Protein AF-A0A8X6XX13-F1 (afdb_monomer_lite)

Organism: NCBI:txid2747483

Foldseek 3Di:
DQWDFKDKDQQVVQPPDDDDDDPLDDRIWIWAFDDQVVQLLVQLLLLQQLVCLLVVVVVVNVVLLCLQQDDPVLNVVLCVVPVADADSVVVSVLSNVDQQLQFRPSCPDRNNVSSSSSNVVVLVVQLPDDDPDDSSLSSQQSSCVSSVAKEWEWEAEPVRDTHIAIPPHPDDPDDDDRPRYWYKYWYFDDPDPDRSRITMITTDHPVSLLVSLLLNLLVLLQVDPVSPVCVVVLSVQCPPWLASLQSLLVDPNVVCQLVCLLFPQSVVSNVSSSRNPQQLDAIPVRAGSCLSCLLDLDCPNVVSNVLCQLAVVVPDPAGLLRHDVVSLVSLVSVLVRLVVSCVVCVNCVVSDPSSNLSNLLVNLLSVLSSQLSVLNVVCVVVVDLCSLVSNLVSLLVSVAPDPDPPDVVRRLVSCLSSVVSNLSSLQVNLLNCLSRPDPLCLLLLLLSVLLNLLCVLLPQDRDDFPVPDPDGDPSSVSCVLSVLSSVVSSVSSVVSSVPVVDDDDDPDDAPLVSSVVSCVPPLLVLLLVLVLLVLLVLLLVQDQFDADSVRHTDLDTPLLSLLSNLLSLLSVLLLQPFLCLLHQLNLLLVLQDDPVVNVLSVLSNVPLLFDDLLQLVLVVVVSSVSPLSVLVSVLSVVVSVLCVVSNVLSSLVNSVVSLVVSCVVPVVSVVVVLVSLVVLVVVCVVVVVSLLVSLCSLLVSLVVLVPDDQDQCVPVVSNVSSLSSNLSSLVNNLSSQCSDPDVLNVQLVVLSVVLNVQSVCCNVPVDDDPCNVVSVVSNVVSSCVSSVPPPPPPDDPPSDSVSSVVSSCSSNQPDPDDLVLLVLVLVQVQVVCVQQLVLLVVLLVCLVVVHDDPCLVVSLVSHLADPVLSVVLVVCSNPPSVVSNVSSLVQGHNHSCSQQNPSSSNRVSLLVLLVRLSSVVVLLPDDRPDPVSNLSSLCSNLVLLVLLLVLLVVLCCLQAVVRSVLVVLVVPPDDPSSVVVSLSSSLSCLLSPVSSVSSLVSSLSSNCSSLVDPVCVVVVCLVVCCSHYDDQLSVQSSSRSSSPSSNCSSPVPNSSSVSSVVSVLSNVCSVLSVVLSVCCSVVVAAAPVSSVVVCVPDPVNVVNVVNVCSSSSNVSHSHDYPDD

pLDDT: mean 77.98, std 13.43, range [29.66, 94.69]

Sequence (1124 aa):
MPLKPPVFQDLFPWRTREPPNDPAFSNSIWEIYTPEKNSLYWSIVLSYLIPVVHARNFEEFERRLRNLIGDKKESGKIMQSASLRLDKNLVKERLLRLNPFKKIHTFTDDNLVNLFRIFKKRLNRNTKDRSSGSVENLKLEATSKMLNCFIRVYKIDPSGNKEFNLYPRGSTTSSGNDSNTITIFYHTDSKLKNREKDTFGFGISVEIANILREKALTFILKKDKFLKLDSHSIKQVVGSDRNLPISLLSSDIKHVIPRIYKSPYILGKLINAGYIMNPVALGRDGFSAFYYCIGLSDSQFFNVLYSYAANNFQRSEESCRKPSEEILQSLKHLMNTIGDDYRKSQEFVSLGNIALRRYSEMLRFNKYQVNVVKILKESQQSGTNDVALAIFKEYSAFYFWNNLPNDESIQFNDYLDFSDYYENLDSFTCIVFFDNPSIEFKTLVEPFLLTLLSNKYFPKKDHIHISNSSSPCKPCSSRIIPFKHRMNLHQVLQNLLNNVRNVSATNIGTSADIIRNSIQELPKDEFLIEKLKIYLEHAVNAQLEHFDEDGRPLKKENKKEVLTIFRTLQVFGEVLQTSLLNFNSGFLLKAHLPSDLKKTFTEIRNRLSHYFAKCTQGRLNLENKVDELKGIQEELKSIYEFLEPVFVSQQFRMKEFLIRSQMERFPNLIEELKRITIERRNWYESHLHGYKLFANNVTSFFKKEWQLPIPDKNDNAKFKDKMNLFKAGIQSINSVFSFNNISLPQHLIATSQKLIDCITILESTGQSIVDMNNIFLEYEEVLKQICNYEDIVSSQPELKFPNLKHFEIAMREHNIFSNSENLKIRNNISQLLIPSFEATKKIEEAVTNKQSLPDLDQILNQTLLSAAKRKQIKKEFSSNPPNCLNLLKKFSYSTIEQALGLENATTVSLLDMFTRDGYKMFLLNTSFQEKPIQTKMLKLMNQKVEFLIDRIKQIKNILIDEDEETRGLTEYGRSEEVKKHIKFLMCQRYVMEMDVRISLDQLLFDCLNILNRKDLDDVYRKTSNMFAGVNLRDILSHGNIVIETIGSLLDPDDLPSELIFKMLELIKDENTIKRLAELWMKKKPQTKKDLYDIIDQDSNLSFIKGCSRWESYAIILPIIDRNI

Secondary structure (DSSP, 8-state):
-PPPPPEEEE-GGG-TTS-S--TT--SEEEEEE--STTHHHHHHHHHHHHHHHHTT-HHHHHHHHHHHH--HHHHHHHHHTTT----HHHHHHHHHH--TTT-TT-TT-HHHHHHHHHHHHHHHHHT----SS-HHHHHHHHHHHHHT-EEEEEEE-TT--EEEEEESTT----SS--TTEEEEEEE---SSSS-TT-EEEEEE-HHHHHHHHHHHHHHHHTTSHHHHHTHHHHHHHHTT-SBHHHHHHTSTTGGGHHHHHH-HHHHHHHHHTT-B--TTS--TTS--HHHHHHTSS-THHHHHHHHHHHTTTTT-S--SSS--HHHHHHHHHHHHHHHHHHHHTTTTGGG-HHHHHHHHHHHHHHHHHHHHHHHHHHHHHH--TTHHHHHHHHHHHHSSSS---S-HHHHHHHHHHTHHHHHHHHHHHHHHHHHS--GGGGGGHHHHHHHHHHHHHSPPP-----TT-SS--HHHHTTHHHHHHHHHHHHHHHHHHHHTTS--------HHHHHHHHTTTS-THHHHHHHHHHHHHHHHH---EEE-TTSPEEEEE-HHHHHHHHHHHHHHHHHHHSSGGGSHHHHHHHHHS-HHHHHHHHHHHHHHSS--HHHHHHHHHHTT-HHHHHHHHHHHHHHHHHHHHHHHHHHHHHHHHHHHHHHTT-GGGHHHHHHHHHHHHHHHHHTHHHHHHHHHHHHHHHHHHHTSPPPPTTSHHHHHHHHHHHHHHHHHHHHHHTT--SHHHHHHHHHHHHHHHHHHHHHHH----HHHHHHHHHHHHHHHHHHTGGGSTT-------HHHHHHHHHHHS---S-HHHHHHHHHHHHHHHHHHHHHHHHHHHHHHTT---TTHHHHHHHS---HHHHHHHHHHHHH-HHHHHHHHHHH--SSHHHHH-SGGGHHHHHHHHTTSHHHHHHHHHPPPS-HHHHHHHHHHHTHHHHHHHHHHHHHHIIIIITSHHHHHHHHH--SHHHHHHHHHHHHHHHHH-HHHHHHHHHHHHHHHHHH--GGGHHHHHHHHTTTSS--HHHHT-SS-HHHHHHHHHSSSS-HHHHHHHHHHHHHHHHHHHHHHHHHHHHH---BHHHHHHHHHH-GGGHHHHTSTTHHHHHTTSS-B----

Structure (mmCIF, N/CA/C/O backbone):
data_AF-A0A8X6XX13-F1
#
_entry.id   AF-A0A8X6XX13-F1
#
loop_
_atom_site.group_PDB
_atom_site.id
_atom_site.type_symbol
_atom_site.label_atom_id
_atom_site.label_alt_id
_atom_site.label_comp_id
_atom_site.label_asym_id
_atom_site.label_entity_id
_atom_site.label_seq_id
_atom_site.pdbx_PDB_ins_code
_atom_site.Cartn_x
_atom_site.Cartn_y
_atom_site.Cartn_z
_atom_site.occupancy
_atom_site.B_iso_or_equiv
_atom_site.auth_seq_id
_atom_site.auth_comp_id
_atom_site.auth_asym_id
_atom_site.auth_atom_id
_atom_site.pdbx_PDB_model_num
ATOM 1 N N . MET A 1 1 ? -9.856 -23.372 -16.108 1.00 41.09 1 MET A N 1
ATOM 2 C CA . MET A 1 1 ? -8.626 -22.560 -16.173 1.00 41.09 1 MET A CA 1
ATOM 3 C C . MET A 1 1 ? -8.999 -21.121 -16.511 1.00 41.09 1 MET A C 1
ATOM 5 O O . MET A 1 1 ? -10.050 -20.942 -17.128 1.00 41.09 1 MET A O 1
ATOM 9 N N . PRO A 1 2 ? -8.218 -20.112 -16.081 1.00 51.25 2 PRO A N 1
ATOM 10 C CA . PRO A 1 2 ? -8.400 -18.735 -16.540 1.00 51.25 2 PRO A CA 1
ATOM 11 C C . PRO A 1 2 ? -8.221 -18.663 -18.064 1.00 51.25 2 PRO A C 1
ATOM 13 O O . PRO A 1 2 ? -7.427 -19.409 -18.636 1.00 51.25 2 PRO A O 1
ATOM 16 N N . LEU A 1 3 ? -9.008 -17.815 -18.730 1.00 62.88 3 LEU A N 1
ATOM 17 C CA . LEU A 1 3 ? -8.893 -17.617 -20.174 1.00 62.88 3 LEU A CA 1
ATOM 18 C C . LEU A 1 3 ? -7.656 -16.773 -20.475 1.00 62.88 3 LEU A C 1
ATOM 20 O O . LEU A 1 3 ? -7.371 -15.820 -19.753 1.00 62.88 3 LEU A O 1
ATOM 24 N N . LYS A 1 4 ? -6.931 -17.124 -21.539 1.00 72.44 4 LYS A N 1
ATOM 25 C CA . LYS A 1 4 ? -5.786 -16.337 -22.006 1.00 72.44 4 LYS A CA 1
ATOM 26 C C . LYS A 1 4 ? -6.261 -14.963 -22.512 1.00 72.44 4 LYS A C 1
ATOM 28 O O . LYS A 1 4 ? -7.372 -14.880 -23.049 1.00 72.44 4 LYS A O 1
ATOM 33 N N . PRO A 1 5 ? -5.444 -13.903 -22.364 1.00 75.81 5 PRO A N 1
ATOM 34 C CA . PRO A 1 5 ? -5.769 -12.589 -22.908 1.00 75.81 5 PRO A CA 1
ATOM 35 C C . PRO A 1 5 ? -5.922 -12.649 -24.441 1.00 75.81 5 PRO A C 1
ATOM 37 O O . PRO A 1 5 ? -5.383 -13.563 -25.073 1.00 75.81 5 PRO A O 1
ATOM 40 N N . PRO A 1 6 ? -6.653 -11.698 -25.054 1.00 85.56 6 PRO A N 1
ATOM 41 C CA . PRO A 1 6 ? -6.740 -11.572 -26.507 1.00 85.56 6 PRO A CA 1
ATOM 42 C C . PRO A 1 6 ? -5.356 -11.530 -27.167 1.00 85.56 6 PRO A C 1
ATOM 44 O O . PRO A 1 6 ? -4.473 -10.809 -26.704 1.00 85.56 6 PRO A O 1
ATOM 47 N N . VAL A 1 7 ? -5.173 -12.264 -28.267 1.00 86.06 7 VAL A N 1
ATOM 48 C CA . VAL A 1 7 ? -3.891 -12.340 -28.987 1.00 86.06 7 VAL A CA 1
ATOM 49 C C . VAL A 1 7 ? -4.050 -11.790 -30.393 1.00 86.06 7 VAL A C 1
ATOM 51 O O . VAL A 1 7 ? -4.976 -12.146 -31.114 1.00 86.06 7 VAL A O 1
ATOM 54 N N . PHE A 1 8 ? -3.131 -10.925 -30.804 1.00 86.44 8 PHE A N 1
ATOM 55 C CA . PHE A 1 8 ? -3.083 -10.468 -32.184 1.00 86.44 8 PHE A CA 1
ATOM 56 C C . PHE A 1 8 ? -2.417 -11.525 -33.067 1.00 86.44 8 PHE A C 1
ATOM 58 O O . PHE A 1 8 ? -1.268 -11.886 -32.823 1.00 86.44 8 PHE A O 1
ATOM 65 N N . GLN A 1 9 ? -3.106 -11.973 -34.113 1.00 86.38 9 GLN A N 1
ATOM 66 C CA . GLN A 1 9 ? -2.604 -12.954 -35.070 1.00 86.38 9 GLN A CA 1
ATOM 67 C C . GLN A 1 9 ? -2.369 -12.288 -36.431 1.00 86.38 9 GLN A C 1
ATOM 69 O O . GLN A 1 9 ? -3.284 -11.713 -37.025 1.00 86.38 9 GLN A O 1
ATOM 74 N N . ASP A 1 10 ? -1.137 -12.377 -36.928 1.00 83.56 10 ASP A N 1
ATOM 75 C CA . ASP A 1 10 ? -0.834 -12.176 -38.348 1.00 83.56 10 ASP A CA 1
ATOM 76 C C . ASP A 1 10 ? -1.233 -13.450 -39.089 1.00 83.56 10 ASP A C 1
ATOM 78 O O . ASP A 1 10 ? -0.818 -14.518 -38.680 1.00 83.56 10 ASP A O 1
ATOM 82 N N . LEU A 1 11 ? -2.046 -13.380 -40.136 1.00 83.50 11 LEU A N 1
ATOM 83 C CA . LEU A 1 11 ? -2.522 -14.567 -40.851 1.00 83.50 11 LEU A CA 1
ATOM 84 C C . LEU A 1 11 ? -1.603 -14.964 -42.017 1.00 83.50 11 LEU A C 1
ATOM 86 O O . LEU A 1 11 ? -1.802 -16.025 -42.612 1.00 83.50 11 LEU A O 1
ATOM 90 N N . PHE A 1 12 ? -0.585 -14.158 -42.338 1.00 78.56 12 PHE A N 1
ATOM 91 C CA . PHE A 1 12 ? 0.317 -14.401 -43.465 1.00 78.56 12 PHE A CA 1
ATOM 92 C C . PHE A 1 12 ? 1.071 -15.747 -43.386 1.00 78.56 12 PHE A C 1
ATOM 94 O O . PHE A 1 12 ? 1.057 -16.481 -44.377 1.00 78.56 12 PHE A O 1
ATOM 101 N N . PRO A 1 13 ? 1.631 -16.173 -42.232 1.00 74.69 13 PRO A N 1
ATOM 102 C CA . PRO A 1 13 ? 2.337 -17.458 -42.121 1.00 74.69 13 PRO A CA 1
ATOM 103 C C . PRO A 1 13 ? 1.491 -18.718 -42.387 1.00 74.69 13 PRO A C 1
ATOM 105 O O . PRO A 1 13 ? 2.046 -19.805 -42.505 1.00 74.69 13 PRO A O 1
ATOM 108 N N . TRP A 1 14 ? 0.161 -18.605 -42.460 1.00 76.19 14 TRP A N 1
ATOM 109 C CA . TRP A 1 14 ? -0.755 -19.728 -42.692 1.00 76.19 14 TRP A CA 1
ATOM 110 C C . TRP A 1 14 ? -1.073 -19.934 -44.189 1.00 76.19 14 TRP A C 1
ATOM 112 O O . TRP A 1 14 ? -1.812 -20.853 -44.536 1.00 76.19 14 TRP A O 1
ATOM 122 N N . ARG A 1 15 ? -0.523 -19.095 -45.083 1.00 65.38 15 ARG A N 1
ATOM 123 C CA . ARG A 1 15 ? -0.884 -18.992 -46.513 1.00 65.38 15 ARG A CA 1
ATOM 124 C C . ARG A 1 15 ? -0.107 -19.899 -47.470 1.00 65.38 15 ARG A C 1
ATOM 126 O O . ARG A 1 15 ? 0.008 -19.585 -48.649 1.00 65.38 15 ARG A O 1
ATOM 133 N N . THR A 1 16 ? 0.406 -21.044 -47.033 1.00 55.22 16 THR A N 1
ATOM 134 C CA . THR A 1 16 ? 1.273 -21.890 -47.881 1.00 55.22 16 THR A CA 1
ATOM 135 C C . THR A 1 16 ? 0.606 -22.456 -49.154 1.00 55.22 16 THR A C 1
ATOM 137 O O . THR A 1 16 ? 1.289 -23.138 -49.915 1.00 55.22 16 THR A O 1
ATOM 140 N N . ARG A 1 17 ? -0.692 -22.200 -49.424 1.00 52.03 17 ARG A N 1
ATOM 141 C CA . ARG A 1 17 ? -1.442 -22.759 -50.572 1.00 52.03 17 ARG A CA 1
ATOM 142 C C . ARG A 1 17 ? -2.509 -21.852 -51.238 1.00 52.03 17 ARG A C 1
ATOM 144 O O . ARG A 1 17 ? -3.369 -22.391 -51.926 1.00 52.03 17 ARG A O 1
ATOM 151 N N . GLU A 1 18 ? -2.482 -20.522 -51.093 1.00 49.66 18 GLU A N 1
ATOM 152 C CA . GLU A 1 18 ? -3.425 -19.616 -51.805 1.00 49.66 18 GLU A CA 1
ATOM 153 C C . GLU A 1 18 ? -2.704 -18.586 -52.704 1.00 49.66 18 GLU A C 1
ATOM 155 O O . GLU A 1 18 ? -1.596 -18.162 -52.366 1.00 49.66 18 GLU A O 1
ATOM 160 N N . PRO A 1 19 ? -3.289 -18.177 -53.854 1.00 44.59 19 PRO A N 1
ATOM 161 C CA . PRO A 1 19 ? -2.669 -17.208 -54.758 1.00 44.59 19 PRO A CA 1
ATOM 162 C C . PRO A 1 19 ? -2.625 -15.785 -54.155 1.00 44.59 19 PRO A C 1
ATOM 164 O O . PRO A 1 19 ? -3.518 -15.411 -53.396 1.00 44.59 19 PRO A O 1
ATOM 167 N N . PRO A 1 20 ? -1.621 -14.949 -54.495 1.00 43.34 20 PRO A N 1
ATOM 168 C CA . PRO A 1 20 ? -1.169 -13.859 -53.617 1.00 43.34 20 PRO A CA 1
ATOM 169 C C . PRO A 1 20 ? -1.998 -12.560 -53.611 1.00 43.34 20 PRO A C 1
ATOM 171 O O . PRO A 1 20 ? -1.609 -11.625 -52.919 1.00 43.34 20 PRO A O 1
ATOM 174 N N . ASN A 1 21 ? -3.107 -12.451 -54.352 1.00 44.22 21 ASN A N 1
ATOM 175 C CA . ASN A 1 21 ? -3.646 -11.142 -54.765 1.00 44.22 21 ASN A CA 1
ATOM 176 C C . ASN A 1 21 ? -5.154 -10.921 -54.508 1.00 44.22 21 ASN A C 1
ATOM 178 O O . ASN A 1 21 ? -5.825 -10.358 -55.370 1.00 44.22 21 ASN A O 1
ATOM 182 N N . ASP A 1 22 ? -5.708 -11.308 -53.351 1.00 47.03 22 ASP A N 1
ATOM 183 C CA . ASP A 1 22 ? -7.056 -10.843 -52.958 1.00 47.03 22 ASP A CA 1
ATOM 184 C C . ASP A 1 22 ? -6.982 -9.627 -51.999 1.00 47.03 22 ASP A C 1
ATOM 186 O O . ASP A 1 22 ? -6.688 -9.795 -50.810 1.00 47.03 22 ASP A O 1
ATOM 190 N N . PRO A 1 23 ? -7.232 -8.389 -52.478 1.00 40.56 23 PRO A N 1
ATOM 191 C CA . PRO A 1 23 ? -7.179 -7.168 -51.669 1.00 40.56 23 PRO A CA 1
ATOM 192 C C . PRO A 1 23 ? -8.308 -7.052 -50.628 1.00 40.56 23 PRO A C 1
ATOM 194 O O . PRO A 1 23 ? -8.246 -6.170 -49.773 1.00 40.56 23 PRO A O 1
ATOM 197 N N . ALA A 1 24 ? -9.320 -7.930 -50.648 1.00 44.41 24 ALA A N 1
ATOM 198 C CA . ALA A 1 24 ? -10.404 -7.939 -49.658 1.00 44.41 24 ALA A CA 1
ATOM 199 C C . ALA A 1 24 ? -10.052 -8.697 -48.359 1.00 44.41 24 ALA A C 1
ATOM 201 O O . ALA A 1 24 ? -10.862 -8.775 -47.429 1.00 44.41 24 ALA A O 1
ATOM 202 N N . PHE A 1 25 ? -8.853 -9.279 -48.268 1.00 54.88 25 PHE A N 1
ATOM 203 C CA . PHE A 1 25 ? -8.445 -10.103 -47.137 1.00 54.88 25 PHE A CA 1
ATOM 204 C C . PHE A 1 25 ? -7.686 -9.283 -46.085 1.00 54.88 25 PHE A C 1
ATOM 206 O O . PHE A 1 25 ? -6.541 -8.885 -46.294 1.00 54.88 25 PHE A O 1
ATOM 213 N N . SER A 1 26 ? -8.277 -9.084 -44.902 1.00 57.78 26 SER A N 1
ATOM 214 C CA . SER A 1 26 ? -7.521 -8.538 -43.769 1.00 57.78 26 SER A CA 1
ATOM 215 C C . SER A 1 26 ? -6.427 -9.527 -43.362 1.00 57.78 26 SER A C 1
ATOM 217 O O . SER A 1 26 ? -6.709 -10.648 -42.934 1.00 57.78 26 SER A O 1
ATOM 219 N N . ASN A 1 27 ? -5.164 -9.117 -43.502 1.00 70.81 27 ASN A N 1
ATOM 220 C CA . ASN A 1 27 ? -3.988 -9.941 -43.199 1.00 70.81 27 ASN A CA 1
ATOM 221 C C . ASN A 1 27 ? -3.826 -10.225 -41.698 1.00 70.81 27 ASN A C 1
ATOM 223 O O . ASN A 1 27 ? -2.883 -10.898 -41.296 1.00 70.81 27 ASN A O 1
ATOM 227 N N . SER A 1 28 ? -4.719 -9.711 -40.853 1.00 82.75 28 SER A N 1
ATOM 228 C CA . SER A 1 28 ? -4.557 -9.798 -39.414 1.00 82.75 28 SER A CA 1
ATOM 229 C C . SER A 1 28 ? -5.869 -9.751 -38.650 1.00 82.75 28 SER A C 1
ATOM 231 O O . SER A 1 28 ? -6.823 -9.095 -39.064 1.00 82.75 28 SER A O 1
ATOM 233 N N . ILE A 1 29 ? -5.916 -10.441 -37.516 1.00 88.12 29 ILE A N 1
ATOM 234 C CA . ILE A 1 29 ? -7.133 -10.584 -36.722 1.00 88.12 29 ILE A CA 1
ATOM 235 C C . ILE A 1 29 ? -6.793 -10.732 -35.239 1.00 88.12 29 ILE A C 1
ATOM 237 O O . ILE A 1 29 ? -5.713 -11.197 -34.881 1.00 88.12 29 ILE A O 1
ATOM 241 N N . TRP A 1 30 ? -7.718 -10.355 -34.361 1.00 89.12 30 TRP A N 1
ATOM 242 C CA . TRP A 1 30 ? -7.596 -10.642 -32.935 1.00 89.12 30 TRP A CA 1
ATOM 243 C C . TRP A 1 30 ? -8.244 -11.979 -32.608 1.00 89.12 30 TRP A C 1
ATOM 245 O O . TRP A 1 30 ? -9.437 -12.164 -32.831 1.00 89.12 30 TRP A O 1
ATOM 255 N N . GLU A 1 31 ? -7.466 -12.893 -32.051 1.00 90.69 31 GLU A N 1
ATOM 256 C CA . GLU A 1 31 ? -7.945 -14.139 -31.478 1.00 90.69 31 GLU A CA 1
ATOM 257 C C . GLU A 1 31 ? -8.448 -13.914 -30.048 1.00 90.69 31 GLU A C 1
ATOM 259 O O . GLU A 1 31 ? -7.726 -13.419 -29.179 1.00 90.69 31 GLU A O 1
ATOM 264 N N . ILE A 1 32 ? -9.688 -14.333 -29.799 1.00 88.94 32 ILE A N 1
ATOM 265 C CA . ILE A 1 32 ? -10.320 -14.354 -28.484 1.00 88.94 32 ILE A CA 1
ATOM 266 C C . ILE A 1 32 ? -10.499 -15.805 -28.041 1.00 88.94 32 ILE A C 1
ATOM 268 O O . ILE A 1 32 ? -11.169 -16.599 -28.710 1.00 88.94 32 ILE A O 1
ATOM 272 N N . TYR A 1 33 ? -9.935 -16.141 -26.884 1.00 85.56 33 TYR A N 1
ATOM 273 C CA . TYR A 1 33 ? -10.076 -17.463 -26.282 1.00 85.56 33 TYR A CA 1
ATOM 274 C C . TYR A 1 33 ? -11.470 -17.654 -25.678 1.00 85.56 33 TYR A C 1
ATOM 276 O O . TYR A 1 33 ? -12.045 -16.740 -25.084 1.00 85.56 33 TYR A O 1
ATOM 284 N N . THR A 1 34 ? -12.005 -18.870 -25.798 1.00 83.38 34 THR A N 1
ATOM 285 C CA . THR A 1 34 ? -13.302 -19.250 -25.220 1.00 83.38 34 THR A CA 1
ATOM 286 C C . THR A 1 34 ? -13.135 -20.329 -24.146 1.00 83.38 34 THR A C 1
ATOM 288 O O . THR A 1 34 ? -12.092 -20.986 -24.099 1.00 83.38 34 THR A O 1
ATOM 291 N N . PRO A 1 35 ? -14.125 -20.526 -23.248 1.00 77.81 35 PRO A N 1
ATOM 292 C CA . PRO A 1 35 ? -14.052 -21.564 -22.221 1.00 77.81 35 PRO A CA 1
ATOM 293 C C . PRO A 1 35 ? -13.765 -22.944 -22.821 1.00 77.81 35 PRO A C 1
ATOM 295 O O . PRO A 1 35 ? -14.478 -23.367 -23.728 1.00 77.81 35 PRO A O 1
ATOM 298 N N . GLU A 1 36 ? -12.779 -23.668 -22.272 1.00 75.62 36 GLU A N 1
ATOM 299 C CA . GLU A 1 36 ? -12.348 -24.996 -22.757 1.00 75.62 36 GLU A CA 1
ATOM 300 C C . GLU A 1 36 ? -13.542 -25.924 -23.017 1.00 75.62 36 GLU A C 1
ATOM 302 O O . GLU A 1 36 ? -13.689 -26.525 -24.085 1.00 75.62 36 GLU A O 1
ATOM 307 N N . LYS A 1 37 ? -14.472 -25.975 -22.056 1.00 76.44 37 LYS A N 1
ATOM 308 C CA . LYS A 1 37 ? -15.692 -26.767 -22.170 1.00 76.44 37 LYS A CA 1
ATOM 309 C C . LYS A 1 37 ? -16.626 -26.170 -23.223 1.00 76.44 37 LYS A C 1
ATOM 311 O O . LYS A 1 37 ? -17.288 -25.160 -22.991 1.00 76.44 37 LYS A O 1
ATOM 316 N N . ASN A 1 38 ? -16.805 -26.913 -24.315 1.00 81.56 38 ASN A N 1
ATOM 317 C CA . ASN A 1 38 ? -17.620 -26.533 -25.474 1.00 81.56 38 ASN A CA 1
ATOM 318 C C . ASN A 1 38 ? -17.097 -25.319 -26.260 1.00 81.56 38 ASN A C 1
ATOM 320 O O . ASN A 1 38 ? -17.893 -24.643 -26.920 1.00 81.56 38 ASN A O 1
ATOM 324 N N . SER A 1 39 ? -15.791 -25.075 -26.205 1.00 85.25 39 SER A N 1
ATOM 325 C CA . SER A 1 39 ? -15.112 -23.969 -26.885 1.00 85.25 39 SER A CA 1
ATOM 326 C C . SER A 1 39 ? -15.541 -23.794 -28.350 1.00 85.25 39 SER A C 1
ATOM 328 O O . SER A 1 39 ? -15.909 -22.694 -28.743 1.00 85.25 39 SER A O 1
ATOM 330 N N . LEU A 1 40 ? -15.653 -24.878 -29.134 1.00 88.56 40 LEU A N 1
ATOM 331 C CA . LEU A 1 40 ? -16.092 -24.823 -30.542 1.00 88.56 40 LEU A CA 1
ATOM 332 C C . LEU A 1 40 ? -17.414 -24.062 -30.750 1.00 88.56 40 LEU A C 1
ATOM 334 O O . LEU A 1 40 ? -17.512 -23.194 -31.616 1.00 88.56 40 LEU A O 1
ATOM 338 N N . TYR A 1 41 ? -18.451 -24.375 -29.969 1.00 89.44 41 TYR A N 1
ATOM 339 C CA . TYR A 1 41 ? -19.759 -23.743 -30.167 1.00 89.44 41 TYR A CA 1
ATOM 340 C C . TYR A 1 41 ? -19.761 -22.297 -29.664 1.00 89.44 41 TYR A C 1
ATOM 342 O O . TYR A 1 41 ? -20.447 -21.464 -30.251 1.00 89.44 41 TYR A O 1
ATOM 350 N N . TRP A 1 42 ? -19.002 -21.995 -28.602 1.00 88.38 42 TRP A N 1
ATOM 351 C CA . TRP A 1 42 ? -18.794 -20.615 -28.164 1.00 88.38 42 TRP A CA 1
ATOM 352 C C . TRP A 1 42 ? -18.134 -19.796 -29.268 1.00 88.38 42 TRP A C 1
ATOM 354 O O . TRP A 1 42 ? -18.664 -18.748 -29.630 1.00 88.38 42 TRP A O 1
ATOM 364 N N . SER A 1 43 ? -17.051 -20.308 -29.856 1.00 90.75 43 SER A N 1
ATOM 365 C CA . SER A 1 43 ? -16.349 -19.655 -30.960 1.00 90.75 43 SER A CA 1
ATOM 366 C C . SER A 1 43 ? -17.273 -19.377 -32.143 1.00 90.75 43 SER A C 1
ATOM 368 O O . SER A 1 43 ? -17.283 -18.261 -32.653 1.00 90.75 43 SER A O 1
ATOM 370 N N . ILE A 1 44 ? -18.110 -20.343 -32.538 1.00 91.69 44 ILE A N 1
ATOM 371 C CA . ILE A 1 44 ? -19.068 -20.166 -33.641 1.00 91.69 44 ILE A CA 1
ATOM 372 C C . ILE A 1 44 ? -20.107 -19.087 -33.313 1.00 91.69 44 ILE A C 1
ATOM 374 O O . ILE A 1 44 ? -20.272 -18.139 -34.078 1.00 91.69 44 ILE A O 1
ATOM 378 N N . VAL A 1 45 ? -20.820 -19.224 -32.188 1.00 91.25 45 VAL A N 1
ATOM 379 C CA . VAL A 1 45 ? -21.927 -18.321 -31.821 1.00 91.25 45 VAL A CA 1
ATOM 380 C C . VAL A 1 45 ? -21.431 -16.882 -31.704 1.00 91.25 45 VAL A C 1
ATOM 382 O O . VAL A 1 45 ? -22.065 -15.960 -32.219 1.00 91.25 45 VAL A O 1
ATOM 385 N N . LEU A 1 46 ? -20.288 -16.690 -31.045 1.00 90.44 46 LEU A N 1
ATOM 386 C CA . LEU A 1 46 ? -19.725 -15.369 -30.799 1.00 90.44 46 LEU A CA 1
ATOM 387 C C . LEU A 1 46 ? -19.153 -14.754 -32.078 1.00 90.44 46 LEU A C 1
ATOM 389 O O . LEU A 1 46 ? -19.491 -13.612 -32.379 1.00 90.44 46 LEU A O 1
ATOM 393 N N . SER A 1 47 ? -18.383 -15.508 -32.873 1.00 90.56 47 SER A N 1
ATOM 394 C CA . SER A 1 47 ? -17.859 -15.018 -34.158 1.00 90.56 47 SER A CA 1
ATOM 395 C C . SER A 1 47 ? -18.979 -14.635 -35.129 1.00 90.56 47 SER A C 1
ATOM 397 O O . SER A 1 47 ? -18.851 -13.671 -35.877 1.00 90.56 47 SER A O 1
ATOM 399 N N . TYR A 1 48 ? -20.110 -15.345 -35.087 1.00 91.19 48 TYR A N 1
ATOM 400 C CA . TYR A 1 48 ? -21.236 -15.084 -35.980 1.00 91.19 48 TYR A CA 1
ATOM 401 C C . TYR A 1 48 ? -22.054 -13.842 -35.590 1.00 91.19 48 TYR A C 1
ATOM 403 O O . TYR A 1 48 ? -22.544 -13.140 -36.478 1.00 91.19 48 TYR A O 1
ATOM 411 N N . LEU A 1 49 ? -22.201 -13.549 -34.290 1.00 89.88 49 LEU A N 1
ATOM 412 C CA . LEU A 1 49 ? -23.057 -12.457 -33.800 1.00 89.88 49 LEU A CA 1
ATOM 413 C C . LEU A 1 49 ? -22.313 -11.155 -33.475 1.00 89.88 49 LEU A C 1
ATOM 415 O O . LEU A 1 49 ? -22.833 -10.082 -33.780 1.00 89.88 49 LEU A O 1
ATOM 419 N N . ILE A 1 50 ? -21.125 -11.222 -32.860 1.00 87.81 50 ILE A N 1
ATOM 420 C CA . ILE A 1 50 ? -20.382 -10.038 -32.382 1.00 87.81 50 ILE A CA 1
ATOM 421 C C . ILE A 1 50 ? -20.161 -9.004 -33.496 1.00 87.81 50 ILE A C 1
ATOM 423 O O . ILE A 1 50 ? -20.481 -7.834 -33.258 1.00 87.81 50 ILE A O 1
ATOM 427 N N . PRO A 1 51 ? -19.692 -9.377 -34.709 1.00 84.31 51 PRO A N 1
ATOM 428 C CA . PRO A 1 51 ? -19.406 -8.392 -35.747 1.00 84.31 51 PRO A CA 1
ATOM 429 C C . PRO A 1 51 ? -20.613 -7.519 -36.102 1.00 84.31 51 PRO A C 1
ATOM 431 O O . PRO A 1 51 ? -20.509 -6.302 -36.217 1.00 84.31 51 PRO A O 1
ATOM 434 N N . VAL A 1 52 ? -21.787 -8.140 -36.186 1.00 86.75 52 VAL A N 1
ATOM 435 C CA . VAL A 1 52 ? -23.033 -7.490 -36.600 1.00 86.75 52 VAL A CA 1
ATOM 436 C C . VAL A 1 52 ? -23.610 -6.601 -35.499 1.00 86.75 52 VAL A C 1
ATOM 438 O O . VAL A 1 52 ? -24.087 -5.497 -35.768 1.00 86.75 52 VAL A O 1
ATOM 441 N N . VAL A 1 53 ? -23.532 -7.058 -34.245 1.00 86.00 53 VAL A N 1
ATOM 442 C CA . VAL A 1 53 ? -24.001 -6.293 -33.083 1.00 86.00 53 VAL A CA 1
ATOM 443 C C . VAL A 1 53 ? -23.186 -5.013 -32.908 1.00 86.00 53 VAL A C 1
ATOM 445 O O . VAL A 1 53 ? -23.762 -3.943 -32.706 1.00 86.00 53 VAL A O 1
ATOM 448 N N . HIS A 1 54 ? -21.858 -5.092 -33.024 1.00 82.81 54 HIS A N 1
ATOM 449 C CA . HIS A 1 54 ? -20.993 -3.919 -32.877 1.00 82.81 54 HIS A CA 1
ATOM 450 C C . HIS A 1 54 ? -21.028 -2.982 -34.088 1.00 82.81 54 HIS A C 1
ATOM 452 O O . HIS A 1 54 ? -20.892 -1.774 -33.898 1.00 82.81 54 HIS A O 1
ATOM 458 N N . ALA A 1 55 ? -21.317 -3.499 -35.287 1.00 82.00 55 ALA A N 1
ATOM 459 C CA . ALA A 1 55 ? -21.620 -2.691 -36.471 1.00 82.00 55 ALA A CA 1
ATOM 460 C C . ALA A 1 55 ? -22.996 -1.993 -36.409 1.00 82.00 55 ALA A C 1
ATOM 462 O O . ALA A 1 55 ? -23.341 -1.239 -37.313 1.00 82.00 55 ALA A O 1
ATOM 463 N N . ARG A 1 56 ? -23.794 -2.230 -35.352 1.00 84.19 56 ARG A N 1
ATOM 464 C CA . ARG A 1 56 ? -25.161 -1.704 -35.167 1.00 84.19 56 ARG A CA 1
ATOM 465 C C . ARG A 1 56 ? -26.147 -2.092 -36.281 1.00 84.19 56 ARG A C 1
ATOM 467 O O . ARG A 1 56 ? -27.171 -1.434 -36.450 1.00 84.19 56 ARG A O 1
ATOM 474 N N . ASN A 1 57 ? -25.896 -3.193 -36.991 1.00 86.75 57 ASN A N 1
ATOM 475 C CA . ASN A 1 57 ? -26.816 -3.719 -37.999 1.00 86.75 57 ASN A CA 1
ATOM 476 C C . ASN A 1 57 ? -27.831 -4.677 -37.345 1.00 86.75 57 ASN A C 1
ATOM 478 O O . ASN A 1 57 ? -27.672 -5.897 -37.339 1.00 86.75 57 ASN A O 1
ATOM 482 N N . PHE A 1 58 ? -28.866 -4.114 -36.717 1.00 86.62 58 PHE A N 1
ATOM 483 C CA . PHE A 1 58 ? -29.804 -4.897 -35.901 1.00 86.62 58 PHE A CA 1
ATOM 484 C C . PHE A 1 58 ? -30.727 -5.819 -36.707 1.00 86.62 58 PHE A C 1
ATOM 486 O O . PHE A 1 58 ? -31.165 -6.843 -36.183 1.00 86.62 58 PHE A O 1
ATOM 493 N N . GLU A 1 59 ? -30.994 -5.495 -37.971 1.00 86.94 59 GLU A N 1
ATOM 494 C CA . GLU A 1 59 ? -31.774 -6.354 -38.864 1.00 86.94 59 GLU A CA 1
ATOM 495 C C . GLU A 1 59 ? -31.020 -7.654 -39.168 1.00 86.94 59 GLU A C 1
ATOM 497 O O . GLU A 1 59 ? -31.541 -8.760 -38.982 1.00 86.94 59 GLU A O 1
ATOM 502 N N . GLU A 1 60 ? -29.747 -7.518 -39.535 1.00 87.38 60 GLU A N 1
ATOM 503 C CA . GLU A 1 60 ? -28.848 -8.640 -39.772 1.00 87.38 60 GLU A CA 1
ATOM 504 C C . GLU A 1 60 ? -28.603 -9.441 -38.485 1.00 87.38 60 GLU A C 1
ATOM 506 O O . GLU A 1 60 ? -28.550 -10.672 -38.516 1.00 87.38 60 GLU A O 1
ATOM 511 N N . PHE A 1 61 ? -28.539 -8.777 -37.324 1.00 89.38 61 PHE A N 1
ATOM 512 C CA . PHE A 1 61 ? -28.421 -9.459 -36.034 1.00 89.38 61 PHE A CA 1
ATOM 513 C C . PHE A 1 61 ? -29.624 -10.366 -35.773 1.00 89.38 61 PHE A C 1
ATOM 515 O O . PHE A 1 61 ? -29.453 -11.535 -35.428 1.00 89.38 61 PHE A O 1
ATOM 522 N N . GLU A 1 62 ? -30.843 -9.861 -35.971 1.00 87.88 62 GLU A N 1
ATOM 523 C CA . GLU A 1 62 ? -32.060 -10.652 -35.801 1.00 87.88 62 GLU A CA 1
ATOM 524 C C . GLU A 1 62 ? -32.120 -11.824 -36.788 1.00 87.88 62 GLU A C 1
ATOM 526 O O . GLU A 1 62 ? -32.552 -12.922 -36.421 1.00 87.88 62 GLU A O 1
ATOM 531 N N . ARG A 1 63 ? -31.650 -11.631 -38.028 1.00 88.62 63 ARG A N 1
ATOM 532 C CA . ARG A 1 63 ? -31.522 -12.710 -39.018 1.00 88.62 63 ARG A CA 1
ATOM 533 C C . ARG A 1 63 ? -30.546 -13.789 -38.547 1.00 88.62 63 ARG A C 1
ATOM 535 O O . ARG A 1 63 ? -30.912 -14.964 -38.500 1.00 88.62 63 ARG A O 1
ATOM 542 N N . ARG A 1 64 ? -29.335 -13.409 -38.136 1.00 90.06 64 ARG A N 1
ATOM 543 C CA . ARG A 1 64 ? -28.307 -14.341 -37.647 1.00 90.06 64 ARG A CA 1
ATOM 544 C C . ARG A 1 64 ? -28.719 -15.051 -36.361 1.00 90.06 64 ARG A C 1
ATOM 546 O O . ARG A 1 64 ? -28.499 -16.253 -36.219 1.00 90.06 64 ARG A O 1
ATOM 553 N N . LEU A 1 65 ? -29.384 -14.348 -35.446 1.00 89.56 65 LEU A N 1
ATOM 554 C CA . LEU A 1 65 ? -29.918 -14.941 -34.225 1.00 89.56 65 LEU A CA 1
ATOM 555 C C . LEU A 1 65 ? -30.985 -15.996 -34.543 1.00 89.56 65 LEU A C 1
ATOM 557 O O . LEU A 1 65 ? -30.948 -17.080 -33.960 1.00 89.56 65 LEU A O 1
ATOM 561 N N . ARG A 1 66 ? -31.886 -15.727 -35.505 1.00 87.50 66 ARG A N 1
ATOM 562 C CA . ARG A 1 66 ? -32.843 -16.725 -36.023 1.00 87.50 66 ARG A CA 1
ATOM 563 C C . ARG A 1 66 ? -32.131 -17.945 -36.611 1.00 87.50 66 ARG A C 1
ATOM 565 O O . ARG A 1 66 ? -32.522 -19.067 -36.299 1.00 87.50 66 ARG A O 1
ATOM 572 N N . ASN A 1 67 ? -31.060 -17.748 -37.379 1.00 88.50 67 ASN A N 1
ATOM 573 C CA . ASN A 1 67 ? -30.282 -18.854 -37.949 1.00 88.50 67 ASN A CA 1
ATOM 574 C C . ASN A 1 67 ? -29.630 -19.738 -36.879 1.00 88.50 67 ASN A C 1
ATOM 576 O O . ASN A 1 67 ? -29.495 -20.936 -37.102 1.00 88.50 67 ASN A O 1
ATOM 580 N N . LEU A 1 68 ? -29.261 -19.195 -35.714 1.00 88.69 68 LEU A N 1
ATOM 581 C CA . LEU A 1 68 ? -28.716 -19.986 -34.604 1.00 88.69 68 LEU A CA 1
ATOM 582 C C . LEU A 1 68 ? -29.798 -20.790 -33.865 1.00 88.69 68 LEU A C 1
ATOM 584 O O . LEU A 1 68 ? -29.576 -21.961 -33.548 1.00 88.69 68 LEU A O 1
ATOM 588 N N . ILE A 1 69 ? -30.965 -20.190 -33.602 1.00 87.25 69 ILE A N 1
ATOM 589 C CA . ILE A 1 69 ? -32.036 -20.811 -32.794 1.00 87.25 69 ILE A CA 1
ATOM 590 C C . ILE A 1 69 ? -32.986 -21.718 -33.591 1.00 87.25 69 ILE A C 1
ATOM 592 O O . ILE A 1 69 ? -33.587 -22.615 -33.002 1.00 87.25 69 ILE A O 1
ATOM 596 N N . GLY A 1 70 ? -33.101 -21.513 -34.906 1.00 82.12 70 GLY A N 1
ATOM 597 C CA . GLY A 1 70 ? -34.039 -22.220 -35.782 1.00 82.12 70 GLY A CA 1
ATOM 598 C C . GLY A 1 70 ? -35.405 -21.543 -35.893 1.00 82.12 70 GLY A C 1
ATOM 599 O O . GLY A 1 70 ? -35.656 -20.485 -35.310 1.00 82.12 70 GLY A O 1
ATOM 600 N N . ASP A 1 71 ? -36.303 -22.144 -36.674 1.00 77.56 71 ASP A N 1
ATOM 601 C CA . ASP A 1 71 ? -37.657 -21.613 -36.847 1.00 77.56 71 ASP A CA 1
ATOM 602 C C . ASP A 1 71 ? -38.484 -21.693 -35.541 1.00 77.56 71 ASP A C 1
ATOM 604 O O . ASP A 1 71 ? -38.083 -22.314 -34.550 1.00 77.56 71 ASP A O 1
ATOM 608 N N . LYS A 1 72 ? -39.656 -21.042 -35.498 1.00 72.06 72 LYS A N 1
ATOM 609 C CA . LYS A 1 72 ? -40.494 -20.983 -34.280 1.00 72.06 72 LYS A CA 1
ATOM 610 C C . LYS A 1 72 ? -40.943 -22.369 -33.783 1.00 72.06 72 LYS A C 1
ATOM 612 O O . LYS A 1 72 ? -41.124 -22.543 -32.579 1.00 72.06 72 LYS A O 1
ATOM 617 N N . LYS A 1 73 ? -41.123 -23.350 -34.677 1.00 72.50 73 LYS A N 1
ATOM 618 C CA . LYS A 1 73 ? -41.563 -24.708 -34.315 1.00 72.50 73 LYS A CA 1
ATOM 619 C C . LYS A 1 73 ? -40.403 -25.528 -33.746 1.00 72.50 73 LYS A C 1
ATOM 621 O O . LYS A 1 73 ? -40.580 -26.239 -32.757 1.00 72.50 73 LYS A O 1
ATOM 626 N N . GLU A 1 74 ? -39.222 -25.427 -34.343 1.00 68.56 74 GLU A N 1
ATOM 627 C CA . GLU A 1 74 ? -38.010 -26.136 -33.939 1.00 68.56 74 GLU A CA 1
ATOM 628 C C . GLU A 1 74 ? -37.456 -25.589 -32.615 1.00 68.56 74 GLU A C 1
ATOM 630 O O . GLU A 1 74 ? -37.229 -26.353 -31.669 1.00 68.56 74 GLU A O 1
ATOM 635 N N . SER A 1 75 ? -37.319 -24.263 -32.517 1.00 71.00 75 SER A N 1
ATOM 636 C CA . SER A 1 75 ? -36.858 -23.576 -31.304 1.00 71.00 75 SER A CA 1
ATOM 637 C C . SER A 1 75 ? -37.804 -23.812 -30.124 1.00 71.00 75 SER A C 1
ATOM 639 O O . SER A 1 75 ? -37.338 -24.175 -29.043 1.00 71.00 75 SER A O 1
ATOM 641 N N . GLY A 1 76 ? -39.125 -23.733 -30.333 1.00 72.38 76 GLY A N 1
ATOM 642 C CA . GLY A 1 76 ? -40.133 -24.022 -29.307 1.00 72.38 76 GLY A CA 1
ATOM 643 C C . GLY A 1 76 ? -40.011 -25.435 -28.725 1.00 72.38 76 GLY A C 1
ATOM 644 O O . GLY A 1 76 ? -39.994 -25.600 -27.504 1.00 72.38 76 GLY A O 1
ATOM 645 N N . LYS A 1 77 ? -39.814 -26.453 -29.578 1.00 73.06 77 LYS A N 1
ATOM 646 C CA . LYS A 1 77 ? -39.584 -27.845 -29.142 1.00 73.06 77 LYS A CA 1
ATOM 647 C C . LYS A 1 77 ? -38.284 -28.002 -28.345 1.00 73.06 77 LYS A C 1
ATOM 649 O O . LYS A 1 77 ? -38.250 -28.737 -27.356 1.00 73.06 77 LYS A O 1
ATOM 654 N N . ILE A 1 78 ? -37.197 -27.341 -28.754 1.00 74.44 78 ILE A N 1
ATOM 655 C CA . ILE A 1 78 ? -35.911 -27.390 -28.033 1.00 74.44 78 ILE A CA 1
ATOM 656 C C . ILE A 1 78 ? -36.015 -26.679 -26.679 1.00 74.44 78 ILE A C 1
ATOM 658 O O . ILE A 1 78 ? -35.504 -27.198 -25.691 1.00 74.44 78 ILE A O 1
ATOM 662 N N . MET A 1 79 ? -36.685 -25.527 -26.620 1.00 74.94 79 MET A N 1
ATOM 663 C CA . MET A 1 79 ? -36.822 -24.728 -25.400 1.00 74.94 79 MET A CA 1
ATOM 664 C C . MET A 1 79 ? -37.730 -25.407 -24.368 1.00 74.94 79 MET A C 1
ATOM 666 O O . MET A 1 79 ? -37.349 -25.479 -23.202 1.00 74.94 79 MET A O 1
ATOM 670 N N . GLN A 1 80 ? -38.860 -25.989 -24.792 1.00 72.31 80 GLN A N 1
ATOM 671 C CA . GLN A 1 80 ? -39.760 -26.747 -23.909 1.00 72.31 80 GLN A CA 1
ATOM 672 C C . GLN A 1 80 ? -39.117 -28.036 -23.382 1.00 72.31 80 GLN A C 1
ATOM 674 O O . GLN A 1 80 ? -39.135 -28.277 -22.181 1.00 72.31 80 GLN A O 1
ATOM 679 N N . SER A 1 81 ? -38.470 -28.832 -24.244 1.00 71.69 81 SER A N 1
ATOM 680 C CA . SER A 1 81 ? -37.806 -30.086 -23.827 1.00 71.69 81 SER A CA 1
ATOM 681 C C . SER A 1 81 ? -36.570 -29.886 -22.939 1.00 71.69 81 SER A C 1
ATOM 683 O O . SER A 1 81 ? -36.001 -30.852 -22.435 1.00 71.69 81 SER A O 1
ATOM 685 N N . ALA A 1 82 ? -36.103 -28.648 -22.785 1.00 64.88 82 ALA A N 1
ATOM 686 C CA . ALA A 1 82 ? -34.886 -28.306 -22.059 1.00 64.88 82 ALA A CA 1
ATOM 687 C C . ALA A 1 82 ? -35.114 -27.322 -20.903 1.00 64.88 82 ALA A C 1
ATOM 689 O O . ALA A 1 82 ? -34.137 -26.938 -20.263 1.00 64.88 82 ALA A O 1
ATOM 690 N N . SER A 1 83 ? -36.358 -26.880 -20.686 1.00 73.19 83 SER A N 1
ATOM 691 C CA . SER A 1 83 ? -36.717 -25.813 -19.743 1.00 73.19 83 SER A CA 1
ATOM 692 C C . SER A 1 83 ? -35.879 -24.533 -19.913 1.00 73.19 83 SER A C 1
ATOM 694 O O . SER A 1 83 ? -35.495 -23.896 -18.935 1.00 73.19 83 SER A O 1
ATOM 696 N N . LEU A 1 84 ? -35.564 -24.152 -21.158 1.00 74.88 84 LEU A N 1
ATOM 697 C CA . LEU A 1 84 ? -34.736 -22.976 -21.463 1.00 74.88 84 LEU A CA 1
ATOM 698 C C . LEU A 1 84 ? -35.609 -21.752 -21.759 1.00 74.88 84 LEU A C 1
ATOM 700 O O . LEU A 1 84 ? -36.574 -21.839 -22.516 1.00 74.88 84 LEU A O 1
ATOM 704 N N . ARG A 1 85 ? -35.221 -20.589 -21.223 1.00 74.56 85 ARG A N 1
ATOM 705 C CA . ARG A 1 85 ? -35.788 -19.276 -21.574 1.00 74.56 85 ARG A CA 1
ATOM 706 C C . ARG A 1 85 ? -34.725 -18.433 -22.272 1.00 74.56 85 ARG A C 1
ATOM 708 O O . ARG A 1 85 ? -33.568 -18.445 -21.856 1.00 74.56 85 ARG A O 1
ATOM 715 N N . LEU A 1 86 ? -35.114 -17.733 -23.334 1.00 80.44 86 LEU A N 1
ATOM 716 C CA . LEU A 1 86 ? -34.224 -16.866 -24.099 1.00 80.44 86 LEU A CA 1
ATOM 717 C C . LEU A 1 86 ? -34.943 -15.561 -24.425 1.00 80.44 86 LEU A C 1
ATOM 719 O O . LEU A 1 86 ? -35.963 -15.578 -25.111 1.00 80.44 86 LEU A O 1
ATOM 723 N N . ASP A 1 87 ? -34.382 -14.448 -23.971 1.00 83.06 87 ASP A N 1
ATOM 724 C CA . ASP A 1 87 ? -34.813 -13.110 -24.359 1.00 83.06 87 ASP A CA 1
ATOM 725 C C . ASP A 1 87 ? -33.817 -12.523 -25.368 1.00 83.06 87 ASP A C 1
ATOM 727 O O . ASP A 1 87 ? -32.642 -12.303 -25.067 1.00 83.06 87 ASP A O 1
ATOM 731 N N . LYS A 1 88 ? -34.296 -12.270 -26.589 1.00 84.00 88 LYS A N 1
ATOM 732 C CA . LYS A 1 88 ? -33.474 -11.760 -27.693 1.00 84.00 88 LYS A CA 1
ATOM 733 C C . LYS A 1 88 ? -32.928 -10.356 -27.432 1.00 84.00 88 LYS A C 1
ATOM 735 O O . LYS A 1 88 ? -31.790 -10.073 -27.806 1.00 84.00 88 LYS A O 1
ATOM 740 N N . ASN A 1 89 ? -33.707 -9.493 -26.777 1.00 82.75 89 ASN A N 1
ATOM 741 C CA . ASN A 1 89 ? -33.276 -8.135 -26.457 1.00 82.75 89 ASN A CA 1
ATOM 742 C C . ASN A 1 89 ? -32.169 -8.166 -25.406 1.00 82.75 89 ASN A C 1
ATOM 744 O O . ASN A 1 89 ? -31.163 -7.477 -25.570 1.00 82.75 89 ASN A O 1
ATOM 748 N N . LEU A 1 90 ? -32.296 -9.036 -24.398 1.00 83.75 90 LEU A N 1
ATOM 749 C CA . LEU A 1 90 ? -31.226 -9.243 -23.425 1.00 83.75 90 LEU A CA 1
ATOM 750 C C . LEU A 1 90 ? -29.969 -9.817 -24.087 1.00 83.75 90 LEU A C 1
ATOM 752 O O . LEU A 1 90 ? -28.884 -9.313 -23.822 1.00 83.75 90 LEU A O 1
ATOM 756 N N . VAL A 1 91 ? -30.074 -10.790 -25.003 1.00 84.56 91 VAL A N 1
ATOM 757 C CA . VAL A 1 91 ? -28.904 -11.279 -25.769 1.00 84.56 91 VAL A CA 1
ATOM 758 C C . VAL A 1 91 ? -28.208 -10.131 -26.506 1.00 84.56 91 VAL A C 1
ATOM 760 O O . VAL A 1 91 ? -26.987 -10.003 -26.419 1.00 84.56 91 VAL A O 1
ATOM 763 N N . LYS A 1 92 ? -28.970 -9.272 -27.194 1.00 86.38 92 LYS A N 1
ATOM 764 C CA . LYS A 1 92 ? -28.440 -8.103 -27.912 1.00 86.38 92 LYS A CA 1
ATOM 765 C C . LYS A 1 92 ? -27.714 -7.137 -26.976 1.00 86.38 92 LYS A C 1
ATOM 767 O O . LYS A 1 92 ? -26.571 -6.771 -27.239 1.00 86.38 92 LYS A O 1
ATOM 772 N N . GLU A 1 93 ? -28.354 -6.736 -25.878 1.00 82.19 93 GLU A N 1
ATOM 773 C CA . GLU A 1 93 ? -27.755 -5.835 -24.887 1.00 82.19 93 GLU A CA 1
ATOM 774 C C . GLU A 1 93 ? -26.495 -6.430 -24.255 1.00 82.19 93 GLU A C 1
ATOM 776 O O . GLU A 1 93 ? -25.508 -5.721 -24.042 1.00 82.19 93 GLU A O 1
ATOM 781 N N . ARG A 1 94 ? -26.501 -7.738 -23.975 1.00 83.06 94 ARG A N 1
ATOM 782 C CA . ARG A 1 94 ? -25.344 -8.444 -23.421 1.00 83.06 94 ARG A CA 1
ATOM 783 C C . ARG A 1 94 ? -24.187 -8.499 -24.404 1.00 83.06 94 ARG A C 1
ATOM 785 O O . ARG A 1 94 ? -23.068 -8.223 -23.989 1.00 83.06 94 ARG A O 1
ATOM 792 N N . LEU A 1 95 ? -24.442 -8.780 -25.682 1.00 85.06 95 LEU A N 1
ATOM 793 C CA . LEU A 1 95 ? -23.409 -8.753 -26.720 1.00 85.06 95 LEU A CA 1
ATOM 794 C C . LEU A 1 95 ? -22.854 -7.339 -26.938 1.00 85.06 95 LEU A C 1
ATOM 796 O O . LEU A 1 95 ? -21.646 -7.194 -27.040 1.00 85.06 95 LEU A O 1
ATOM 800 N N . LEU A 1 96 ? -23.684 -6.289 -26.899 1.00 82.81 96 LEU A N 1
ATOM 801 C CA . LEU A 1 96 ? -23.208 -4.895 -26.979 1.00 82.81 96 LEU A CA 1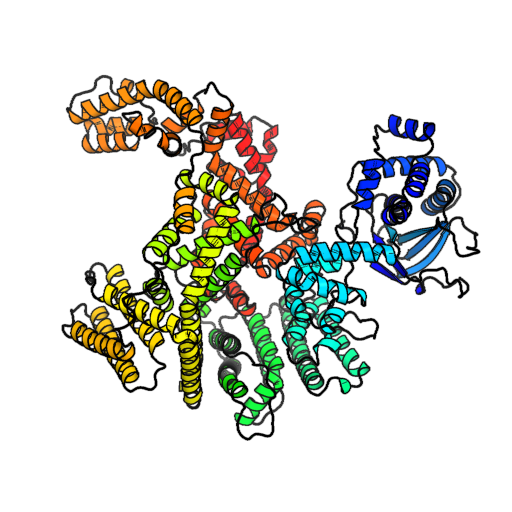
ATOM 802 C C . LEU A 1 96 ? -22.275 -4.510 -25.821 1.00 82.81 96 LEU A C 1
ATOM 804 O O . LEU A 1 96 ? -21.366 -3.697 -26.000 1.00 82.81 96 LEU A O 1
ATOM 808 N N . ARG A 1 97 ? -22.519 -5.069 -24.631 1.00 79.62 97 ARG A N 1
ATOM 809 C CA . ARG A 1 97 ? -21.698 -4.860 -23.427 1.00 79.62 97 ARG A CA 1
ATOM 810 C C . ARG A 1 97 ? -20.525 -5.837 -23.325 1.00 79.62 97 ARG A C 1
ATOM 812 O O . ARG A 1 97 ? -19.666 -5.648 -22.462 1.00 79.62 97 ARG A O 1
ATOM 819 N N . LEU A 1 98 ? -20.483 -6.870 -24.168 1.00 83.19 98 LEU A N 1
ATOM 820 C CA . LEU A 1 98 ? -19.396 -7.836 -24.197 1.00 83.19 98 LEU A CA 1
ATOM 821 C C . LEU A 1 98 ? -18.152 -7.145 -24.757 1.00 83.19 98 LEU A C 1
ATOM 823 O O . LEU A 1 98 ? -18.121 -6.702 -25.900 1.00 83.19 98 LEU A O 1
ATOM 827 N N . ASN A 1 99 ? -17.115 -7.047 -23.934 1.00 84.19 99 ASN A N 1
ATOM 828 C CA . ASN A 1 99 ? -15.828 -6.522 -24.355 1.00 84.19 99 ASN A CA 1
ATOM 829 C C . ASN A 1 99 ? -14.724 -7.464 -23.848 1.00 84.19 99 ASN A C 1
ATOM 831 O O . ASN A 1 99 ? -14.377 -7.395 -22.662 1.00 84.19 99 ASN A O 1
ATOM 835 N N . PRO A 1 100 ? -14.174 -8.331 -24.720 1.00 80.75 100 PRO A N 1
ATOM 836 C CA . PRO A 1 100 ? -13.167 -9.311 -24.328 1.00 80.75 100 PRO A CA 1
ATOM 837 C C . PRO A 1 100 ? -11.836 -8.666 -23.914 1.00 80.75 100 PRO A C 1
ATOM 839 O O . PRO A 1 100 ? -11.084 -9.279 -23.169 1.00 80.75 100 PRO A O 1
ATOM 842 N N . PHE A 1 101 ? -11.578 -7.417 -24.317 1.00 82.69 101 PHE A N 1
ATOM 843 C CA . PHE A 1 101 ? -10.408 -6.632 -23.901 1.00 82.69 101 PHE A CA 1
ATOM 844 C C . PHE A 1 101 ? -10.608 -5.939 -22.543 1.00 82.69 101 PHE A C 1
ATOM 846 O O . PHE A 1 101 ? -9.660 -5.448 -21.946 1.00 82.69 101 PHE A O 1
ATOM 853 N N . LYS A 1 102 ? -11.846 -5.863 -22.037 1.00 77.00 102 LYS A N 1
ATOM 854 C CA . LYS A 1 102 ? -12.153 -5.252 -20.732 1.00 77.00 102 LYS A CA 1
ATOM 855 C C . LYS A 1 102 ? -12.288 -6.291 -19.621 1.00 77.00 102 LYS A C 1
ATOM 857 O O . LYS A 1 102 ? -11.900 -6.006 -18.494 1.00 77.00 102 LYS A O 1
ATOM 862 N N . LYS A 1 103 ? -12.891 -7.453 -19.914 1.00 68.88 103 LYS A N 1
ATOM 863 C CA . LYS A 1 103 ? -13.201 -8.502 -18.927 1.00 68.88 103 LYS A CA 1
ATOM 864 C C . LYS A 1 103 ? -13.026 -9.905 -19.508 1.00 68.88 103 LYS A C 1
ATOM 866 O O . LYS A 1 103 ? -13.840 -10.343 -20.322 1.00 68.88 103 LYS A O 1
ATOM 871 N N . ILE A 1 104 ? -12.050 -10.641 -18.981 1.00 59.91 104 ILE A N 1
ATOM 872 C CA . ILE A 1 104 ? -11.688 -11.998 -19.423 1.00 59.91 104 ILE A CA 1
ATOM 873 C C . ILE A 1 104 ? -12.798 -13.038 -19.128 1.00 59.91 104 ILE A C 1
ATOM 875 O O . ILE A 1 104 ? -12.938 -14.015 -19.857 1.00 59.91 104 ILE A O 1
ATOM 879 N N . HIS A 1 105 ? -13.654 -12.824 -18.116 1.00 57.59 105 HIS A N 1
ATOM 880 C CA . HIS A 1 105 ? -14.604 -13.836 -17.603 1.00 57.59 105 HIS A CA 1
ATOM 881 C C . HIS A 1 105 ? -16.097 -13.581 -17.910 1.00 57.59 105 HIS A C 1
ATOM 883 O O . HIS A 1 105 ? -16.966 -13.914 -17.109 1.00 57.59 105 HIS A O 1
ATOM 889 N N . THR A 1 106 ? -16.444 -12.987 -19.053 1.00 57.94 106 THR A N 1
ATOM 890 C CA . THR A 1 106 ? -17.825 -12.516 -19.322 1.00 57.94 106 THR A CA 1
ATOM 891 C C . THR A 1 106 ? -18.801 -13.543 -19.919 1.00 57.94 106 THR A C 1
ATOM 893 O O . THR A 1 106 ? -19.966 -13.217 -20.140 1.00 57.94 106 THR A O 1
ATOM 896 N N . PHE A 1 107 ? -18.391 -14.797 -20.134 1.00 62.97 107 PHE A N 1
ATOM 897 C CA . PHE A 1 107 ? -19.206 -15.817 -20.825 1.00 62.97 107 PHE A CA 1
ATOM 898 C C . PHE A 1 107 ? -20.254 -16.539 -19.948 1.00 62.97 107 PHE A C 1
ATOM 900 O O . PHE A 1 107 ? -20.741 -17.604 -20.322 1.00 62.97 107 PHE A O 1
ATOM 907 N N . THR A 1 108 ? -20.599 -15.997 -18.777 1.00 60.84 108 THR A N 1
ATOM 908 C CA . THR A 1 108 ? -21.433 -16.667 -17.758 1.00 60.84 108 THR A CA 1
ATOM 909 C C . THR A 1 108 ? -22.896 -16.206 -17.707 1.00 60.84 108 THR A C 1
ATOM 911 O O . THR A 1 108 ? -23.635 -16.664 -16.842 1.00 60.84 108 THR A O 1
ATOM 914 N N . ASP A 1 109 ? -23.350 -15.338 -18.619 1.00 75.00 109 ASP A N 1
ATOM 915 C CA . ASP A 1 109 ? -24.743 -14.859 -18.640 1.00 75.00 109 ASP A CA 1
ATOM 916 C C . ASP A 1 109 ? -25.740 -15.952 -19.067 1.00 75.00 109 ASP A C 1
ATOM 918 O O . ASP A 1 109 ? -25.566 -16.601 -20.102 1.00 75.00 109 ASP A O 1
ATOM 922 N N . ASP A 1 110 ? -26.826 -16.109 -18.304 1.00 78.12 110 ASP A N 1
ATOM 923 C CA . ASP A 1 110 ? -27.832 -17.155 -18.517 1.00 78.12 110 ASP A CA 1
ATOM 924 C C . ASP A 1 110 ? -28.471 -17.123 -19.914 1.00 78.12 110 ASP A C 1
ATOM 926 O O . ASP A 1 110 ? -28.731 -18.183 -20.487 1.00 78.12 110 ASP A O 1
ATOM 930 N N . ASN A 1 111 ? -28.697 -15.945 -20.513 1.00 82.44 111 ASN A N 1
ATOM 931 C CA . ASN A 1 111 ? -29.276 -15.859 -21.858 1.00 82.44 111 ASN A CA 1
ATOM 932 C C . ASN A 1 111 ? -28.269 -16.291 -22.927 1.00 82.44 111 ASN A C 1
ATOM 934 O O . ASN A 1 111 ? -28.633 -17.036 -23.839 1.00 82.44 111 ASN A O 1
ATOM 938 N N . LEU A 1 112 ? -27.001 -15.885 -22.807 1.00 82.56 112 LEU A N 1
ATOM 939 C CA . LEU A 1 112 ? -25.944 -16.339 -23.718 1.00 82.56 112 LEU A CA 1
ATOM 940 C C . LEU A 1 112 ? -25.703 -17.848 -23.589 1.00 82.56 112 LEU A C 1
ATOM 942 O O . LEU A 1 112 ? -25.594 -18.547 -24.597 1.00 82.56 112 LEU A O 1
ATOM 946 N N . VAL A 1 113 ? -25.705 -18.371 -22.361 1.00 84.12 113 VAL A N 1
ATOM 947 C CA . VAL A 1 113 ? -25.597 -19.809 -22.090 1.00 84.12 113 VAL A CA 1
ATOM 948 C C . VAL A 1 113 ? -26.795 -20.567 -22.673 1.00 84.12 113 VAL A C 1
ATOM 950 O O . VAL A 1 113 ? -26.623 -21.637 -23.263 1.00 84.12 113 VAL A O 1
ATOM 953 N N . ASN A 1 114 ? -28.012 -20.031 -22.558 1.00 85.25 114 ASN A N 1
ATOM 954 C CA . ASN A 1 114 ? -29.208 -20.659 -23.119 1.00 85.25 114 ASN A CA 1
ATOM 955 C C . ASN A 1 114 ? -29.207 -20.632 -24.653 1.00 85.25 114 ASN A C 1
ATOM 957 O O . ASN A 1 114 ? -29.507 -21.662 -25.260 1.00 85.25 114 ASN A O 1
ATOM 961 N N . LEU A 1 115 ? -28.791 -19.526 -25.283 1.00 87.06 115 LEU A N 1
ATOM 962 C CA . LEU A 1 115 ? -28.586 -19.441 -26.734 1.00 87.06 115 LEU A CA 1
ATOM 963 C C . LEU A 1 115 ? -27.605 -20.516 -27.211 1.00 87.06 115 LEU A C 1
ATOM 965 O O . LEU A 1 115 ? -27.907 -21.292 -28.119 1.00 87.06 115 LEU A O 1
ATOM 969 N N . PHE A 1 116 ? -26.455 -20.602 -26.546 1.00 87.19 116 PHE A N 1
ATOM 970 C CA . PHE A 1 116 ? -25.443 -21.617 -26.804 1.00 87.19 116 PHE A CA 1
ATOM 971 C C . PHE A 1 116 ? -26.019 -23.041 -26.673 1.00 87.19 116 PHE A C 1
ATOM 973 O O . PHE A 1 116 ? -25.777 -23.892 -27.532 1.00 87.19 116 PHE A O 1
ATOM 980 N N . ARG A 1 117 ? -26.814 -23.325 -25.628 1.00 86.38 117 ARG A N 1
ATOM 981 C CA . ARG A 1 117 ? -27.415 -24.654 -25.400 1.00 86.38 117 ARG A CA 1
ATOM 982 C C . ARG A 1 117 ? -28.399 -25.023 -26.509 1.00 86.38 117 ARG A C 1
ATOM 984 O O . ARG A 1 117 ? -28.413 -26.182 -26.930 1.00 86.38 117 ARG A O 1
ATOM 991 N N . ILE A 1 118 ? -29.194 -24.059 -26.977 1.00 87.25 118 ILE A N 1
ATOM 992 C CA . ILE A 1 118 ? -30.127 -24.236 -28.097 1.00 87.25 118 ILE A CA 1
ATOM 993 C C . ILE A 1 118 ? -29.343 -24.567 -29.370 1.00 87.25 118 ILE A C 1
ATOM 995 O O . ILE A 1 118 ? -29.587 -25.613 -29.976 1.00 87.25 118 ILE A O 1
ATOM 999 N N . PHE A 1 119 ? -28.345 -23.747 -29.713 1.00 90.06 119 PHE A N 1
ATOM 1000 C CA . PHE A 1 119 ? -27.495 -23.958 -30.886 1.00 90.06 119 PHE A CA 1
ATOM 1001 C C . PHE A 1 119 ? -26.787 -25.320 -30.846 1.00 90.06 119 PHE A C 1
ATOM 1003 O O . PHE A 1 119 ? -26.860 -26.088 -31.803 1.00 90.06 119 PHE A O 1
ATOM 1010 N N . LYS A 1 120 ? -26.182 -25.683 -29.708 1.00 89.00 120 LYS A N 1
ATOM 1011 C CA . LYS A 1 120 ? -25.517 -26.980 -29.514 1.00 89.00 120 LYS A CA 1
ATOM 1012 C C . LYS A 1 120 ? -26.465 -28.157 -29.747 1.00 89.00 120 LYS A C 1
ATOM 1014 O O . LYS A 1 120 ? -26.095 -29.116 -30.422 1.00 89.00 120 LYS A O 1
ATOM 1019 N N . LYS A 1 121 ? -27.680 -28.114 -29.184 1.00 85.88 121 LYS A N 1
ATOM 1020 C CA . LYS A 1 121 ? -28.681 -29.180 -29.376 1.00 85.88 121 LYS A CA 1
ATOM 1021 C C . LYS A 1 121 ? -29.097 -29.302 -30.839 1.00 85.88 121 LYS A C 1
ATOM 1023 O O . LYS A 1 121 ? -29.273 -30.422 -31.312 1.00 85.88 121 LYS A O 1
ATOM 1028 N N . ARG A 1 122 ? -29.237 -28.176 -31.537 1.00 86.94 122 ARG A N 1
ATOM 1029 C CA . ARG A 1 122 ? -29.603 -28.137 -32.953 1.00 86.94 122 ARG A CA 1
ATOM 1030 C C . ARG A 1 122 ? -28.492 -28.681 -33.848 1.00 86.94 122 ARG A C 1
ATOM 1032 O O . ARG A 1 122 ? -28.735 -29.613 -34.606 1.00 86.94 122 ARG A O 1
ATOM 1039 N N . LEU A 1 123 ? -27.259 -28.206 -33.670 1.00 87.06 123 LEU A N 1
ATOM 1040 C CA . LEU A 1 123 ? -26.106 -28.693 -34.427 1.00 87.06 123 LEU A CA 1
ATOM 1041 C C . LEU A 1 123 ? -25.915 -30.206 -34.245 1.00 87.06 123 LEU A C 1
ATOM 1043 O O . LEU A 1 123 ? -25.795 -30.929 -35.225 1.00 87.06 123 LEU A O 1
ATOM 1047 N N . ASN A 1 124 ? -26.002 -30.705 -33.007 1.00 83.50 124 ASN A N 1
ATOM 1048 C CA . ASN A 1 124 ? -25.867 -32.138 -32.725 1.00 83.50 124 ASN A CA 1
ATOM 1049 C C . ASN A 1 124 ? -26.972 -33.009 -33.350 1.00 83.50 124 ASN A C 1
ATOM 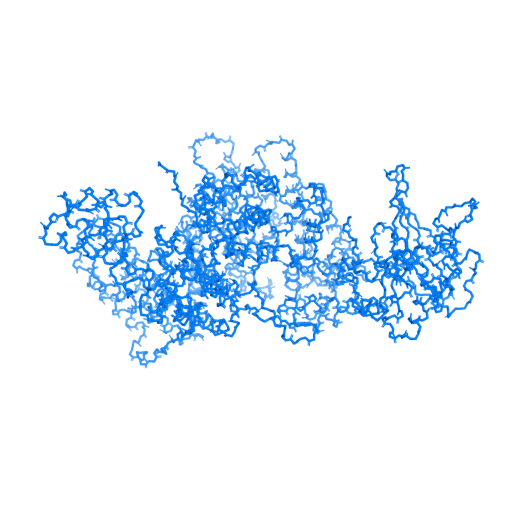1051 O O . ASN A 1 124 ? -26.764 -34.207 -33.529 1.00 83.50 124 ASN A O 1
ATOM 1055 N N . ARG A 1 125 ? -28.158 -32.455 -33.649 1.00 80.62 125 ARG A N 1
ATOM 1056 C CA . ARG A 1 125 ? -29.206 -33.175 -34.396 1.00 80.62 125 ARG A CA 1
ATOM 1057 C C . ARG A 1 125 ? -28.855 -33.284 -35.880 1.00 80.62 125 ARG A C 1
ATOM 1059 O O . ARG A 1 125 ? -29.120 -34.329 -36.462 1.00 80.62 125 ARG A O 1
ATOM 1066 N N . ASN A 1 126 ? -28.219 -32.253 -36.435 1.00 75.56 126 ASN A N 1
ATOM 1067 C CA . ASN A 1 126 ? -27.839 -32.165 -37.847 1.00 75.56 126 ASN A CA 1
ATOM 1068 C C . ASN A 1 126 ? -26.532 -32.906 -38.186 1.00 75.56 126 ASN A C 1
ATOM 1070 O O . ASN A 1 126 ? -26.229 -33.090 -39.356 1.00 75.56 126 ASN A O 1
ATOM 1074 N N . THR A 1 127 ? -25.767 -33.358 -37.188 1.00 75.12 127 THR A N 1
ATOM 1075 C CA . THR A 1 127 ? -24.507 -34.107 -37.372 1.00 75.12 127 THR A CA 1
ATOM 1076 C C . THR A 1 127 ? -24.645 -35.616 -37.119 1.00 75.12 127 THR A C 1
ATOM 1078 O O . THR A 1 127 ? -23.654 -36.270 -36.807 1.00 75.12 127 THR A O 1
ATOM 1081 N N . LYS A 1 128 ? -25.862 -36.180 -37.152 1.00 60.88 128 LYS A N 1
ATOM 1082 C CA . LYS A 1 128 ? -26.131 -37.585 -36.772 1.00 60.88 128 LYS A CA 1
ATOM 1083 C C . LYS A 1 128 ? -25.682 -38.651 -37.790 1.00 60.88 128 LYS A C 1
ATOM 1085 O O . LYS A 1 128 ? -25.791 -39.832 -37.461 1.00 60.88 128 LYS A O 1
ATOM 1090 N N . ASP A 1 129 ? -25.136 -38.275 -38.947 1.00 51.91 129 ASP A N 1
ATOM 1091 C CA . ASP A 1 129 ? -24.602 -39.235 -39.921 1.00 51.91 129 ASP A CA 1
ATOM 1092 C C . ASP A 1 129 ? -23.171 -39.675 -39.585 1.00 51.91 129 ASP A C 1
ATOM 1094 O O . ASP A 1 129 ? -22.232 -38.880 -39.507 1.00 51.91 129 ASP A O 1
ATOM 1098 N N . ARG A 1 130 ? -23.013 -40.987 -39.374 1.00 48.62 130 ARG A N 1
ATOM 1099 C CA . ARG A 1 130 ? -21.737 -41.663 -39.111 1.00 48.62 130 ARG A CA 1
ATOM 1100 C C . ARG A 1 130 ? -20.953 -41.844 -40.416 1.00 48.62 130 ARG A C 1
ATOM 1102 O O . ARG A 1 130 ? -20.905 -42.943 -40.954 1.00 48.62 130 ARG A O 1
ATOM 1109 N N . SER A 1 131 ? -20.316 -40.789 -40.914 1.00 48.09 131 SER A N 1
ATOM 1110 C CA . SER A 1 131 ? -19.263 -40.910 -41.935 1.00 48.09 131 SER A CA 1
ATOM 1111 C C . SER A 1 131 ? -17.872 -40.816 -41.300 1.00 48.09 131 SER A C 1
ATOM 1113 O O . SER A 1 131 ? -17.667 -40.053 -40.355 1.00 48.09 131 SER A O 1
ATOM 1115 N N . SER A 1 132 ? -16.909 -41.576 -41.824 1.00 45.34 132 SER A N 1
ATOM 1116 C CA . SER A 1 132 ? -15.508 -41.614 -41.386 1.00 45.34 132 SER A CA 1
ATOM 1117 C C . SER A 1 132 ? -14.816 -40.248 -41.538 1.00 45.34 132 SER A C 1
ATOM 1119 O O . SER A 1 132 ? -14.390 -39.872 -42.628 1.00 45.34 132 SER A O 1
ATOM 1121 N N . GLY A 1 133 ? -14.697 -39.502 -40.438 1.00 53.34 133 GLY A N 1
ATOM 1122 C CA . GLY A 1 133 ? -14.007 -38.212 -40.340 1.00 53.34 133 GLY A CA 1
ATOM 1123 C C . GLY A 1 133 ? -13.934 -37.734 -38.883 1.00 53.34 133 GLY A C 1
ATOM 1124 O O . GLY A 1 133 ? -14.608 -38.295 -38.019 1.00 53.34 133 GLY A O 1
ATOM 1125 N N . SER A 1 134 ? -13.114 -36.720 -38.572 1.00 65.12 134 SER A N 1
ATOM 1126 C CA . SER A 1 134 ? -13.094 -36.166 -37.205 1.00 65.12 134 SER A CA 1
ATOM 1127 C C . SER A 1 134 ? -14.425 -35.470 -36.879 1.00 65.12 134 SER A C 1
ATOM 1129 O O . SER A 1 134 ? -15.006 -34.783 -37.726 1.00 65.12 134 SER A O 1
ATOM 1131 N N . VAL A 1 135 ? -14.918 -35.654 -35.651 1.00 74.19 135 VAL A N 1
ATOM 1132 C CA . VAL A 1 135 ? -16.234 -35.169 -35.190 1.00 74.19 135 VAL A CA 1
ATOM 1133 C C . VAL A 1 135 ? -16.345 -33.641 -35.300 1.00 74.19 135 VAL A C 1
ATOM 1135 O O . VAL A 1 135 ? -17.426 -33.102 -35.540 1.00 74.19 135 VAL A O 1
ATOM 1138 N N . GLU A 1 136 ? -15.229 -32.932 -35.152 1.00 79.38 136 GLU A N 1
ATOM 1139 C CA . GLU A 1 136 ? -15.107 -31.478 -35.265 1.00 79.38 136 GLU A CA 1
ATOM 1140 C C . GLU A 1 136 ? -15.339 -31.010 -36.705 1.00 79.38 136 GLU A C 1
ATOM 1142 O O . GLU A 1 136 ? -16.099 -30.070 -36.929 1.00 79.38 136 GLU A O 1
ATOM 1147 N N . ASN A 1 137 ? -14.752 -31.700 -37.687 1.00 81.62 137 ASN A N 1
ATOM 1148 C CA . ASN A 1 137 ? -14.877 -31.341 -39.100 1.00 81.62 137 ASN A CA 1
ATOM 1149 C C . ASN A 1 137 ? -16.319 -31.514 -39.594 1.00 81.62 137 ASN A C 1
ATOM 1151 O O . ASN A 1 137 ? -16.832 -30.648 -40.299 1.00 81.62 137 ASN A O 1
ATOM 1155 N N . LEU A 1 138 ? -17.006 -32.580 -39.162 1.00 82.56 138 LEU A N 1
ATOM 1156 C CA . LEU A 1 138 ? -18.430 -32.787 -39.458 1.00 82.56 138 LEU A CA 1
ATOM 1157 C C . LEU A 1 138 ? -19.306 -31.679 -38.858 1.00 82.56 138 LEU A C 1
ATOM 1159 O O . LEU A 1 138 ? -20.236 -31.197 -39.503 1.00 82.56 138 LEU A O 1
ATOM 1163 N N . LYS A 1 139 ? -18.995 -31.237 -37.634 1.00 87.25 139 LYS A N 1
ATOM 1164 C CA . LYS A 1 139 ? -19.697 -30.122 -36.982 1.00 87.25 139 LYS A CA 1
ATOM 1165 C C . LYS A 1 139 ? -19.465 -28.795 -37.693 1.00 87.25 139 LYS A C 1
ATOM 1167 O O . LYS A 1 139 ? -20.410 -28.021 -37.811 1.00 87.25 139 LYS A O 1
ATOM 1172 N N . LEU A 1 140 ? -18.249 -28.519 -38.154 1.00 89.44 140 LEU A N 1
ATOM 1173 C CA . LEU A 1 140 ? -17.921 -27.300 -38.897 1.00 89.44 140 LEU A CA 1
ATOM 1174 C C . LEU A 1 140 ? -18.619 -27.271 -40.264 1.00 89.44 140 LEU A C 1
ATOM 1176 O O . LEU A 1 140 ? -19.248 -26.272 -40.601 1.00 89.44 140 LEU A O 1
ATOM 1180 N N . GLU A 1 141 ? -18.620 -28.392 -40.987 1.00 87.94 141 GLU A N 1
ATOM 1181 C CA . GLU A 1 141 ? -19.335 -28.553 -42.260 1.00 87.94 141 GLU A CA 1
ATOM 1182 C C . GLU A 1 141 ? -20.853 -28.357 -42.088 1.00 87.94 141 GLU A C 1
ATOM 1184 O O . GLU A 1 141 ? -21.484 -27.580 -42.807 1.00 87.94 141 GLU A O 1
ATOM 1189 N N . ALA A 1 142 ? -21.447 -29.003 -41.078 1.00 86.56 142 ALA A N 1
ATOM 1190 C CA . ALA A 1 142 ? -22.863 -28.836 -40.758 1.00 86.56 142 ALA A CA 1
ATOM 1191 C C . ALA A 1 142 ? -23.190 -27.405 -40.306 1.00 86.56 142 ALA A C 1
ATOM 1193 O O . ALA A 1 142 ? -24.250 -26.881 -40.641 1.00 86.56 142 ALA A O 1
ATOM 1194 N N . THR A 1 143 ? -22.283 -26.755 -39.572 1.00 90.38 143 THR A N 1
ATOM 1195 C CA . THR A 1 143 ? -22.444 -25.361 -39.135 1.00 90.38 143 THR A CA 1
ATOM 1196 C C . THR A 1 143 ? -22.447 -24.411 -40.323 1.00 90.38 143 THR A C 1
ATOM 1198 O O . THR A 1 143 ? -23.346 -23.580 -40.413 1.00 90.38 143 THR A O 1
ATOM 1201 N N . SER A 1 144 ? -21.480 -24.547 -41.233 1.00 88.94 144 SER A N 1
ATOM 1202 C CA . SER A 1 144 ? -21.367 -23.712 -42.431 1.00 88.94 144 SER A CA 1
ATOM 1203 C C . SER A 1 144 ? -22.656 -23.753 -43.259 1.00 88.94 144 SER A C 1
ATOM 1205 O O . SER A 1 144 ? -23.227 -22.707 -43.575 1.00 88.94 144 SER A O 1
ATOM 1207 N N . LYS A 1 145 ? -23.199 -24.958 -43.485 1.00 86.69 145 LYS A N 1
ATOM 1208 C CA . LYS A 1 145 ? -24.484 -25.157 -44.175 1.00 86.69 145 LYS A CA 1
ATOM 1209 C C . LYS A 1 145 ? -25.664 -24.587 -43.387 1.00 86.69 145 LYS A C 1
ATOM 1211 O O . LYS A 1 145 ? -26.499 -23.886 -43.947 1.00 86.69 145 LYS A O 1
ATOM 1216 N N . MET A 1 146 ? -25.735 -24.856 -42.081 1.00 87.12 146 MET A N 1
ATOM 1217 C CA . MET A 1 146 ? -26.858 -24.439 -41.232 1.00 87.12 146 MET A CA 1
ATOM 1218 C C . MET A 1 146 ? -26.943 -22.918 -41.053 1.00 87.12 146 MET A C 1
ATOM 1220 O O . MET A 1 146 ? -28.041 -22.374 -40.940 1.00 87.12 146 MET A O 1
ATOM 1224 N N . LEU A 1 147 ? -25.800 -22.234 -40.990 1.00 88.06 147 LEU A N 1
ATOM 1225 C CA . LEU A 1 147 ? -25.720 -20.785 -40.794 1.00 88.06 147 LEU A CA 1
ATOM 1226 C C . LEU A 1 147 ? -25.570 -20.005 -42.105 1.00 88.06 147 LEU A C 1
ATOM 1228 O O . LEU A 1 147 ? -25.571 -18.771 -42.067 1.00 88.06 147 LEU A O 1
ATOM 1232 N N . ASN A 1 148 ? -25.473 -20.711 -43.237 1.00 86.38 148 ASN A N 1
ATOM 1233 C CA . ASN A 1 148 ? -25.182 -20.156 -44.555 1.00 86.38 148 ASN A CA 1
ATOM 1234 C C . ASN A 1 148 ? -23.969 -19.207 -44.506 1.00 86.38 148 ASN A C 1
ATOM 1236 O O . ASN A 1 148 ? -24.080 -18.011 -44.794 1.00 86.38 148 ASN A O 1
ATOM 1240 N N . CYS A 1 149 ? -22.844 -19.727 -44.007 1.00 87.56 149 CYS A N 1
ATOM 1241 C CA . CYS A 1 149 ? -21.619 -18.965 -43.775 1.00 87.56 149 CYS A CA 1
ATOM 1242 C C . CYS A 1 149 ? -20.362 -19.766 -44.131 1.00 87.56 149 CYS A C 1
ATOM 1244 O O . CYS A 1 149 ? -20.345 -20.994 -44.019 1.00 87.56 149 CYS A O 1
ATOM 1246 N N . PHE A 1 150 ? -19.289 -19.069 -44.501 1.00 87.44 150 PHE A N 1
ATOM 1247 C CA . PHE A 1 150 ? -17.961 -19.667 -44.628 1.00 87.44 150 PHE A CA 1
ATOM 1248 C C . PHE A 1 150 ? -17.262 -19.679 -43.271 1.00 87.44 150 PHE A C 1
ATOM 1250 O O . PHE A 1 150 ? -17.316 -18.695 -42.528 1.00 87.44 150 PHE A O 1
ATOM 1257 N N . ILE A 1 151 ? -16.580 -20.777 -42.943 1.00 89.31 151 ILE A N 1
ATOM 1258 C CA . ILE A 1 151 ? -15.801 -20.883 -41.704 1.00 89.31 151 ILE A CA 1
ATOM 1259 C C . ILE A 1 151 ? -14.332 -21.091 -42.047 1.00 89.31 151 ILE A C 1
ATOM 1261 O O . ILE A 1 151 ? -13.943 -22.142 -42.557 1.00 89.31 151 ILE A O 1
ATOM 1265 N N . ARG A 1 152 ? -13.516 -20.091 -41.719 1.00 89.25 152 ARG A N 1
ATOM 1266 C CA . ARG A 1 152 ? -12.055 -20.144 -41.798 1.00 89.25 152 ARG A CA 1
ATOM 1267 C C . ARG A 1 152 ? -11.509 -20.699 -40.491 1.00 89.25 152 ARG A C 1
ATOM 1269 O O . ARG A 1 152 ? -11.750 -20.116 -39.435 1.00 89.25 152 ARG A O 1
ATOM 1276 N N . VAL A 1 153 ? -10.793 -21.816 -40.550 1.00 89.88 153 VAL A N 1
ATOM 1277 C CA . VAL A 1 153 ? -10.228 -22.489 -39.376 1.00 89.88 153 VAL A CA 1
ATOM 1278 C C . VAL A 1 153 ? -8.710 -22.491 -39.465 1.00 89.88 153 VAL A C 1
ATOM 1280 O O . VAL A 1 153 ? -8.130 -23.177 -40.307 1.00 89.88 153 VAL A O 1
ATOM 1283 N N . TYR A 1 154 ? -8.080 -21.746 -38.563 1.00 89.56 154 TYR A N 1
ATOM 1284 C CA . TYR A 1 154 ? -6.633 -21.707 -38.381 1.00 89.56 154 TYR A CA 1
ATOM 1285 C C . TYR A 1 154 ? -6.256 -22.670 -37.264 1.00 89.56 154 TYR A C 1
ATOM 1287 O O . TYR A 1 154 ? -6.587 -22.446 -36.100 1.00 89.56 154 TYR A O 1
ATOM 1295 N N . LYS A 1 155 ? -5.598 -23.766 -37.620 1.00 88.38 155 LYS A N 1
ATOM 1296 C CA . LYS A 1 155 ? -5.212 -24.814 -36.683 1.00 88.38 155 LYS A CA 1
ATOM 1297 C C . LYS A 1 155 ? -3.735 -24.682 -36.318 1.00 88.38 155 LYS A C 1
ATOM 1299 O O . LYS A 1 155 ? -2.903 -24.430 -37.189 1.00 88.38 155 LYS A O 1
ATOM 1304 N N . ILE A 1 156 ? -3.437 -24.828 -35.031 1.00 85.62 156 ILE A N 1
ATOM 1305 C CA . ILE A 1 156 ? -2.090 -24.797 -34.463 1.00 85.62 156 ILE A CA 1
ATOM 1306 C C . ILE A 1 156 ? -1.883 -26.098 -33.692 1.00 85.62 156 ILE A C 1
ATOM 1308 O O . ILE A 1 156 ? -2.665 -26.433 -32.795 1.00 85.62 156 ILE A O 1
ATOM 1312 N N . ASP A 1 157 ? -0.855 -26.849 -34.075 1.00 81.00 157 ASP A N 1
ATOM 1313 C CA . ASP A 1 157 ? -0.495 -28.085 -33.392 1.00 81.00 157 ASP A CA 1
ATOM 1314 C C . ASP A 1 157 ? 0.442 -27.842 -32.184 1.00 81.00 157 ASP A C 1
ATOM 1316 O O . ASP A 1 157 ? 0.959 -26.734 -32.010 1.00 81.00 157 ASP A O 1
ATOM 1320 N N . PRO A 1 158 ? 0.682 -28.848 -31.320 1.00 75.56 158 PRO A N 1
ATOM 1321 C CA . PRO A 1 158 ? 1.552 -28.704 -30.150 1.00 75.56 158 PRO A CA 1
ATOM 1322 C C . PRO A 1 158 ? 3.014 -28.403 -30.501 1.00 75.56 158 PRO A C 1
ATOM 1324 O O . PRO A 1 158 ? 3.755 -27.905 -29.657 1.00 75.56 158 PRO A O 1
ATOM 1327 N N . SER A 1 159 ? 3.432 -28.732 -31.725 1.00 75.50 159 SER A N 1
ATOM 1328 C CA . SER A 1 159 ? 4.758 -28.444 -32.273 1.00 75.50 159 SER A CA 1
ATOM 1329 C C . SER A 1 159 ? 4.839 -27.039 -32.885 1.00 75.50 159 SER A C 1
ATOM 1331 O O . SER A 1 159 ? 5.913 -26.624 -33.310 1.00 75.50 159 SER A O 1
ATOM 1333 N N . GLY A 1 160 ? 3.729 -26.293 -32.905 1.00 76.75 160 GLY A N 1
ATOM 1334 C CA . GLY A 1 160 ? 3.630 -24.957 -33.479 1.00 76.75 160 GLY A CA 1
ATOM 1335 C C . GLY A 1 160 ? 3.379 -24.937 -34.988 1.00 76.75 160 GLY A C 1
ATOM 1336 O O . GLY A 1 160 ? 3.403 -23.854 -35.579 1.00 76.75 160 GLY A O 1
ATOM 1337 N N . ASN A 1 161 ? 3.119 -26.086 -35.623 1.00 81.06 161 ASN A N 1
ATOM 1338 C CA . ASN A 1 161 ? 2.784 -26.136 -37.042 1.00 81.06 161 ASN A CA 1
ATOM 1339 C C . ASN A 1 161 ? 1.409 -25.517 -37.281 1.00 81.06 161 ASN A C 1
ATOM 1341 O O . ASN A 1 161 ? 0.455 -25.720 -36.525 1.00 81.06 161 ASN A O 1
ATOM 1345 N N . LYS A 1 162 ? 1.327 -24.753 -38.366 1.00 85.12 162 LYS A N 1
ATOM 1346 C CA . LYS A 1 162 ? 0.182 -23.926 -38.729 1.00 85.12 162 LYS A CA 1
ATOM 1347 C C . LYS A 1 162 ? -0.517 -24.526 -39.944 1.00 85.12 162 LYS A C 1
ATOM 1349 O O . LYS A 1 162 ? 0.094 -24.684 -40.996 1.00 85.12 162 LYS A O 1
ATOM 1354 N N . GLU A 1 163 ? -1.802 -24.830 -39.804 1.00 84.31 163 GLU A N 1
ATOM 1355 C CA . GLU A 1 163 ? -2.659 -25.365 -40.867 1.00 84.31 163 GLU A CA 1
ATOM 1356 C C . GLU A 1 163 ? -3.867 -24.446 -41.090 1.00 84.31 163 GLU A C 1
ATOM 1358 O O . GLU A 1 163 ? -4.403 -23.857 -40.150 1.00 84.31 163 GLU A O 1
ATOM 1363 N N . PHE A 1 164 ? -4.335 -24.351 -42.333 1.00 85.69 164 PHE A N 1
ATOM 1364 C CA . PHE A 1 164 ? -5.535 -23.601 -42.699 1.00 85.69 164 PHE A CA 1
ATOM 1365 C C . PHE A 1 164 ? -6.563 -24.525 -43.352 1.00 85.69 164 PHE A C 1
ATOM 1367 O O . PHE A 1 164 ? -6.223 -25.336 -44.211 1.00 85.69 164 PHE A O 1
ATOM 1374 N N . ASN A 1 165 ? -7.824 -24.398 -42.942 1.00 86.31 165 ASN A N 1
ATOM 1375 C CA . ASN A 1 165 ? -8.952 -25.114 -43.527 1.00 86.31 165 ASN A CA 1
ATOM 1376 C C . ASN A 1 165 ? -10.132 -24.160 -43.750 1.00 86.31 165 ASN A C 1
ATOM 1378 O O . ASN A 1 165 ? -10.426 -23.324 -42.894 1.00 86.31 165 ASN A O 1
ATOM 1382 N N . LEU A 1 166 ? -10.854 -24.345 -44.856 1.00 85.62 166 LEU A N 1
ATOM 1383 C CA . LEU A 1 166 ? -12.081 -23.617 -45.178 1.00 85.62 166 LEU A CA 1
ATOM 1384 C C . LEU A 1 166 ? -13.271 -24.586 -45.226 1.00 85.62 166 LEU A C 1
ATOM 1386 O O . LEU A 1 166 ? -13.157 -25.680 -45.783 1.00 85.62 166 LEU A O 1
ATOM 1390 N N . TYR A 1 167 ? -14.395 -24.179 -44.633 1.00 86.50 167 TYR A N 1
ATOM 1391 C CA . TYR A 1 167 ? -15.665 -24.908 -44.671 1.00 86.50 167 TYR A CA 1
ATOM 1392 C C . TYR A 1 167 ? -16.749 -24.063 -45.369 1.00 86.50 167 TYR A C 1
ATOM 1394 O O . TYR A 1 167 ? -16.870 -22.880 -45.025 1.00 86.50 167 TYR A O 1
ATOM 1402 N N . PRO A 1 168 ? -17.526 -24.644 -46.310 1.00 80.94 168 PRO A N 1
ATOM 1403 C CA . PRO A 1 168 ? -17.534 -26.064 -46.681 1.00 80.94 168 PRO A CA 1
ATOM 1404 C C . PRO A 1 168 ? -16.277 -26.467 -47.473 1.00 80.94 168 PRO A C 1
ATOM 1406 O O . PRO A 1 168 ? -15.657 -25.645 -48.142 1.00 80.94 168 PRO A O 1
ATOM 1409 N N . ARG A 1 169 ? -15.840 -27.725 -47.365 1.00 72.44 169 ARG A N 1
ATOM 1410 C CA . ARG A 1 169 ? -14.585 -28.153 -48.016 1.00 72.44 169 ARG A CA 1
ATOM 1411 C C . ARG A 1 169 ? -14.689 -28.104 -49.544 1.00 72.44 169 ARG A C 1
ATOM 1413 O O . ARG A 1 169 ? -15.651 -28.605 -50.114 1.00 72.44 169 ARG A O 1
ATOM 1420 N N . GLY A 1 170 ? -13.656 -27.572 -50.202 1.00 64.50 170 GLY A N 1
ATOM 1421 C CA . GLY A 1 170 ? -13.561 -27.512 -51.668 1.00 64.50 170 GLY A CA 1
ATOM 1422 C C . GLY A 1 170 ? -14.157 -26.255 -52.311 1.00 64.50 170 GLY A C 1
ATOM 1423 O O . GLY A 1 170 ? -14.078 -26.116 -53.527 1.00 64.50 170 GLY A O 1
ATOM 1424 N N . SER A 1 171 ? -14.714 -25.322 -51.531 1.00 63.47 171 SER A N 1
ATOM 1425 C CA . SER A 1 171 ? -15.104 -24.002 -52.038 1.00 63.47 171 SER A CA 1
ATOM 1426 C C . SER A 1 171 ? -13.884 -23.092 -52.213 1.00 63.47 171 SER A C 1
ATOM 1428 O O . SER A 1 171 ? -13.087 -22.960 -51.287 1.00 63.47 171 SER A O 1
ATOM 1430 N N . THR A 1 172 ? -13.761 -22.419 -53.356 1.00 58.91 172 THR A N 1
ATOM 1431 C CA . THR A 1 172 ? -12.842 -21.286 -53.551 1.00 58.91 172 THR A CA 1
ATOM 1432 C C . THR A 1 172 ? -13.585 -19.985 -53.263 1.00 58.91 172 THR A C 1
ATOM 1434 O O . THR A 1 172 ? -14.670 -19.784 -53.808 1.00 58.91 172 THR A O 1
ATOM 1437 N N . THR A 1 173 ? -13.028 -19.090 -52.441 1.00 54.44 173 THR A N 1
ATOM 1438 C CA . THR A 1 173 ? -13.590 -17.745 -52.232 1.00 54.44 173 THR A CA 1
ATOM 1439 C C . THR A 1 173 ? -13.376 -16.904 -53.489 1.00 54.44 173 THR A C 1
ATOM 1441 O O . THR A 1 173 ? -12.379 -16.202 -53.621 1.00 54.44 173 THR A O 1
ATOM 1444 N N . SER A 1 174 ? -14.277 -17.012 -54.462 1.00 44.53 174 SER A N 1
ATOM 1445 C CA . SER A 1 174 ? -14.304 -16.119 -55.616 1.00 44.53 174 SER A CA 1
ATOM 1446 C C . SER A 1 174 ? -15.082 -14.854 -55.250 1.00 44.53 174 SER A C 1
ATOM 1448 O O . SER A 1 174 ? -16.297 -14.909 -55.079 1.00 44.53 174 SER A O 1
ATOM 1450 N N . SER A 1 175 ? -14.377 -13.721 -55.199 1.00 41.06 175 SER A N 1
ATOM 1451 C CA . SER A 1 175 ? -14.868 -12.340 -55.040 1.00 41.06 175 SER A CA 1
ATOM 1452 C C . SER A 1 175 ? -15.243 -11.871 -53.619 1.00 41.06 175 SER A C 1
ATOM 1454 O O . SER A 1 175 ? -16.333 -12.103 -53.114 1.00 41.06 175 SER A O 1
ATOM 1456 N N . GLY A 1 176 ? -14.323 -11.133 -52.991 1.00 43.97 176 GLY A N 1
ATOM 1457 C CA . GLY A 1 176 ? -14.483 -9.752 -52.501 1.00 43.97 176 GLY A CA 1
ATOM 1458 C C . GLY A 1 176 ? -15.600 -9.316 -51.536 1.00 43.97 176 GLY A C 1
ATOM 1459 O O . GLY A 1 176 ? -15.443 -8.250 -50.956 1.00 43.97 176 GLY A O 1
ATOM 1460 N N . ASN A 1 177 ? -16.706 -10.043 -51.337 1.00 43.09 177 ASN A N 1
ATOM 1461 C CA . ASN A 1 177 ? -17.870 -9.521 -50.596 1.00 43.09 177 ASN A CA 1
ATOM 1462 C C . ASN A 1 177 ? -18.689 -10.576 -49.819 1.00 43.09 177 ASN A C 1
ATOM 1464 O O . ASN A 1 177 ? -19.891 -10.404 -49.596 1.00 43.09 177 ASN A O 1
ATOM 1468 N N . ASP A 1 178 ? -18.059 -11.647 -49.328 1.00 52.59 178 ASP A N 1
ATOM 1469 C CA . ASP A 1 178 ? -18.744 -12.626 -48.471 1.00 52.59 178 ASP A CA 1
ATOM 1470 C C . ASP A 1 178 ? -18.953 -12.097 -47.041 1.00 52.59 178 ASP A C 1
ATOM 1472 O O . ASP A 1 178 ? -18.239 -12.434 -46.091 1.00 52.59 178 ASP A O 1
ATOM 1476 N N . SER A 1 179 ? -20.005 -11.290 -46.877 1.00 54.75 179 SER A N 1
ATOM 1477 C CA . SER A 1 179 ? -20.498 -10.720 -45.608 1.00 54.75 179 SER A CA 1
ATOM 1478 C C . SER A 1 179 ? -20.777 -11.749 -44.493 1.00 54.75 179 SER A C 1
ATOM 1480 O O . SER A 1 179 ? -20.937 -11.374 -43.329 1.00 54.75 179 SER A O 1
ATOM 1482 N N . ASN A 1 180 ? -20.791 -13.051 -44.805 1.00 72.62 180 ASN A N 1
ATOM 1483 C CA . ASN A 1 180 ? -21.050 -14.154 -43.876 1.00 72.62 180 ASN A CA 1
ATOM 1484 C C . ASN A 1 180 ? -19.832 -15.081 -43.708 1.00 72.62 180 ASN A C 1
ATOM 1486 O O . ASN A 1 180 ? -19.973 -16.297 -43.786 1.00 72.62 180 ASN A O 1
ATOM 1490 N N . THR A 1 181 ? -18.640 -14.538 -43.458 1.00 85.12 181 THR A N 1
ATOM 1491 C CA . THR A 1 181 ? -17.462 -15.345 -43.081 1.00 85.12 181 THR A CA 1
ATOM 1492 C C . THR A 1 181 ? -17.184 -15.242 -41.581 1.00 85.12 181 THR A C 1
ATOM 1494 O O . THR A 1 181 ? -17.211 -14.146 -41.023 1.00 85.12 181 THR A O 1
ATOM 1497 N N . ILE A 1 182 ? -16.899 -16.369 -40.921 1.00 89.50 182 ILE A N 1
ATOM 1498 C CA . ILE A 1 182 ? -16.428 -16.418 -39.528 1.00 89.50 182 ILE A CA 1
ATOM 1499 C C . ILE A 1 182 ? -15.030 -17.033 -39.439 1.00 89.50 182 ILE A C 1
ATOM 1501 O O . ILE A 1 182 ? -14.675 -17.914 -40.223 1.00 89.50 182 ILE A O 1
ATOM 1505 N N . THR A 1 183 ? -14.254 -16.591 -38.450 1.00 90.06 183 THR A N 1
ATOM 1506 C CA . THR A 1 183 ? -12.881 -17.059 -38.222 1.00 90.06 183 THR A CA 1
ATOM 1507 C C . THR A 1 183 ? -12.783 -17.780 -36.887 1.00 90.06 183 THR A C 1
ATOM 1509 O O . THR A 1 183 ? -13.177 -17.245 -35.850 1.00 90.06 183 THR A O 1
ATOM 1512 N N . ILE A 1 184 ? -12.219 -18.983 -36.910 1.00 92.94 184 ILE A N 1
ATOM 1513 C CA . ILE A 1 184 ? -12.027 -19.853 -35.753 1.00 92.94 184 ILE A CA 1
ATOM 1514 C C . ILE A 1 184 ? -10.554 -20.243 -35.663 1.00 92.94 184 ILE A C 1
ATOM 1516 O O . ILE A 1 184 ? -9.922 -20.575 -36.665 1.00 92.94 184 ILE A O 1
ATOM 1520 N N . PHE A 1 185 ? -10.027 -20.240 -34.445 1.00 91.31 185 PHE A N 1
ATOM 1521 C CA . PHE A 1 185 ? -8.709 -20.777 -34.128 1.00 91.31 185 PHE A CA 1
ATOM 1522 C C . PHE A 1 185 ? -8.871 -22.114 -33.417 1.00 91.31 185 PHE A C 1
ATOM 1524 O O . PHE A 1 185 ? -9.761 -22.252 -32.578 1.00 91.31 185 PHE A O 1
ATOM 1531 N N . TYR A 1 186 ? -8.045 -23.096 -33.759 1.00 90.94 186 TYR A N 1
ATOM 1532 C CA . TYR A 1 186 ? -8.103 -24.445 -33.206 1.00 90.94 186 TYR A CA 1
ATOM 1533 C C . TYR A 1 186 ? -6.723 -24.869 -32.701 1.00 90.94 186 TYR A C 1
ATOM 1535 O O . TYR A 1 186 ? -5.801 -25.054 -33.490 1.00 90.94 186 TYR A O 1
ATOM 1543 N N . HIS A 1 187 ? -6.595 -25.049 -31.389 1.00 87.19 187 HIS A N 1
ATOM 1544 C CA . HIS A 1 187 ? -5.372 -25.517 -30.740 1.00 87.19 187 HIS A CA 1
ATOM 1545 C C . HIS A 1 187 ? -5.546 -26.966 -30.292 1.00 87.19 187 HIS A C 1
ATOM 1547 O O . HIS A 1 187 ? -6.428 -27.265 -29.480 1.00 87.19 187 HIS A O 1
ATOM 1553 N N . THR A 1 188 ? -4.699 -27.856 -30.809 1.00 78.38 188 THR A N 1
ATOM 1554 C CA . THR A 1 188 ? -4.651 -29.268 -30.389 1.00 78.38 188 THR A CA 1
ATOM 1555 C C . THR A 1 188 ? -3.628 -29.469 -29.271 1.00 78.38 188 THR A C 1
ATOM 1557 O O . THR A 1 188 ? -2.566 -28.853 -29.322 1.00 78.38 188 THR A O 1
ATOM 1560 N N . ASP A 1 189 ? -3.904 -30.341 -28.297 1.00 66.50 189 ASP A N 1
ATOM 1561 C CA . ASP A 1 189 ? -2.992 -30.653 -27.176 1.00 66.50 189 ASP A CA 1
ATOM 1562 C C . ASP A 1 189 ? -2.491 -32.115 -27.254 1.00 66.50 189 ASP A C 1
ATOM 1564 O O . ASP A 1 189 ? -3.292 -33.043 -27.377 1.00 66.50 189 ASP A O 1
ATOM 1568 N N . SER A 1 190 ? -1.169 -32.344 -27.199 1.00 46.88 190 SER A N 1
ATOM 1569 C CA . SER A 1 190 ? -0.548 -33.683 -27.301 1.00 46.88 190 SER A CA 1
ATOM 1570 C C . SER A 1 190 ? -0.356 -34.402 -25.967 1.00 46.88 190 SER A C 1
ATOM 1572 O O . SER A 1 190 ? -0.010 -35.585 -25.968 1.00 46.88 190 SER A O 1
ATOM 1574 N N . LYS A 1 191 ? -0.532 -33.737 -24.817 1.00 45.44 191 LYS A N 1
ATOM 1575 C CA . LYS A 1 191 ? -0.028 -34.278 -23.539 1.00 45.44 191 LYS A CA 1
ATOM 1576 C C . LYS A 1 191 ? -0.914 -35.327 -22.855 1.00 45.44 191 LYS A C 1
ATOM 1578 O O . LYS A 1 191 ? -0.499 -35.878 -21.838 1.00 45.44 191 LYS A O 1
ATOM 1583 N N . LEU A 1 192 ? -2.100 -35.661 -23.373 1.00 43.72 192 LEU A N 1
ATOM 1584 C CA . LEU A 1 192 ? -2.998 -36.647 -22.750 1.00 43.72 192 LEU A CA 1
ATOM 1585 C C . LEU A 1 192 ? -3.667 -37.546 -23.801 1.00 43.72 192 LEU A C 1
ATOM 1587 O O . LEU A 1 192 ? -4.228 -37.066 -24.779 1.00 43.72 192 LEU A O 1
ATOM 1591 N N . LYS A 1 193 ? -3.654 -38.869 -23.571 1.00 37.22 193 LYS A N 1
ATOM 1592 C CA . LYS A 1 193 ? -4.188 -39.909 -24.483 1.00 37.22 193 LYS A CA 1
ATOM 1593 C C . LYS A 1 193 ? -5.692 -39.784 -24.811 1.00 37.22 193 LYS A C 1
ATOM 1595 O O . LYS A 1 193 ? -6.156 -40.448 -25.732 1.00 37.22 193 LYS A O 1
ATOM 1600 N N . ASN A 1 194 ? -6.430 -38.908 -24.125 1.00 41.44 194 ASN A N 1
ATOM 1601 C CA . ASN A 1 194 ? -7.824 -38.580 -24.423 1.00 41.44 194 ASN A CA 1
ATOM 1602 C C . ASN A 1 194 ? -7.892 -37.169 -25.033 1.00 41.44 194 ASN A C 1
ATOM 1604 O O . ASN A 1 194 ? -7.625 -36.194 -24.335 1.00 41.44 194 ASN A O 1
ATOM 1608 N N . ARG A 1 195 ? -8.292 -37.052 -26.310 1.00 49.59 195 ARG A N 1
ATOM 1609 C CA . ARG A 1 195 ? -8.461 -35.800 -27.095 1.00 49.59 195 ARG A CA 1
ATOM 1610 C C . ARG A 1 195 ? -9.543 -34.829 -26.557 1.00 49.59 195 ARG A C 1
ATOM 1612 O O . ARG A 1 195 ? -10.107 -34.037 -27.299 1.00 49.59 195 ARG A O 1
ATOM 1619 N N . GLU A 1 196 ? -9.881 -34.883 -25.270 1.00 44.06 196 GLU A N 1
ATOM 1620 C CA . GLU A 1 196 ? -10.967 -34.107 -24.646 1.00 44.06 196 GLU A CA 1
ATOM 1621 C C . GLU A 1 196 ? -10.595 -32.649 -24.298 1.00 44.06 196 GLU A C 1
ATOM 1623 O O . GLU A 1 196 ? -11.425 -31.933 -23.736 1.00 44.06 196 GLU A O 1
ATOM 1628 N N . LYS A 1 197 ? -9.379 -32.184 -24.626 1.00 57.25 197 LYS A N 1
ATOM 1629 C CA . LYS A 1 197 ? -8.887 -30.828 -24.298 1.00 57.25 197 LYS A CA 1
ATOM 1630 C C . LYS A 1 197 ? -8.510 -29.956 -25.500 1.00 57.25 197 LYS A C 1
ATOM 1632 O O . LYS A 1 197 ? -7.860 -28.931 -25.329 1.00 57.25 197 LYS A O 1
ATOM 1637 N N . ASP A 1 198 ? -8.950 -30.317 -26.696 1.00 73.62 198 ASP A N 1
ATOM 1638 C CA . ASP A 1 198 ? -8.881 -29.429 -27.855 1.00 73.62 198 ASP A CA 1
ATOM 1639 C C . ASP A 1 198 ? -9.608 -28.102 -27.565 1.00 73.62 198 ASP A C 1
ATOM 1641 O O . ASP A 1 198 ? -10.763 -28.091 -27.119 1.00 73.62 198 ASP A O 1
ATOM 1645 N N . THR A 1 199 ? -8.935 -26.969 -27.790 1.00 84.06 199 THR A N 1
ATOM 1646 C CA . THR A 1 199 ? -9.491 -25.641 -27.484 1.00 84.06 199 THR A CA 1
ATOM 1647 C C . THR A 1 199 ? -9.698 -24.818 -28.743 1.00 84.06 199 THR A C 1
ATOM 1649 O O . THR A 1 199 ? -8.870 -24.803 -29.652 1.00 84.06 199 THR A O 1
ATOM 1652 N N . PHE A 1 200 ? -10.832 -24.121 -28.792 1.00 89.25 200 PHE A N 1
ATOM 1653 C CA . PHE A 1 200 ? -11.187 -23.240 -29.894 1.00 89.25 200 PHE A CA 1
ATOM 1654 C C . PHE A 1 200 ? -11.250 -21.780 -29.432 1.00 89.25 200 PHE A C 1
ATOM 1656 O O . PHE A 1 200 ? -11.814 -21.461 -28.382 1.00 89.25 200 PHE A O 1
ATOM 1663 N N . GLY A 1 201 ? -10.709 -20.886 -30.251 1.00 90.25 201 GLY A N 1
ATOM 1664 C CA . GLY A 1 201 ? -10.866 -19.435 -30.159 1.00 90.25 201 GLY A CA 1
ATOM 1665 C C . GLY A 1 201 ? -11.660 -18.901 -31.348 1.00 90.25 201 GLY A C 1
ATOM 1666 O O . GLY A 1 201 ? -11.970 -19.649 -32.280 1.00 90.25 201 GLY A O 1
ATOM 1667 N N . PHE A 1 202 ? -12.011 -17.619 -31.332 1.00 91.75 202 PHE A N 1
ATOM 1668 C CA . PHE A 1 202 ? -12.625 -16.957 -32.483 1.00 91.75 202 PHE A CA 1
ATOM 1669 C C . PHE A 1 202 ? -11.935 -15.646 -32.834 1.00 91.75 202 PHE A C 1
ATOM 1671 O O . PHE A 1 202 ? -11.344 -14.993 -31.980 1.00 91.75 202 PHE A O 1
ATOM 1678 N N . GLY A 1 203 ? -12.026 -15.270 -34.105 1.00 90.19 203 GLY A N 1
ATOM 1679 C CA . GLY A 1 203 ? -11.464 -14.035 -34.627 1.00 90.19 203 GLY A CA 1
ATOM 1680 C C . GLY A 1 203 ? -12.420 -12.843 -34.529 1.00 90.19 203 GLY A C 1
ATOM 1681 O O . GLY A 1 203 ? -13.603 -12.970 -34.853 1.00 90.19 203 GLY A O 1
ATOM 1682 N N . ILE A 1 204 ? -11.891 -11.680 -34.147 1.00 88.31 204 ILE A N 1
ATOM 1683 C CA . ILE A 1 204 ? -12.522 -10.357 -34.269 1.00 88.31 204 ILE A CA 1
ATOM 1684 C C . ILE A 1 204 ? -11.657 -9.482 -35.183 1.00 88.31 204 ILE A C 1
ATOM 1686 O O . ILE A 1 204 ? -10.435 -9.438 -35.021 1.00 88.31 204 ILE A O 1
ATOM 1690 N N . SER A 1 205 ? -12.285 -8.774 -36.127 1.00 86.31 205 SER A N 1
ATOM 1691 C CA . SER A 1 205 ? -11.577 -7.873 -37.044 1.00 86.31 205 SER A CA 1
ATOM 1692 C C . SER A 1 205 ? -10.856 -6.745 -36.300 1.00 86.31 205 SER A C 1
ATOM 1694 O O . SER A 1 205 ? -11.230 -6.367 -35.185 1.00 86.31 205 SER A O 1
ATOM 1696 N N . VAL A 1 206 ? -9.810 -6.193 -36.916 1.00 85.62 206 VAL A N 1
ATOM 1697 C CA . VAL A 1 206 ? -8.990 -5.140 -36.301 1.00 85.62 206 VAL A CA 1
ATOM 1698 C C . VAL A 1 206 ? -9.816 -3.886 -36.005 1.00 85.62 206 VAL A C 1
ATOM 1700 O O . VAL A 1 206 ? -9.636 -3.287 -34.948 1.00 85.62 206 VAL A O 1
ATOM 1703 N N . GLU A 1 207 ? -10.769 -3.527 -36.869 1.00 84.25 207 GLU A N 1
ATOM 1704 C CA . GLU A 1 207 ? -11.622 -2.344 -36.698 1.00 84.25 207 GLU A CA 1
ATOM 1705 C C . GLU A 1 207 ? -12.488 -2.463 -35.437 1.00 84.25 207 GLU A C 1
ATOM 1707 O O . GLU A 1 207 ? -12.499 -1.571 -34.587 1.00 84.25 207 GLU A O 1
ATOM 1712 N N . ILE A 1 208 ? -13.170 -3.602 -35.271 1.00 84.69 208 ILE A N 1
ATOM 1713 C CA . ILE A 1 208 ? -14.024 -3.856 -34.103 1.00 84.69 208 ILE A CA 1
ATOM 1714 C C . ILE A 1 208 ? -13.171 -3.982 -32.841 1.00 84.69 208 ILE A C 1
ATOM 1716 O O . ILE A 1 208 ? -13.516 -3.424 -31.797 1.00 84.69 208 ILE A O 1
ATOM 1720 N N . ALA A 1 209 ? -12.043 -4.689 -32.929 1.00 86.50 209 ALA A N 1
ATOM 1721 C CA . ALA A 1 209 ? -11.126 -4.843 -31.812 1.00 86.50 209 ALA A CA 1
ATOM 1722 C C . ALA A 1 209 ? -10.582 -3.493 -31.332 1.00 86.50 209 ALA A C 1
ATOM 1724 O O . ALA A 1 209 ? -10.554 -3.268 -30.128 1.00 86.50 209 ALA A O 1
ATOM 1725 N N . ASN A 1 210 ? -10.226 -2.569 -32.227 1.00 84.44 210 ASN A N 1
ATOM 1726 C CA . ASN A 1 210 ? -9.740 -1.241 -31.847 1.00 84.44 210 ASN A CA 1
ATOM 1727 C C . ASN A 1 210 ? -10.792 -0.440 -31.068 1.00 84.44 210 ASN A C 1
ATOM 1729 O O . ASN A 1 210 ? -10.467 0.100 -30.014 1.00 84.44 210 ASN A O 1
ATOM 1733 N N . ILE A 1 211 ? -12.060 -0.457 -31.496 1.00 83.56 211 ILE A N 1
ATOM 1734 C CA . ILE A 1 211 ? -13.164 0.185 -30.758 1.00 83.56 211 ILE A CA 1
ATOM 1735 C C . ILE A 1 211 ? -13.297 -0.409 -29.346 1.00 83.56 211 ILE A C 1
ATOM 1737 O O . ILE A 1 211 ? -13.502 0.304 -28.361 1.00 83.56 211 ILE A O 1
ATOM 1741 N N . LEU A 1 212 ? -13.206 -1.735 -29.225 1.00 85.19 212 LEU A N 1
ATOM 1742 C CA . LEU A 1 212 ? -13.325 -2.424 -27.940 1.00 85.19 212 LEU A CA 1
ATOM 1743 C C . LEU A 1 212 ? -12.100 -2.190 -27.042 1.00 85.19 212 LEU A C 1
ATOM 1745 O O . LEU A 1 212 ? -12.267 -1.971 -25.840 1.00 85.19 212 LEU A O 1
ATOM 1749 N N . ARG A 1 213 ? -10.895 -2.163 -27.615 1.00 86.38 213 ARG A N 1
ATOM 1750 C CA . ARG A 1 213 ? -9.641 -1.839 -26.924 1.00 86.38 213 ARG A CA 1
ATOM 1751 C C . ARG A 1 213 ? -9.635 -0.405 -26.421 1.00 86.38 213 ARG A C 1
ATOM 1753 O O . ARG A 1 213 ? -9.339 -0.193 -25.255 1.00 86.38 213 ARG A O 1
ATOM 1760 N N . GLU A 1 214 ? -10.065 0.564 -27.224 1.00 82.62 214 GLU A N 1
ATOM 1761 C CA . GLU A 1 214 ? -10.167 1.963 -26.797 1.00 82.62 214 GLU A CA 1
ATOM 1762 C C . GLU A 1 214 ? -11.161 2.133 -25.634 1.00 82.62 214 GLU A C 1
ATOM 1764 O O . GLU A 1 214 ? -10.890 2.839 -24.656 1.00 82.62 214 GLU A O 1
ATOM 1769 N N . LYS A 1 215 ? -12.297 1.423 -25.674 1.00 82.69 215 LYS A N 1
ATOM 1770 C CA . LYS A 1 215 ? -13.243 1.371 -24.546 1.00 82.69 215 LYS A CA 1
ATOM 1771 C C . LYS A 1 215 ? -12.628 0.731 -23.300 1.00 82.69 215 LYS A C 1
ATOM 1773 O O . LYS A 1 215 ? -12.879 1.206 -22.192 1.00 82.69 215 LYS A O 1
ATOM 1778 N N . ALA A 1 216 ? -11.845 -0.336 -23.462 1.00 84.56 216 ALA A N 1
ATOM 1779 C CA . ALA A 1 216 ? -11.140 -0.986 -22.360 1.00 84.56 216 ALA A CA 1
ATOM 1780 C C . ALA A 1 216 ? -10.074 -0.056 -21.762 1.00 84.56 216 ALA A C 1
ATOM 1782 O O . ALA A 1 216 ? -10.072 0.160 -20.555 1.00 84.56 216 ALA A O 1
ATOM 1783 N N . LEU A 1 217 ? -9.257 0.586 -22.596 1.00 84.56 217 LEU A N 1
ATOM 1784 C CA . LEU A 1 217 ? -8.273 1.580 -22.183 1.00 84.56 217 LEU A CA 1
ATOM 1785 C C . LEU A 1 217 ? -8.927 2.741 -21.437 1.00 84.56 217 LEU A C 1
ATOM 1787 O O . LEU A 1 217 ? -8.494 3.088 -20.348 1.00 84.56 217 LEU A O 1
ATOM 1791 N N . THR A 1 218 ? -10.018 3.299 -21.967 1.00 81.25 218 THR A N 1
ATOM 1792 C CA . THR A 1 218 ? -10.774 4.365 -21.290 1.00 81.25 218 THR A CA 1
ATOM 1793 C C . THR A 1 218 ? -11.208 3.938 -19.892 1.00 81.25 218 THR A C 1
ATOM 1795 O O . THR A 1 218 ? -11.118 4.716 -18.946 1.00 81.25 218 THR A O 1
ATOM 1798 N N . PHE A 1 219 ? -11.670 2.697 -19.750 1.00 78.50 219 PHE A N 1
ATOM 1799 C CA . PHE A 1 219 ? -12.052 2.145 -18.458 1.00 78.50 219 PHE A CA 1
ATOM 1800 C C . PHE A 1 219 ? -10.853 1.983 -17.511 1.00 78.50 219 PHE A C 1
ATOM 1802 O O . PHE A 1 219 ? -10.989 2.266 -16.325 1.00 78.50 219 PHE A O 1
ATOM 1809 N N . ILE A 1 220 ? -9.692 1.565 -18.021 1.00 79.19 220 ILE A N 1
ATOM 1810 C CA . ILE A 1 220 ? -8.461 1.400 -17.235 1.00 79.19 220 ILE A CA 1
ATOM 1811 C C . ILE A 1 220 ? -7.935 2.757 -16.761 1.00 79.19 220 ILE A C 1
ATOM 1813 O O . ILE A 1 220 ? -7.727 2.940 -15.567 1.00 79.19 220 ILE A O 1
ATOM 1817 N N . LEU A 1 221 ? -7.796 3.731 -17.665 1.00 78.00 221 LEU A N 1
ATOM 1818 C CA . LEU A 1 221 ? -7.273 5.066 -17.351 1.00 78.00 221 LEU A CA 1
ATOM 1819 C C . LEU A 1 221 ? -8.164 5.827 -16.363 1.00 78.00 221 LEU A C 1
ATOM 1821 O O . LEU A 1 221 ? -7.670 6.615 -15.569 1.00 78.00 221 LEU A O 1
ATOM 1825 N N . LYS A 1 222 ? -9.478 5.570 -16.367 1.00 70.00 222 LYS A N 1
ATOM 1826 C CA . LYS A 1 222 ? -10.414 6.156 -15.395 1.00 70.00 222 LYS A CA 1
ATOM 1827 C C . LYS A 1 222 ? -10.208 5.663 -13.960 1.00 70.00 222 LYS A C 1
ATOM 1829 O O . LYS A 1 222 ? -10.728 6.308 -13.053 1.00 70.00 222 LYS A O 1
ATOM 1834 N N . LYS A 1 223 ? -9.510 4.541 -13.750 1.00 66.44 223 LYS A N 1
ATOM 1835 C CA . LYS A 1 223 ? -9.254 3.997 -12.409 1.00 66.44 223 LYS A CA 1
ATOM 1836 C C . LYS A 1 223 ? -8.098 4.682 -11.673 1.00 66.44 223 LYS A C 1
ATOM 1838 O O . LYS A 1 223 ? -7.981 4.468 -10.475 1.00 66.44 223 LYS A O 1
ATOM 1843 N N . ASP A 1 224 ? -7.300 5.508 -12.351 1.00 65.94 224 ASP A N 1
ATOM 1844 C CA . ASP A 1 224 ? -6.213 6.285 -11.747 1.00 65.94 224 ASP A CA 1
ATOM 1845 C C . ASP A 1 224 ? -6.414 7.790 -12.013 1.00 65.94 224 ASP A C 1
ATOM 1847 O O . ASP A 1 224 ? -6.636 8.207 -13.152 1.00 65.94 224 ASP A O 1
ATOM 1851 N N . LYS A 1 225 ? -6.355 8.623 -10.961 1.00 58.12 225 LYS A N 1
ATOM 1852 C CA . LYS A 1 225 ? -6.588 10.083 -11.035 1.00 58.12 225 LYS A CA 1
ATOM 1853 C C . LYS A 1 225 ? -5.690 10.764 -12.053 1.00 58.12 225 LYS A C 1
ATOM 1855 O O . LYS A 1 225 ? -6.139 11.635 -12.794 1.00 58.12 225 LYS A O 1
ATOM 1860 N N . PHE A 1 226 ? -4.419 10.401 -12.041 1.00 59.16 226 PHE A N 1
ATOM 1861 C CA . PHE A 1 226 ? -3.414 11.090 -12.813 1.00 59.16 226 PHE A CA 1
ATOM 1862 C C . PHE A 1 226 ? -3.434 10.622 -14.265 1.00 59.16 226 PHE A C 1
ATOM 1864 O O . PHE A 1 226 ? -3.395 11.448 -15.168 1.00 59.16 226 PHE A O 1
ATOM 1871 N N . LEU A 1 227 ? -3.631 9.324 -14.502 1.00 69.19 227 LEU A N 1
ATOM 1872 C CA . LEU A 1 227 ? -3.862 8.808 -15.851 1.00 69.19 227 LEU A CA 1
ATOM 1873 C C . LEU A 1 227 ? -5.181 9.316 -16.454 1.00 69.19 227 LEU A C 1
ATOM 1875 O O . LEU A 1 227 ? -5.285 9.440 -17.674 1.00 69.19 227 LEU A O 1
ATOM 1879 N N . LYS A 1 228 ? -6.186 9.648 -15.629 1.00 70.12 228 LYS A N 1
ATOM 1880 C CA . LYS A 1 228 ? -7.429 10.291 -16.086 1.00 70.12 228 LYS A CA 1
ATOM 1881 C C . LYS A 1 228 ? -7.169 11.686 -16.660 1.00 70.12 228 LYS A C 1
ATOM 1883 O O . LYS A 1 228 ? -7.763 12.007 -17.692 1.00 70.12 228 LYS A O 1
ATOM 1888 N N . LEU A 1 229 ? -6.302 12.485 -16.028 1.00 71.94 229 LEU A N 1
ATOM 1889 C CA . LEU A 1 229 ? -5.924 13.819 -16.522 1.00 71.94 229 LEU A CA 1
ATOM 1890 C C . LEU A 1 229 ? -5.266 13.724 -17.904 1.00 71.94 229 LEU A C 1
ATOM 1892 O O . LEU A 1 229 ? -5.643 14.456 -18.813 1.00 71.94 229 LEU A O 1
ATOM 1896 N N . ASP A 1 230 ? -4.394 12.734 -18.088 1.00 79.19 230 ASP A N 1
ATOM 1897 C CA . ASP A 1 230 ? -3.689 12.491 -19.350 1.00 79.19 230 ASP A CA 1
ATOM 1898 C C . ASP A 1 230 ? -4.485 11.613 -20.337 1.00 79.19 230 ASP A C 1
ATOM 1900 O O . ASP A 1 230 ? -3.985 11.235 -21.396 1.00 79.19 230 ASP A O 1
ATOM 1904 N N . SER A 1 231 ? -5.740 11.260 -20.026 1.00 79.19 231 SER A N 1
ATOM 1905 C CA . SER A 1 231 ? -6.454 10.191 -20.740 1.00 79.19 231 SER A CA 1
ATOM 1906 C C . SER A 1 231 ? -6.721 10.486 -22.212 1.00 79.19 231 SER A C 1
ATOM 1908 O O . SER A 1 231 ? -6.735 9.560 -23.024 1.00 79.19 231 SER A O 1
ATOM 1910 N N . HIS A 1 232 ? -6.936 11.751 -22.573 1.00 80.69 232 HIS A N 1
ATOM 1911 C CA . HIS A 1 232 ? -7.110 12.143 -23.968 1.00 80.69 232 HIS A CA 1
ATOM 1912 C C . HIS A 1 232 ? -5.801 11.975 -24.744 1.00 80.69 232 HIS A C 1
ATOM 1914 O O . HIS A 1 232 ? -5.782 11.299 -25.772 1.00 80.69 232 HIS A O 1
ATOM 1920 N N . SER A 1 233 ? -4.705 12.497 -24.196 1.00 81.25 233 SER A N 1
ATOM 1921 C CA . SER A 1 233 ? -3.365 12.399 -24.773 1.00 81.25 233 SER A CA 1
ATOM 1922 C C . SER A 1 233 ? -2.908 10.944 -24.897 1.00 81.25 233 SER A C 1
ATOM 1924 O O . SER A 1 233 ? -2.421 10.541 -25.949 1.00 81.25 233 SER A O 1
ATOM 1926 N N . ILE A 1 234 ? -3.151 10.109 -23.877 1.00 82.75 234 ILE A N 1
ATOM 1927 C CA . ILE A 1 234 ? -2.820 8.677 -23.922 1.00 82.75 234 ILE A CA 1
ATOM 1928 C C . ILE A 1 234 ? -3.550 8.002 -25.085 1.00 82.75 234 ILE A C 1
ATOM 1930 O O . ILE A 1 234 ? -2.923 7.292 -25.864 1.00 82.75 234 ILE A O 1
ATOM 1934 N N . LYS A 1 235 ? -4.855 8.244 -25.260 1.00 81.56 235 LYS A N 1
ATOM 1935 C CA . LYS A 1 235 ? -5.621 7.636 -26.363 1.00 81.56 235 LYS A CA 1
ATOM 1936 C C . LYS A 1 235 ? -5.109 8.041 -27.741 1.00 81.56 235 LYS A C 1
ATOM 1938 O O . LYS A 1 235 ? -5.072 7.189 -28.625 1.00 81.56 235 LYS A O 1
ATOM 1943 N N . GLN A 1 236 ? -4.714 9.302 -27.917 1.00 79.44 236 GLN A N 1
ATOM 1944 C CA . GLN A 1 236 ? -4.133 9.771 -29.177 1.00 79.44 236 GLN A CA 1
ATOM 1945 C C . GLN A 1 236 ? -2.833 9.021 -29.499 1.00 79.44 236 GLN A C 1
ATOM 1947 O O . GLN A 1 236 ? -2.642 8.567 -30.624 1.00 79.44 236 GLN A O 1
ATOM 1952 N N . VAL A 1 237 ? -1.984 8.819 -28.489 1.00 77.94 237 VAL A N 1
ATOM 1953 C CA . VAL A 1 237 ? -0.691 8.133 -28.614 1.00 77.94 237 VAL A CA 1
ATOM 1954 C C . VAL A 1 237 ? -0.849 6.628 -28.859 1.00 77.94 237 VAL A C 1
ATOM 1956 O O . VAL A 1 237 ? -0.111 6.038 -29.641 1.00 77.94 237 VAL A O 1
ATOM 1959 N N . VAL A 1 238 ? -1.848 5.994 -28.242 1.00 72.31 238 VAL A N 1
ATOM 1960 C CA . VAL A 1 238 ? -2.108 4.548 -28.362 1.00 72.31 238 VAL A CA 1
ATOM 1961 C C . VAL A 1 238 ? -2.581 4.130 -29.765 1.00 72.31 238 VAL A C 1
ATOM 1963 O O . VAL A 1 238 ? -2.493 2.955 -30.127 1.00 72.31 238 VAL A O 1
ATOM 1966 N N . GLY A 1 239 ? -3.100 5.060 -30.571 1.00 59.91 239 GLY A N 1
ATOM 1967 C CA . GLY A 1 239 ? -3.679 4.755 -31.884 1.00 59.91 239 GLY A CA 1
ATOM 1968 C C . GLY A 1 239 ? -2.693 4.190 -32.920 1.00 59.91 239 GLY A C 1
ATOM 1969 O O . GLY A 1 239 ? -3.136 3.583 -33.896 1.00 59.91 239 GLY A O 1
ATOM 1970 N N . SER A 1 240 ? -1.378 4.358 -32.725 1.00 53.47 240 SER A N 1
ATOM 1971 C CA . SER A 1 240 ? -0.353 4.114 -33.751 1.00 53.47 240 SER A CA 1
ATOM 1972 C C . SER A 1 240 ? 0.469 2.826 -33.573 1.00 53.47 240 SER A C 1
ATOM 1974 O O . SER A 1 240 ? 0.790 2.194 -34.584 1.00 53.47 240 SER A O 1
ATOM 1976 N N . ASP A 1 241 ? 0.753 2.364 -32.347 1.00 55.69 241 ASP A N 1
ATOM 1977 C CA . ASP A 1 241 ? 1.587 1.173 -32.097 1.00 55.69 241 ASP A CA 1
ATOM 1978 C C . ASP A 1 241 ? 0.955 0.155 -31.125 1.00 55.69 241 ASP A C 1
ATOM 1980 O O . ASP A 1 241 ? 0.089 0.470 -30.310 1.00 55.69 241 ASP A O 1
ATOM 1984 N N . ARG A 1 242 ? 1.353 -1.121 -31.229 1.00 64.38 242 ARG A N 1
ATOM 1985 C CA . ARG A 1 242 ? 0.885 -2.182 -30.311 1.00 64.38 242 ARG A CA 1
ATOM 1986 C C . ARG A 1 242 ? 1.677 -2.212 -29.008 1.00 64.38 242 ARG A C 1
ATOM 1988 O O . ARG A 1 242 ? 1.144 -2.688 -28.002 1.00 64.38 242 ARG A O 1
ATOM 1995 N N . ASN A 1 243 ? 2.917 -1.724 -29.040 1.00 83.94 243 ASN A N 1
ATOM 1996 C CA . ASN A 1 243 ? 3.777 -1.567 -27.876 1.00 83.94 243 ASN A CA 1
ATOM 1997 C C . ASN A 1 243 ? 3.528 -0.200 -27.233 1.00 83.94 243 ASN A C 1
ATOM 1999 O O . ASN A 1 243 ? 4.035 0.823 -27.682 1.00 83.94 243 ASN A O 1
ATOM 2003 N N . LEU A 1 244 ? 2.700 -0.202 -26.187 1.00 87.12 244 LEU A N 1
ATOM 2004 C CA . LEU A 1 244 ? 2.264 1.018 -25.516 1.00 87.12 244 LEU A CA 1
ATOM 2005 C C . LEU A 1 244 ? 3.434 1.798 -24.876 1.00 87.12 244 LEU A C 1
ATOM 2007 O O . LEU A 1 244 ? 3.469 3.016 -25.036 1.00 87.12 244 LEU A O 1
ATOM 2011 N N . PRO A 1 245 ? 4.407 1.154 -24.202 1.00 90.12 245 PRO A N 1
ATOM 2012 C CA . PRO A 1 245 ? 5.627 1.818 -23.742 1.00 90.12 245 PRO A CA 1
ATOM 2013 C C . PRO A 1 245 ? 6.366 2.583 -24.839 1.00 90.12 245 PRO A C 1
ATOM 2015 O O . PRO A 1 245 ? 6.737 3.730 -24.609 1.00 90.12 245 PRO A O 1
ATOM 2018 N N . ILE A 1 246 ? 6.534 1.985 -26.025 1.00 90.19 246 ILE A N 1
ATOM 2019 C CA . ILE A 1 246 ? 7.174 2.651 -27.170 1.00 90.19 246 ILE A CA 1
ATOM 2020 C C . ILE A 1 246 ? 6.377 3.895 -27.565 1.00 90.19 246 ILE A C 1
ATOM 2022 O O . ILE A 1 246 ? 6.935 4.989 -27.581 1.00 90.19 246 ILE A O 1
ATOM 2026 N N . SER A 1 247 ? 5.062 3.764 -27.776 1.00 88.25 247 SER A N 1
ATOM 2027 C CA . SER A 1 247 ? 4.218 4.909 -28.140 1.00 88.25 247 SER A CA 1
ATOM 2028 C C . SER A 1 247 ? 4.309 6.043 -27.117 1.00 88.25 247 SER A C 1
ATOM 2030 O O . SER A 1 247 ? 4.435 7.206 -27.492 1.00 88.25 247 SER A O 1
ATOM 2032 N N . LEU A 1 248 ? 4.272 5.711 -25.822 1.00 89.88 248 LEU A N 1
ATOM 2033 C CA . LEU A 1 248 ? 4.364 6.694 -24.745 1.00 89.88 248 LEU A CA 1
ATOM 2034 C C . LEU A 1 248 ? 5.728 7.393 -24.721 1.00 89.88 248 LEU A C 1
ATOM 2036 O O . LEU A 1 248 ? 5.766 8.612 -24.566 1.00 89.88 248 LEU A O 1
ATOM 2040 N N . LEU A 1 249 ? 6.830 6.659 -24.904 1.00 89.88 249 LEU A N 1
ATOM 2041 C CA . LEU A 1 249 ? 8.182 7.228 -24.950 1.00 89.88 249 LEU A CA 1
ATOM 2042 C C . LEU A 1 249 ? 8.383 8.164 -26.144 1.00 89.88 249 LEU A C 1
ATOM 2044 O O . LEU A 1 249 ? 9.070 9.177 -26.012 1.00 89.88 249 LEU A O 1
ATOM 2048 N N . SER A 1 250 ? 7.748 7.861 -27.275 1.00 85.94 250 SER A N 1
ATOM 2049 C CA . SER A 1 250 ? 7.750 8.702 -28.476 1.00 85.94 250 SER A CA 1
ATOM 2050 C C . SER A 1 250 ? 6.810 9.914 -28.391 1.00 85.94 250 SER A C 1
ATOM 2052 O O . SER A 1 250 ? 6.633 10.610 -29.387 1.00 85.94 250 SER A O 1
ATOM 2054 N N . SER A 1 251 ? 6.192 10.173 -27.234 1.00 86.56 251 SER A N 1
ATOM 2055 C CA . SER A 1 251 ? 5.207 11.243 -27.043 1.00 86.56 251 SER A CA 1
ATOM 2056 C C . SER A 1 251 ? 5.579 12.210 -25.914 1.00 86.56 251 SER A C 1
ATOM 2058 O O . SER A 1 251 ? 6.452 11.935 -25.083 1.00 86.56 251 SER A O 1
ATOM 2060 N N . ASP A 1 252 ? 4.856 13.328 -25.832 1.00 84.56 252 ASP A N 1
ATOM 2061 C CA . ASP A 1 252 ? 5.040 14.337 -24.781 1.00 84.56 252 ASP A CA 1
ATOM 2062 C C . ASP A 1 252 ? 4.538 13.888 -23.399 1.00 84.56 252 ASP A C 1
ATOM 2064 O O . ASP A 1 252 ? 4.847 14.515 -22.391 1.00 84.56 252 ASP A O 1
ATOM 2068 N N . ILE A 1 253 ? 3.807 12.771 -23.323 1.00 85.88 253 ILE A N 1
ATOM 2069 C CA . ILE A 1 253 ? 3.190 12.266 -22.086 1.00 85.88 253 ILE A CA 1
ATOM 2070 C C . ILE A 1 253 ? 3.944 11.093 -21.447 1.00 85.88 253 ILE A C 1
ATOM 2072 O O . ILE A 1 253 ? 3.384 10.333 -20.658 1.00 85.88 253 ILE A O 1
ATOM 2076 N N . LYS A 1 254 ? 5.229 10.916 -21.764 1.00 88.19 254 LYS A N 1
ATOM 2077 C CA . LYS A 1 254 ? 6.078 9.847 -21.202 1.00 88.19 254 LYS A CA 1
ATOM 2078 C C . LYS A 1 254 ? 6.123 9.804 -19.666 1.00 88.19 254 LYS A C 1
ATOM 2080 O O . LYS A 1 254 ? 6.363 8.736 -19.105 1.00 88.19 254 LYS A O 1
ATOM 2085 N N . HIS A 1 255 ? 5.802 10.902 -18.969 1.00 85.12 255 HIS A N 1
ATOM 2086 C CA . HIS A 1 255 ? 5.710 10.971 -17.498 1.00 85.12 255 HIS A CA 1
ATOM 2087 C C . HIS A 1 255 ? 4.692 9.996 -16.883 1.00 85.12 255 HIS A C 1
ATOM 2089 O O . HIS A 1 255 ? 4.739 9.737 -15.679 1.00 85.12 255 HIS A O 1
ATOM 2095 N N . VAL A 1 256 ? 3.784 9.419 -17.678 1.00 86.56 256 VAL A N 1
ATOM 2096 C CA . VAL A 1 256 ? 2.829 8.400 -17.208 1.00 86.56 256 VAL A CA 1
ATOM 2097 C C . VAL A 1 256 ? 3.455 7.009 -17.041 1.00 86.56 256 VAL A C 1
ATOM 2099 O O . VAL A 1 256 ? 2.919 6.190 -16.293 1.00 86.56 256 VAL A O 1
ATOM 2102 N N . ILE A 1 257 ? 4.596 6.730 -17.688 1.00 88.31 257 ILE A N 1
ATOM 2103 C CA . ILE A 1 257 ? 5.238 5.403 -17.692 1.00 88.31 257 ILE A CA 1
ATOM 2104 C C . ILE A 1 257 ? 5.578 4.926 -16.272 1.00 88.31 257 ILE A C 1
ATOM 2106 O O . ILE A 1 257 ? 5.152 3.822 -15.919 1.00 88.31 257 ILE A O 1
ATOM 2110 N N . PRO A 1 258 ? 6.252 5.721 -15.410 1.00 83.12 258 PRO A N 1
ATOM 2111 C CA . PRO A 1 258 ? 6.538 5.290 -14.046 1.00 83.12 258 PRO A CA 1
ATOM 2112 C C . PRO A 1 258 ? 5.285 4.910 -13.255 1.00 83.12 258 PRO A C 1
ATOM 2114 O O . PRO A 1 258 ? 5.341 3.985 -12.455 1.00 83.12 258 PRO A O 1
ATOM 2117 N N . ARG A 1 259 ? 4.146 5.575 -13.486 1.00 78.88 259 ARG A N 1
ATOM 2118 C CA . ARG A 1 259 ? 2.883 5.266 -12.793 1.00 78.88 259 ARG A CA 1
ATOM 2119 C C . ARG A 1 259 ? 2.303 3.929 -13.239 1.00 78.88 259 ARG A C 1
ATOM 2121 O O . ARG A 1 259 ? 1.908 3.126 -12.402 1.00 78.88 259 ARG A O 1
ATOM 2128 N N . ILE A 1 260 ? 2.307 3.672 -14.548 1.00 84.00 260 ILE A N 1
ATOM 2129 C CA . ILE A 1 260 ? 1.807 2.415 -15.117 1.00 84.00 260 ILE A CA 1
ATOM 2130 C C . ILE A 1 260 ? 2.617 1.223 -14.594 1.00 84.00 260 ILE A C 1
ATOM 2132 O O . ILE A 1 260 ? 2.036 0.231 -14.170 1.00 84.00 260 ILE A O 1
ATOM 2136 N N . TYR A 1 261 ? 3.947 1.325 -14.588 1.00 81.06 261 TYR A N 1
ATOM 2137 C CA . TYR A 1 261 ? 4.824 0.224 -14.174 1.00 81.06 261 TYR A CA 1
ATOM 2138 C C . TYR A 1 261 ? 4.957 0.062 -12.656 1.00 81.06 261 TYR A C 1
ATOM 2140 O O . TYR A 1 261 ? 5.342 -1.013 -12.203 1.00 81.06 261 TYR A O 1
ATOM 2148 N N . LYS A 1 262 ? 4.612 1.089 -11.868 1.00 71.75 262 LYS A N 1
ATOM 2149 C CA . LYS A 1 262 ? 4.509 0.987 -10.405 1.00 71.75 262 LYS A CA 1
ATOM 2150 C C . LYS A 1 262 ? 3.187 0.380 -9.925 1.00 71.75 262 LYS A C 1
ATOM 2152 O O . LYS A 1 262 ? 3.117 -0.000 -8.766 1.00 71.75 262 LYS A O 1
ATOM 2157 N N . SER A 1 263 ? 2.162 0.253 -10.777 1.00 74.12 263 SER A N 1
ATOM 2158 C CA . SER A 1 263 ? 0.907 -0.434 -10.431 1.00 74.12 263 SER A CA 1
ATOM 2159 C C . SER A 1 263 ? 0.788 -1.771 -11.174 1.00 74.12 263 SER A C 1
ATOM 2161 O O . SER A 1 263 ? 0.432 -1.788 -12.359 1.00 74.12 263 SER A O 1
ATOM 2163 N N . PRO A 1 264 ? 1.015 -2.909 -10.487 1.00 73.31 264 PRO A N 1
ATOM 2164 C CA . PRO A 1 264 ? 0.781 -4.235 -11.055 1.00 73.31 264 PRO A CA 1
ATOM 2165 C C . PRO A 1 264 ? -0.647 -4.394 -11.594 1.00 73.31 264 PRO A C 1
ATOM 2167 O O . PRO A 1 264 ? -0.838 -4.970 -12.666 1.00 73.31 264 PRO A O 1
ATOM 2170 N N . TYR A 1 265 ? -1.643 -3.814 -10.910 1.00 75.12 265 TYR A N 1
ATOM 2171 C CA . TYR A 1 265 ? -3.038 -3.837 -11.345 1.00 75.12 265 TYR A CA 1
ATOM 2172 C C . TYR A 1 265 ? -3.245 -3.141 -12.702 1.00 75.12 265 TYR A C 1
ATOM 2174 O O . TYR A 1 265 ? -3.838 -3.723 -13.616 1.00 75.12 265 TYR A O 1
ATOM 2182 N N . ILE A 1 266 ? -2.764 -1.900 -12.868 1.00 78.38 266 ILE A N 1
ATOM 2183 C CA . ILE A 1 266 ? -2.919 -1.153 -14.130 1.00 78.38 266 ILE A CA 1
ATOM 2184 C C . ILE A 1 266 ? -2.196 -1.884 -15.261 1.00 78.38 266 ILE A C 1
ATOM 2186 O O . ILE A 1 266 ? -2.758 -2.066 -16.344 1.00 78.38 266 ILE A O 1
ATOM 2190 N N . LEU A 1 267 ? -0.976 -2.346 -14.995 1.00 80.44 267 LEU A N 1
ATOM 2191 C CA . LEU A 1 267 ? -0.150 -3.058 -15.957 1.00 80.44 267 LEU A CA 1
ATOM 2192 C C . LEU A 1 267 ? -0.811 -4.359 -16.436 1.00 80.44 267 LEU A C 1
ATOM 2194 O O . LEU A 1 267 ? -0.947 -4.569 -17.643 1.00 80.44 267 LEU A O 1
ATOM 2198 N N . GLY A 1 268 ? -1.306 -5.181 -15.505 1.00 77.75 268 GLY A N 1
ATOM 2199 C CA . GLY A 1 268 ? -2.056 -6.402 -15.806 1.00 77.75 268 GLY A CA 1
ATOM 2200 C C . GLY A 1 268 ? -3.323 -6.116 -16.613 1.00 77.75 268 GLY A C 1
ATOM 2201 O O . GLY A 1 268 ? -3.613 -6.795 -17.601 1.00 77.75 268 GLY A O 1
ATOM 2202 N N . LYS A 1 269 ? -4.060 -5.048 -16.284 1.00 78.75 269 LYS A N 1
ATOM 2203 C CA . LYS A 1 269 ? -5.246 -4.646 -17.055 1.00 78.75 269 LYS A CA 1
ATOM 2204 C C . LYS A 1 269 ? -4.919 -4.194 -18.475 1.00 78.75 269 LYS A C 1
ATOM 2206 O O . LYS A 1 269 ? -5.679 -4.526 -19.383 1.00 78.75 269 LYS A O 1
ATOM 2211 N N . LEU A 1 270 ? -3.815 -3.482 -18.690 1.00 84.12 270 LEU A N 1
ATOM 2212 C CA . LEU A 1 270 ? -3.376 -3.087 -20.032 1.00 84.12 270 LEU A CA 1
ATOM 2213 C C . LEU A 1 270 ? -2.982 -4.310 -20.873 1.00 84.12 270 LEU A C 1
ATOM 2215 O O . LEU A 1 270 ? -3.406 -4.415 -22.025 1.00 84.12 270 LEU A O 1
ATOM 2219 N N . ILE A 1 271 ? -2.268 -5.275 -20.288 1.00 82.62 271 ILE A N 1
ATOM 2220 C CA . ILE A 1 271 ? -1.932 -6.548 -20.951 1.00 82.62 271 ILE A CA 1
ATOM 2221 C C . ILE A 1 271 ? -3.206 -7.308 -21.335 1.00 82.62 271 ILE A C 1
ATOM 2223 O O . ILE A 1 271 ? -3.367 -7.727 -22.480 1.00 82.62 271 ILE A O 1
ATOM 2227 N N . ASN A 1 272 ? -4.158 -7.409 -20.407 1.00 78.44 272 ASN A N 1
ATOM 2228 C CA . ASN A 1 272 ? -5.452 -8.054 -20.635 1.00 78.44 272 ASN A CA 1
ATOM 2229 C C . ASN A 1 272 ? -6.307 -7.329 -21.691 1.00 78.44 272 ASN A C 1
ATOM 2231 O O . ASN A 1 272 ? -7.112 -7.960 -22.377 1.00 78.44 272 ASN A O 1
ATOM 2235 N N . ALA A 1 273 ? -6.090 -6.026 -21.880 1.00 82.12 273 ALA A N 1
ATOM 2236 C CA . ALA A 1 273 ? -6.668 -5.237 -22.966 1.00 82.12 273 ALA A CA 1
ATOM 2237 C C . ALA A 1 273 ? -5.910 -5.361 -24.303 1.00 82.12 273 ALA A C 1
ATOM 2239 O O . ALA A 1 273 ? -6.230 -4.662 -25.270 1.00 82.12 273 ALA A O 1
ATOM 2240 N N . GLY A 1 274 ? -4.934 -6.267 -24.394 1.00 81.56 274 GLY A N 1
ATOM 2241 C CA . GLY A 1 274 ? -4.164 -6.528 -25.606 1.00 81.56 274 GLY A CA 1
ATOM 2242 C C . GLY A 1 274 ? -3.113 -5.455 -25.901 1.00 81.56 274 GLY A C 1
ATOM 2243 O O . GLY A 1 274 ? -2.763 -5.251 -27.062 1.00 81.56 274 GLY A O 1
ATOM 2244 N N . TYR A 1 275 ? -2.641 -4.710 -24.899 1.00 85.88 275 TYR A N 1
ATOM 2245 C CA . TYR A 1 275 ? -1.473 -3.840 -25.051 1.00 85.88 275 TYR A CA 1
ATOM 2246 C C . TYR A 1 275 ? -0.196 -4.616 -24.744 1.00 85.88 275 TYR A C 1
ATOM 2248 O O . TYR A 1 275 ? -0.109 -5.326 -23.742 1.00 85.88 275 TYR A O 1
ATOM 2256 N N . ILE A 1 276 ? 0.812 -4.478 -25.604 1.00 86.94 276 ILE A N 1
ATOM 2257 C CA . ILE A 1 276 ? 2.132 -5.040 -25.330 1.00 86.94 276 ILE A CA 1
ATOM 2258 C C . ILE A 1 276 ? 2.804 -4.112 -24.318 1.00 86.94 276 ILE A C 1
ATOM 2260 O O . ILE A 1 276 ? 3.090 -2.962 -24.636 1.00 86.94 276 ILE A O 1
ATOM 2264 N N . MET A 1 277 ? 3.019 -4.622 -23.103 1.00 87.50 277 MET A N 1
ATOM 2265 C CA . MET A 1 277 ? 3.662 -3.904 -21.992 1.00 87.50 277 MET A CA 1
ATOM 2266 C C . MET A 1 277 ? 5.057 -4.446 -21.657 1.00 87.50 277 MET A C 1
ATOM 2268 O O . MET A 1 277 ? 5.693 -3.991 -20.710 1.00 87.50 277 MET A O 1
ATOM 2272 N N . ASN A 1 278 ? 5.541 -5.451 -22.386 1.00 88.19 278 ASN A N 1
ATOM 2273 C CA . ASN A 1 278 ? 6.904 -5.929 -22.203 1.00 88.19 278 ASN A CA 1
ATOM 2274 C C . ASN A 1 278 ? 7.867 -4.947 -22.899 1.00 88.19 278 ASN A C 1
ATOM 2276 O O . ASN A 1 278 ? 7.805 -4.853 -24.126 1.00 88.19 278 ASN A O 1
ATOM 2280 N N . PRO A 1 279 ? 8.755 -4.241 -22.173 1.00 90.00 279 PRO A N 1
ATOM 2281 C CA . PRO A 1 279 ? 9.675 -3.278 -22.782 1.00 90.00 279 PRO A CA 1
ATOM 2282 C C . PRO A 1 279 ? 10.686 -3.928 -23.736 1.00 90.00 279 PRO A C 1
ATOM 2284 O O . PRO A 1 279 ? 11.218 -3.251 -24.609 1.00 90.00 279 PRO A O 1
ATOM 2287 N N . VAL A 1 280 ? 10.913 -5.239 -23.605 1.00 90.69 280 VAL A N 1
ATOM 2288 C CA . VAL A 1 280 ? 11.795 -6.029 -24.476 1.00 90.69 280 VAL A CA 1
ATOM 2289 C C . VAL A 1 280 ? 11.141 -6.331 -25.833 1.00 90.69 280 VAL A C 1
ATOM 2291 O O . VAL A 1 280 ? 11.823 -6.651 -26.803 1.00 90.69 280 VAL A O 1
ATOM 2294 N N . ALA A 1 281 ? 9.812 -6.236 -25.934 1.00 88.88 281 ALA A N 1
ATOM 2295 C CA . ALA A 1 281 ? 9.119 -6.488 -27.190 1.00 88.88 281 ALA A CA 1
ATOM 2296 C C . ALA A 1 281 ? 9.447 -5.401 -28.225 1.00 88.88 281 ALA A C 1
ATOM 2298 O O . ALA A 1 281 ? 9.444 -4.211 -27.913 1.00 88.88 281 ALA A O 1
ATOM 2299 N N . LEU A 1 282 ? 9.684 -5.814 -29.469 1.00 88.25 282 LEU A N 1
ATOM 2300 C CA . LEU A 1 282 ? 10.026 -4.896 -30.553 1.00 88.25 282 LEU A CA 1
ATOM 2301 C C . LEU A 1 282 ? 8.786 -4.152 -31.073 1.00 88.25 282 LEU A C 1
ATOM 2303 O O . LEU A 1 282 ? 7.699 -4.732 -31.178 1.00 88.25 282 LEU A O 1
ATOM 2307 N N . GLY A 1 283 ? 8.964 -2.874 -31.398 1.00 83.62 283 GLY A N 1
ATOM 2308 C CA . GLY A 1 283 ? 8.020 -2.052 -32.147 1.00 83.62 283 GLY A CA 1
ATOM 2309 C C . GLY A 1 283 ? 8.022 -2.381 -33.642 1.00 83.62 283 GLY A C 1
ATOM 2310 O O . GLY A 1 283 ? 8.694 -3.309 -34.104 1.00 83.62 283 GLY A O 1
ATOM 2311 N N . ARG A 1 284 ? 7.254 -1.617 -34.426 1.00 79.56 284 ARG A N 1
ATOM 2312 C CA . ARG A 1 284 ? 7.153 -1.819 -35.889 1.00 79.56 284 ARG A CA 1
ATOM 2313 C C . ARG A 1 284 ? 8.453 -1.544 -36.637 1.00 79.56 284 ARG A C 1
ATOM 2315 O O . ARG A 1 284 ? 8.696 -2.139 -37.680 1.00 79.56 284 ARG A O 1
ATOM 2322 N N . ASP A 1 285 ? 9.253 -0.637 -36.109 1.00 83.12 285 ASP A N 1
ATOM 2323 C CA . ASP A 1 285 ? 10.573 -0.265 -36.607 1.00 83.12 285 ASP A CA 1
ATOM 2324 C C . ASP A 1 285 ? 11.673 -1.258 -36.194 1.00 83.12 285 ASP A C 1
ATOM 2326 O O . ASP A 1 285 ? 12.822 -1.124 -36.608 1.00 83.12 285 ASP A O 1
ATOM 2330 N N . GLY A 1 286 ? 11.324 -2.284 -35.410 1.00 86.88 286 GLY A N 1
ATOM 2331 C CA . GLY A 1 286 ? 12.241 -3.333 -34.987 1.00 86.88 286 GLY A CA 1
ATOM 2332 C C . GLY A 1 286 ? 13.108 -2.975 -33.780 1.00 86.88 286 GLY A C 1
ATOM 2333 O O . GLY A 1 286 ? 14.031 -3.748 -33.497 1.00 86.88 286 GLY A O 1
ATOM 2334 N N . PHE A 1 287 ? 12.808 -1.874 -33.080 1.00 91.38 287 PHE A N 1
ATOM 2335 C CA . PHE A 1 287 ? 13.484 -1.435 -31.855 1.00 91.38 287 PHE A CA 1
ATOM 2336 C C . PHE A 1 287 ? 12.651 -1.723 -30.601 1.00 91.38 287 PHE A C 1
ATOM 2338 O O . PHE A 1 287 ? 11.420 -1.742 -30.651 1.00 91.38 287 PHE A O 1
ATOM 2345 N N . SER A 1 288 ? 13.306 -1.975 -29.466 1.00 93.44 288 SER A N 1
ATOM 2346 C CA . SER A 1 288 ? 12.618 -2.159 -28.179 1.00 93.44 288 SER A CA 1
ATOM 2347 C C . SER A 1 288 ? 12.308 -0.821 -27.491 1.00 93.44 288 SER A C 1
ATOM 2349 O O . SER A 1 288 ? 12.767 0.235 -27.923 1.00 93.44 288 SER A O 1
ATOM 2351 N N . ALA A 1 289 ? 11.574 -0.837 -26.371 1.00 92.44 289 ALA A N 1
ATOM 2352 C CA . ALA A 1 289 ? 11.337 0.380 -25.584 1.00 92.44 289 ALA A CA 1
ATOM 2353 C C . ALA A 1 289 ? 12.643 1.000 -25.047 1.00 92.44 289 ALA A C 1
ATOM 2355 O O . ALA A 1 289 ? 12.703 2.211 -24.831 1.00 92.44 289 ALA A O 1
ATOM 2356 N N . PHE A 1 290 ? 13.700 0.196 -24.878 1.00 93.25 290 PHE A N 1
ATOM 2357 C CA . PHE A 1 290 ? 14.989 0.684 -24.398 1.00 93.25 290 PHE A CA 1
ATOM 2358 C C . PHE A 1 290 ? 15.654 1.636 -25.390 1.00 93.25 290 PHE A C 1
ATOM 2360 O O . PHE A 1 290 ? 16.165 2.663 -24.955 1.00 93.25 290 PHE A O 1
ATOM 2367 N N . TYR A 1 291 ? 15.567 1.378 -26.699 1.00 92.69 291 TYR A N 1
ATOM 2368 C CA . TYR A 1 291 ? 16.041 2.306 -27.734 1.00 92.69 291 TYR A CA 1
ATOM 2369 C C . TYR A 1 291 ? 15.467 3.722 -27.561 1.00 92.69 291 TYR A C 1
ATOM 2371 O O . TYR A 1 291 ? 16.187 4.713 -27.652 1.00 92.69 291 TYR A O 1
ATOM 2379 N N . TYR A 1 292 ? 14.178 3.826 -27.240 1.00 90.56 292 TYR A N 1
ATOM 2380 C CA . TYR A 1 292 ? 13.492 5.112 -27.135 1.00 90.56 292 TYR A CA 1
ATOM 2381 C C . TYR A 1 292 ? 13.775 5.864 -25.834 1.00 90.56 292 TYR A C 1
ATOM 2383 O O . TYR A 1 292 ? 13.710 7.093 -25.817 1.00 90.56 292 TYR A O 1
ATOM 2391 N N . CYS A 1 293 ? 14.087 5.165 -24.738 1.00 90.94 293 CYS A N 1
ATOM 2392 C CA . CYS A 1 293 ? 14.404 5.821 -23.470 1.00 90.94 293 CYS A CA 1
ATOM 2393 C C . CYS A 1 293 ? 15.907 6.004 -23.222 1.00 90.94 293 CYS A C 1
ATOM 2395 O O . CYS A 1 293 ? 16.281 6.842 -22.403 1.00 90.94 293 CYS A O 1
ATOM 2397 N N . ILE A 1 294 ? 16.786 5.265 -23.911 1.00 89.25 294 ILE A N 1
ATOM 2398 C CA . ILE A 1 294 ? 18.230 5.285 -23.629 1.00 89.25 294 ILE A CA 1
ATOM 2399 C C . ILE A 1 294 ? 18.890 6.629 -23.951 1.00 89.25 294 ILE A C 1
ATOM 2401 O O . ILE A 1 294 ? 19.848 6.992 -23.277 1.00 89.25 294 ILE A O 1
ATOM 2405 N N . GLY A 1 295 ? 18.348 7.397 -24.901 1.00 85.56 295 GLY A N 1
ATOM 2406 C CA . GLY A 1 295 ? 18.813 8.749 -25.235 1.00 85.56 295 GLY A CA 1
ATOM 2407 C C . GLY A 1 295 ? 18.170 9.882 -24.423 1.00 85.56 295 GLY A C 1
ATOM 2408 O O . GLY A 1 295 ? 18.559 11.034 -24.587 1.00 85.56 295 GLY A O 1
ATOM 2409 N N . LEU A 1 296 ? 17.190 9.598 -23.554 1.00 86.25 296 LEU A N 1
ATOM 2410 C CA . LEU A 1 296 ? 16.504 10.641 -22.777 1.00 86.25 296 LEU A CA 1
ATOM 2411 C C . LEU A 1 296 ? 17.411 11.217 -21.682 1.00 86.25 296 LEU A C 1
ATOM 2413 O O . LEU A 1 296 ? 18.248 10.507 -21.130 1.00 86.25 296 LEU A O 1
ATOM 2417 N N . SER A 1 297 ? 17.234 12.488 -21.320 1.00 77.88 297 SER A N 1
ATOM 2418 C CA . SER A 1 297 ? 17.984 13.091 -20.208 1.00 77.88 297 SER A CA 1
ATOM 2419 C C . SER A 1 297 ? 17.691 12.384 -18.881 1.00 77.88 297 SER A C 1
ATOM 2421 O O . SER A 1 297 ? 18.618 11.993 -18.177 1.00 77.88 297 SER A O 1
ATOM 2423 N N . ASP A 1 298 ? 16.412 12.133 -18.608 1.00 77.88 298 ASP A N 1
ATOM 2424 C CA . ASP A 1 298 ? 15.930 11.467 -17.400 1.00 77.88 298 ASP A CA 1
ATOM 2425 C C . ASP A 1 298 ? 16.104 9.937 -17.491 1.00 77.88 298 ASP A C 1
ATOM 2427 O O . ASP A 1 298 ? 15.494 9.263 -18.331 1.00 77.88 298 ASP A O 1
ATOM 2431 N N . SER A 1 299 ? 16.947 9.378 -16.616 1.00 79.69 299 SER A N 1
ATOM 2432 C CA . SER A 1 299 ? 17.223 7.939 -16.531 1.00 79.69 299 SER A CA 1
ATOM 2433 C C . SER A 1 299 ? 16.115 7.146 -15.830 1.00 79.69 299 SER A C 1
ATOM 2435 O O . SER A 1 299 ? 16.083 5.916 -15.938 1.00 79.69 299 SER A O 1
ATOM 2437 N N . GLN A 1 300 ? 15.158 7.808 -15.169 1.00 81.50 300 GLN A N 1
ATOM 2438 C CA . GLN A 1 300 ? 14.077 7.151 -14.437 1.00 81.50 300 GLN A CA 1
ATOM 2439 C C . GLN A 1 300 ? 13.227 6.253 -15.345 1.00 81.50 300 GLN A C 1
ATOM 2441 O O . GLN A 1 300 ? 12.855 5.149 -14.939 1.00 81.50 300 GLN A O 1
ATOM 2446 N N . PHE A 1 301 ? 12.944 6.682 -16.579 1.00 86.75 301 PHE A N 1
ATOM 2447 C CA . PHE A 1 301 ? 12.188 5.875 -17.544 1.00 86.75 301 PHE A CA 1
ATOM 2448 C C . PHE A 1 301 ? 12.898 4.558 -17.848 1.00 86.75 301 PHE A C 1
ATOM 2450 O O . PHE A 1 301 ? 12.289 3.490 -17.781 1.00 86.75 301 PHE A O 1
ATOM 2457 N N . PHE A 1 302 ? 14.199 4.637 -18.121 1.00 87.88 302 PHE A N 1
ATOM 2458 C CA . PHE A 1 302 ? 15.027 3.474 -18.397 1.00 87.88 302 PHE A CA 1
ATOM 2459 C C . PHE A 1 302 ? 15.073 2.532 -17.185 1.00 87.88 302 PHE A C 1
ATOM 2461 O O . PHE A 1 302 ? 14.803 1.341 -17.325 1.00 87.88 302 PHE A O 1
ATOM 2468 N N . ASN A 1 303 ? 15.321 3.067 -15.985 1.00 83.31 303 ASN A N 1
ATOM 2469 C CA . ASN A 1 303 ? 15.435 2.282 -14.753 1.00 83.31 303 ASN A CA 1
ATOM 2470 C C . ASN A 1 303 ? 14.135 1.536 -14.402 1.00 83.31 303 ASN A C 1
ATOM 2472 O O . ASN A 1 303 ? 14.175 0.366 -14.015 1.00 83.31 303 ASN A O 1
ATOM 2476 N N . VAL A 1 304 ? 12.973 2.179 -14.571 1.00 82.62 304 VAL A N 1
ATOM 2477 C CA . VAL A 1 304 ? 11.665 1.548 -14.320 1.00 82.62 304 VAL A CA 1
ATOM 2478 C C . VAL A 1 304 ? 11.417 0.384 -15.284 1.00 82.62 304 VAL A C 1
ATOM 2480 O O . VAL A 1 304 ? 11.040 -0.705 -14.846 1.00 82.62 304 VAL A O 1
ATOM 2483 N N . LEU A 1 305 ? 11.657 0.587 -16.584 1.00 88.19 305 LEU A N 1
ATOM 2484 C CA . LEU A 1 305 ? 11.471 -0.457 -17.597 1.00 88.19 305 LEU A CA 1
ATOM 2485 C C . LEU A 1 305 ? 12.485 -1.598 -17.433 1.00 88.19 305 LEU A C 1
ATOM 2487 O O . LEU A 1 305 ? 12.129 -2.768 -17.583 1.00 88.19 305 LEU A O 1
ATOM 2491 N N . TYR A 1 306 ? 13.729 -1.269 -17.075 1.00 87.25 306 TYR A N 1
ATOM 2492 C CA . TYR A 1 306 ? 14.779 -2.247 -16.811 1.00 87.25 306 TYR A CA 1
ATOM 2493 C C . TYR A 1 306 ? 14.418 -3.136 -15.621 1.00 87.25 306 TYR A C 1
ATOM 2495 O O . TYR A 1 306 ? 14.413 -4.361 -15.743 1.00 87.25 306 TYR A O 1
ATOM 2503 N N . SER A 1 307 ? 14.060 -2.525 -14.486 1.00 80.69 307 SER A N 1
ATOM 2504 C CA . SER A 1 307 ? 13.666 -3.246 -13.270 1.00 80.69 307 SER A CA 1
ATOM 2505 C C . SER A 1 307 ? 12.502 -4.198 -13.539 1.00 80.69 307 SER A C 1
ATOM 2507 O O . SER A 1 307 ? 12.502 -5.339 -13.066 1.00 80.69 307 SER A O 1
ATOM 2509 N N . TYR A 1 308 ? 11.546 -3.761 -14.365 1.00 82.56 308 TYR A N 1
ATOM 2510 C CA . TYR A 1 308 ? 10.432 -4.595 -14.780 1.00 82.56 308 TYR A CA 1
ATOM 2511 C C . TYR A 1 308 ? 10.866 -5.838 -15.569 1.00 82.56 308 TYR A C 1
ATOM 2513 O O . TYR A 1 308 ? 10.462 -6.955 -15.243 1.00 82.56 308 TYR A O 1
ATOM 2521 N N . ALA A 1 309 ? 11.697 -5.646 -16.596 1.00 85.88 309 ALA A N 1
ATOM 2522 C CA . ALA A 1 309 ? 12.177 -6.730 -17.448 1.00 85.88 309 ALA A CA 1
ATOM 2523 C C . ALA A 1 309 ? 13.093 -7.711 -16.699 1.00 85.88 309 ALA A C 1
ATOM 2525 O O . ALA A 1 309 ? 13.017 -8.917 -16.924 1.00 85.88 309 ALA A O 1
ATOM 2526 N N . ALA A 1 310 ? 13.930 -7.201 -15.793 1.00 82.00 310 ALA A N 1
ATOM 2527 C CA . ALA A 1 310 ? 14.893 -7.993 -15.034 1.00 82.00 310 ALA A CA 1
ATOM 2528 C C . ALA A 1 310 ? 14.229 -8.988 -14.065 1.00 82.00 310 ALA A C 1
ATOM 2530 O O . ALA A 1 310 ? 14.743 -10.086 -13.872 1.00 82.00 310 ALA A O 1
ATOM 2531 N N . ASN A 1 311 ? 13.083 -8.627 -13.476 1.00 71.06 311 ASN A N 1
ATOM 2532 C CA . ASN A 1 311 ? 12.425 -9.423 -12.432 1.00 71.06 311 ASN A CA 1
ATOM 2533 C C . ASN A 1 311 ? 11.241 -10.273 -12.927 1.00 71.06 311 ASN A C 1
ATOM 2535 O O . ASN A 1 311 ? 10.577 -10.892 -12.108 1.00 71.06 311 ASN A O 1
ATOM 2539 N N . ASN A 1 312 ? 10.949 -10.302 -14.236 1.00 65.69 312 ASN A N 1
ATOM 2540 C CA . ASN A 1 312 ? 9.886 -11.124 -14.841 1.00 65.69 312 ASN A CA 1
ATOM 2541 C C . ASN A 1 312 ? 8.533 -11.080 -14.083 1.00 65.69 312 ASN A C 1
ATOM 2543 O O . ASN A 1 312 ? 7.838 -12.092 -13.961 1.00 65.69 312 ASN A O 1
ATOM 2547 N N . PHE A 1 313 ? 8.139 -9.893 -13.597 1.00 58.06 313 PHE A N 1
ATOM 2548 C CA . PHE A 1 313 ? 7.012 -9.695 -12.667 1.00 58.06 313 PHE A CA 1
ATOM 2549 C C . PHE A 1 313 ? 5.662 -10.276 -13.130 1.00 58.06 313 PHE A C 1
ATOM 2551 O O . PHE A 1 313 ? 4.756 -10.434 -12.320 1.00 58.06 313 PHE A O 1
ATOM 2558 N N . GLN A 1 314 ? 5.505 -10.586 -14.421 1.00 54.12 314 GLN A N 1
ATOM 2559 C CA . GLN A 1 314 ? 4.281 -11.164 -14.982 1.00 54.12 314 GLN A CA 1
ATOM 2560 C C . GLN A 1 314 ? 4.101 -12.664 -14.697 1.00 54.12 314 GLN A C 1
ATOM 2562 O O . GLN A 1 314 ? 2.999 -13.166 -14.897 1.00 54.12 314 GLN A O 1
ATOM 2567 N N . ARG A 1 315 ? 5.163 -13.411 -14.350 1.00 51.34 315 ARG A N 1
ATOM 2568 C CA . ARG A 1 315 ? 5.155 -14.884 -14.487 1.00 51.34 315 ARG A CA 1
ATOM 2569 C C . ARG A 1 315 ? 5.375 -15.674 -13.202 1.00 51.34 315 ARG A C 1
ATOM 2571 O O . ARG A 1 315 ? 4.835 -16.775 -13.105 1.00 51.34 315 ARG A O 1
ATOM 2578 N N . SER A 1 316 ? 6.139 -15.167 -12.236 1.00 58.06 316 SER A N 1
ATOM 2579 C CA . SER A 1 316 ? 6.497 -15.950 -11.046 1.00 58.06 316 SER A CA 1
ATOM 2580 C C . SER A 1 316 ? 6.843 -15.080 -9.834 1.00 58.06 316 SER A C 1
ATOM 2582 O O . SER A 1 316 ? 7.003 -13.868 -9.942 1.00 58.06 316 SER A O 1
ATOM 2584 N N . GLU A 1 317 ? 6.950 -15.728 -8.667 1.00 59.72 317 GLU A N 1
ATOM 2585 C CA . GLU A 1 317 ? 7.507 -15.136 -7.435 1.00 59.72 317 GLU A CA 1
ATOM 2586 C C . GLU A 1 317 ? 9.032 -14.937 -7.508 1.00 59.72 317 GLU A C 1
ATOM 2588 O O . GLU A 1 317 ? 9.658 -14.434 -6.573 1.00 59.72 317 GLU A O 1
ATOM 2593 N N . GLU A 1 318 ? 9.647 -15.415 -8.587 1.00 70.75 318 GLU A N 1
ATOM 2594 C CA . GLU A 1 318 ? 11.086 -15.410 -8.777 1.00 70.75 318 GLU A CA 1
ATOM 2595 C C . GLU A 1 318 ? 11.527 -14.007 -9.179 1.00 70.75 318 GLU A C 1
ATOM 2597 O O . GLU A 1 318 ? 10.822 -13.267 -9.858 1.00 70.75 318 GLU A O 1
ATOM 2602 N N . SER A 1 319 ? 12.708 -13.616 -8.728 1.00 73.69 319 SER A N 1
ATOM 2603 C CA . SER A 1 319 ? 13.253 -12.284 -8.979 1.00 73.69 319 SER A CA 1
ATOM 2604 C C . SER A 1 319 ? 14.769 -12.331 -8.907 1.00 73.69 319 SER A C 1
ATOM 2606 O O . SER A 1 319 ? 15.349 -13.357 -8.548 1.00 73.69 319 SER A O 1
ATOM 2608 N N . CYS A 1 320 ? 15.439 -11.208 -9.158 1.00 72.69 320 CYS A N 1
ATOM 2609 C CA . CYS A 1 320 ? 16.883 -11.124 -8.934 1.00 72.69 320 CYS A CA 1
ATOM 2610 C C . CYS A 1 320 ? 17.288 -11.379 -7.464 1.00 72.69 320 CYS A C 1
ATOM 2612 O O . CYS A 1 320 ? 18.454 -11.658 -7.207 1.00 72.69 320 CYS A O 1
ATOM 2614 N N . ARG A 1 321 ? 16.342 -11.303 -6.514 1.00 72.50 321 ARG A N 1
ATOM 2615 C CA . ARG A 1 321 ? 16.548 -11.560 -5.076 1.00 72.50 321 ARG A CA 1
ATOM 2616 C C . ARG A 1 321 ? 16.337 -13.031 -4.698 1.00 72.50 321 ARG A C 1
ATOM 2618 O O . ARG A 1 321 ? 16.998 -13.544 -3.803 1.00 72.50 321 ARG A O 1
ATOM 2625 N N . LYS A 1 322 ? 15.445 -13.727 -5.413 1.00 74.19 322 LYS A N 1
ATOM 2626 C CA . LYS A 1 322 ? 15.172 -15.169 -5.276 1.00 74.19 322 LYS A CA 1
ATOM 2627 C C . LYS A 1 322 ? 15.232 -15.822 -6.661 1.00 74.19 322 LYS A C 1
ATOM 2629 O O . LYS A 1 322 ? 14.191 -16.013 -7.295 1.00 74.19 322 LYS A O 1
ATOM 2634 N N . PRO A 1 323 ? 16.447 -16.073 -7.166 1.00 79.25 323 PRO A N 1
ATOM 2635 C CA . PRO A 1 323 ? 16.632 -16.323 -8.583 1.00 79.25 323 PRO A CA 1
ATOM 2636 C C . PRO A 1 323 ? 16.320 -17.754 -9.000 1.00 79.25 323 PRO A C 1
ATOM 2638 O O . PRO A 1 323 ? 16.539 -18.710 -8.264 1.00 79.25 323 PRO A O 1
ATOM 2641 N N . SER A 1 324 ? 15.872 -17.883 -10.244 1.00 82.56 324 SER A N 1
ATOM 2642 C CA . SER A 1 324 ? 15.668 -19.145 -10.950 1.00 82.56 324 SER A CA 1
ATOM 2643 C C . SER A 1 324 ? 16.433 -19.151 -12.273 1.00 82.56 324 SER A C 1
ATOM 2645 O O . SER A 1 324 ? 17.059 -18.159 -12.663 1.00 82.56 324 SER A O 1
ATOM 2647 N N . GLU A 1 325 ? 16.370 -20.268 -13.003 1.00 84.88 325 GLU A N 1
ATOM 2648 C CA . GLU A 1 325 ? 16.893 -20.298 -14.371 1.00 84.88 325 GLU A CA 1
ATOM 2649 C C . GLU A 1 325 ? 16.141 -19.322 -15.293 1.00 84.88 325 GLU A C 1
ATOM 2651 O O . GLU A 1 325 ? 16.756 -18.721 -16.171 1.00 84.88 325 GLU A O 1
ATOM 2656 N N . GLU A 1 326 ? 14.846 -19.088 -15.060 1.00 83.12 326 GLU A N 1
ATOM 2657 C CA . GLU A 1 326 ? 14.051 -18.138 -15.845 1.00 83.12 326 GLU A CA 1
ATOM 2658 C C . GLU A 1 326 ? 14.520 -16.693 -15.644 1.00 83.12 326 GLU A C 1
ATOM 2660 O O . GLU A 1 326 ? 14.584 -15.926 -16.607 1.00 83.12 326 GLU A O 1
ATOM 2665 N N . ILE A 1 327 ? 14.909 -16.317 -14.421 1.00 85.50 327 ILE A N 1
ATOM 2666 C CA . ILE A 1 327 ? 15.465 -14.985 -14.129 1.00 85.50 327 ILE A CA 1
ATOM 2667 C C . ILE A 1 327 ? 16.818 -14.795 -14.817 1.00 85.50 327 ILE A C 1
ATOM 2669 O O . ILE A 1 327 ? 17.049 -13.770 -15.460 1.00 85.50 327 ILE A O 1
ATOM 2673 N N . LEU A 1 328 ? 17.692 -15.805 -14.775 1.00 86.44 328 LEU A N 1
ATOM 2674 C CA . LEU A 1 328 ? 18.966 -15.767 -15.499 1.00 86.44 328 LEU A CA 1
ATOM 2675 C C . LEU A 1 328 ? 18.765 -15.643 -17.015 1.00 86.44 328 LEU A C 1
ATOM 2677 O O . LEU A 1 328 ? 19.487 -14.893 -17.676 1.00 86.44 328 LEU A O 1
ATOM 2681 N N . GLN A 1 329 ? 17.791 -16.359 -17.579 1.00 86.81 329 GLN A N 1
ATOM 2682 C CA . GLN A 1 329 ? 17.433 -16.238 -18.993 1.00 86.81 329 GLN A CA 1
ATOM 2683 C C . GLN A 1 329 ? 16.846 -14.860 -19.317 1.00 86.81 329 GLN A C 1
ATOM 2685 O O . GLN A 1 329 ? 17.197 -14.288 -20.348 1.00 86.81 329 GLN A O 1
ATOM 2690 N N . SER A 1 330 ? 16.022 -14.300 -18.430 1.00 85.88 330 SER A N 1
ATOM 2691 C CA . SER A 1 330 ? 15.424 -12.970 -18.590 1.00 85.88 330 SER A CA 1
ATOM 2692 C C . SER A 1 330 ? 16.491 -11.874 -18.617 1.00 85.88 330 SER A C 1
ATOM 2694 O O . SER A 1 330 ? 16.488 -11.048 -19.527 1.00 85.88 330 SER A O 1
ATOM 2696 N N . LEU A 1 331 ? 17.470 -11.919 -17.705 1.00 88.38 331 LEU A N 1
ATOM 2697 C CA . LEU A 1 331 ? 18.604 -10.985 -17.693 1.00 88.38 331 LEU A CA 1
ATOM 2698 C C . LEU A 1 331 ? 19.461 -11.088 -18.962 1.00 88.38 331 LEU A C 1
ATOM 2700 O O . LEU A 1 331 ? 19.828 -10.064 -19.539 1.00 88.38 331 LEU A O 1
ATOM 2704 N N . LYS A 1 332 ? 19.739 -12.311 -19.438 1.00 89.25 332 LYS A N 1
ATOM 2705 C CA . LYS A 1 332 ? 20.461 -12.533 -20.704 1.00 89.25 332 LYS A CA 1
ATOM 2706 C C . LYS A 1 332 ? 19.672 -12.008 -21.905 1.00 89.25 332 LYS A C 1
ATOM 2708 O O . LYS A 1 332 ? 20.247 -11.378 -22.787 1.00 89.25 332 LYS A O 1
ATOM 2713 N N . HIS A 1 333 ? 18.365 -12.257 -21.950 1.00 89.00 333 HIS A N 1
ATOM 2714 C CA . HIS A 1 333 ? 17.503 -11.791 -23.034 1.00 89.00 333 HIS A CA 1
ATOM 2715 C C . HIS A 1 333 ? 17.414 -10.262 -23.070 1.00 89.00 333 HIS A C 1
ATOM 2717 O O . HIS A 1 333 ? 17.510 -9.668 -24.143 1.00 89.00 333 HIS A O 1
ATOM 2723 N N . LEU A 1 334 ? 17.307 -9.629 -21.901 1.00 89.50 334 LEU A N 1
ATOM 2724 C CA . LEU A 1 334 ? 17.349 -8.181 -21.738 1.00 89.50 334 LEU A CA 1
ATOM 2725 C C . LEU A 1 334 ? 18.663 -7.593 -22.271 1.00 89.50 334 LEU A C 1
ATOM 2727 O O . LEU A 1 334 ? 18.631 -6.680 -23.094 1.00 89.50 334 LEU A O 1
ATOM 2731 N N . MET A 1 335 ? 19.805 -8.170 -21.882 1.00 89.75 335 MET A N 1
ATOM 2732 C CA . MET A 1 335 ? 21.123 -7.763 -22.382 1.00 89.75 335 MET A CA 1
ATOM 2733 C C . MET A 1 335 ? 21.227 -7.898 -23.907 1.00 89.75 335 MET A C 1
ATOM 2735 O O . MET A 1 335 ? 21.668 -6.969 -24.581 1.00 89.75 335 MET A O 1
ATOM 2739 N N . ASN A 1 336 ? 20.775 -9.028 -24.459 1.00 91.69 336 ASN A N 1
ATOM 2740 C CA . ASN A 1 336 ? 20.787 -9.264 -25.903 1.00 91.69 336 ASN A CA 1
ATOM 2741 C C . ASN A 1 336 ? 19.917 -8.250 -26.651 1.00 91.69 336 ASN A C 1
ATOM 2743 O O . ASN A 1 336 ? 20.339 -7.745 -27.683 1.00 91.69 336 ASN A O 1
ATOM 2747 N N . THR A 1 337 ? 18.746 -7.913 -26.112 1.00 91.88 337 THR A N 1
ATOM 2748 C CA . THR A 1 337 ? 17.805 -6.978 -26.747 1.00 91.88 337 THR A CA 1
ATOM 2749 C C . THR A 1 337 ? 18.381 -5.567 -26.811 1.00 91.88 337 THR A C 1
ATOM 2751 O O . THR A 1 337 ? 18.390 -4.962 -27.878 1.00 91.88 337 THR A O 1
ATOM 2754 N N . ILE A 1 338 ? 18.944 -5.062 -25.709 1.00 90.94 338 ILE A N 1
ATOM 2755 C CA . ILE A 1 338 ? 19.603 -3.747 -25.709 1.00 90.94 338 ILE A CA 1
ATOM 2756 C C . ILE A 1 338 ? 20.820 -3.761 -26.656 1.00 90.94 338 ILE A C 1
ATOM 2758 O O . ILE A 1 338 ? 21.051 -2.801 -27.389 1.00 90.94 338 ILE A O 1
ATOM 2762 N N . GLY A 1 339 ? 21.579 -4.862 -26.692 1.00 92.25 339 GLY A N 1
ATOM 2763 C CA . GLY A 1 339 ? 22.701 -5.032 -27.620 1.00 92.25 339 GLY A CA 1
ATOM 2764 C C . GLY A 1 339 ? 22.287 -5.161 -29.095 1.00 92.25 339 GLY A C 1
ATOM 2765 O O . GLY A 1 339 ? 23.060 -4.801 -29.985 1.00 92.25 339 GLY A O 1
ATOM 2766 N N . ASP A 1 340 ? 21.092 -5.679 -29.379 1.00 92.88 340 ASP A N 1
ATOM 2767 C CA . ASP A 1 340 ? 20.502 -5.697 -30.720 1.00 92.88 340 ASP A CA 1
ATOM 2768 C C . ASP A 1 340 ? 20.063 -4.286 -31.131 1.00 92.88 340 ASP A C 1
ATOM 2770 O O . ASP A 1 340 ? 20.363 -3.870 -32.249 1.00 92.88 340 ASP A O 1
ATOM 2774 N N . ASP A 1 341 ? 19.430 -3.526 -30.230 1.00 92.81 341 ASP A N 1
ATOM 2775 C CA . ASP A 1 341 ? 19.079 -2.119 -30.465 1.00 92.81 341 ASP A CA 1
ATOM 2776 C C . ASP A 1 341 ? 20.331 -1.272 -30.750 1.00 92.81 341 ASP A C 1
ATOM 2778 O O . ASP A 1 341 ? 20.339 -0.483 -31.697 1.00 92.81 341 ASP A O 1
ATOM 2782 N N . TYR A 1 342 ? 21.419 -1.479 -29.996 1.00 92.94 342 TYR A N 1
ATOM 2783 C CA . TYR A 1 342 ? 22.714 -0.825 -30.229 1.00 92.94 342 TYR A CA 1
ATOM 2784 C C . TYR A 1 342 ? 23.242 -1.108 -31.638 1.00 92.94 342 TYR A C 1
ATOM 2786 O O . TYR A 1 342 ? 23.569 -0.190 -32.382 1.00 92.94 342 TYR A O 1
ATOM 2794 N N . ARG A 1 343 ? 23.273 -2.378 -32.057 1.00 92.00 343 ARG A N 1
ATOM 2795 C CA . ARG A 1 343 ? 23.776 -2.756 -33.388 1.00 92.00 343 ARG A CA 1
ATOM 2796 C C . ARG A 1 343 ? 22.891 -2.227 -34.517 1.00 92.00 343 ARG A C 1
ATOM 2798 O O . ARG A 1 343 ? 23.405 -1.692 -35.496 1.00 92.00 343 ARG A O 1
ATOM 2805 N N . LYS A 1 344 ? 21.567 -2.350 -34.387 1.00 91.44 344 LYS A N 1
ATOM 2806 C CA . LYS A 1 344 ? 20.603 -1.904 -35.410 1.00 91.44 344 LYS A CA 1
ATOM 2807 C C . LYS A 1 344 ? 20.597 -0.391 -35.603 1.00 91.44 344 LYS A C 1
ATOM 2809 O O . LYS A 1 344 ? 20.406 0.077 -36.718 1.00 91.44 344 LYS A O 1
ATOM 2814 N N . SER A 1 345 ? 20.815 0.363 -34.531 1.00 88.06 345 SER A N 1
ATOM 2815 C CA . SER A 1 345 ? 20.859 1.829 -34.553 1.00 88.06 345 SER A CA 1
ATOM 2816 C C . SER A 1 345 ? 22.201 2.406 -35.009 1.00 88.06 345 SER A C 1
ATOM 2818 O O . SER A 1 345 ? 22.403 3.611 -34.885 1.00 88.06 345 SER A O 1
ATOM 2820 N N . GLN A 1 346 ? 23.115 1.564 -35.514 1.00 88.94 346 GLN A N 1
ATOM 2821 C CA . GLN A 1 346 ? 24.497 1.950 -35.810 1.00 88.94 346 GLN A CA 1
ATOM 2822 C C . GLN A 1 346 ? 25.164 2.577 -34.582 1.00 88.94 346 GLN A C 1
ATOM 2824 O O . GLN A 1 346 ? 25.646 3.702 -34.626 1.00 88.94 346 GLN A O 1
ATOM 2829 N N . GLU A 1 347 ? 25.151 1.843 -33.471 1.00 88.50 347 GLU A N 1
ATOM 2830 C CA . GLU A 1 347 ? 25.819 2.219 -32.224 1.00 88.50 347 GLU A CA 1
ATOM 2831 C C . GLU A 1 347 ? 25.214 3.456 -31.545 1.00 88.50 347 GLU A C 1
ATOM 2833 O O . GLU A 1 347 ? 25.920 4.253 -30.943 1.00 88.50 347 GLU A O 1
ATOM 2838 N N . PHE A 1 348 ? 23.894 3.653 -31.645 1.00 89.56 348 PHE A N 1
ATOM 2839 C CA . PHE A 1 348 ? 23.186 4.819 -31.092 1.00 89.56 348 PHE A CA 1
ATOM 2840 C C . PHE A 1 348 ? 23.752 6.186 -31.517 1.00 89.56 348 PHE A C 1
ATOM 2842 O O . PHE A 1 348 ? 23.468 7.192 -30.863 1.00 89.56 348 PHE A O 1
ATOM 2849 N N . VAL A 1 349 ? 24.504 6.263 -32.621 1.00 83.94 349 VAL A N 1
ATOM 2850 C CA . VAL A 1 349 ? 25.134 7.511 -33.088 1.00 83.94 349 VAL A CA 1
ATOM 2851 C C . VAL A 1 349 ? 24.098 8.629 -33.258 1.00 83.94 349 VAL A C 1
ATOM 2853 O O . VAL A 1 349 ? 24.349 9.775 -32.890 1.00 83.94 349 VAL A O 1
ATOM 2856 N N . SER A 1 350 ? 22.893 8.292 -33.726 1.00 83.44 350 SER A N 1
ATOM 2857 C CA . SER A 1 350 ? 21.775 9.229 -33.895 1.00 83.44 350 SER A CA 1
ATOM 2858 C C . SER A 1 350 ? 21.123 9.709 -32.589 1.00 83.44 350 SER A C 1
ATOM 2860 O O . SER A 1 350 ? 20.399 10.701 -32.613 1.00 83.44 350 SER A O 1
ATOM 2862 N N . LEU A 1 351 ? 21.346 9.026 -31.460 1.00 85.00 351 LEU A N 1
ATOM 2863 C CA . LEU A 1 351 ? 20.759 9.353 -30.151 1.00 85.00 351 LEU A CA 1
ATOM 2864 C C . LEU A 1 351 ? 21.702 10.183 -29.260 1.00 85.00 351 LEU A C 1
ATOM 2866 O O . LEU A 1 351 ? 21.302 10.640 -28.188 1.00 85.00 351 LEU A O 1
ATOM 2870 N N . GLY A 1 352 ? 22.946 10.389 -29.700 1.00 84.81 352 GLY A N 1
ATOM 2871 C CA . GLY A 1 352 ? 23.952 11.193 -29.013 1.00 84.81 352 GLY A CA 1
ATOM 2872 C C . GLY A 1 352 ? 24.684 10.475 -27.872 1.00 84.81 352 GLY A C 1
ATOM 2873 O O . GLY A 1 352 ? 24.379 9.347 -27.485 1.00 84.81 352 GLY A O 1
ATOM 2874 N N . ASN A 1 353 ? 25.672 11.167 -27.295 1.00 83.06 353 ASN A N 1
ATOM 2875 C CA . ASN A 1 353 ? 26.619 10.593 -26.327 1.00 83.06 353 ASN A CA 1
ATOM 2876 C C . ASN A 1 353 ? 25.966 10.050 -25.045 1.00 83.06 353 ASN A C 1
ATOM 2878 O O . ASN A 1 353 ? 26.505 9.137 -24.421 1.00 83.06 353 ASN A O 1
ATOM 2882 N N . ILE A 1 354 ? 24.805 10.584 -24.650 1.00 83.69 354 ILE A N 1
ATOM 2883 C CA . ILE A 1 354 ? 24.063 10.106 -23.473 1.00 83.69 354 ILE A CA 1
ATOM 2884 C C . ILE A 1 354 ? 23.642 8.644 -23.665 1.00 83.69 354 ILE A C 1
ATOM 2886 O O . ILE A 1 354 ? 23.791 7.850 -22.737 1.00 83.69 354 ILE A O 1
ATOM 2890 N N . ALA A 1 355 ? 23.177 8.278 -24.864 1.00 86.75 355 ALA A N 1
ATOM 2891 C CA . ALA A 1 355 ? 22.751 6.917 -25.176 1.00 86.75 355 ALA A CA 1
ATOM 2892 C C . ALA A 1 355 ? 23.920 5.926 -25.129 1.00 86.75 355 ALA A C 1
ATOM 2894 O O . ALA A 1 355 ? 23.810 4.876 -24.498 1.00 86.75 355 ALA A O 1
ATOM 2895 N N . LEU A 1 356 ? 25.054 6.291 -25.735 1.00 87.00 356 LEU A N 1
ATOM 2896 C CA . LEU A 1 356 ? 26.292 5.505 -25.702 1.00 87.00 356 LEU A CA 1
ATOM 2897 C C . LEU A 1 356 ? 26.776 5.263 -24.271 1.00 87.00 356 LEU A C 1
ATOM 2899 O O . LEU A 1 356 ? 27.061 4.127 -23.885 1.00 87.00 356 LEU A O 1
ATOM 2903 N N . ARG A 1 357 ? 26.816 6.328 -23.462 1.00 85.94 357 ARG A N 1
ATOM 2904 C CA . ARG A 1 357 ? 27.218 6.235 -22.060 1.00 85.94 357 ARG A CA 1
ATOM 2905 C C . ARG A 1 357 ? 26.274 5.319 -21.283 1.00 85.94 357 ARG A C 1
ATOM 2907 O O . ARG A 1 357 ? 26.733 4.325 -20.726 1.00 85.94 357 ARG A O 1
ATOM 2914 N N . ARG A 1 358 ? 24.963 5.564 -21.341 1.00 86.31 358 ARG A N 1
ATOM 2915 C CA . ARG A 1 358 ? 23.964 4.761 -20.618 1.00 86.31 358 ARG A CA 1
ATOM 2916 C C . ARG A 1 358 ? 23.954 3.294 -21.052 1.00 86.31 358 ARG A C 1
ATOM 2918 O O . ARG A 1 358 ? 23.779 2.407 -20.220 1.00 86.31 358 ARG A O 1
ATOM 2925 N N . TYR A 1 359 ? 24.183 3.018 -22.336 1.00 90.50 359 TYR A N 1
ATOM 2926 C CA . TYR A 1 359 ? 24.352 1.656 -22.842 1.00 90.50 359 TYR A CA 1
ATOM 2927 C C . TYR A 1 359 ? 25.529 0.946 -22.178 1.00 90.50 359 TYR A C 1
ATOM 2929 O O . TYR A 1 359 ? 25.368 -0.165 -21.669 1.00 90.50 359 TYR A O 1
ATOM 2937 N N . SER A 1 360 ? 26.695 1.595 -22.143 1.00 88.69 360 SER A N 1
ATOM 2938 C CA . SER A 1 360 ? 27.863 1.021 -21.482 1.00 88.69 360 SER A CA 1
ATOM 2939 C C . SER A 1 360 ? 27.605 0.811 -19.987 1.00 88.69 360 SER A C 1
ATOM 2941 O O . SER A 1 360 ? 27.863 -0.288 -19.487 1.00 88.69 360 SER A O 1
ATOM 2943 N N . GLU A 1 361 ? 27.050 1.816 -19.290 1.00 89.00 361 GLU A N 1
ATOM 2944 C CA . GLU A 1 361 ? 26.679 1.758 -17.865 1.00 89.00 361 GLU A CA 1
ATOM 2945 C C . GLU A 1 361 ? 25.811 0.539 -17.565 1.00 89.00 361 GLU A C 1
ATOM 2947 O O . GLU A 1 361 ? 26.117 -0.268 -16.681 1.00 89.00 361 GLU A O 1
ATOM 2952 N N . MET A 1 362 ? 24.761 0.364 -18.366 1.00 88.25 362 MET A N 1
ATOM 2953 C CA . MET A 1 362 ? 23.846 -0.755 -18.247 1.00 88.25 362 MET A CA 1
ATOM 2954 C C . MET A 1 362 ? 24.537 -2.090 -18.508 1.00 88.25 362 MET A C 1
ATOM 2956 O O . MET A 1 362 ? 24.345 -3.036 -17.752 1.00 88.25 362 MET A O 1
ATOM 2960 N N . LEU A 1 363 ? 25.335 -2.209 -19.567 1.00 89.81 363 LEU A N 1
ATOM 2961 C CA . LEU A 1 363 ? 25.986 -3.474 -19.902 1.00 89.81 363 LEU A CA 1
ATOM 2962 C C . LEU A 1 363 ? 26.899 -3.942 -18.761 1.00 89.81 363 LEU A C 1
ATOM 2964 O O . LEU A 1 363 ? 26.902 -5.122 -18.396 1.00 89.81 363 LEU A O 1
ATOM 2968 N N . ARG A 1 364 ? 27.617 -3.003 -18.138 1.00 91.44 364 ARG A N 1
ATOM 2969 C CA . ARG A 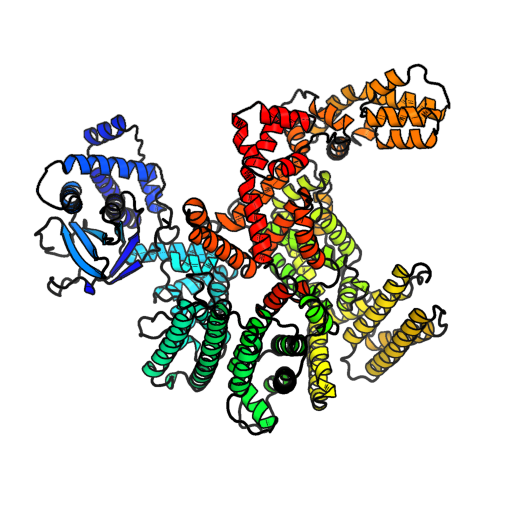1 364 ? 28.446 -3.285 -16.967 1.00 91.44 364 ARG A CA 1
ATOM 2970 C C . ARG A 1 364 ? 27.610 -3.684 -15.750 1.00 91.44 364 ARG A C 1
ATOM 2972 O O . ARG A 1 364 ? 27.919 -4.696 -15.121 1.00 91.44 364 ARG A O 1
ATOM 2979 N N . PHE A 1 365 ? 26.549 -2.940 -15.434 1.00 91.88 365 PHE A N 1
ATOM 2980 C CA . PHE A 1 365 ? 25.672 -3.266 -14.306 1.00 91.88 365 PHE A CA 1
ATOM 2981 C C . PHE A 1 365 ? 24.931 -4.600 -14.506 1.00 91.88 365 PHE A C 1
ATOM 2983 O O . PHE A 1 365 ? 24.861 -5.403 -13.579 1.00 91.88 365 PHE A O 1
ATOM 2990 N N . ASN A 1 366 ? 24.447 -4.902 -15.715 1.00 90.69 366 ASN A N 1
ATOM 2991 C CA . ASN A 1 366 ? 23.805 -6.180 -16.029 1.00 90.69 366 ASN A CA 1
ATOM 2992 C C . ASN A 1 366 ? 24.770 -7.351 -15.817 1.00 90.69 366 ASN A C 1
ATOM 2994 O O . ASN A 1 366 ? 24.386 -8.358 -15.228 1.00 90.69 366 ASN A O 1
ATOM 2998 N N . LYS A 1 367 ? 26.036 -7.201 -16.232 1.00 93.00 367 LYS A N 1
ATOM 2999 C CA . LYS A 1 367 ? 27.077 -8.209 -15.997 1.00 93.00 367 LYS A CA 1
ATOM 3000 C C . LYS A 1 367 ? 27.270 -8.481 -14.503 1.00 93.00 367 LYS A C 1
ATOM 3002 O O . LYS A 1 367 ? 27.272 -9.644 -14.104 1.00 93.00 367 LYS A O 1
ATOM 3007 N N . TYR A 1 368 ? 27.370 -7.426 -13.692 1.00 93.62 368 TYR A N 1
ATOM 3008 C CA . TYR A 1 368 ? 27.419 -7.547 -12.233 1.00 93.62 368 TYR A CA 1
ATOM 3009 C C . TYR A 1 368 ? 26.182 -8.270 -11.683 1.00 93.62 368 TYR A C 1
ATOM 3011 O O . TYR A 1 368 ? 26.299 -9.259 -10.960 1.00 93.62 368 TYR A O 1
ATOM 3019 N N . GLN A 1 369 ? 24.988 -7.825 -12.081 1.00 90.38 369 GLN A N 1
ATOM 3020 C CA . GLN A 1 369 ? 23.723 -8.395 -11.628 1.00 90.38 369 GLN A CA 1
ATOM 3021 C C . GLN A 1 369 ? 23.610 -9.885 -11.978 1.00 90.38 369 GLN A C 1
ATOM 3023 O O . GLN A 1 369 ? 23.237 -10.681 -11.122 1.00 90.38 369 GLN A O 1
ATOM 3028 N N . VAL A 1 370 ? 23.983 -10.292 -13.196 1.00 90.75 370 VAL A N 1
ATOM 3029 C CA . VAL A 1 370 ? 24.016 -11.703 -13.616 1.00 90.75 370 VAL A CA 1
ATOM 3030 C C . VAL A 1 370 ? 24.970 -12.523 -12.746 1.00 90.75 370 VAL A C 1
ATOM 3032 O O . VAL A 1 370 ? 24.631 -13.650 -12.383 1.00 90.75 370 VAL A O 1
ATOM 3035 N N . ASN A 1 371 ? 26.142 -11.987 -12.400 1.00 93.69 371 ASN A N 1
ATOM 3036 C CA . ASN A 1 371 ? 27.112 -12.684 -11.557 1.00 93.69 371 ASN A CA 1
ATOM 3037 C C . ASN A 1 371 ? 26.594 -12.862 -10.124 1.00 93.69 371 ASN A C 1
ATOM 3039 O O . ASN A 1 371 ? 26.613 -13.977 -9.609 1.00 93.69 371 ASN A O 1
ATOM 3043 N N . VAL A 1 372 ? 26.027 -11.816 -9.518 1.00 89.69 372 VAL A N 1
ATOM 3044 C CA . VAL A 1 372 ? 25.391 -11.901 -8.191 1.00 89.69 372 VAL A CA 1
ATOM 3045 C C . VAL A 1 372 ? 24.220 -12.883 -8.185 1.00 89.69 372 VAL A C 1
ATOM 3047 O O . VAL A 1 372 ? 24.109 -13.710 -7.286 1.00 89.69 372 VAL A O 1
ATOM 3050 N N . VAL A 1 373 ? 23.370 -12.851 -9.212 1.00 88.44 373 VAL A N 1
ATOM 3051 C CA . VAL A 1 373 ? 22.232 -13.772 -9.353 1.00 88.44 373 VAL A CA 1
ATOM 3052 C C . VAL A 1 373 ? 22.698 -15.229 -9.470 1.00 88.44 373 VAL A C 1
ATOM 3054 O O . VAL A 1 373 ? 22.057 -16.116 -8.906 1.00 88.44 373 VAL A O 1
ATOM 3057 N N . LYS A 1 374 ? 23.823 -15.501 -10.146 1.00 90.38 374 LYS A N 1
ATOM 3058 C CA . LYS A 1 374 ? 24.436 -16.842 -10.157 1.00 90.38 374 LYS A CA 1
ATOM 3059 C C . LYS A 1 374 ? 24.929 -17.251 -8.773 1.00 90.38 374 LYS A C 1
ATOM 3061 O O . LYS A 1 374 ? 24.587 -18.345 -8.343 1.00 90.38 374 LYS A O 1
ATOM 3066 N N . ILE A 1 375 ? 25.642 -16.367 -8.070 1.00 88.75 375 ILE A N 1
ATOM 3067 C CA . ILE A 1 375 ? 26.126 -16.615 -6.700 1.00 88.75 375 ILE A CA 1
ATOM 3068 C C . ILE A 1 375 ? 24.956 -16.987 -5.777 1.00 88.75 375 ILE A C 1
ATOM 3070 O O . ILE A 1 375 ? 25.019 -17.990 -5.070 1.00 88.75 375 ILE A O 1
ATOM 3074 N N . LEU A 1 376 ? 23.861 -16.220 -5.824 1.00 84.50 376 LEU A N 1
ATOM 3075 C CA . LEU A 1 376 ? 22.642 -16.478 -5.050 1.00 84.50 376 LEU A CA 1
ATOM 3076 C C . LEU A 1 376 ? 21.965 -17.805 -5.423 1.00 84.50 376 LEU A C 1
ATOM 3078 O O . LEU A 1 376 ? 21.424 -18.494 -4.564 1.00 84.50 376 LEU A O 1
ATOM 3082 N N . LYS A 1 377 ? 21.959 -18.172 -6.706 1.00 85.25 377 LYS A N 1
ATOM 3083 C CA . LYS A 1 377 ? 21.368 -19.434 -7.163 1.00 85.25 377 LYS A CA 1
ATOM 3084 C C . LYS A 1 377 ? 22.214 -20.640 -6.744 1.00 85.25 377 LYS A C 1
ATOM 3086 O O . LYS A 1 377 ? 21.669 -21.656 -6.325 1.00 85.25 377 LYS A O 1
ATOM 3091 N N . GLU A 1 378 ? 23.532 -20.542 -6.875 1.00 84.56 378 GLU A N 1
ATOM 3092 C CA . GLU A 1 378 ? 24.474 -21.596 -6.490 1.00 84.56 378 GLU A CA 1
ATOM 3093 C C . GLU A 1 378 ? 24.439 -21.833 -4.977 1.00 84.56 378 GLU A C 1
ATOM 3095 O O . GLU A 1 378 ? 24.411 -22.983 -4.539 1.00 84.56 378 GLU A O 1
ATOM 3100 N N . SER A 1 379 ? 24.323 -20.771 -4.174 1.00 78.00 379 SER A N 1
ATOM 3101 C CA . SER A 1 379 ? 24.231 -20.891 -2.718 1.00 78.00 379 SER A CA 1
ATOM 3102 C C . SER A 1 379 ? 22.950 -21.569 -2.228 1.00 78.00 379 SER A C 1
ATOM 3104 O O . SER A 1 379 ? 22.994 -22.324 -1.255 1.00 78.00 379 SER A O 1
ATOM 3106 N N . GLN A 1 380 ? 21.824 -21.382 -2.929 1.00 72.62 380 GLN A N 1
ATOM 3107 C CA . GLN A 1 380 ? 20.585 -22.127 -2.667 1.00 72.62 380 GLN A CA 1
ATOM 3108 C C . GLN A 1 380 ? 20.750 -23.642 -2.875 1.00 72.62 380 GLN A C 1
ATOM 3110 O O . GLN A 1 380 ? 19.990 -24.419 -2.302 1.00 72.62 380 GLN A O 1
ATOM 3115 N N . GLN A 1 381 ? 21.723 -24.069 -3.689 1.00 64.75 381 GLN A N 1
ATOM 3116 C CA . GLN A 1 381 ? 21.995 -25.479 -3.982 1.00 64.75 381 GLN A CA 1
ATOM 3117 C C . GLN A 1 381 ? 23.072 -26.075 -3.067 1.00 64.75 381 GLN A C 1
ATOM 3119 O O . GLN A 1 381 ? 23.002 -27.260 -2.744 1.00 64.75 381 GLN A O 1
ATOM 3124 N N . SER A 1 382 ? 24.062 -25.277 -2.656 1.00 61.53 382 SER A N 1
ATOM 3125 C CA . SER A 1 382 ? 25.228 -25.733 -1.888 1.00 61.53 382 SER A CA 1
ATOM 3126 C C . SER A 1 382 ? 25.112 -25.547 -0.369 1.00 61.53 382 SER A C 1
ATOM 3128 O O . SER A 1 382 ? 25.888 -26.156 0.364 1.00 61.53 382 SER A O 1
ATOM 3130 N N . GLY A 1 383 ? 24.183 -24.713 0.124 1.00 55.41 383 GLY A N 1
ATOM 3131 C CA . GLY A 1 383 ? 24.000 -24.446 1.560 1.00 55.41 383 GLY A CA 1
ATOM 3132 C C . GLY A 1 383 ? 25.176 -23.721 2.234 1.00 55.41 383 GLY A C 1
ATOM 3133 O O . GLY A 1 383 ? 25.308 -23.763 3.454 1.00 55.41 383 GLY A O 1
ATOM 3134 N N . THR A 1 384 ? 26.066 -23.092 1.462 1.00 54.50 384 THR A N 1
ATOM 3135 C CA . THR A 1 384 ? 27.290 -22.448 1.970 1.00 54.50 384 THR A CA 1
ATOM 3136 C C . THR A 1 384 ? 27.022 -21.096 2.641 1.00 54.50 384 THR A C 1
ATOM 3138 O O . THR A 1 384 ? 26.366 -20.243 2.047 1.00 54.50 384 THR A O 1
ATOM 3141 N N . ASN A 1 385 ? 27.635 -20.853 3.807 1.00 55.72 385 ASN A N 1
ATOM 3142 C CA . ASN A 1 385 ? 27.526 -19.604 4.586 1.00 55.72 385 ASN A CA 1
ATOM 3143 C C . ASN A 1 385 ? 28.267 -18.379 3.982 1.00 55.72 385 ASN A C 1
ATOM 3145 O O . ASN A 1 385 ? 28.125 -17.275 4.497 1.00 55.72 385 ASN A O 1
ATOM 3149 N N . ASP A 1 386 ? 29.007 -18.530 2.875 1.00 71.19 386 ASP A N 1
ATOM 3150 C CA . ASP A 1 386 ? 29.897 -17.491 2.306 1.00 71.19 386 ASP A CA 1
ATOM 3151 C C . ASP A 1 386 ? 29.268 -16.602 1.208 1.00 71.19 386 ASP A C 1
ATOM 3153 O O . ASP A 1 386 ? 29.968 -15.888 0.482 1.00 71.19 386 ASP A O 1
ATOM 3157 N N . VAL A 1 387 ? 27.939 -16.609 1.060 1.00 78.75 387 VAL A N 1
ATOM 3158 C CA . VAL A 1 387 ? 27.227 -15.888 -0.021 1.00 78.75 387 VAL A CA 1
ATOM 3159 C C . VAL A 1 387 ? 27.507 -14.385 0.005 1.00 78.75 387 VAL A C 1
ATOM 3161 O O . VAL A 1 387 ? 27.845 -13.797 -1.023 1.00 78.75 387 VAL A O 1
ATOM 3164 N N . ALA A 1 388 ? 27.417 -13.767 1.185 1.00 76.94 388 ALA A N 1
ATOM 3165 C CA . ALA A 1 388 ? 27.670 -12.339 1.360 1.00 76.94 388 ALA A CA 1
ATOM 3166 C C . ALA A 1 388 ? 29.111 -11.977 0.968 1.00 76.94 388 ALA A C 1
ATOM 3168 O O . ALA A 1 388 ? 29.337 -11.010 0.244 1.00 76.94 388 ALA A O 1
ATOM 3169 N N . LEU A 1 389 ? 30.085 -12.803 1.358 1.00 79.62 389 LEU A N 1
ATOM 3170 C CA . LEU A 1 389 ? 31.490 -12.598 1.017 1.00 79.62 389 LEU A CA 1
ATOM 3171 C C . LEU A 1 389 ? 31.739 -12.706 -0.496 1.00 79.62 389 LEU A C 1
ATOM 3173 O O . LEU A 1 389 ? 32.494 -11.906 -1.051 1.00 79.62 389 LEU A O 1
ATOM 3177 N N . ALA A 1 390 ? 31.096 -13.658 -1.177 1.00 85.81 390 ALA A N 1
ATOM 3178 C CA . ALA A 1 390 ? 31.164 -13.779 -2.633 1.00 85.81 390 ALA A CA 1
ATOM 3179 C C . ALA A 1 390 ? 30.559 -12.551 -3.338 1.00 85.81 390 ALA A C 1
ATOM 3181 O O . ALA A 1 390 ? 31.188 -11.990 -4.235 1.00 85.81 390 ALA A O 1
ATOM 3182 N N . ILE A 1 391 ? 29.398 -12.070 -2.880 1.00 87.19 391 ILE A N 1
ATOM 3183 C CA . ILE A 1 391 ? 28.762 -10.849 -3.401 1.00 87.19 391 ILE A CA 1
ATOM 3184 C C . ILE A 1 391 ? 29.654 -9.625 -3.183 1.00 87.19 391 ILE A C 1
ATOM 3186 O O . ILE A 1 391 ? 29.774 -8.787 -4.072 1.00 87.19 391 ILE A O 1
ATOM 3190 N N . PHE A 1 392 ? 30.309 -9.516 -2.029 1.00 88.06 392 PHE A N 1
ATOM 3191 C CA . PHE A 1 392 ? 31.188 -8.393 -1.712 1.00 88.06 392 PHE A CA 1
ATOM 3192 C C . PHE A 1 392 ? 32.498 -8.390 -2.488 1.00 88.06 392 PHE A C 1
ATOM 3194 O O . PHE A 1 392 ? 32.976 -7.318 -2.872 1.00 88.06 392 PHE A O 1
ATOM 3201 N N . LYS A 1 393 ? 33.066 -9.567 -2.763 1.00 88.44 393 LYS A N 1
ATOM 3202 C CA . LYS A 1 393 ? 34.187 -9.703 -3.700 1.00 88.44 393 LYS A CA 1
ATOM 3203 C C . LYS A 1 393 ? 33.778 -9.247 -5.097 1.00 88.44 393 LYS A C 1
ATOM 3205 O O . LYS A 1 393 ? 34.501 -8.467 -5.711 1.00 88.44 393 LYS A O 1
ATOM 3210 N N . GLU A 1 394 ? 32.597 -9.661 -5.551 1.00 92.88 394 GLU A N 1
ATOM 3211 C CA . GLU A 1 394 ? 32.059 -9.248 -6.847 1.00 92.88 394 GLU A CA 1
ATOM 3212 C C . GLU A 1 394 ? 31.797 -7.734 -6.888 1.00 92.88 394 GLU A C 1
ATOM 3214 O O . GLU A 1 394 ? 32.233 -7.049 -7.807 1.00 92.88 394 GLU A O 1
ATOM 3219 N N . TYR A 1 395 ? 31.166 -7.171 -5.854 1.00 91.94 395 TYR A N 1
ATOM 3220 C CA . TYR A 1 395 ? 30.926 -5.729 -5.745 1.00 91.94 395 TYR A CA 1
ATOM 3221 C C . TYR A 1 395 ? 32.238 -4.943 -5.758 1.00 91.94 395 TYR A C 1
ATOM 3223 O O . TYR A 1 395 ? 32.347 -3.940 -6.455 1.00 91.94 395 TYR A O 1
ATOM 3231 N N . SER A 1 396 ? 33.265 -5.428 -5.053 1.00 89.75 396 SER A N 1
ATOM 3232 C CA . SER A 1 396 ? 34.593 -4.806 -5.040 1.00 89.75 396 SER A CA 1
ATOM 3233 C C . SER A 1 396 ? 35.243 -4.801 -6.425 1.00 89.75 396 SER A C 1
ATOM 3235 O O . SER A 1 396 ? 35.844 -3.798 -6.802 1.00 89.75 396 SER A O 1
ATOM 3237 N N . ALA A 1 397 ? 35.077 -5.872 -7.208 1.00 90.50 397 ALA A N 1
ATOM 3238 C CA . ALA A 1 397 ? 35.575 -5.948 -8.583 1.00 90.50 397 ALA A CA 1
ATOM 3239 C C . ALA A 1 397 ? 34.854 -4.976 -9.538 1.00 90.50 397 ALA A C 1
ATOM 3241 O O . ALA A 1 397 ? 35.436 -4.528 -10.525 1.00 90.50 397 ALA A O 1
ATOM 3242 N N . PHE A 1 398 ? 33.602 -4.626 -9.237 1.00 92.88 398 PHE A N 1
ATOM 3243 C CA . PHE A 1 398 ? 32.784 -3.689 -10.011 1.00 92.88 398 PHE A CA 1
ATOM 3244 C C . PHE A 1 398 ? 32.735 -2.276 -9.405 1.00 92.88 398 PHE A C 1
ATOM 3246 O O . PHE A 1 398 ? 32.083 -1.390 -9.960 1.00 92.88 398 PHE A O 1
ATOM 3253 N N . TYR A 1 399 ? 33.437 -2.033 -8.295 1.00 90.44 399 TYR A N 1
ATOM 3254 C CA . TYR A 1 399 ? 33.287 -0.809 -7.512 1.00 90.44 399 TYR A CA 1
ATOM 3255 C C . TYR A 1 399 ? 33.724 0.456 -8.255 1.00 90.44 399 TYR A C 1
ATOM 3257 O O . TYR A 1 399 ? 33.105 1.498 -8.068 1.00 90.44 399 TYR A O 1
ATOM 3265 N N . PHE A 1 400 ? 34.756 0.387 -9.093 1.00 87.75 400 PHE A N 1
ATOM 3266 C CA . PHE A 1 400 ? 35.129 1.482 -9.989 1.00 87.75 400 PHE A CA 1
ATOM 3267 C C . PHE A 1 400 ? 34.745 1.147 -11.426 1.00 87.75 400 PHE A C 1
ATOM 3269 O O . PHE A 1 400 ? 34.746 -0.021 -11.824 1.00 87.75 400 PHE A O 1
ATOM 3276 N N . TRP A 1 401 ? 34.436 2.175 -12.215 1.00 82.94 401 TRP A N 1
ATOM 3277 C CA . TRP A 1 401 ? 34.167 2.056 -13.642 1.00 82.94 401 TRP A CA 1
ATOM 3278 C C . TRP A 1 401 ? 35.412 1.635 -14.430 1.00 82.94 401 TRP A C 1
ATOM 3280 O O . TRP A 1 401 ? 35.330 0.831 -15.344 1.00 82.94 401 TRP A O 1
ATOM 3290 N N . ASN A 1 402 ? 36.601 2.089 -14.062 1.00 78.56 402 ASN A N 1
ATOM 3291 C CA . ASN A 1 402 ? 37.855 1.623 -14.654 1.00 78.56 402 ASN A CA 1
ATOM 3292 C C . ASN A 1 402 ? 38.905 1.443 -13.557 1.00 78.56 402 ASN A C 1
ATOM 3294 O O . ASN A 1 402 ? 38.665 1.787 -12.401 1.00 78.56 402 ASN A O 1
ATOM 3298 N N . ASN A 1 403 ? 40.079 0.912 -13.909 1.00 77.38 403 ASN A N 1
ATOM 3299 C CA . ASN A 1 403 ? 41.247 1.005 -13.034 1.00 77.38 403 ASN A CA 1
ATOM 3300 C C . ASN A 1 403 ? 41.673 2.473 -12.969 1.00 77.38 403 ASN A C 1
ATOM 3302 O O . ASN A 1 403 ? 42.473 2.940 -13.779 1.00 77.38 403 ASN A O 1
ATOM 3306 N N . LEU A 1 404 ? 41.056 3.211 -12.052 1.00 81.12 404 LEU A N 1
ATOM 3307 C CA . LEU A 1 404 ? 41.313 4.624 -11.853 1.00 81.12 404 LEU A CA 1
ATOM 3308 C C . LEU A 1 404 ? 42.547 4.801 -10.961 1.00 81.12 404 LEU A C 1
ATOM 3310 O O . LEU A 1 404 ? 42.761 4.005 -10.041 1.00 81.12 404 LEU A O 1
ATOM 3314 N N . PRO A 1 405 ? 43.352 5.851 -11.195 1.00 80.94 405 PRO A N 1
ATOM 3315 C CA . PRO A 1 405 ? 44.370 6.273 -10.246 1.00 80.94 405 PRO A CA 1
ATOM 3316 C C . PRO A 1 405 ? 43.770 6.488 -8.852 1.00 80.94 405 PRO A C 1
ATOM 3318 O O . PRO A 1 405 ? 42.583 6.801 -8.707 1.00 80.94 405 PRO A O 1
ATOM 3321 N N . ASN A 1 406 ? 44.602 6.376 -7.817 1.00 80.31 406 ASN A N 1
ATOM 3322 C CA . ASN A 1 406 ? 44.219 6.747 -6.455 1.00 80.31 406 ASN A CA 1
ATOM 3323 C C . ASN A 1 406 ? 44.218 8.279 -6.280 1.00 80.31 406 ASN A C 1
ATOM 3325 O O . ASN A 1 406 ? 44.949 8.825 -5.459 1.00 80.31 406 ASN A O 1
ATOM 3329 N N . ASP A 1 407 ? 43.439 8.958 -7.119 1.00 84.62 407 ASP A N 1
ATOM 3330 C CA . ASP A 1 407 ? 43.221 10.398 -7.131 1.00 84.62 407 ASP A CA 1
ATOM 3331 C C . ASP A 1 407 ? 41.720 10.650 -6.967 1.00 84.62 407 ASP A C 1
ATOM 3333 O O . ASP A 1 407 ? 40.900 10.224 -7.784 1.00 84.62 407 ASP A O 1
ATOM 3337 N N . GLU A 1 408 ? 41.361 11.333 -5.884 1.00 83.25 408 GLU A N 1
ATOM 3338 C CA . GLU A 1 408 ? 39.970 11.582 -5.522 1.00 83.25 408 GLU A CA 1
ATOM 3339 C C . GLU A 1 408 ? 39.232 12.445 -6.552 1.00 83.25 408 GLU A C 1
ATOM 3341 O O . GLU A 1 408 ? 38.052 12.218 -6.801 1.00 83.25 408 GLU A O 1
ATOM 3346 N N . SER A 1 409 ? 39.911 13.414 -7.170 1.00 82.06 409 SER A N 1
ATOM 3347 C CA . SER A 1 409 ? 39.309 14.291 -8.177 1.00 82.06 409 SER A CA 1
ATOM 3348 C C . SER A 1 409 ? 38.930 13.489 -9.419 1.00 82.06 409 SER A C 1
ATOM 3350 O O . SER A 1 409 ? 37.816 13.603 -9.930 1.00 82.06 409 SER A O 1
ATOM 3352 N N . ILE A 1 410 ? 39.829 12.604 -9.859 1.00 84.00 410 ILE A N 1
ATOM 3353 C CA . ILE A 1 410 ? 39.579 11.703 -10.990 1.00 84.00 410 ILE A CA 1
ATOM 3354 C C . ILE A 1 410 ? 38.438 10.731 -10.664 1.00 84.00 410 ILE A C 1
ATOM 3356 O O . ILE A 1 410 ? 37.526 10.565 -11.471 1.00 84.00 410 ILE A O 1
ATOM 3360 N N . GLN A 1 411 ? 38.447 10.129 -9.472 1.00 87.81 411 GLN A N 1
ATOM 3361 C CA . GLN A 1 411 ? 37.393 9.207 -9.033 1.00 87.81 411 GLN A CA 1
ATOM 3362 C C . GLN A 1 411 ? 36.033 9.895 -8.864 1.00 87.81 411 GLN A C 1
ATOM 3364 O O . GLN A 1 411 ? 35.001 9.295 -9.157 1.00 87.81 411 GLN A O 1
ATOM 3369 N N . PHE A 1 412 ? 36.014 11.147 -8.407 1.00 87.19 412 PHE A N 1
ATOM 3370 C CA . PHE A 1 412 ? 34.784 11.915 -8.269 1.00 87.19 412 PHE A CA 1
ATOM 3371 C C . PHE A 1 412 ? 34.206 12.316 -9.629 1.00 87.19 412 PHE A C 1
ATOM 3373 O O . PHE A 1 412 ? 33.000 12.196 -9.830 1.00 87.19 412 PHE A O 1
ATOM 3380 N N . ASN A 1 413 ? 35.047 12.736 -10.578 1.00 84.19 413 ASN A N 1
ATOM 3381 C CA . ASN A 1 413 ? 34.599 13.028 -11.942 1.00 84.19 413 ASN A CA 1
ATOM 3382 C C . ASN A 1 413 ? 34.032 11.774 -12.620 1.00 84.19 413 ASN A C 1
ATOM 3384 O O . ASN A 1 413 ? 32.943 11.829 -13.183 1.00 84.19 413 ASN A O 1
ATOM 3388 N N . ASP A 1 414 ? 34.693 10.625 -12.461 1.00 86.75 414 ASP A N 1
ATOM 3389 C CA . ASP A 1 414 ? 34.170 9.340 -12.936 1.00 86.75 414 ASP A CA 1
ATOM 3390 C C . ASP A 1 414 ? 32.824 8.988 -12.270 1.00 86.75 414 ASP A C 1
ATOM 3392 O O . ASP A 1 414 ? 31.877 8.579 -12.941 1.00 86.75 414 ASP A O 1
ATOM 3396 N N . TYR A 1 415 ? 32.682 9.240 -10.964 1.00 88.25 415 TYR A N 1
ATOM 3397 C CA . TYR A 1 415 ? 31.407 9.090 -10.257 1.00 88.25 415 TYR A CA 1
ATOM 3398 C C . TYR A 1 415 ? 30.290 9.988 -10.805 1.00 88.25 415 TYR A C 1
ATOM 3400 O O . TYR A 1 415 ? 29.140 9.553 -10.894 1.00 88.25 415 TYR A O 1
ATOM 3408 N N . LEU A 1 416 ? 30.599 11.231 -11.180 1.00 84.88 416 LEU A N 1
ATOM 3409 C CA . LEU A 1 416 ? 29.630 12.129 -11.809 1.00 84.88 416 LEU A CA 1
ATOM 3410 C C . LEU A 1 416 ? 29.224 11.618 -13.195 1.00 84.88 416 LEU A C 1
ATOM 3412 O O . LEU A 1 416 ? 28.024 11.553 -13.498 1.00 84.88 416 LEU A O 1
ATOM 3416 N N . ASP A 1 417 ? 30.213 11.219 -13.994 1.00 81.38 417 ASP A N 1
ATOM 3417 C CA . ASP A 1 417 ? 30.029 10.747 -15.362 1.00 81.38 417 ASP A CA 1
ATOM 3418 C C . ASP A 1 417 ? 29.200 9.462 -15.422 1.00 81.38 417 ASP A C 1
ATOM 3420 O O . ASP A 1 417 ? 28.295 9.380 -16.256 1.00 81.38 417 ASP A O 1
ATOM 3424 N N . PHE A 1 418 ? 29.436 8.521 -14.500 1.00 85.56 418 PHE A N 1
ATOM 3425 C CA . PHE A 1 418 ? 28.776 7.210 -14.442 1.00 85.56 418 PHE A CA 1
ATOM 3426 C C . PHE A 1 418 ? 27.819 7.056 -13.245 1.00 85.56 418 PHE A C 1
ATOM 3428 O O . PHE A 1 418 ? 27.668 5.985 -12.649 1.00 85.56 418 PHE A O 1
ATOM 3435 N N . SER A 1 419 ? 27.184 8.155 -12.839 1.00 83.69 419 SER A N 1
ATOM 3436 C CA . SER A 1 419 ? 26.326 8.207 -11.645 1.00 83.69 419 SER A CA 1
ATOM 3437 C C . SER A 1 419 ? 25.159 7.213 -11.668 1.00 83.69 419 SER A C 1
ATOM 3439 O O . SER A 1 419 ? 24.841 6.644 -10.624 1.00 83.69 419 SER A O 1
ATOM 3441 N N . ASP A 1 420 ? 24.551 6.963 -12.834 1.00 81.81 420 ASP A N 1
ATOM 3442 C CA . ASP A 1 420 ? 23.422 6.030 -12.953 1.00 81.81 420 ASP A CA 1
ATOM 3443 C C . ASP A 1 420 ? 23.896 4.578 -12.738 1.00 81.81 420 ASP A C 1
ATOM 3445 O O . ASP A 1 420 ? 23.205 3.779 -12.099 1.00 81.81 420 ASP A O 1
ATOM 3449 N N . TYR A 1 421 ? 25.096 4.228 -13.226 1.00 89.62 421 TYR A N 1
ATOM 3450 C CA . TYR A 1 421 ? 25.733 2.938 -12.939 1.00 89.62 421 TYR A CA 1
ATOM 3451 C C . TYR A 1 421 ? 25.961 2.742 -11.437 1.00 89.62 421 TYR A C 1
ATOM 3453 O O . TYR A 1 421 ? 25.572 1.709 -10.886 1.00 89.62 421 TYR A O 1
ATOM 3461 N N . TYR A 1 422 ? 26.562 3.731 -10.774 1.00 89.75 422 TYR A N 1
ATOM 3462 C CA . TYR A 1 422 ? 26.906 3.629 -9.358 1.00 89.75 422 TYR A CA 1
ATOM 3463 C C . TYR A 1 422 ? 25.673 3.540 -8.456 1.00 89.75 422 TYR A C 1
ATOM 3465 O O . TYR A 1 422 ? 25.629 2.685 -7.575 1.00 89.75 422 TYR A O 1
ATOM 3473 N N . GLU A 1 423 ? 24.635 4.342 -8.703 1.00 83.44 423 GLU A N 1
ATOM 3474 C CA . GLU A 1 423 ? 23.392 4.269 -7.925 1.00 83.44 423 GLU A CA 1
ATOM 3475 C C . GLU A 1 423 ? 22.697 2.906 -8.056 1.00 83.44 423 GLU A C 1
ATOM 3477 O O . GLU A 1 423 ? 22.224 2.357 -7.055 1.00 83.44 423 GLU A O 1
ATOM 3482 N N . ASN A 1 424 ? 22.665 2.335 -9.265 1.00 84.25 424 ASN A N 1
ATOM 3483 C CA . ASN A 1 424 ? 22.098 1.010 -9.513 1.00 84.25 424 ASN A CA 1
ATOM 3484 C C . ASN A 1 424 ? 22.921 -0.102 -8.844 1.00 84.25 424 ASN A C 1
ATOM 3486 O O . ASN A 1 424 ? 22.350 -0.990 -8.204 1.00 84.25 424 ASN A O 1
ATOM 3490 N N . LEU A 1 425 ? 24.253 -0.033 -8.955 1.00 90.12 425 LEU A N 1
ATOM 3491 C CA . LEU A 1 425 ? 25.184 -0.966 -8.324 1.00 90.12 425 LEU A CA 1
ATOM 3492 C C . LEU A 1 425 ? 25.007 -0.971 -6.801 1.00 90.12 425 LEU A C 1
ATOM 3494 O O . LEU A 1 425 ? 24.760 -2.026 -6.211 1.00 90.12 425 LEU A O 1
ATOM 3498 N N . ASP A 1 426 ? 25.092 0.203 -6.176 1.00 86.62 426 ASP A N 1
ATOM 3499 C CA . ASP A 1 426 ? 25.036 0.362 -4.725 1.00 86.62 426 ASP A CA 1
ATOM 3500 C C . ASP A 1 426 ? 23.650 -0.049 -4.192 1.00 86.62 426 ASP A C 1
ATOM 3502 O O . ASP A 1 426 ? 23.555 -0.802 -3.221 1.00 86.62 426 ASP A O 1
ATOM 3506 N N . SER A 1 427 ? 22.566 0.359 -4.868 1.00 78.50 427 SER A N 1
ATOM 3507 C CA . SER A 1 427 ? 21.193 0.002 -4.479 1.00 78.50 427 SER A CA 1
ATOM 3508 C C . SER A 1 427 ? 20.936 -1.499 -4.570 1.00 78.50 427 SER A C 1
ATOM 3510 O O . SER A 1 427 ? 20.417 -2.084 -3.621 1.00 78.50 427 SER A O 1
ATOM 3512 N N . PHE A 1 428 ? 21.312 -2.144 -5.679 1.00 81.50 428 PHE A N 1
ATOM 3513 C CA . PHE A 1 428 ? 21.104 -3.582 -5.854 1.00 81.50 428 PHE A CA 1
ATOM 3514 C C . PHE A 1 428 ? 21.929 -4.401 -4.857 1.00 81.50 428 PHE A C 1
ATOM 3516 O O . PHE A 1 428 ? 21.387 -5.294 -4.208 1.00 81.50 428 PHE A O 1
ATOM 3523 N N . THR A 1 429 ? 23.206 -4.057 -4.671 1.00 85.44 429 THR A N 1
ATOM 3524 C CA . THR A 1 429 ? 24.088 -4.724 -3.696 1.00 85.44 429 THR A CA 1
ATOM 3525 C C . THR A 1 429 ? 23.524 -4.622 -2.288 1.00 85.44 429 THR A C 1
ATOM 3527 O O . THR A 1 429 ? 23.495 -5.604 -1.552 1.00 85.44 429 THR A O 1
ATOM 3530 N N . CYS A 1 430 ? 23.037 -3.437 -1.926 1.00 78.06 430 CYS A N 1
ATOM 3531 C CA . CYS A 1 430 ? 22.466 -3.175 -0.619 1.00 78.06 430 CYS A CA 1
ATOM 3532 C C . CYS A 1 430 ? 21.193 -4.004 -0.371 1.00 78.06 430 CYS A C 1
ATOM 3534 O O . CYS A 1 430 ? 21.069 -4.622 0.683 1.00 78.06 430 CYS A O 1
ATOM 3536 N N . ILE A 1 431 ? 20.292 -4.110 -1.360 1.00 72.00 431 ILE A N 1
ATOM 3537 C CA . ILE A 1 431 ? 19.106 -4.987 -1.276 1.00 72.00 431 ILE A CA 1
ATOM 3538 C C . ILE A 1 431 ? 19.529 -6.435 -1.037 1.00 72.00 431 ILE A C 1
ATOM 3540 O O . ILE A 1 431 ? 19.039 -7.068 -0.111 1.00 72.00 431 ILE A O 1
ATOM 3544 N N . VAL A 1 432 ? 20.457 -6.951 -1.845 1.00 75.56 432 VAL A N 1
ATOM 3545 C CA . VAL A 1 432 ? 20.879 -8.353 -1.753 1.00 75.56 432 VAL A CA 1
ATOM 3546 C C . VAL A 1 432 ? 21.607 -8.638 -0.434 1.00 75.56 432 VAL A C 1
ATOM 3548 O O . VAL A 1 432 ? 21.402 -9.698 0.161 1.00 75.56 432 VAL A O 1
ATOM 3551 N N . PHE A 1 433 ? 22.424 -7.699 0.054 1.00 75.44 433 PHE A N 1
ATOM 3552 C CA . PHE A 1 433 ? 23.055 -7.788 1.371 1.00 75.44 433 PHE A CA 1
ATOM 3553 C C . PHE A 1 433 ? 22.006 -7.896 2.476 1.00 75.44 433 PHE A C 1
ATOM 3555 O O . PHE A 1 433 ? 22.087 -8.781 3.326 1.00 75.44 433 PHE A O 1
ATOM 3562 N N . PHE A 1 434 ? 20.997 -7.029 2.433 1.00 68.44 434 PHE A N 1
ATOM 3563 C CA . PHE A 1 434 ? 19.913 -7.049 3.399 1.00 68.44 434 PHE A CA 1
ATOM 3564 C C . PHE A 1 434 ? 18.895 -8.176 3.165 1.00 68.44 434 PHE A C 1
ATOM 3566 O O . PHE A 1 434 ? 18.033 -8.379 3.999 1.00 68.44 434 PHE A O 1
ATOM 3573 N N . ASP A 1 435 ? 18.989 -8.965 2.100 1.00 62.78 435 ASP A N 1
ATOM 3574 C CA . ASP A 1 435 ? 18.276 -10.247 2.015 1.00 62.78 435 ASP A CA 1
ATOM 3575 C C . ASP A 1 435 ? 19.049 -11.386 2.695 1.00 62.78 435 ASP A C 1
ATOM 3577 O O . ASP A 1 435 ? 18.475 -12.421 3.025 1.00 62.78 435 ASP A O 1
ATOM 3581 N N . ASN A 1 436 ? 20.357 -11.209 2.907 1.00 65.31 436 ASN A N 1
ATOM 3582 C CA . ASN A 1 436 ? 21.272 -12.250 3.375 1.00 65.31 436 ASN A CA 1
ATOM 3583 C C . ASN A 1 436 ? 22.230 -11.727 4.468 1.00 65.31 436 ASN A C 1
ATOM 3585 O O . ASN A 1 436 ? 23.453 -11.837 4.314 1.00 65.31 436 ASN A O 1
ATOM 3589 N N . PRO A 1 437 ? 21.738 -11.129 5.571 1.00 61.41 437 PRO A N 1
ATOM 3590 C CA . PRO A 1 437 ? 22.615 -10.561 6.581 1.00 61.41 437 PRO A CA 1
ATOM 3591 C C . PRO A 1 437 ? 23.322 -11.677 7.349 1.00 61.41 437 PRO A C 1
ATOM 3593 O O . PRO A 1 437 ? 22.688 -12.563 7.922 1.00 61.41 437 PRO A O 1
ATOM 3596 N N . SER A 1 438 ? 24.643 -11.584 7.441 1.00 64.94 438 SER A N 1
ATOM 3597 C CA . SER A 1 438 ? 25.418 -12.358 8.410 1.00 64.94 438 SER A CA 1
ATOM 3598 C C . SER A 1 438 ? 25.960 -11.428 9.498 1.00 64.94 438 SER A C 1
ATOM 3600 O O . SER A 1 438 ? 26.341 -10.283 9.235 1.00 64.94 438 SER A O 1
ATOM 3602 N N . ILE A 1 439 ? 25.970 -11.930 10.737 1.00 59.59 439 ILE A N 1
ATOM 3603 C CA . ILE A 1 439 ? 26.440 -11.237 11.951 1.00 59.59 439 ILE A CA 1
ATOM 3604 C C . ILE A 1 439 ? 27.871 -10.705 11.772 1.00 59.59 439 ILE A C 1
ATOM 3606 O O . ILE A 1 439 ? 28.218 -9.644 12.297 1.00 59.59 439 ILE A O 1
ATOM 3610 N N . GLU A 1 440 ? 28.679 -11.404 10.976 1.00 64.38 440 GLU A N 1
ATOM 3611 C CA . GLU A 1 440 ? 30.066 -11.057 10.650 1.00 64.38 440 GLU A CA 1
ATOM 3612 C C . GLU A 1 440 ? 30.191 -9.716 9.905 1.00 64.38 440 GLU A C 1
ATOM 3614 O O . GLU A 1 440 ? 31.241 -9.079 9.946 1.00 64.38 440 GLU A O 1
ATOM 3619 N N . PHE A 1 441 ? 29.103 -9.232 9.297 1.00 70.81 441 PHE A N 1
ATOM 3620 C CA . PHE A 1 441 ? 29.069 -8.028 8.464 1.00 70.81 441 PHE A CA 1
ATOM 3621 C C . PHE A 1 441 ? 28.356 -6.840 9.121 1.00 70.81 441 PHE A C 1
ATOM 3623 O O . PHE A 1 441 ? 27.990 -5.879 8.444 1.00 70.81 441 PHE A O 1
ATOM 3630 N N . LYS A 1 442 ? 28.178 -6.862 10.450 1.00 70.94 442 LYS A N 1
ATOM 3631 C CA . LYS A 1 442 ? 27.489 -5.796 11.200 1.00 70.94 442 LYS A CA 1
ATOM 3632 C C . LYS A 1 442 ? 27.992 -4.381 10.919 1.00 70.94 442 LYS A C 1
ATOM 3634 O O . LYS A 1 442 ? 27.218 -3.429 10.910 1.00 70.94 442 LYS A O 1
ATOM 3639 N N . THR A 1 443 ? 29.292 -4.244 10.685 1.00 75.81 443 THR A N 1
ATOM 3640 C CA . THR A 1 443 ? 29.956 -2.961 10.440 1.00 75.81 443 THR A CA 1
ATOM 3641 C C . THR A 1 443 ? 29.583 -2.347 9.091 1.00 75.81 443 THR A C 1
ATOM 3643 O O . THR A 1 443 ? 29.835 -1.165 8.890 1.00 75.81 443 THR A O 1
ATOM 3646 N N . LEU A 1 444 ? 28.967 -3.113 8.180 1.00 78.81 444 LEU A N 1
ATOM 3647 C CA . LEU A 1 444 ? 28.530 -2.640 6.864 1.00 78.81 444 LEU A CA 1
ATOM 3648 C C . LEU A 1 444 ? 27.108 -2.066 6.859 1.00 78.81 444 LEU A C 1
ATOM 3650 O O . LEU A 1 444 ? 26.778 -1.311 5.949 1.00 78.81 444 LEU A O 1
ATOM 3654 N N . VAL A 1 445 ? 26.284 -2.368 7.870 1.00 75.25 445 VAL A N 1
ATOM 3655 C CA . VAL A 1 445 ? 24.871 -1.946 7.932 1.00 75.25 445 VAL A CA 1
ATOM 3656 C C . VAL A 1 445 ? 24.725 -0.427 7.831 1.00 75.25 445 VAL A C 1
ATOM 3658 O O . VAL A 1 445 ? 23.973 0.077 6.997 1.00 75.25 445 VAL A O 1
ATOM 3661 N N . GLU A 1 446 ? 25.448 0.304 8.675 1.00 77.12 446 GLU A N 1
ATOM 3662 C CA . GLU A 1 446 ? 25.383 1.763 8.728 1.00 77.12 446 GLU A CA 1
ATOM 3663 C C . GLU A 1 446 ? 25.969 2.424 7.464 1.00 77.12 446 GLU A C 1
ATOM 3665 O O . GLU A 1 446 ? 25.255 3.221 6.850 1.00 77.12 446 GLU A O 1
ATOM 3670 N N . PRO A 1 447 ? 27.183 2.072 6.982 1.00 85.12 447 PRO A N 1
ATOM 3671 C CA . PRO A 1 447 ? 27.716 2.612 5.729 1.00 85.12 447 PRO A CA 1
ATOM 3672 C C . PRO A 1 447 ? 26.809 2.397 4.510 1.00 85.12 447 PRO A C 1
ATOM 3674 O O . PRO A 1 447 ? 26.647 3.312 3.698 1.00 85.12 447 PRO A O 1
ATOM 3677 N N . PHE A 1 448 ? 26.180 1.223 4.381 1.00 82.00 448 PHE A N 1
ATOM 3678 C CA . PHE A 1 448 ? 25.215 0.967 3.309 1.00 82.00 448 PHE A CA 1
ATOM 3679 C C . PHE A 1 448 ? 23.997 1.889 3.413 1.00 82.00 448 PHE A C 1
ATOM 3681 O O . PHE A 1 448 ? 23.597 2.509 2.425 1.00 82.00 448 PHE A O 1
ATOM 3688 N N . LEU A 1 449 ? 23.425 2.021 4.612 1.00 76.12 449 LEU A N 1
ATOM 3689 C CA . LEU A 1 449 ? 22.253 2.859 4.842 1.00 76.12 449 LEU A CA 1
ATOM 3690 C C . LEU A 1 449 ? 22.548 4.344 4.582 1.00 76.12 449 LEU A C 1
ATOM 3692 O O . LEU A 1 449 ? 21.772 5.009 3.897 1.00 76.12 449 LEU A O 1
ATOM 3696 N N . LEU A 1 450 ? 23.686 4.856 5.058 1.00 82.75 450 LEU A N 1
ATOM 3697 C CA . LEU A 1 450 ? 24.109 6.241 4.829 1.00 82.75 450 LEU A CA 1
ATOM 3698 C C . LEU A 1 450 ? 24.403 6.531 3.349 1.00 82.75 450 LEU A C 1
ATOM 3700 O O . LEU A 1 450 ? 24.062 7.607 2.852 1.00 82.75 450 LEU A O 1
ATOM 3704 N N . THR A 1 451 ? 24.955 5.565 2.608 1.00 85.69 451 THR A N 1
ATOM 3705 C CA . THR A 1 451 ? 25.152 5.682 1.150 1.00 85.69 451 THR A CA 1
ATOM 3706 C C . THR A 1 451 ? 23.814 5.841 0.420 1.00 85.69 451 THR A C 1
ATOM 3708 O O . THR A 1 451 ? 23.661 6.704 -0.442 1.00 85.69 451 THR A O 1
ATOM 3711 N N . LEU A 1 452 ? 22.787 5.084 0.808 1.00 76.75 452 LEU A N 1
ATOM 3712 C CA . LEU A 1 452 ? 21.462 5.214 0.195 1.00 76.75 452 LEU A CA 1
ATOM 3713 C C . LEU A 1 452 ? 20.725 6.487 0.608 1.00 76.75 452 LEU A C 1
ATOM 3715 O O . LEU A 1 452 ? 20.112 7.147 -0.234 1.00 76.75 452 LEU A O 1
ATOM 3719 N N . LEU A 1 453 ? 20.777 6.846 1.893 1.00 77.12 453 LEU A N 1
ATOM 3720 C CA . LEU A 1 453 ? 20.168 8.081 2.381 1.00 77.12 453 LEU A CA 1
ATOM 3721 C C . LEU A 1 453 ? 20.828 9.297 1.723 1.00 77.12 453 LEU A C 1
ATOM 3723 O O . LEU A 1 453 ? 20.124 10.186 1.255 1.00 77.12 453 LEU A O 1
ATOM 3727 N N . SER A 1 454 ? 22.155 9.322 1.592 1.00 85.75 454 SER A N 1
ATOM 3728 C CA . SER A 1 454 ? 22.840 10.414 0.893 1.00 85.75 454 SER A CA 1
ATOM 3729 C C . SER A 1 454 ? 22.405 10.542 -0.568 1.00 85.75 454 SER A C 1
ATOM 3731 O O . SER A 1 454 ? 22.098 11.657 -0.983 1.00 85.75 454 SER A O 1
ATOM 3733 N N . ASN A 1 455 ? 22.235 9.443 -1.311 1.00 81.12 455 ASN A N 1
ATOM 3734 C CA . ASN A 1 455 ? 21.648 9.492 -2.658 1.00 81.12 455 ASN A CA 1
ATOM 3735 C C . ASN A 1 455 ? 20.203 10.043 -2.662 1.00 81.12 455 ASN A C 1
ATOM 3737 O O . ASN A 1 455 ? 19.854 10.811 -3.557 1.00 81.12 455 ASN A O 1
ATOM 3741 N N . LYS A 1 456 ? 19.372 9.722 -1.652 1.00 78.56 456 LYS A N 1
ATOM 3742 C CA . LYS A 1 456 ? 18.000 10.266 -1.518 1.00 78.56 456 LYS A CA 1
ATOM 3743 C C . LYS A 1 456 ? 17.995 11.782 -1.281 1.00 78.56 456 LYS A C 1
ATOM 3745 O O . LYS A 1 456 ? 17.208 12.491 -1.903 1.00 78.56 456 LYS A O 1
ATOM 3750 N N . TYR A 1 457 ? 18.821 12.279 -0.358 1.00 80.81 457 TYR A N 1
ATOM 3751 C CA . TYR A 1 457 ? 18.816 13.696 0.046 1.00 80.81 457 TYR A CA 1
ATOM 3752 C C . TYR A 1 457 ? 19.672 14.596 -0.860 1.00 80.81 457 TYR A C 1
ATOM 3754 O O . TYR A 1 457 ? 19.444 15.809 -0.900 1.00 80.81 457 TYR A O 1
ATOM 3762 N N . PHE A 1 458 ? 20.603 14.010 -1.617 1.00 82.94 458 PHE A N 1
ATOM 3763 C CA . PHE A 1 458 ? 21.440 14.672 -2.620 1.00 82.94 458 PHE A CA 1
ATOM 3764 C C . PHE A 1 458 ? 21.296 13.975 -3.988 1.00 82.94 458 PHE A C 1
ATOM 3766 O O . PHE A 1 458 ? 22.266 13.420 -4.525 1.00 82.94 458 PHE A O 1
ATOM 3773 N N . PRO A 1 459 ? 20.078 13.974 -4.566 1.00 79.19 459 PRO A N 1
ATOM 3774 C CA . PRO A 1 459 ? 19.829 13.313 -5.835 1.00 79.19 459 PRO A CA 1
ATOM 3775 C C . PRO A 1 459 ? 20.554 14.037 -6.970 1.00 79.19 459 PRO A C 1
ATOM 3777 O O . PRO A 1 459 ? 20.844 15.238 -6.901 1.00 79.19 459 PRO A O 1
ATOM 3780 N N . LYS A 1 460 ? 20.824 13.304 -8.047 1.00 75.75 460 LYS A N 1
ATOM 3781 C CA . LYS A 1 460 ? 21.297 13.878 -9.304 1.00 75.75 460 LYS A CA 1
ATOM 3782 C C . LYS A 1 460 ? 20.264 14.892 -9.810 1.00 75.75 460 LYS A C 1
ATOM 3784 O O . LYS A 1 460 ? 19.075 14.596 -9.8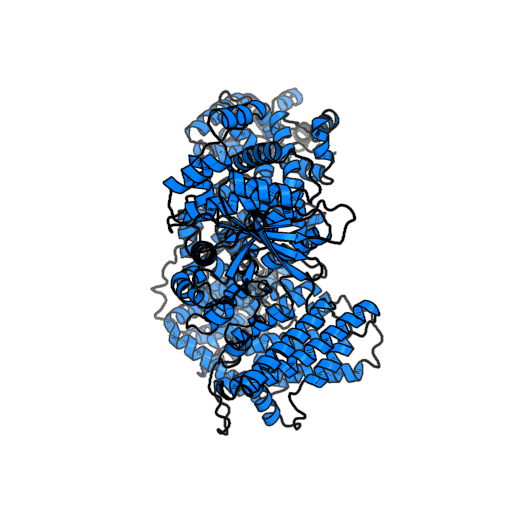73 1.00 75.75 460 LYS A O 1
ATOM 3789 N N . LYS A 1 461 ? 20.714 16.107 -10.133 1.00 68.88 461 LYS A N 1
ATOM 3790 C CA . LYS A 1 461 ? 19.882 17.146 -10.763 1.00 68.88 461 LYS A CA 1
ATOM 3791 C C . LYS A 1 461 ? 20.140 17.141 -12.266 1.00 68.88 461 LYS A C 1
ATOM 3793 O O . LYS A 1 461 ? 21.297 17.022 -12.663 1.00 68.88 461 LYS A O 1
ATOM 3798 N N . ASP A 1 462 ? 19.116 17.354 -13.083 1.00 57.75 462 ASP A N 1
ATOM 3799 C CA . ASP A 1 462 ? 19.281 17.488 -14.534 1.00 57.75 462 ASP A CA 1
ATOM 3800 C C . ASP A 1 462 ? 20.010 18.792 -14.879 1.00 57.75 462 ASP A C 1
ATOM 3802 O O . ASP A 1 462 ? 19.507 19.889 -14.640 1.00 57.75 462 ASP A O 1
ATOM 3806 N N . HIS A 1 463 ? 21.228 18.684 -15.411 1.00 58.38 463 HIS A N 1
ATOM 3807 C CA . HIS A 1 463 ? 21.998 19.814 -15.933 1.00 58.38 463 HIS A CA 1
ATOM 3808 C C . HIS A 1 463 ? 23.099 19.315 -16.883 1.00 58.38 463 HIS A C 1
ATOM 3810 O O . HIS A 1 463 ? 23.551 18.174 -16.793 1.00 58.38 463 HIS A O 1
ATOM 3816 N N . ILE A 1 464 ? 23.548 20.177 -17.799 1.00 50.28 464 ILE A N 1
ATOM 3817 C CA . ILE A 1 464 ? 24.643 19.867 -18.727 1.00 50.28 464 ILE A CA 1
ATOM 3818 C C . ILE A 1 464 ? 25.966 20.025 -17.971 1.00 50.28 464 ILE A C 1
ATOM 3820 O O . ILE A 1 464 ? 26.380 21.146 -17.668 1.00 50.28 464 ILE A O 1
ATOM 3824 N N . HIS A 1 465 ? 26.636 18.914 -17.657 1.00 52.31 465 HIS A N 1
ATOM 3825 C CA . HIS A 1 465 ? 28.013 18.966 -17.176 1.00 52.31 465 HIS A CA 1
ATOM 3826 C C . HIS A 1 465 ? 28.926 19.322 -18.354 1.00 52.31 465 HIS A C 1
ATOM 3828 O O . HIS A 1 465 ? 29.128 18.527 -19.268 1.00 52.31 465 HIS A O 1
ATOM 3834 N N . ILE A 1 466 ? 29.463 20.542 -18.349 1.00 51.72 466 ILE A N 1
ATOM 3835 C CA . ILE A 1 466 ? 30.516 20.942 -19.283 1.00 51.72 466 ILE A CA 1
ATOM 3836 C C . ILE A 1 466 ? 31.840 20.486 -18.664 1.00 51.72 466 ILE A C 1
ATOM 3838 O O . ILE A 1 466 ? 32.297 21.070 -17.686 1.00 51.72 466 ILE A O 1
ATOM 3842 N N . SER A 1 467 ? 32.440 19.431 -19.213 1.00 49.03 467 SER A N 1
ATOM 3843 C CA . SER A 1 467 ? 33.687 18.808 -18.731 1.00 49.03 467 SER A CA 1
ATOM 3844 C C . SER A 1 467 ? 34.925 19.719 -18.809 1.00 49.03 467 SER A C 1
ATOM 3846 O O . SER A 1 467 ? 35.981 19.368 -18.296 1.00 49.03 467 SER A O 1
ATOM 3848 N N . ASN A 1 468 ? 34.811 20.892 -19.445 1.00 44.19 468 ASN A N 1
ATOM 3849 C CA . ASN A 1 468 ? 35.934 21.796 -19.718 1.00 44.19 468 ASN A CA 1
ATOM 3850 C C . ASN A 1 468 ? 36.097 22.938 -18.696 1.00 44.19 468 ASN A C 1
ATOM 3852 O O . ASN A 1 468 ? 37.001 23.758 -18.856 1.00 44.19 468 ASN A O 1
ATOM 3856 N N . SER A 1 469 ? 35.251 23.040 -17.662 1.00 44.00 469 SER A N 1
ATOM 3857 C CA . SER A 1 469 ? 35.442 24.031 -16.594 1.00 44.00 469 SER A CA 1
ATOM 3858 C C . SER A 1 469 ? 36.216 23.433 -15.420 1.00 44.00 469 SER A C 1
ATOM 3860 O O . SER A 1 469 ? 35.799 22.440 -14.837 1.00 44.00 469 SER A O 1
ATOM 3862 N N . SER A 1 470 ? 37.296 24.096 -15.003 1.00 44.66 470 SER A N 1
ATOM 3863 C CA . SER A 1 470 ? 38.129 23.730 -13.842 1.00 44.66 470 SER A CA 1
ATOM 3864 C C . SER A 1 470 ? 37.412 23.800 -12.483 1.00 44.66 470 SER A C 1
ATOM 3866 O O . SER A 1 470 ? 38.004 23.470 -11.459 1.00 44.66 470 SER A O 1
ATOM 3868 N N . SER A 1 471 ? 36.140 24.213 -12.455 1.00 46.59 471 SER A N 1
ATOM 3869 C CA . SER A 1 471 ? 35.277 24.151 -11.275 1.00 46.59 471 SER A CA 1
ATOM 3870 C C . SER A 1 471 ? 34.065 23.250 -11.544 1.00 46.59 471 SER A C 1
ATOM 3872 O O . SER A 1 471 ? 33.427 23.391 -12.594 1.00 46.59 471 SER A O 1
ATOM 3874 N N . PRO A 1 472 ? 33.721 22.328 -10.622 1.00 51.28 472 PRO A N 1
ATOM 3875 C CA . PRO A 1 472 ? 32.523 21.514 -10.748 1.00 51.28 472 PRO A CA 1
ATOM 3876 C C . PRO A 1 472 ? 31.297 22.424 -10.722 1.00 51.28 472 PRO A C 1
ATOM 3878 O O . PRO A 1 472 ? 31.192 23.355 -9.917 1.00 51.28 472 PRO A O 1
ATOM 3881 N N . CYS A 1 473 ? 30.354 22.151 -11.615 1.00 62.50 473 CYS A N 1
ATOM 3882 C CA . CYS A 1 473 ? 29.111 22.895 -11.676 1.00 62.50 473 CYS A CA 1
ATOM 3883 C C . CYS A 1 473 ? 28.370 22.821 -10.318 1.00 62.50 473 CYS A C 1
ATOM 3885 O O . CYS A 1 473 ? 28.412 21.791 -9.640 1.00 62.50 473 CYS A O 1
ATOM 3887 N N . LYS A 1 474 ? 27.672 23.889 -9.895 1.00 59.88 474 LYS A N 1
ATOM 3888 C CA . LYS A 1 474 ? 27.016 23.947 -8.564 1.00 59.88 474 LYS A CA 1
ATOM 3889 C C . LYS A 1 474 ? 26.132 22.715 -8.242 1.00 59.88 474 LYS A C 1
ATOM 3891 O O . LYS A 1 474 ? 26.233 22.203 -7.126 1.00 59.88 474 LYS A O 1
ATOM 3896 N N . PRO A 1 475 ? 25.310 22.184 -9.172 1.00 61.28 475 PRO A N 1
ATOM 3897 C CA . PRO A 1 475 ? 24.570 20.938 -8.945 1.00 61.28 475 PRO A CA 1
ATOM 3898 C C . PRO A 1 475 ? 25.467 19.697 -8.773 1.00 61.28 475 PRO A C 1
ATOM 3900 O O . PRO A 1 475 ? 25.228 18.902 -7.864 1.00 61.28 475 PRO A O 1
ATOM 3903 N N . CYS A 1 476 ? 26.522 19.572 -9.588 1.00 69.69 476 CYS A N 1
ATOM 3904 C CA . CYS A 1 476 ? 27.514 18.492 -9.557 1.00 69.69 476 CYS A CA 1
ATOM 3905 C C . CYS A 1 476 ? 28.200 18.401 -8.192 1.00 69.69 476 CYS A C 1
ATOM 3907 O O . CYS A 1 476 ? 28.373 17.325 -7.638 1.00 69.69 476 CYS A O 1
ATOM 3909 N N . SER A 1 477 ? 28.578 19.542 -7.619 1.00 73.12 477 SER A N 1
ATOM 3910 C CA . SER A 1 477 ? 29.370 19.562 -6.387 1.00 73.12 477 SER A CA 1
ATOM 3911 C C . SER A 1 477 ? 28.654 18.975 -5.170 1.00 73.12 477 SER A C 1
ATOM 3913 O O . SER A 1 477 ? 29.306 18.336 -4.358 1.00 73.12 477 SER A O 1
ATOM 3915 N N . SER A 1 478 ? 27.323 19.073 -5.082 1.00 78.00 478 SER A N 1
ATOM 3916 C CA . SER A 1 478 ? 26.565 18.458 -3.977 1.00 78.00 478 SER A CA 1
ATOM 3917 C C . SER A 1 478 ? 26.638 16.921 -3.971 1.00 78.00 478 SER A C 1
ATOM 3919 O O . SER A 1 478 ? 26.466 16.284 -2.931 1.00 78.00 478 SER A O 1
ATOM 3921 N N . ARG A 1 479 ? 26.971 16.312 -5.120 1.00 86.06 479 ARG A N 1
ATOM 3922 C CA . ARG A 1 479 ? 27.168 14.863 -5.274 1.00 86.06 479 ARG A CA 1
ATOM 3923 C C . ARG A 1 479 ? 28.449 14.355 -4.619 1.00 86.06 479 ARG A C 1
ATOM 3925 O O . ARG A 1 479 ? 28.608 13.142 -4.489 1.00 86.06 479 ARG A O 1
ATOM 3932 N N . ILE A 1 480 ? 29.320 15.253 -4.151 1.00 86.75 480 ILE A N 1
ATOM 3933 C CA . ILE A 1 480 ? 30.470 14.875 -3.330 1.00 86.75 480 ILE A CA 1
ATOM 3934 C C . ILE A 1 480 ? 30.011 14.163 -2.054 1.00 86.75 480 ILE A C 1
ATOM 3936 O O . ILE A 1 480 ? 30.680 13.242 -1.606 1.00 86.75 480 ILE A O 1
ATOM 3940 N N . ILE A 1 481 ? 28.839 14.512 -1.506 1.00 88.88 481 ILE A N 1
ATOM 3941 C CA . ILE A 1 481 ? 28.322 13.905 -0.274 1.00 88.88 481 ILE A CA 1
ATOM 3942 C C . ILE A 1 481 ? 28.035 12.404 -0.459 1.00 88.88 481 ILE A C 1
ATOM 3944 O O . ILE A 1 481 ? 28.671 11.610 0.240 1.00 88.88 481 ILE A O 1
ATOM 3948 N N . PRO A 1 482 ? 27.171 11.970 -1.401 1.00 89.94 482 PRO A N 1
ATOM 3949 C CA . PRO A 1 482 ? 27.014 10.548 -1.687 1.00 89.94 482 PRO A CA 1
ATOM 3950 C C . PRO A 1 482 ? 28.318 9.839 -2.060 1.00 89.94 482 PRO A C 1
ATOM 3952 O O . PRO A 1 482 ? 28.565 8.729 -1.593 1.00 89.94 482 PRO A O 1
ATOM 3955 N N . PHE A 1 483 ? 29.188 10.488 -2.838 1.00 91.06 483 PHE A N 1
ATOM 3956 C CA . PHE A 1 483 ? 30.490 9.926 -3.196 1.00 91.06 483 PHE A CA 1
ATOM 3957 C C . PHE A 1 483 ? 31.357 9.621 -1.964 1.00 91.06 483 PHE A C 1
ATOM 3959 O O . PHE A 1 483 ? 31.939 8.542 -1.871 1.00 91.06 483 PHE A O 1
ATOM 3966 N N . LYS A 1 484 ? 31.412 10.524 -0.975 1.00 90.81 484 LYS A N 1
ATOM 3967 C CA . LYS A 1 484 ? 32.166 10.306 0.271 1.00 90.81 484 LYS A CA 1
ATOM 3968 C C . LYS A 1 484 ? 31.615 9.153 1.102 1.00 90.81 484 LYS A C 1
ATOM 3970 O O . LYS A 1 484 ? 32.394 8.326 1.574 1.00 90.81 484 LYS A O 1
ATOM 3975 N N . HIS A 1 485 ? 30.292 9.055 1.225 1.00 90.50 485 HIS A N 1
ATOM 3976 C CA . HIS A 1 485 ? 29.645 7.916 1.888 1.00 90.50 485 HIS A CA 1
ATOM 3977 C C . HIS A 1 485 ? 29.960 6.594 1.186 1.00 90.50 485 HIS A C 1
ATOM 3979 O O . HIS A 1 485 ? 30.299 5.610 1.844 1.00 90.50 485 HIS A O 1
ATOM 3985 N N . ARG A 1 486 ? 29.963 6.597 -0.149 1.00 91.12 486 ARG A N 1
ATOM 3986 C CA . ARG A 1 486 ? 30.334 5.443 -0.969 1.00 91.12 486 ARG A CA 1
ATOM 3987 C C . ARG A 1 486 ? 31.796 5.024 -0.767 1.00 91.12 486 ARG A C 1
ATOM 3989 O O . ARG A 1 486 ? 32.079 3.844 -0.565 1.00 91.12 486 ARG A O 1
ATOM 3996 N N . MET A 1 487 ? 32.721 5.985 -0.744 1.00 89.94 487 MET A N 1
ATOM 3997 C CA . MET A 1 487 ? 34.139 5.730 -0.462 1.00 89.94 487 MET A CA 1
ATOM 3998 C C . MET A 1 487 ? 34.353 5.161 0.942 1.00 89.94 487 MET A C 1
ATOM 4000 O O . MET A 1 487 ? 35.129 4.221 1.110 1.00 89.94 487 MET A O 1
ATOM 4004 N N . ASN A 1 488 ? 33.631 5.676 1.940 1.00 89.50 488 ASN A N 1
ATOM 4005 C CA . ASN A 1 488 ? 33.629 5.115 3.288 1.00 89.50 488 ASN A CA 1
ATOM 4006 C C . ASN A 1 488 ? 33.123 3.660 3.291 1.00 89.50 488 ASN A C 1
ATOM 4008 O O . ASN A 1 488 ? 33.796 2.782 3.828 1.00 89.50 488 ASN A O 1
ATOM 4012 N N . LEU A 1 489 ? 31.990 3.379 2.638 1.00 89.56 489 LEU A N 1
ATOM 4013 C CA . LEU A 1 489 ? 31.473 2.016 2.480 1.00 89.56 489 LEU A CA 1
ATOM 4014 C C . LEU A 1 489 ? 32.536 1.081 1.883 1.00 89.56 489 LEU A C 1
ATOM 4016 O O . LEU A 1 489 ? 32.759 -0.006 2.413 1.00 89.56 489 LEU A O 1
ATOM 4020 N N . HIS A 1 490 ? 33.234 1.511 0.831 1.00 89.94 490 HIS A N 1
ATOM 4021 C CA . HIS A 1 490 ? 34.301 0.719 0.225 1.00 89.94 490 HIS A CA 1
ATOM 4022 C C . HIS A 1 490 ? 35.468 0.460 1.178 1.00 89.94 490 HIS A C 1
ATOM 4024 O O . HIS A 1 490 ? 35.935 -0.669 1.272 1.00 89.94 490 HIS A O 1
ATOM 4030 N N . GLN A 1 491 ? 35.923 1.472 1.920 1.00 88.19 491 GLN A N 1
ATOM 4031 C CA . GLN A 1 491 ? 37.002 1.312 2.900 1.00 88.19 491 GLN A CA 1
ATOM 4032 C C . GLN A 1 491 ? 36.627 0.316 4.002 1.00 88.19 491 GLN A C 1
ATOM 4034 O O . GLN A 1 491 ? 37.406 -0.585 4.315 1.00 88.19 491 GLN A O 1
ATOM 4039 N N . VAL A 1 492 ? 35.420 0.443 4.566 1.00 87.44 492 VAL A N 1
ATOM 4040 C CA . VAL A 1 492 ? 34.916 -0.493 5.582 1.00 87.44 492 VAL A CA 1
ATOM 4041 C C . VAL A 1 492 ? 34.824 -1.905 5.003 1.00 87.44 492 VAL A C 1
ATOM 4043 O O . VAL A 1 492 ? 35.227 -2.863 5.665 1.00 87.44 492 VAL A O 1
ATOM 4046 N N . LEU A 1 493 ? 34.371 -2.035 3.755 1.00 87.00 493 LEU A N 1
ATOM 4047 C CA . LEU A 1 493 ? 34.286 -3.312 3.059 1.00 87.00 493 LEU A CA 1
ATOM 4048 C C . LEU A 1 493 ? 35.656 -3.955 2.827 1.00 87.00 493 LEU A C 1
ATOM 4050 O O . LEU A 1 493 ? 35.814 -5.137 3.116 1.00 87.00 493 LEU A O 1
ATOM 4054 N N . GLN A 1 494 ? 36.649 -3.202 2.351 1.00 85.19 494 GLN A N 1
ATOM 4055 C CA . GLN A 1 494 ? 38.004 -3.718 2.131 1.00 85.19 494 GLN A CA 1
ATOM 4056 C C . GLN A 1 494 ? 38.652 -4.164 3.440 1.00 85.19 494 GLN A C 1
ATOM 4058 O O . GLN A 1 494 ? 39.211 -5.257 3.515 1.00 85.19 494 GLN A O 1
ATOM 4063 N N . ASN A 1 495 ? 38.518 -3.362 4.500 1.00 84.44 495 ASN A N 1
ATOM 4064 C CA . ASN A 1 495 ? 39.003 -3.732 5.828 1.00 84.44 495 ASN A CA 1
ATOM 4065 C C . ASN A 1 495 ? 38.366 -5.038 6.300 1.00 84.44 495 ASN A C 1
ATOM 4067 O O . ASN A 1 495 ? 39.050 -5.915 6.821 1.00 84.44 495 ASN A O 1
ATOM 4071 N N . LEU A 1 496 ? 37.063 -5.192 6.077 1.00 80.69 496 LEU A N 1
ATOM 4072 C CA . LEU A 1 496 ? 36.358 -6.409 6.428 1.00 80.69 496 LEU A CA 1
ATOM 4073 C C . LEU A 1 496 ? 36.838 -7.603 5.588 1.00 80.69 496 LEU A C 1
ATOM 4075 O O . LEU A 1 496 ? 37.214 -8.621 6.160 1.00 80.69 496 LEU A O 1
ATOM 4079 N N . LEU A 1 497 ? 36.915 -7.481 4.261 1.00 79.94 497 LEU A N 1
ATOM 4080 C CA . LEU A 1 497 ? 37.395 -8.549 3.372 1.00 79.94 497 LEU A CA 1
ATOM 4081 C C . LEU A 1 497 ? 38.825 -9.004 3.709 1.00 79.94 497 LEU A C 1
ATOM 4083 O O . LEU A 1 497 ? 39.130 -10.192 3.595 1.00 79.94 497 LEU A O 1
ATOM 4087 N N . ASN A 1 498 ? 39.675 -8.087 4.178 1.00 78.44 498 ASN A N 1
ATOM 4088 C CA . ASN A 1 498 ? 41.028 -8.391 4.643 1.00 78.44 498 ASN A CA 1
ATOM 4089 C C . ASN A 1 498 ? 41.045 -9.105 6.010 1.00 78.44 498 ASN A C 1
ATOM 4091 O O . ASN A 1 498 ? 41.926 -9.928 6.260 1.00 78.44 498 ASN A O 1
ATOM 4095 N N . ASN A 1 499 ? 40.060 -8.838 6.874 1.00 71.62 499 ASN A N 1
ATOM 4096 C CA . ASN A 1 499 ? 40.004 -9.328 8.257 1.00 71.62 499 ASN A CA 1
ATOM 4097 C C . ASN A 1 499 ? 39.176 -10.613 8.455 1.00 71.62 499 ASN A C 1
ATOM 4099 O O . ASN A 1 499 ? 39.403 -11.329 9.431 1.00 71.62 499 ASN A O 1
ATOM 4103 N N . VAL A 1 500 ? 38.253 -10.952 7.543 1.00 64.06 500 VAL A N 1
ATOM 4104 C CA . VAL A 1 500 ? 37.354 -12.129 7.655 1.00 64.06 500 VAL A CA 1
ATOM 4105 C C . VAL A 1 500 ? 38.104 -13.475 7.688 1.00 64.06 500 VAL A C 1
ATOM 4107 O O . VAL A 1 500 ? 37.532 -14.494 8.052 1.00 64.06 500 VAL A O 1
ATOM 4110 N N . ARG A 1 501 ? 39.423 -13.505 7.451 1.00 53.94 501 ARG A N 1
ATOM 4111 C CA . ARG A 1 501 ? 40.237 -14.713 7.678 1.00 53.94 501 ARG A CA 1
ATOM 4112 C C . ARG A 1 501 ? 40.414 -15.108 9.158 1.00 53.94 501 ARG A C 1
ATOM 4114 O O . ARG A 1 501 ? 40.850 -16.227 9.394 1.00 53.94 501 ARG A O 1
ATOM 4121 N N . ASN A 1 502 ? 40.076 -14.249 10.133 1.00 44.97 502 ASN A N 1
ATOM 4122 C CA . ASN A 1 502 ? 40.461 -14.440 11.546 1.00 44.97 502 ASN A CA 1
ATOM 4123 C C . ASN A 1 502 ? 39.332 -14.311 12.593 1.00 44.97 502 ASN A C 1
ATOM 4125 O O . ASN A 1 502 ? 39.626 -14.277 13.789 1.00 44.97 502 ASN A O 1
ATOM 4129 N N . VAL A 1 503 ? 38.057 -14.209 12.209 1.00 47.03 503 VAL A N 1
ATOM 4130 C CA . VAL A 1 503 ? 36.979 -13.945 13.183 1.00 47.03 503 VAL A CA 1
ATOM 4131 C C . VAL A 1 503 ? 36.344 -15.253 13.656 1.00 47.03 503 VAL A C 1
ATOM 4133 O O . VAL A 1 503 ? 35.622 -15.909 12.914 1.00 47.03 503 VAL A O 1
ATOM 4136 N N . SER A 1 504 ? 36.600 -15.636 14.909 1.00 44.19 504 SER A N 1
ATOM 4137 C CA . SER A 1 504 ? 35.831 -16.676 15.593 1.00 44.19 504 SER A CA 1
ATOM 4138 C C . SER A 1 504 ? 34.481 -16.116 16.045 1.00 44.19 504 SER A C 1
ATOM 4140 O O . SER A 1 504 ? 34.391 -15.015 16.598 1.00 44.19 504 SER A O 1
ATOM 4142 N N . ALA A 1 505 ? 33.415 -16.880 15.798 1.00 42.56 505 ALA A N 1
ATOM 4143 C CA . ALA A 1 505 ? 32.060 -16.536 16.200 1.00 42.56 505 ALA A CA 1
ATOM 4144 C C . ALA A 1 505 ? 31.983 -16.392 17.729 1.00 42.56 505 ALA A C 1
ATOM 4146 O O . ALA A 1 505 ? 32.003 -17.372 18.472 1.00 42.56 505 ALA A O 1
ATOM 4147 N N . THR A 1 506 ? 31.908 -15.155 18.210 1.00 45.09 506 THR A N 1
ATOM 4148 C CA . THR A 1 506 ? 31.526 -14.860 19.592 1.00 45.09 506 THR A CA 1
ATOM 4149 C C . THR A 1 506 ? 30.018 -14.652 19.644 1.00 45.09 506 THR A C 1
ATOM 4151 O O . THR A 1 506 ? 29.436 -14.072 18.728 1.00 45.09 506 THR A O 1
ATOM 4154 N N . ASN A 1 507 ? 29.382 -15.144 20.713 1.00 47.41 507 ASN A N 1
ATOM 4155 C CA . ASN A 1 507 ? 27.955 -14.960 20.987 1.00 47.41 507 ASN A CA 1
ATOM 4156 C C . ASN A 1 507 ? 27.636 -13.464 21.122 1.00 47.41 507 ASN A C 1
ATOM 4158 O O . ASN A 1 507 ? 27.743 -12.882 22.200 1.00 47.41 507 ASN A O 1
ATOM 4162 N N . ILE A 1 508 ? 27.257 -12.841 20.014 1.00 50.12 508 ILE A N 1
ATOM 4163 C CA . ILE A 1 508 ? 26.774 -11.466 19.927 1.00 50.12 508 ILE A CA 1
ATOM 4164 C C . ILE A 1 508 ? 25.346 -11.560 19.372 1.00 50.12 508 ILE A C 1
ATOM 4166 O O . ILE A 1 508 ? 25.074 -12.445 18.567 1.00 50.12 508 ILE A O 1
ATOM 4170 N N . GLY A 1 509 ? 24.440 -10.718 19.884 1.00 54.00 509 GLY A N 1
ATOM 4171 C CA . GLY A 1 509 ? 22.978 -10.811 19.729 1.00 54.00 509 GLY A CA 1
ATOM 4172 C C . GLY A 1 509 ? 22.429 -10.926 18.298 1.00 54.00 509 GLY A C 1
ATOM 4173 O O . GLY A 1 509 ? 23.162 -10.976 17.316 1.00 54.00 509 GLY A O 1
ATOM 4174 N N . THR A 1 510 ? 21.101 -10.982 18.177 1.00 57.47 510 THR A N 1
ATOM 4175 C CA . THR A 1 510 ? 20.425 -11.257 16.896 1.00 57.47 510 THR A CA 1
ATOM 4176 C C . THR A 1 510 ? 20.785 -10.233 15.805 1.00 57.47 510 THR A C 1
ATOM 4178 O O . THR A 1 510 ? 21.106 -9.081 16.108 1.00 57.47 510 THR A O 1
ATOM 4181 N N . SER A 1 511 ? 20.677 -10.605 14.519 1.00 54.00 511 SER A N 1
ATOM 4182 C CA . SER A 1 511 ? 20.873 -9.677 13.384 1.00 54.00 511 SER A CA 1
ATOM 4183 C C . SER A 1 511 ? 20.033 -8.397 13.518 1.00 54.00 511 SER A C 1
ATOM 4185 O O . SER A 1 511 ? 20.474 -7.317 13.129 1.00 54.00 511 SER A O 1
ATOM 4187 N N . ALA A 1 512 ? 18.854 -8.491 14.141 1.00 54.06 512 ALA A N 1
ATOM 4188 C CA . ALA A 1 512 ? 17.995 -7.349 14.425 1.00 54.06 512 ALA A CA 1
ATOM 4189 C C . ALA A 1 512 ? 18.582 -6.399 15.488 1.00 54.06 512 ALA A C 1
ATOM 4191 O O . ALA A 1 512 ? 18.509 -5.180 15.327 1.00 54.06 512 ALA A O 1
ATOM 4192 N N . ASP A 1 513 ? 19.194 -6.929 16.551 1.00 55.72 513 ASP A N 1
ATOM 4193 C CA . ASP A 1 513 ? 19.836 -6.121 17.599 1.00 55.72 513 ASP A CA 1
ATOM 4194 C C . ASP A 1 513 ? 21.067 -5.389 17.067 1.00 55.72 513 ASP A C 1
ATOM 4196 O O . ASP A 1 513 ? 21.324 -4.237 17.417 1.00 55.72 513 ASP A O 1
ATOM 4200 N N . ILE A 1 514 ? 21.797 -6.040 16.166 1.00 58.78 514 ILE A N 1
ATOM 4201 C CA . ILE A 1 514 ? 22.935 -5.461 15.464 1.00 58.78 514 ILE A CA 1
ATOM 4202 C C . ILE A 1 514 ? 22.503 -4.257 14.628 1.00 58.78 514 ILE A C 1
ATOM 4204 O O . ILE A 1 514 ? 23.025 -3.163 14.831 1.00 58.78 514 ILE A O 1
ATOM 4208 N N . ILE A 1 515 ? 21.516 -4.435 13.742 1.00 57.84 515 ILE A N 1
ATOM 4209 C CA . ILE A 1 515 ? 21.001 -3.340 12.913 1.00 57.84 515 ILE A CA 1
ATOM 4210 C C . ILE A 1 515 ? 20.452 -2.225 13.813 1.00 57.84 515 ILE A C 1
ATOM 4212 O O . ILE A 1 515 ? 20.706 -1.048 13.563 1.00 57.84 515 ILE A O 1
ATOM 4216 N N . ARG A 1 516 ? 19.757 -2.577 14.907 1.00 57.84 516 ARG A N 1
ATOM 4217 C CA . ARG A 1 516 ? 19.228 -1.602 15.868 1.00 57.84 516 ARG A CA 1
ATOM 4218 C C . ARG A 1 516 ? 20.305 -0.754 16.526 1.00 57.84 516 ARG A C 1
ATOM 4220 O O . ARG A 1 516 ? 20.092 0.446 16.706 1.00 57.84 516 ARG A O 1
ATOM 4227 N N . ASN A 1 517 ? 21.434 -1.356 16.868 1.00 59.50 517 ASN A N 1
ATOM 4228 C CA . ASN A 1 517 ? 22.559 -0.655 17.470 1.00 59.50 517 ASN A CA 1
ATOM 4229 C C . ASN A 1 517 ? 23.321 0.195 16.445 1.00 59.50 517 ASN A C 1
ATOM 4231 O O . ASN A 1 517 ? 23.686 1.322 16.762 1.00 59.50 517 ASN A O 1
ATOM 4235 N N . SER A 1 518 ? 23.473 -0.289 15.209 1.00 60.25 518 SER A N 1
ATOM 4236 C CA . SER A 1 518 ? 24.186 0.413 14.131 1.00 60.25 518 SER A CA 1
ATOM 4237 C C . SER A 1 518 ? 23.503 1.688 13.632 1.00 60.25 518 SER A C 1
ATOM 4239 O O . SER A 1 518 ? 24.124 2.475 12.937 1.00 60.25 518 SER A O 1
ATOM 4241 N N . ILE A 1 519 ? 22.231 1.917 13.954 1.00 60.78 519 ILE A N 1
ATOM 4242 C CA . ILE A 1 519 ? 21.495 3.095 13.472 1.00 60.78 519 ILE A CA 1
ATOM 4243 C C . ILE A 1 519 ? 21.084 4.059 14.592 1.00 60.78 519 ILE A C 1
ATOM 4245 O O . ILE A 1 519 ? 20.198 4.899 14.406 1.00 60.78 519 ILE A O 1
ATOM 4249 N N . GLN A 1 520 ? 21.630 3.892 15.801 1.00 61.91 520 GLN A N 1
ATOM 4250 C CA . GLN A 1 520 ? 21.182 4.667 16.959 1.00 61.91 520 GLN A CA 1
ATOM 4251 C C . GLN A 1 520 ? 21.370 6.175 16.772 1.00 61.91 520 GLN A C 1
ATOM 4253 O O . GLN A 1 520 ? 20.546 6.930 17.291 1.00 61.91 520 GLN A O 1
ATOM 4258 N N . GLU A 1 521 ? 22.378 6.573 15.994 1.00 64.12 521 GLU A N 1
ATOM 4259 C CA . GLU A 1 521 ? 22.744 7.966 15.724 1.00 64.12 521 GLU A CA 1
ATOM 4260 C C . GLU A 1 521 ? 21.920 8.630 14.610 1.00 64.12 521 GLU A C 1
ATOM 4262 O O . GLU A 1 521 ? 21.952 9.853 14.471 1.00 64.12 521 GLU A O 1
ATOM 4267 N N . LEU A 1 522 ? 21.135 7.864 13.838 1.00 66.62 522 LEU A N 1
ATOM 4268 C CA . LEU A 1 522 ? 20.271 8.448 12.811 1.00 66.62 522 LEU A CA 1
ATOM 4269 C C . LEU A 1 522 ? 19.172 9.317 13.448 1.00 66.62 522 LEU A C 1
ATOM 4271 O O . LEU A 1 522 ? 18.582 8.911 14.456 1.00 66.62 522 LEU A O 1
ATOM 4275 N N . PRO A 1 523 ? 18.810 10.464 12.836 1.00 67.38 523 PRO A N 1
ATOM 4276 C CA . PRO A 1 523 ? 17.613 11.230 13.190 1.00 67.38 523 PRO A CA 1
ATOM 4277 C C . PRO A 1 523 ? 16.327 10.410 12.965 1.00 67.38 523 PRO A C 1
ATOM 4279 O O . PRO A 1 523 ? 15.659 10.509 11.940 1.00 67.38 523 PRO A O 1
ATOM 4282 N N . LYS A 1 524 ? 15.991 9.549 13.929 1.00 67.12 524 LYS A N 1
ATOM 4283 C CA . LYS A 1 524 ? 14.879 8.581 13.888 1.00 67.12 524 LYS A CA 1
ATOM 4284 C C . LYS A 1 524 ? 13.508 9.225 13.668 1.00 67.12 524 LYS A C 1
ATOM 4286 O O . LYS A 1 524 ? 12.591 8.575 13.174 1.00 67.12 524 LYS A O 1
ATOM 4291 N N . ASP A 1 525 ? 13.371 10.490 14.042 1.00 68.69 525 ASP A N 1
ATOM 4292 C CA . ASP A 1 525 ? 12.163 11.288 13.882 1.00 68.69 525 ASP A CA 1
ATOM 4293 C C . ASP A 1 525 ? 11.888 11.705 12.429 1.00 68.69 525 ASP A C 1
ATOM 4295 O O . ASP A 1 525 ? 10.721 11.855 12.077 1.00 68.69 525 ASP A O 1
ATOM 4299 N N . GLU A 1 526 ? 12.904 11.762 11.557 1.00 69.31 526 GLU A N 1
ATOM 4300 C CA . GLU A 1 526 ? 12.737 12.015 10.113 1.00 69.31 526 GLU A CA 1
ATOM 4301 C C . GLU A 1 526 ? 11.723 11.066 9.479 1.00 69.31 526 GLU A C 1
ATOM 4303 O O . GLU A 1 526 ? 10.849 11.466 8.716 1.00 69.31 526 GLU A O 1
ATOM 4308 N N . PHE A 1 527 ? 11.826 9.787 9.810 1.00 68.12 527 PHE A N 1
ATOM 4309 C CA . PHE A 1 527 ? 11.047 8.756 9.148 1.00 68.12 527 PHE A CA 1
ATOM 4310 C C . PHE A 1 527 ? 9.581 8.766 9.580 1.00 68.12 527 PHE A C 1
ATOM 4312 O O . PHE A 1 527 ? 8.692 8.501 8.774 1.00 68.12 527 PHE A O 1
ATOM 4319 N N . LEU A 1 528 ? 9.316 9.134 10.836 1.00 69.56 528 LEU A N 1
ATOM 4320 C CA . LEU A 1 528 ? 7.956 9.348 11.328 1.00 69.56 528 LEU A CA 1
ATOM 4321 C C . LEU A 1 528 ? 7.303 10.543 10.626 1.00 69.56 528 LEU A C 1
ATOM 4323 O O . LEU A 1 528 ? 6.122 10.489 10.286 1.00 69.56 528 LEU A O 1
ATOM 4327 N N . ILE A 1 529 ? 8.078 11.600 10.384 1.00 74.69 529 ILE A N 1
ATOM 4328 C CA . ILE A 1 529 ? 7.625 12.800 9.681 1.00 74.69 529 ILE A CA 1
ATOM 4329 C C . ILE A 1 529 ? 7.370 12.524 8.201 1.00 74.69 529 ILE A C 1
ATOM 4331 O O . ILE A 1 529 ? 6.326 12.915 7.686 1.00 74.69 529 ILE A O 1
ATOM 4335 N N . GLU A 1 530 ? 8.266 11.802 7.533 1.00 71.50 530 GLU A N 1
ATOM 4336 C CA . GLU A 1 530 ? 8.077 11.390 6.142 1.00 71.50 530 GLU A CA 1
ATOM 4337 C C . GLU A 1 530 ? 6.852 10.472 5.998 1.00 71.50 530 GLU A C 1
ATOM 4339 O O . GLU A 1 530 ? 6.035 10.656 5.099 1.00 71.50 530 GLU A O 1
ATOM 4344 N N . LYS A 1 531 ? 6.652 9.526 6.928 1.00 73.12 531 LYS A N 1
ATOM 4345 C CA . LYS A 1 531 ? 5.443 8.687 6.978 1.00 73.12 531 LYS A CA 1
ATOM 4346 C C . LYS A 1 531 ? 4.189 9.549 7.122 1.00 73.12 531 LYS A C 1
ATOM 4348 O O . LYS A 1 531 ? 3.236 9.365 6.370 1.00 73.12 531 LYS A O 1
ATOM 4353 N N . LEU A 1 532 ? 4.186 10.515 8.041 1.00 77.81 532 LEU A N 1
ATOM 4354 C CA . LEU A 1 532 ? 3.067 11.445 8.206 1.00 77.81 532 LEU A CA 1
ATOM 4355 C C . LEU A 1 532 ? 2.777 12.216 6.911 1.00 77.81 532 LEU A C 1
ATOM 4357 O O . LEU A 1 532 ? 1.620 12.309 6.501 1.00 77.81 532 LEU A O 1
ATOM 4361 N N . LYS A 1 533 ? 3.829 12.719 6.257 1.00 82.00 533 LYS A N 1
ATOM 4362 C CA . LYS A 1 533 ? 3.745 13.434 4.984 1.00 82.00 533 LYS A CA 1
ATOM 4363 C C . LYS A 1 533 ? 3.094 12.572 3.902 1.00 82.00 533 LYS A C 1
ATOM 4365 O O . LYS A 1 533 ? 2.108 13.002 3.317 1.00 82.00 533 LYS A O 1
ATOM 4370 N N . ILE A 1 534 ? 3.557 11.334 3.716 1.00 76.38 534 ILE A N 1
ATOM 4371 C CA . ILE A 1 534 ? 3.007 10.381 2.735 1.00 76.38 534 ILE A CA 1
ATOM 4372 C C . ILE A 1 534 ? 1.511 10.125 2.984 1.00 76.38 534 ILE A C 1
ATOM 4374 O O . ILE A 1 534 ? 0.700 10.185 2.061 1.00 76.38 534 ILE A O 1
ATOM 4378 N N . TYR A 1 535 ? 1.107 9.865 4.232 1.00 82.44 535 TYR A N 1
ATOM 4379 C CA . TYR A 1 535 ? -0.301 9.602 4.562 1.00 82.44 535 TYR A CA 1
ATOM 4380 C C . TYR A 1 535 ? -1.195 10.830 4.341 1.00 82.44 535 TYR A C 1
ATOM 4382 O O . TYR A 1 535 ? -2.336 10.688 3.889 1.00 82.44 535 TYR A O 1
ATOM 4390 N N . LEU A 1 536 ? -0.691 12.031 4.641 1.00 86.19 536 LEU A N 1
ATOM 4391 C CA . LEU A 1 536 ? -1.385 13.283 4.343 1.00 86.19 536 LEU A CA 1
ATOM 4392 C C . LEU A 1 536 ? -1.509 13.503 2.836 1.00 86.19 536 LEU A C 1
ATOM 4394 O O . LEU A 1 536 ? -2.614 13.755 2.367 1.00 86.19 536 LEU A O 1
ATOM 4398 N N . GLU A 1 537 ? -0.428 13.338 2.071 1.00 84.19 537 GLU A N 1
ATOM 4399 C CA . GLU A 1 537 ? -0.447 13.453 0.608 1.00 84.19 537 GLU A CA 1
ATOM 4400 C C . GLU A 1 537 ? -1.486 12.511 -0.013 1.00 84.19 537 GLU A C 1
ATOM 4402 O O . GLU A 1 537 ? -2.261 12.928 -0.878 1.00 84.19 537 GLU A O 1
ATOM 4407 N N . HIS A 1 538 ? -1.561 11.260 0.451 1.00 82.19 538 HIS A N 1
ATOM 4408 C CA . HIS A 1 538 ? -2.559 10.303 -0.026 1.00 82.19 538 HIS A CA 1
ATOM 4409 C C . HIS A 1 538 ? -3.988 10.683 0.378 1.00 82.19 538 HIS A C 1
ATOM 4411 O O . HIS A 1 538 ? -4.880 10.636 -0.468 1.00 82.19 538 HIS A O 1
ATOM 4417 N N . ALA A 1 539 ? -4.224 11.112 1.621 1.00 88.56 539 ALA A N 1
ATOM 4418 C CA . ALA A 1 539 ? -5.557 11.527 2.065 1.00 88.56 539 ALA A CA 1
ATOM 4419 C C . ALA A 1 539 ? -6.052 12.793 1.346 1.00 88.56 539 ALA A C 1
ATOM 4421 O O . ALA A 1 539 ? -7.202 12.844 0.912 1.00 88.56 539 ALA A O 1
ATOM 4422 N N . VAL A 1 540 ? -5.181 13.787 1.149 1.00 89.12 540 VAL A N 1
ATOM 4423 C CA . VAL A 1 540 ? -5.481 15.017 0.393 1.00 89.12 540 VAL A CA 1
ATOM 4424 C C . VAL A 1 540 ? -5.813 14.703 -1.067 1.00 89.12 540 VAL A C 1
ATOM 4426 O O . VAL A 1 540 ? -6.624 15.386 -1.688 1.00 89.12 540 VAL A O 1
ATOM 4429 N N . ASN A 1 541 ? -5.234 13.636 -1.622 1.00 83.56 541 ASN A N 1
ATOM 4430 C CA . ASN A 1 541 ? -5.474 13.223 -3.002 1.00 83.56 541 ASN A CA 1
ATOM 4431 C C . ASN A 1 541 ? -6.585 12.177 -3.189 1.00 83.56 541 ASN A C 1
ATOM 4433 O O . ASN A 1 541 ? -6.903 11.869 -4.345 1.00 83.56 541 ASN A O 1
ATOM 4437 N N . ALA A 1 542 ? -7.183 11.684 -2.100 1.00 84.38 542 ALA A N 1
ATOM 4438 C CA . ALA A 1 542 ? -8.157 10.597 -2.095 1.00 84.38 542 ALA A CA 1
ATOM 4439 C C . ALA A 1 542 ? -9.411 10.894 -2.941 1.00 84.38 542 ALA A C 1
ATOM 4441 O O . ALA A 1 542 ? -9.975 11.991 -2.897 1.00 84.38 542 ALA A O 1
ATOM 4442 N N . GLN A 1 543 ? -9.879 9.912 -3.717 1.00 79.31 543 GLN A N 1
ATOM 4443 C CA . GLN A 1 543 ? -11.034 10.060 -4.618 1.00 79.31 543 GLN A CA 1
ATOM 4444 C C . GLN A 1 543 ? -12.327 9.487 -4.029 1.00 79.31 543 GLN A C 1
ATOM 4446 O O . GLN A 1 543 ? -12.717 8.355 -4.321 1.00 79.31 543 GLN A O 1
ATOM 4451 N N . LEU A 1 544 ? -13.035 10.293 -3.242 1.00 81.06 544 LEU A N 1
ATOM 4452 C CA . LEU A 1 544 ? -14.231 9.840 -2.521 1.00 81.06 544 LEU A CA 1
ATOM 4453 C C . LEU A 1 544 ? -15.429 9.488 -3.427 1.00 81.06 544 LEU A C 1
ATOM 4455 O O . LEU A 1 544 ? -16.276 8.678 -3.044 1.00 81.06 544 LEU A O 1
ATOM 4459 N N . GLU A 1 545 ? -15.489 10.044 -4.640 1.00 72.62 545 GLU A N 1
ATOM 4460 C CA . GLU A 1 545 ? -16.550 9.774 -5.616 1.00 72.62 545 GLU A CA 1
ATOM 4461 C C . GLU A 1 545 ? -16.111 8.768 -6.685 1.00 72.62 545 GLU A C 1
ATOM 4463 O O . GLU A 1 545 ? -15.060 8.909 -7.314 1.00 72.62 545 GLU A O 1
ATOM 4468 N N . HIS A 1 546 ? -16.958 7.773 -6.956 1.00 64.12 546 HIS A N 1
ATOM 4469 C CA . HIS A 1 546 ? -16.826 6.950 -8.153 1.00 64.12 546 HIS A CA 1
ATOM 4470 C C . HIS A 1 546 ? -17.517 7.616 -9.336 1.00 64.12 546 HIS A C 1
ATOM 4472 O O . HIS A 1 546 ? -18.580 8.200 -9.179 1.00 64.12 546 HIS A O 1
ATOM 4478 N N . PHE A 1 547 ? -16.967 7.455 -10.537 1.00 58.78 547 PHE A N 1
ATOM 4479 C CA . PHE A 1 547 ? -17.586 7.926 -11.774 1.00 58.78 547 PHE A CA 1
ATOM 4480 C C . PHE A 1 547 ? -17.909 6.743 -12.691 1.00 58.78 547 PHE A C 1
ATOM 4482 O O . PHE A 1 547 ? -17.145 5.780 -12.769 1.00 58.78 547 PHE A O 1
ATOM 4489 N N . ASP A 1 548 ? -19.047 6.803 -13.375 1.00 53.09 548 ASP A N 1
ATOM 4490 C CA . ASP A 1 548 ? -19.481 5.800 -14.334 1.00 53.09 548 ASP A CA 1
ATOM 4491 C C . ASP A 1 548 ? -18.728 5.914 -15.672 1.00 53.09 548 ASP A C 1
ATOM 4493 O O . ASP A 1 548 ? -17.798 6.712 -15.879 1.00 53.09 548 ASP A O 1
ATOM 4497 N N . GLU A 1 549 ? -19.128 5.058 -16.609 1.00 45.09 549 GLU A N 1
ATOM 4498 C CA . GLU A 1 549 ? -18.543 4.966 -17.945 1.00 45.09 549 GLU A CA 1
ATOM 4499 C C . GLU A 1 549 ? -18.674 6.272 -18.748 1.00 45.09 549 GLU A C 1
ATOM 4501 O O . GLU A 1 549 ? -17.824 6.513 -19.606 1.00 45.09 549 GLU A O 1
ATOM 4506 N N . ASP A 1 550 ? -19.592 7.168 -18.370 1.00 45.56 550 ASP A N 1
ATOM 4507 C CA . ASP A 1 550 ? -19.849 8.471 -18.994 1.00 45.56 550 ASP A CA 1
ATOM 4508 C C . ASP A 1 550 ? -19.303 9.652 -18.168 1.00 45.56 550 ASP A C 1
ATOM 4510 O O . ASP A 1 550 ? -19.437 10.807 -18.563 1.00 45.56 550 ASP A O 1
ATOM 4514 N N . GLY A 1 551 ? -18.631 9.385 -17.040 1.00 46.41 551 GLY A N 1
ATOM 4515 C CA . GLY A 1 551 ? -18.070 10.428 -16.176 1.00 46.41 551 GLY A CA 1
ATOM 4516 C C . GLY A 1 551 ? -19.086 11.054 -15.222 1.00 46.41 551 GLY A C 1
ATOM 4517 O O . GLY A 1 551 ? -18.804 12.101 -14.647 1.00 46.41 551 GLY A O 1
ATOM 4518 N N . ARG A 1 552 ? -20.245 10.422 -15.029 1.00 51.34 552 ARG A N 1
ATOM 4519 C CA . ARG A 1 552 ? -21.241 10.836 -14.038 1.00 51.34 552 ARG A CA 1
ATOM 4520 C C . ARG A 1 552 ? -20.923 10.176 -12.702 1.00 51.34 552 ARG A C 1
ATOM 4522 O O . ARG A 1 552 ? -20.503 9.021 -12.700 1.00 51.34 552 ARG A O 1
ATOM 4529 N N . PRO A 1 553 ? -21.119 10.848 -11.565 1.00 53.19 553 PRO A N 1
ATOM 4530 C CA . PRO A 1 553 ? -20.891 10.228 -10.269 1.00 53.19 553 PRO A CA 1
ATOM 4531 C C . PRO A 1 553 ? -21.799 8.995 -10.094 1.00 53.19 553 PRO A C 1
ATOM 4533 O O . PRO A 1 553 ? -23.027 9.076 -10.165 1.00 53.19 553 PRO A O 1
ATOM 4536 N N . LEU A 1 554 ? -21.192 7.827 -9.883 1.00 56.44 554 LEU A N 1
ATOM 4537 C CA . LEU A 1 554 ? -21.872 6.632 -9.403 1.00 56.44 554 LEU A CA 1
ATOM 4538 C C . LEU A 1 554 ? -22.274 6.888 -7.952 1.00 56.44 554 LEU A C 1
ATOM 4540 O O . LEU A 1 554 ? -21.441 7.261 -7.134 1.00 56.44 554 LEU A O 1
ATOM 4544 N N . LYS A 1 555 ? -23.520 6.565 -7.588 1.00 52.50 555 LYS A N 1
ATOM 4545 C CA . LYS A 1 555 ? -24.000 6.577 -6.188 1.00 52.50 555 LYS A CA 1
ATOM 4546 C C . LYS A 1 555 ? -23.299 5.553 -5.274 1.00 52.50 555 LYS A C 1
ATOM 4548 O O . LYS A 1 555 ? -23.816 5.221 -4.213 1.00 52.50 555 LYS A O 1
ATOM 4553 N N . LYS A 1 556 ? -22.185 4.966 -5.711 1.00 57.91 556 LYS A N 1
ATOM 4554 C CA . LYS A 1 556 ? -21.427 3.979 -4.953 1.00 57.91 556 LYS A CA 1
ATOM 4555 C C . LYS A 1 556 ? -20.181 4.674 -4.429 1.00 57.91 556 LYS A C 1
ATOM 4557 O O . LYS A 1 556 ? -19.416 5.228 -5.206 1.00 57.91 556 LYS A O 1
ATOM 4562 N N . GLU A 1 557 ? -20.015 4.662 -3.121 1.00 63.31 557 GLU A N 1
ATOM 4563 C CA . GLU A 1 557 ? -18.898 5.313 -2.445 1.00 63.31 557 GLU A CA 1
ATOM 4564 C C . GLU A 1 557 ? -17.603 4.539 -2.671 1.00 63.31 557 GLU A C 1
ATOM 4566 O O . GLU A 1 557 ? -17.600 3.301 -2.653 1.00 63.31 557 GLU A O 1
ATOM 4571 N N . ASN A 1 558 ? -16.500 5.267 -2.832 1.00 77.44 558 ASN A N 1
ATOM 4572 C CA . ASN A 1 558 ? -15.180 4.665 -2.921 1.00 77.44 558 ASN A CA 1
ATOM 4573 C C . ASN A 1 558 ? -14.655 4.328 -1.521 1.00 77.44 558 ASN A C 1
ATOM 4575 O O . ASN A 1 558 ? -13.898 5.087 -0.917 1.00 77.44 558 ASN A O 1
ATOM 4579 N N . LYS A 1 559 ? -15.094 3.185 -0.982 1.00 84.44 559 LYS A N 1
ATOM 4580 C CA . LYS A 1 559 ? -14.768 2.756 0.389 1.00 84.44 559 LYS A CA 1
ATOM 4581 C C . LYS A 1 559 ? -13.269 2.694 0.668 1.00 84.44 559 LYS A C 1
ATOM 4583 O O . LYS A 1 559 ? -12.863 3.034 1.772 1.00 84.44 559 LYS A O 1
ATOM 4588 N N . LYS A 1 560 ? -12.456 2.327 -0.325 1.00 87.88 560 LYS A N 1
ATOM 4589 C CA . LYS A 1 560 ? -10.993 2.320 -0.215 1.00 87.88 560 LYS A CA 1
ATOM 4590 C C . LYS A 1 560 ? -10.460 3.709 0.169 1.00 87.88 560 LYS A C 1
ATOM 4592 O O . LYS A 1 560 ? -9.800 3.863 1.189 1.00 87.88 560 LYS A O 1
ATOM 4597 N N . GLU A 1 561 ? -10.863 4.739 -0.568 1.00 87.94 561 GLU A N 1
ATOM 4598 C CA . GLU A 1 561 ? -10.438 6.130 -0.340 1.00 87.94 561 GLU A CA 1
ATOM 4599 C C . GLU A 1 561 ? -10.972 6.707 0.977 1.00 87.94 561 GLU A C 1
ATOM 4601 O O . GLU A 1 561 ? -10.267 7.429 1.679 1.00 87.94 561 GLU A O 1
ATOM 4606 N N . VAL A 1 562 ? -12.197 6.335 1.362 1.00 91.38 562 VAL A N 1
ATOM 4607 C CA . VAL A 1 562 ? -12.751 6.670 2.684 1.00 91.38 562 VAL A CA 1
ATOM 4608 C C . VAL A 1 562 ? -11.859 6.111 3.796 1.00 91.38 562 VAL A C 1
ATOM 4610 O O . VAL A 1 562 ? -11.486 6.839 4.715 1.00 91.38 562 VAL A O 1
ATOM 4613 N N . LEU A 1 563 ? -11.473 4.836 3.709 1.00 91.81 563 LEU A N 1
ATOM 4614 C CA . LEU A 1 563 ? -10.604 4.197 4.701 1.00 91.81 563 LEU A CA 1
ATOM 4615 C C . LEU A 1 563 ? -9.213 4.837 4.750 1.00 91.81 563 LEU A C 1
ATOM 4617 O O . LEU A 1 563 ? -8.645 4.933 5.836 1.00 91.81 563 LEU A O 1
ATOM 4621 N N . THR A 1 564 ? -8.695 5.318 3.616 1.00 89.69 564 THR A N 1
ATOM 4622 C CA . THR A 1 564 ? -7.435 6.073 3.554 1.00 89.69 564 THR A CA 1
ATOM 4623 C C . THR A 1 564 ? -7.493 7.321 4.430 1.00 89.69 564 THR A C 1
ATOM 4625 O O . THR A 1 564 ? -6.596 7.531 5.244 1.00 89.69 564 THR A O 1
ATOM 4628 N N . ILE A 1 565 ? -8.577 8.104 4.356 1.00 92.81 565 ILE A N 1
ATOM 4629 C CA . ILE A 1 565 ? -8.761 9.280 5.224 1.00 92.81 565 ILE A CA 1
ATOM 4630 C C . ILE A 1 565 ? -8.797 8.865 6.698 1.00 92.81 565 ILE A C 1
ATOM 4632 O O . ILE A 1 565 ? -8.066 9.430 7.510 1.00 92.81 565 ILE A O 1
ATOM 4636 N N . PHE A 1 566 ? -9.601 7.858 7.053 1.00 92.56 566 PHE A N 1
ATOM 4637 C CA . PHE A 1 566 ? -9.699 7.378 8.438 1.00 92.56 566 PHE A CA 1
ATOM 4638 C C . PHE A 1 566 ? -8.340 6.935 8.980 1.00 92.56 566 PHE A C 1
ATOM 4640 O O . PHE A 1 566 ? -7.974 7.295 10.102 1.00 92.56 566 PHE A O 1
ATOM 4647 N N . ARG A 1 567 ? -7.566 6.213 8.166 1.00 88.19 567 ARG A N 1
ATOM 4648 C CA . ARG A 1 567 ? -6.238 5.759 8.554 1.00 88.19 567 ARG A CA 1
ATOM 4649 C C . ARG A 1 567 ? -5.276 6.916 8.746 1.00 88.19 567 ARG A C 1
ATOM 4651 O O . ARG A 1 567 ? -4.552 6.924 9.737 1.00 88.19 567 ARG A O 1
ATOM 4658 N N . THR A 1 568 ? -5.293 7.909 7.862 1.00 88.88 568 THR A N 1
ATOM 4659 C CA . THR A 1 568 ? -4.472 9.115 8.011 1.00 88.88 568 THR A CA 1
ATOM 4660 C C . THR A 1 568 ? -4.810 9.867 9.297 1.00 88.88 568 THR A C 1
ATOM 4662 O O . THR A 1 568 ? -3.895 10.231 10.032 1.00 88.88 568 THR A O 1
ATOM 4665 N N . LEU A 1 569 ? -6.095 10.023 9.642 1.00 90.75 569 LEU A N 1
ATOM 4666 C CA . LEU A 1 569 ? -6.507 10.630 10.917 1.00 90.75 569 LEU A CA 1
ATOM 4667 C C . LEU A 1 569 ? -5.993 9.838 12.128 1.00 90.75 569 LEU A C 1
ATOM 4669 O O . LEU A 1 569 ? -5.530 10.425 13.109 1.00 90.75 569 LEU A O 1
ATOM 4673 N N . GLN A 1 570 ? -6.062 8.506 12.057 1.00 85.75 570 GLN A N 1
ATOM 4674 C CA . GLN A 1 570 ? -5.558 7.629 13.109 1.00 85.75 570 GLN A CA 1
ATOM 4675 C C . GLN A 1 570 ? -4.034 7.757 13.263 1.00 85.75 570 GLN A C 1
ATOM 4677 O O . GLN A 1 570 ? -3.566 7.985 14.378 1.00 85.75 570 GLN A O 1
ATOM 4682 N N . VAL A 1 571 ? -3.280 7.687 12.159 1.00 79.38 571 VAL A N 1
ATOM 4683 C CA . VAL A 1 571 ? -1.812 7.828 12.136 1.00 79.38 571 VAL A CA 1
ATOM 4684 C C . VAL A 1 571 ? -1.383 9.186 12.679 1.00 79.38 571 VAL A C 1
ATOM 4686 O O . VAL A 1 571 ? -0.450 9.266 13.473 1.00 79.38 571 VAL A O 1
ATOM 4689 N N . PHE A 1 572 ? -2.099 10.254 12.331 1.00 83.44 572 PHE A N 1
ATOM 4690 C CA . PHE A 1 572 ? -1.816 11.589 12.849 1.00 83.44 572 PHE A CA 1
ATOM 4691 C C . PHE A 1 572 ? -1.923 11.632 14.381 1.00 83.44 572 PHE A C 1
ATOM 4693 O O . PHE A 1 572 ? -1.022 12.118 15.068 1.00 83.44 572 PHE A O 1
ATOM 4700 N N . GLY A 1 573 ? -2.998 11.074 14.947 1.00 80.88 573 GLY A N 1
ATOM 4701 C CA . GLY A 1 573 ? -3.144 10.992 16.399 1.00 80.88 573 GLY A CA 1
ATOM 4702 C C . GLY A 1 573 ? -2.152 10.030 17.068 1.00 80.88 573 GLY A C 1
ATOM 4703 O O . GLY A 1 573 ? -1.726 10.305 18.187 1.00 80.88 573 GLY A O 1
ATOM 4704 N N . GLU A 1 574 ? -1.737 8.947 16.400 1.00 75.06 574 GLU A N 1
ATOM 4705 C CA . GLU A 1 574 ? -0.696 8.019 16.880 1.00 75.06 574 GLU A CA 1
ATOM 4706 C C . GLU A 1 574 ? 0.661 8.730 16.989 1.00 75.06 574 GLU A C 1
ATOM 4708 O O . GLU A 1 574 ? 1.310 8.679 18.038 1.00 75.06 574 GLU A O 1
ATOM 4713 N N . VAL A 1 575 ? 1.047 9.480 15.950 1.00 74.69 575 VAL A N 1
ATOM 4714 C CA . VAL A 1 575 ? 2.253 10.319 15.956 1.00 74.69 575 VAL A CA 1
ATOM 4715 C C . VAL A 1 575 ? 2.183 11.313 17.120 1.00 74.69 575 VAL A C 1
ATOM 4717 O O . VAL A 1 575 ? 3.099 11.367 17.935 1.00 74.69 575 VAL A O 1
ATOM 4720 N N . LEU A 1 576 ? 1.069 12.028 17.303 1.00 74.25 576 LEU A N 1
ATOM 4721 C CA . LEU A 1 576 ? 0.928 13.006 18.393 1.00 74.25 576 LEU A CA 1
ATOM 4722 C C . LEU A 1 576 ? 0.954 12.412 19.812 1.00 74.25 576 LEU A C 1
ATOM 4724 O O . LEU A 1 576 ? 1.374 13.110 20.748 1.00 74.25 576 LEU A O 1
ATOM 4728 N N . GLN A 1 577 ? 0.483 11.172 19.979 1.00 70.12 577 GLN A N 1
ATOM 4729 C CA . GLN A 1 577 ? 0.463 10.453 21.259 1.00 70.12 577 GLN A CA 1
ATOM 4730 C C . GLN A 1 577 ? 1.785 9.764 21.599 1.00 70.12 577 GLN A C 1
ATOM 4732 O O . GLN A 1 577 ? 2.038 9.499 22.774 1.00 70.12 577 GLN A O 1
ATOM 4737 N N . THR A 1 578 ? 2.632 9.493 20.607 1.00 64.69 578 THR A N 1
ATOM 4738 C CA . THR A 1 578 ? 3.972 8.951 20.846 1.00 64.69 578 THR A CA 1
ATOM 4739 C C . THR A 1 578 ? 4.748 9.916 21.761 1.00 64.69 578 THR A C 1
ATOM 4741 O O . THR A 1 578 ? 4.511 11.132 21.732 1.00 64.69 578 THR A O 1
ATOM 4744 N N . SER A 1 579 ? 5.677 9.412 22.587 1.00 55.09 579 SER A N 1
ATOM 4745 C CA . SER A 1 579 ? 6.560 10.184 23.492 1.00 55.09 579 SER A CA 1
ATOM 4746 C C . SER A 1 579 ? 7.589 11.050 22.734 1.00 55.09 579 SER A C 1
ATOM 4748 O O . SER A 1 579 ? 8.768 11.135 23.064 1.00 55.09 579 SER A O 1
ATOM 4750 N N . LEU A 1 580 ? 7.119 11.721 21.686 1.00 55.50 580 LEU A N 1
ATOM 4751 C CA . LEU A 1 580 ? 7.812 12.579 20.742 1.00 55.50 580 LEU A CA 1
ATOM 4752 C C . LEU A 1 580 ? 8.269 13.915 21.328 1.00 55.50 580 LEU A C 1
ATOM 4754 O O . LEU A 1 580 ? 8.927 14.675 20.633 1.00 55.50 580 LEU A O 1
ATOM 4758 N N . LEU A 1 581 ? 7.957 14.211 22.594 1.00 52.81 581 LEU A N 1
ATOM 4759 C CA . LEU A 1 581 ? 8.558 15.364 23.277 1.00 52.81 581 LEU A CA 1
ATOM 4760 C C . LEU A 1 581 ? 10.089 15.246 23.322 1.00 52.81 581 LEU A C 1
ATOM 4762 O O . LEU A 1 581 ? 10.768 16.261 23.347 1.00 52.81 581 LEU A O 1
ATOM 4766 N N . ASN A 1 582 ? 10.617 14.023 23.237 1.00 56.72 582 ASN A N 1
ATOM 4767 C CA . ASN A 1 582 ? 12.046 13.738 23.310 1.00 56.72 582 ASN A CA 1
ATOM 4768 C C . ASN A 1 582 ? 12.755 13.848 21.942 1.00 56.72 582 ASN A C 1
ATOM 4770 O O . ASN A 1 582 ? 13.959 13.623 21.863 1.00 56.72 582 ASN A O 1
ATOM 4774 N N . PHE A 1 583 ? 12.027 14.180 20.867 1.00 68.44 583 PHE A N 1
ATOM 4775 C CA . PHE A 1 583 ? 12.559 14.309 19.508 1.00 68.44 583 PHE A CA 1
ATOM 4776 C C . PHE A 1 583 ? 12.296 15.708 18.946 1.00 68.44 583 PHE A C 1
ATOM 4778 O O . PHE A 1 583 ? 11.270 16.326 19.231 1.00 68.44 583 PHE A O 1
ATOM 4785 N N . ASN A 1 584 ? 13.202 16.192 18.098 1.00 74.00 584 ASN A N 1
ATOM 4786 C CA . ASN A 1 584 ? 13.128 17.530 17.513 1.00 74.00 584 ASN A CA 1
ATOM 4787 C C . ASN A 1 584 ? 11.874 17.677 16.633 1.00 74.00 584 ASN A C 1
ATOM 4789 O O . ASN A 1 584 ? 11.064 18.570 16.863 1.00 74.00 584 ASN A O 1
ATOM 4793 N N . SER A 1 585 ? 11.595 16.744 15.717 1.00 73.44 585 SER A N 1
ATOM 4794 C CA . SER A 1 585 ? 10.403 16.886 14.866 1.00 73.44 585 SER A CA 1
ATOM 4795 C C . SER A 1 585 ? 9.087 16.775 15.641 1.00 73.44 585 SER A C 1
ATOM 4797 O O . SER A 1 585 ? 8.091 17.409 15.297 1.00 73.44 585 SER A O 1
ATOM 4799 N N . GLY A 1 586 ? 9.087 15.997 16.722 1.00 76.44 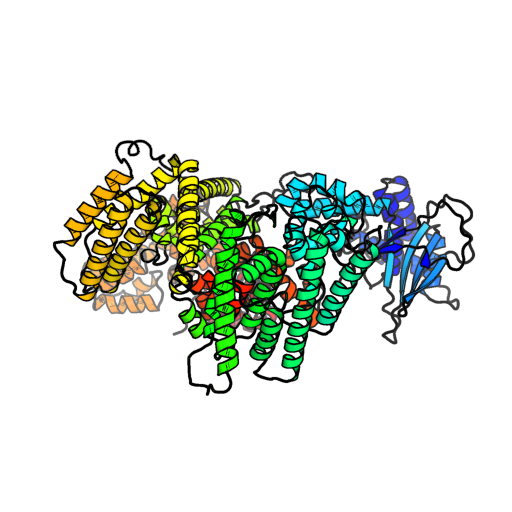586 GLY A N 1
ATOM 4800 C CA . GLY A 1 586 ? 7.961 15.891 17.641 1.00 76.44 586 GLY A CA 1
ATOM 4801 C C . GLY A 1 586 ? 7.647 17.194 18.372 1.00 76.44 586 GLY A C 1
ATOM 4802 O O . GLY A 1 586 ? 6.477 17.550 18.546 1.00 76.44 586 GLY A O 1
ATOM 4803 N N . PHE A 1 587 ? 8.697 17.920 18.759 1.00 81.75 587 PHE A N 1
ATOM 4804 C CA . PHE A 1 587 ? 8.600 19.273 19.287 1.00 81.75 587 PHE A CA 1
ATOM 4805 C C . PHE A 1 587 ? 8.056 20.245 18.234 1.00 81.75 587 PHE A C 1
ATOM 4807 O O . PHE A 1 587 ? 7.081 20.945 18.508 1.00 81.75 587 PHE A O 1
ATOM 4814 N N . LEU A 1 588 ? 8.616 20.233 17.018 1.00 84.88 588 LEU A N 1
ATOM 4815 C CA . LEU A 1 588 ? 8.179 21.092 15.911 1.00 84.88 588 LEU A CA 1
ATOM 4816 C C . LEU A 1 588 ? 6.688 20.910 15.589 1.00 84.88 588 LEU A C 1
ATOM 4818 O O . LEU A 1 588 ? 5.962 21.901 15.508 1.00 84.88 588 LEU A O 1
ATOM 4822 N N . LEU A 1 589 ? 6.216 19.660 15.485 1.00 82.94 589 LEU A N 1
ATOM 4823 C CA . LEU A 1 589 ? 4.801 19.344 15.262 1.00 82.94 589 LEU A CA 1
ATOM 4824 C C . LEU A 1 589 ? 3.903 19.906 16.372 1.00 82.94 589 LEU A C 1
ATOM 4826 O O . LEU A 1 589 ? 2.866 20.500 16.085 1.00 82.94 589 LEU A O 1
ATOM 4830 N N . LYS A 1 590 ? 4.282 19.730 17.645 1.00 79.75 590 LYS A N 1
ATOM 4831 C CA . LYS A 1 590 ? 3.483 20.205 18.789 1.00 79.75 590 LYS A CA 1
ATOM 4832 C C . LYS A 1 590 ? 3.477 21.721 18.923 1.00 79.75 590 LYS A C 1
ATOM 4834 O O . LYS A 1 590 ? 2.462 22.263 19.344 1.00 79.75 590 LYS A O 1
ATOM 4839 N N . ALA A 1 591 ? 4.581 22.374 18.579 1.00 81.94 591 ALA A N 1
ATOM 4840 C CA . ALA A 1 591 ? 4.655 23.825 18.564 1.00 81.94 591 ALA A CA 1
ATOM 4841 C C . ALA A 1 591 ? 3.786 24.430 17.460 1.00 81.94 591 ALA A C 1
ATOM 4843 O O . ALA A 1 591 ? 3.230 25.508 17.635 1.00 81.94 591 ALA A O 1
ATOM 4844 N N . HIS A 1 592 ? 3.676 23.730 16.331 1.00 81.12 592 HIS A N 1
ATOM 4845 C CA . HIS A 1 592 ? 2.909 24.190 15.184 1.00 81.12 592 HIS A CA 1
ATOM 4846 C C . HIS A 1 592 ? 1.417 23.966 15.349 1.00 81.12 592 HIS A C 1
ATOM 4848 O O . HIS A 1 592 ? 0.626 24.864 15.083 1.00 81.12 592 HIS A O 1
ATOM 4854 N N . LEU A 1 593 ? 1.013 22.779 15.790 1.00 81.19 593 LEU A N 1
ATOM 4855 C CA . LEU A 1 593 ? -0.396 22.413 15.824 1.00 81.19 593 LEU A CA 1
ATOM 4856 C C . LEU A 1 593 ? -1.136 23.086 16.993 1.00 81.19 593 LEU A C 1
ATOM 4858 O O . LEU A 1 593 ? -0.710 22.949 18.143 1.00 81.19 593 LEU A O 1
ATOM 4862 N N . PRO A 1 594 ? -2.304 23.716 16.750 1.00 79.69 594 PRO A N 1
ATOM 4863 C CA . PRO A 1 594 ? -3.145 24.246 17.818 1.00 79.69 594 PRO A CA 1
ATOM 4864 C C . PRO A 1 594 ? -3.497 23.177 18.865 1.00 79.69 594 PRO A C 1
ATOM 4866 O O . PRO A 1 594 ? -3.779 22.021 18.528 1.00 79.69 594 PRO A O 1
ATOM 4869 N N . SER A 1 595 ? -3.546 23.558 20.147 1.00 76.94 595 SER A N 1
ATOM 4870 C CA . SER A 1 595 ? -3.824 22.624 21.255 1.00 76.94 595 SER A CA 1
ATOM 4871 C C . SER A 1 595 ? -5.159 21.894 21.098 1.00 76.94 595 SER A C 1
ATOM 4873 O O . SER A 1 595 ? -5.257 20.698 21.380 1.00 76.94 595 SER A O 1
ATOM 4875 N N . ASP A 1 596 ? -6.166 22.604 20.595 1.00 81.75 596 ASP A N 1
ATOM 4876 C CA . ASP A 1 596 ? -7.489 22.066 20.283 1.00 81.75 596 ASP A CA 1
ATOM 4877 C C . ASP A 1 596 ? -7.437 20.976 19.211 1.00 81.75 596 ASP A C 1
ATOM 4879 O O . ASP A 1 596 ? -8.086 19.935 19.340 1.00 81.75 596 ASP A O 1
ATOM 4883 N N . LEU A 1 597 ? -6.646 21.194 18.159 1.00 83.62 597 LEU A N 1
ATOM 4884 C CA . LEU A 1 597 ? -6.498 20.246 17.061 1.00 83.62 597 LEU A CA 1
ATOM 4885 C C . LEU A 1 597 ? -5.772 18.984 17.538 1.00 83.62 597 LEU A C 1
ATOM 4887 O O . LEU A 1 597 ? -6.210 17.871 17.254 1.00 83.62 597 LEU A O 1
ATOM 4891 N N . LYS A 1 598 ? -4.720 19.139 18.352 1.00 82.25 598 LYS A N 1
ATOM 4892 C CA . LYS A 1 598 ? -4.022 18.010 18.985 1.00 82.25 598 LYS A CA 1
ATOM 4893 C C . LYS A 1 598 ? -4.971 17.156 19.830 1.00 82.25 598 LYS A C 1
ATOM 4895 O O . LYS A 1 598 ? -4.927 15.925 19.747 1.00 82.25 598 LYS A O 1
ATOM 4900 N N . LYS A 1 599 ? -5.818 17.797 20.644 1.00 85.88 599 LYS A N 1
ATOM 4901 C CA . LYS A 1 599 ? -6.839 17.109 21.446 1.00 85.88 599 LYS A CA 1
ATOM 4902 C C . LYS A 1 599 ? -7.826 16.364 20.543 1.00 85.88 599 LYS A C 1
ATOM 4904 O O . LYS A 1 599 ? -8.060 15.181 20.767 1.00 85.88 599 LYS A O 1
ATOM 4909 N N . THR A 1 600 ? -8.294 17.014 19.480 1.00 89.31 600 THR A N 1
ATOM 4910 C CA . THR A 1 600 ? -9.215 16.422 18.496 1.00 89.31 600 THR A CA 1
ATOM 4911 C C . THR A 1 600 ? -8.611 15.173 17.841 1.00 89.31 600 THR A C 1
ATOM 4913 O O . THR A 1 600 ? -9.221 14.109 17.872 1.00 89.31 600 THR A O 1
ATOM 4916 N N . PHE A 1 601 ? -7.373 15.233 17.337 1.00 88.25 601 PHE A N 1
ATOM 4917 C CA . PHE A 1 601 ? -6.691 14.061 16.765 1.00 88.25 601 PHE A CA 1
ATOM 4918 C C . PHE A 1 601 ? -6.467 12.936 17.777 1.00 88.25 601 PHE A C 1
ATOM 4920 O O . PHE A 1 601 ? -6.616 11.762 17.446 1.00 88.25 601 PHE A O 1
ATOM 4927 N N . THR A 1 602 ? -6.128 13.284 19.019 1.00 84.69 602 THR A N 1
ATOM 4928 C CA . THR A 1 602 ? -5.962 12.327 20.122 1.00 84.69 602 THR A CA 1
ATOM 4929 C C . THR A 1 602 ? -7.271 11.585 20.403 1.00 84.69 602 THR A C 1
ATOM 4931 O O . THR A 1 602 ? -7.272 10.364 20.571 1.00 84.69 602 THR A O 1
ATOM 4934 N N . GLU A 1 603 ? -8.392 12.307 20.425 1.00 88.69 603 GLU A N 1
ATOM 4935 C CA . GLU A 1 603 ? -9.728 11.748 20.626 1.00 88.69 603 GLU A CA 1
ATOM 4936 C C . GLU A 1 603 ? -10.152 10.875 19.442 1.00 88.69 603 GLU A C 1
ATOM 4938 O O . GLU A 1 603 ? -10.519 9.717 19.660 1.00 88.69 603 GLU A O 1
ATOM 4943 N N . ILE A 1 604 ? -10.006 11.367 18.205 1.00 90.25 604 ILE A N 1
ATOM 4944 C CA . ILE A 1 604 ? -10.276 10.602 16.977 1.00 90.25 604 ILE A CA 1
ATOM 4945 C C . ILE A 1 604 ? -9.467 9.302 16.974 1.00 90.25 604 ILE A C 1
ATOM 4947 O O . ILE A 1 604 ? -10.041 8.222 16.837 1.00 90.25 604 ILE A O 1
ATOM 4951 N N . ARG A 1 605 ? -8.149 9.372 17.204 1.00 87.50 605 ARG A N 1
ATOM 4952 C CA . ARG A 1 605 ? -7.281 8.190 17.249 1.00 87.50 605 ARG A CA 1
ATOM 4953 C C . ARG A 1 605 ? -7.759 7.180 18.269 1.00 87.50 605 ARG A C 1
ATOM 4955 O O . ARG A 1 605 ? -7.827 5.999 17.942 1.00 87.50 605 ARG A O 1
ATOM 4962 N N . ASN A 1 606 ? -8.101 7.612 19.482 1.00 84.06 606 ASN A N 1
ATOM 4963 C CA . ASN A 1 606 ? -8.575 6.692 20.511 1.00 84.06 606 ASN A CA 1
ATOM 4964 C C . ASN A 1 606 ? -9.846 5.966 20.052 1.00 84.06 606 ASN A C 1
ATOM 4966 O O . ASN A 1 606 ? -9.965 4.768 20.286 1.00 84.06 606 ASN A O 1
ATOM 4970 N N . ARG A 1 607 ? -10.763 6.650 19.355 1.00 85.25 607 ARG A N 1
ATOM 4971 C CA . ARG A 1 607 ? -11.994 6.034 18.829 1.00 85.25 607 ARG A CA 1
ATOM 4972 C C . ARG A 1 607 ? -11.774 5.127 17.621 1.00 85.25 607 ARG A C 1
ATOM 4974 O O . ARG A 1 607 ? -12.530 4.174 17.464 1.00 85.25 607 ARG A O 1
ATOM 4981 N N . LEU A 1 608 ? -10.773 5.407 16.790 1.00 85.19 608 LEU A N 1
ATOM 4982 C CA . LEU A 1 608 ? -10.442 4.582 15.625 1.00 85.19 608 LEU A CA 1
ATOM 4983 C C . LEU A 1 608 ? -9.583 3.361 15.986 1.00 85.19 608 LEU A C 1
ATOM 4985 O O . LEU A 1 608 ? -9.764 2.302 15.397 1.00 85.19 608 LEU A O 1
ATOM 4989 N N . SER A 1 609 ? -8.708 3.483 16.989 1.00 78.69 609 SER A N 1
ATOM 4990 C CA . SER A 1 609 ? -7.742 2.439 17.373 1.00 78.69 609 SER A CA 1
ATOM 4991 C C . SER A 1 609 ? -8.324 1.345 18.268 1.00 78.69 609 SER A C 1
ATOM 4993 O O . SER A 1 609 ? -7.631 0.377 18.558 1.00 78.69 609 SER A O 1
ATOM 4995 N N . HIS A 1 610 ? -9.560 1.492 18.750 1.00 79.69 610 HIS A N 1
ATOM 4996 C CA . HIS A 1 610 ? -10.191 0.535 19.656 1.00 79.69 610 HIS A CA 1
ATOM 4997 C C . HIS A 1 610 ? -11.666 0.340 19.314 1.00 79.69 610 HIS A C 1
ATOM 4999 O O . HIS A 1 610 ? -12.362 1.271 18.906 1.00 79.69 610 HIS A O 1
ATOM 5005 N N . TYR A 1 611 ? -12.180 -0.868 19.552 1.00 82.62 611 TYR A N 1
ATOM 5006 C CA . TYR A 1 611 ? -13.611 -1.117 19.432 1.00 82.62 611 TYR A CA 1
ATOM 5007 C C . TYR A 1 611 ? -14.370 -0.480 20.606 1.00 82.62 611 TYR A C 1
ATOM 5009 O O . TYR A 1 611 ? -14.286 -0.942 21.744 1.00 82.62 611 TYR A O 1
ATOM 5017 N N . PHE A 1 612 ? -15.177 0.541 20.312 1.00 82.44 612 PHE A N 1
ATOM 5018 C CA . PHE A 1 612 ? -16.148 1.111 21.244 1.00 82.44 612 PHE A CA 1
ATOM 5019 C C . PHE A 1 612 ? -17.556 0.961 20.679 1.00 82.44 612 PHE A C 1
ATOM 5021 O O . PHE A 1 612 ? -17.893 1.632 19.705 1.00 82.44 612 PHE A O 1
ATOM 5028 N N . ALA A 1 613 ? -18.410 0.171 21.342 1.00 79.12 613 ALA A N 1
ATOM 5029 C CA . ALA A 1 613 ? -19.791 -0.068 20.899 1.00 79.12 613 ALA A CA 1
ATOM 5030 C C . ALA A 1 613 ? -20.548 1.241 20.584 1.00 79.12 613 ALA A C 1
ATOM 5032 O O . ALA A 1 613 ? -21.178 1.364 19.535 1.00 79.12 613 ALA A O 1
ATOM 5033 N N . LYS A 1 614 ? -20.377 2.260 21.440 1.00 77.75 614 LYS A N 1
ATOM 5034 C CA . LYS A 1 614 ? -20.961 3.603 21.273 1.00 77.75 614 LYS A CA 1
ATOM 5035 C C . LYS A 1 614 ? -20.489 4.379 20.041 1.00 77.75 614 LYS A C 1
ATOM 5037 O O . LYS A 1 614 ? -21.225 5.228 19.565 1.00 77.75 614 LYS A O 1
ATOM 5042 N N . CYS A 1 615 ? -19.296 4.099 19.518 1.00 85.44 615 CYS A N 1
ATOM 5043 C CA . CYS A 1 615 ? -18.737 4.822 18.371 1.00 85.44 615 CYS A CA 1
ATOM 5044 C C . CYS A 1 615 ? -18.855 4.067 17.056 1.00 85.44 615 CYS A C 1
ATOM 5046 O O . CYS A 1 615 ? -18.833 4.683 15.996 1.00 85.44 615 CYS A O 1
ATOM 5048 N N . THR A 1 616 ? -18.984 2.742 17.098 1.00 87.75 616 THR A N 1
ATOM 5049 C CA . THR A 1 616 ? -18.948 1.921 15.887 1.00 87.75 616 THR A CA 1
ATOM 5050 C C . THR A 1 616 ? -20.076 2.266 14.907 1.00 87.75 616 THR A C 1
ATOM 5052 O O . THR A 1 616 ? -19.817 2.309 13.709 1.00 87.75 616 THR A O 1
ATOM 5055 N N . GLN A 1 617 ? -21.298 2.579 15.368 1.00 86.62 617 GLN A N 1
ATOM 5056 C CA . GLN A 1 617 ? -22.361 3.017 14.444 1.00 86.62 617 GLN A CA 1
ATOM 5057 C C . GLN A 1 617 ? -22.089 4.411 13.869 1.00 86.62 617 GLN A C 1
ATOM 5059 O O . GLN A 1 617 ? -22.263 4.609 12.673 1.00 86.62 617 GLN A O 1
ATOM 5064 N N . GLY A 1 618 ? -21.614 5.356 14.689 1.00 88.75 618 GLY A N 1
ATOM 5065 C CA . GLY A 1 618 ? -21.241 6.690 14.210 1.00 88.75 618 GLY A CA 1
ATOM 5066 C C . GLY A 1 618 ? -20.139 6.630 13.160 1.00 88.75 618 GLY A C 1
ATOM 5067 O O . GLY A 1 618 ? -20.249 7.256 12.112 1.00 88.75 618 GLY A O 1
ATOM 5068 N N . ARG A 1 619 ? -19.136 5.780 13.386 1.00 90.62 619 ARG A N 1
ATOM 5069 C CA . ARG A 1 619 ? -18.082 5.480 12.421 1.00 90.62 619 ARG A CA 1
ATOM 5070 C C . ARG A 1 619 ? -18.629 4.901 11.113 1.00 90.62 619 ARG A C 1
ATOM 5072 O O . ARG A 1 619 ? -18.345 5.455 10.058 1.00 90.62 619 ARG A O 1
ATOM 5079 N N . LEU A 1 620 ? -19.430 3.835 11.172 1.00 89.25 620 LEU A N 1
ATOM 5080 C CA . LEU A 1 620 ? -20.035 3.238 9.973 1.00 89.25 620 LEU A CA 1
ATOM 5081 C C . LEU A 1 620 ? -20.901 4.249 9.212 1.00 89.25 620 LEU A C 1
ATOM 5083 O O . LEU A 1 620 ? -20.893 4.272 7.987 1.00 89.25 620 LEU A O 1
ATOM 5087 N N . ASN A 1 621 ? -21.632 5.106 9.923 1.00 89.44 621 ASN A N 1
ATOM 5088 C CA . ASN A 1 621 ? -22.417 6.175 9.320 1.00 89.44 621 ASN A CA 1
ATOM 5089 C C . ASN A 1 621 ? -21.526 7.204 8.605 1.00 89.44 621 ASN A C 1
ATOM 5091 O O . ASN A 1 621 ? -21.794 7.525 7.453 1.00 89.44 621 ASN A O 1
ATOM 5095 N N . LEU A 1 622 ? -20.448 7.671 9.244 1.00 91.06 622 LEU A N 1
ATOM 5096 C CA . LEU A 1 622 ? -19.491 8.618 8.656 1.00 91.06 622 LEU A CA 1
ATOM 5097 C C . LEU A 1 622 ? -18.779 8.051 7.425 1.00 91.06 622 LEU A C 1
ATOM 5099 O O . LEU A 1 622 ? -18.565 8.767 6.453 1.00 91.06 622 LEU A O 1
ATOM 5103 N N . GLU A 1 623 ? -18.486 6.751 7.417 1.00 90.12 623 GLU A N 1
ATOM 5104 C CA . GLU A 1 623 ? -17.935 6.074 6.240 1.00 90.12 623 GLU A CA 1
ATOM 5105 C C . GLU A 1 623 ? -18.875 6.120 5.026 1.00 90.12 623 GLU A C 1
ATOM 5107 O O . GLU A 1 623 ? -18.420 5.861 3.914 1.00 90.12 623 GLU A O 1
ATOM 5112 N N . ASN A 1 624 ? -20.164 6.428 5.225 1.00 87.00 624 ASN A N 1
ATOM 5113 C CA . ASN A 1 624 ? -21.151 6.631 4.162 1.00 87.00 624 ASN A CA 1
ATOM 5114 C C . ASN A 1 624 ? -21.454 8.113 3.853 1.00 87.00 624 ASN A C 1
ATOM 5116 O O . ASN A 1 624 ? -22.373 8.426 3.098 1.00 87.00 624 ASN A O 1
ATOM 5120 N N . LYS A 1 625 ? -20.722 9.062 4.445 1.00 87.25 625 LYS A N 1
ATOM 5121 C CA . LYS A 1 625 ? -20.987 10.498 4.288 1.00 87.25 625 LYS A CA 1
ATOM 5122 C C . LYS A 1 625 ? -19.874 11.204 3.530 1.00 87.25 625 LYS A C 1
ATOM 5124 O O . LYS A 1 625 ? -19.056 11.918 4.101 1.00 87.25 625 LYS A O 1
ATOM 5129 N N . VAL A 1 626 ? -19.882 11.026 2.212 1.00 84.31 626 VAL A N 1
ATOM 5130 C CA . VAL A 1 626 ? -18.876 11.600 1.303 1.00 84.31 626 VAL A CA 1
ATOM 5131 C C . VAL A 1 626 ? -18.726 13.115 1.469 1.00 84.31 626 VAL A C 1
ATOM 5133 O O . VAL A 1 626 ? -17.600 13.600 1.496 1.00 84.31 626 VAL A O 1
ATOM 5136 N N . ASP A 1 627 ? -19.821 13.861 1.624 1.00 84.00 627 ASP A N 1
ATOM 5137 C CA . ASP A 1 627 ? -19.755 15.325 1.731 1.00 84.00 627 ASP A CA 1
ATOM 5138 C C . ASP A 1 627 ? -19.067 15.798 3.022 1.00 84.00 627 ASP A C 1
ATOM 5140 O O . ASP A 1 627 ? -18.258 16.722 2.982 1.00 84.00 627 ASP A O 1
ATOM 5144 N N . GLU A 1 628 ? -19.305 15.121 4.151 1.00 86.25 628 GLU A N 1
ATOM 5145 C CA . GLU A 1 628 ? -18.599 15.415 5.409 1.00 86.25 628 GLU A CA 1
ATOM 5146 C C . GLU A 1 628 ? -17.104 15.072 5.289 1.00 86.25 628 GLU A C 1
ATOM 5148 O O . GLU A 1 628 ? -16.247 15.827 5.750 1.00 86.25 628 GLU A O 1
ATOM 5153 N N . LEU A 1 629 ? -16.770 13.975 4.601 1.00 90.06 629 LEU A N 1
ATOM 5154 C CA . LEU A 1 629 ? -15.383 13.569 4.366 1.00 90.06 629 LEU A CA 1
ATOM 5155 C C . LEU A 1 629 ? -14.630 14.517 3.424 1.00 90.06 629 LEU A C 1
ATOM 5157 O O . LEU A 1 629 ? -13.433 14.713 3.619 1.00 90.06 629 LEU A O 1
ATOM 5161 N N . LYS A 1 630 ? -15.303 15.146 2.453 1.00 89.88 630 LYS A N 1
ATOM 5162 C CA . LYS A 1 630 ? -14.702 16.215 1.635 1.00 89.88 630 LYS A CA 1
ATOM 5163 C C . LYS A 1 630 ? -14.314 17.420 2.490 1.00 89.88 630 LYS A C 1
ATOM 5165 O O . LYS A 1 630 ? -13.220 17.946 2.327 1.00 89.88 630 LYS A O 1
ATOM 5170 N N . GLY A 1 631 ? -15.167 17.818 3.439 1.00 90.88 631 GLY A N 1
ATOM 5171 C CA . GLY A 1 631 ? -14.838 18.885 4.393 1.00 90.88 631 GLY A CA 1
ATOM 5172 C C . GLY A 1 631 ? -13.591 18.560 5.225 1.00 90.88 631 GLY A C 1
ATOM 5173 O O . GLY A 1 631 ? -12.721 19.408 5.405 1.00 90.88 631 GLY A O 1
ATOM 5174 N N . ILE A 1 632 ? -13.457 17.306 5.666 1.00 93.00 632 ILE A N 1
ATOM 5175 C CA . ILE A 1 632 ? -12.254 16.824 6.366 1.00 93.00 632 ILE A CA 1
ATOM 5176 C C . ILE A 1 632 ? -11.033 16.806 5.443 1.00 93.00 632 ILE A C 1
ATOM 5178 O O . ILE A 1 632 ? -9.940 17.158 5.875 1.00 93.00 632 ILE A O 1
ATOM 5182 N N . GLN A 1 633 ? -11.193 16.400 4.183 1.00 92.56 633 GLN A N 1
ATOM 5183 C CA . GLN A 1 633 ? -10.107 16.367 3.205 1.00 92.56 633 GLN A CA 1
ATOM 5184 C C . GLN A 1 633 ? -9.522 17.764 2.949 1.00 92.56 633 GLN A C 1
ATOM 5186 O O . GLN A 1 633 ? -8.300 17.907 2.924 1.00 92.56 633 GLN A O 1
ATOM 5191 N N . GLU A 1 634 ? -10.364 18.794 2.824 1.00 90.88 634 GLU A N 1
ATOM 5192 C CA . GLU A 1 634 ? -9.907 20.186 2.701 1.00 90.88 634 GLU A CA 1
ATOM 5193 C C . GLU A 1 634 ? -9.184 20.663 3.972 1.00 90.88 634 GLU A C 1
ATOM 5195 O O . GLU A 1 634 ? -8.126 21.282 3.887 1.00 90.88 634 GLU A O 1
ATOM 5200 N N . GLU A 1 635 ? -9.675 20.301 5.162 1.00 92.75 635 GLU A N 1
ATOM 5201 C CA . GLU A 1 635 ? -8.967 20.598 6.416 1.00 92.75 635 GLU A CA 1
ATOM 5202 C C . GLU A 1 635 ? -7.608 19.888 6.506 1.00 92.75 635 GLU A C 1
ATOM 5204 O O . GLU A 1 635 ? -6.626 20.491 6.940 1.00 92.75 635 GLU A O 1
ATOM 5209 N N . LEU A 1 636 ? -7.510 18.633 6.055 1.00 92.31 636 LEU A N 1
ATOM 5210 C CA . LEU A 1 636 ? -6.240 17.905 5.966 1.00 92.31 636 LEU A CA 1
ATOM 5211 C C . LEU A 1 636 ? -5.273 18.552 4.972 1.00 92.31 636 LEU A C 1
ATOM 5213 O O . LEU A 1 636 ? -4.068 18.553 5.221 1.00 92.31 636 LEU A O 1
ATOM 5217 N N . LYS A 1 637 ? -5.782 19.134 3.882 1.00 91.38 637 LYS A N 1
ATOM 5218 C CA . LYS A 1 637 ? -4.975 19.902 2.929 1.00 91.38 637 LYS A CA 1
ATOM 5219 C C . LYS A 1 637 ? -4.411 21.164 3.577 1.00 91.38 637 LYS A C 1
ATOM 5221 O O . LYS A 1 637 ? -3.209 21.392 3.488 1.00 91.38 637 LYS A O 1
ATOM 5226 N N . SER A 1 638 ? -5.232 21.916 4.311 1.00 88.94 638 SER A N 1
ATOM 5227 C CA . SER A 1 638 ? -4.750 23.065 5.086 1.00 88.94 638 SER A CA 1
ATOM 5228 C C . SER A 1 638 ? -3.721 22.658 6.143 1.00 88.94 638 SER A C 1
ATOM 5230 O O . SER A 1 638 ? -2.740 23.366 6.341 1.00 88.94 638 SER A O 1
ATOM 5232 N N . ILE A 1 639 ? -3.894 21.505 6.800 1.00 89.25 639 ILE A N 1
ATOM 5233 C CA . ILE A 1 639 ? -2.899 20.966 7.742 1.00 89.25 639 ILE A CA 1
ATOM 5234 C C . ILE A 1 639 ? -1.597 20.608 7.021 1.00 89.25 639 ILE A C 1
ATOM 5236 O O . ILE A 1 639 ? -0.525 20.893 7.547 1.00 89.25 639 ILE A O 1
ATOM 5240 N N . TYR A 1 640 ? -1.668 20.000 5.836 1.00 89.62 640 TYR A N 1
ATOM 5241 C CA . TYR A 1 640 ? -0.491 19.660 5.040 1.00 89.62 640 TYR A CA 1
ATOM 5242 C C . TYR A 1 640 ? 0.317 20.910 4.663 1.00 89.62 640 TYR A C 1
ATOM 5244 O O . TYR A 1 640 ? 1.517 20.954 4.921 1.00 89.62 640 TYR A O 1
ATOM 5252 N N . GLU A 1 641 ? -0.349 21.942 4.141 1.00 85.88 641 GLU A N 1
ATOM 5253 C CA . GLU A 1 641 ? 0.262 23.240 3.813 1.00 85.88 641 GLU A CA 1
ATOM 5254 C C . GLU A 1 641 ? 0.847 23.913 5.068 1.00 85.88 641 GLU A C 1
ATOM 5256 O O . GLU A 1 641 ? 1.968 24.414 5.064 1.00 85.88 641 GLU A O 1
ATOM 5261 N N . PHE A 1 642 ? 0.129 23.851 6.190 1.00 83.12 642 PHE A N 1
ATOM 5262 C CA . PHE A 1 642 ? 0.568 24.430 7.458 1.00 83.12 642 PHE A CA 1
ATOM 5263 C C . PHE A 1 642 ? 1.765 23.696 8.096 1.00 83.12 642 PHE A C 1
ATOM 5265 O O . PHE A 1 642 ? 2.547 24.301 8.832 1.00 83.12 642 PHE A O 1
ATOM 5272 N N . LEU A 1 643 ? 1.937 22.401 7.816 1.00 87.12 643 LEU A N 1
ATOM 5273 C CA . LEU A 1 643 ? 3.067 21.590 8.281 1.00 87.12 643 LEU A CA 1
ATOM 5274 C C . LEU A 1 643 ? 4.250 21.560 7.305 1.00 87.12 643 LEU A C 1
ATOM 5276 O O . LEU A 1 643 ? 5.305 21.035 7.668 1.00 87.12 643 LEU A O 1
ATOM 5280 N N . GLU A 1 644 ? 4.132 22.145 6.112 1.00 87.19 644 GLU A N 1
ATOM 5281 C CA . GLU A 1 644 ? 5.214 22.192 5.122 1.00 87.19 644 GLU A CA 1
ATOM 5282 C C . GLU A 1 644 ? 6.552 22.695 5.703 1.00 87.19 644 GLU A C 1
ATOM 5284 O O . GLU A 1 644 ? 7.571 22.024 5.497 1.00 87.19 644 GLU A O 1
ATOM 5289 N N . PRO A 1 645 ? 6.599 23.765 6.526 1.00 85.38 645 PRO A N 1
ATOM 5290 C CA . PRO A 1 645 ? 7.851 24.206 7.139 1.00 85.38 645 PRO A CA 1
ATOM 5291 C C . PRO A 1 645 ? 8.476 23.174 8.092 1.00 85.38 645 PRO A C 1
ATOM 5293 O O . PRO A 1 645 ? 9.701 23.104 8.203 1.00 85.38 645 PRO A O 1
ATOM 5296 N N . VAL A 1 646 ? 7.664 22.335 8.752 1.00 86.50 646 VAL A N 1
ATOM 5297 C CA . VAL A 1 646 ? 8.156 21.226 9.589 1.00 86.50 646 VAL A CA 1
ATOM 5298 C C . VAL A 1 646 ? 8.836 20.177 8.708 1.00 86.50 646 VAL A C 1
ATOM 5300 O O . VAL A 1 646 ? 9.954 19.763 9.018 1.00 86.50 646 VAL A O 1
ATOM 5303 N N . PHE A 1 647 ? 8.199 19.785 7.597 1.00 85.88 647 PHE A N 1
ATOM 5304 C CA . PHE A 1 647 ? 8.751 18.814 6.644 1.00 85.88 647 PHE A CA 1
ATOM 5305 C C . PHE A 1 647 ? 10.078 19.298 6.048 1.00 85.88 647 PHE A C 1
ATOM 5307 O O . PHE A 1 647 ? 11.061 18.557 6.029 1.00 85.88 647 PHE A O 1
ATOM 5314 N N . VAL A 1 648 ? 10.136 20.562 5.625 1.00 85.19 648 VAL A N 1
ATOM 5315 C CA . VAL A 1 648 ? 11.340 21.155 5.027 1.00 85.19 648 VAL A CA 1
ATOM 5316 C C . VAL A 1 648 ? 12.470 21.316 6.051 1.00 85.19 648 VAL A C 1
ATOM 5318 O O . VAL A 1 648 ? 13.621 20.988 5.758 1.00 85.19 648 VAL A O 1
ATOM 5321 N N . SER A 1 649 ? 12.167 21.769 7.273 1.00 83.69 649 SER A N 1
ATOM 5322 C CA . SER A 1 649 ? 13.169 21.890 8.344 1.00 83.69 649 SER A CA 1
ATOM 5323 C C . SER A 1 649 ? 13.832 20.542 8.657 1.00 83.69 649 SER A C 1
ATOM 5325 O O . SER A 1 649 ? 15.054 20.449 8.805 1.00 83.69 649 SER A O 1
ATOM 5327 N N . GLN A 1 650 ? 13.031 19.476 8.687 1.00 81.62 650 GLN A N 1
ATOM 5328 C CA . GLN A 1 650 ? 13.489 18.119 8.967 1.00 81.62 650 GLN A CA 1
ATOM 5329 C C . GLN A 1 650 ? 14.368 17.575 7.821 1.00 81.62 650 GLN A C 1
ATOM 5331 O O . GLN A 1 650 ? 15.474 17.088 8.073 1.00 81.62 650 GLN A O 1
ATOM 5336 N N . GLN A 1 651 ? 13.990 17.839 6.564 1.00 83.94 651 GLN A N 1
ATOM 5337 C CA . GLN A 1 651 ? 14.819 17.539 5.393 1.00 83.94 651 GLN A CA 1
ATOM 5338 C C . GLN A 1 651 ? 16.203 18.218 5.455 1.00 83.94 651 GLN A C 1
ATOM 5340 O O . GLN A 1 651 ? 17.220 17.582 5.160 1.00 83.94 651 GLN A O 1
ATOM 5345 N N . PHE A 1 652 ? 16.273 19.499 5.844 1.00 85.62 652 PHE A N 1
ATOM 5346 C CA . PHE A 1 652 ? 17.552 20.204 6.004 1.00 85.62 652 PHE A CA 1
ATOM 5347 C C . PHE A 1 652 ? 18.402 19.616 7.128 1.00 85.62 652 PHE A C 1
ATOM 5349 O O . PHE A 1 652 ? 19.605 19.427 6.949 1.00 85.62 652 PHE A O 1
ATOM 5356 N N . ARG A 1 653 ? 17.787 19.251 8.255 1.00 83.31 653 ARG A N 1
ATOM 5357 C CA . ARG A 1 653 ? 18.484 18.582 9.357 1.00 83.31 653 ARG A CA 1
ATOM 5358 C C . ARG A 1 653 ? 19.102 17.254 8.920 1.00 83.31 653 ARG A C 1
ATOM 5360 O O . ARG A 1 653 ? 20.232 16.963 9.309 1.00 83.31 653 ARG A O 1
ATOM 5367 N N . MET A 1 654 ? 18.408 16.471 8.093 1.00 82.81 654 MET A N 1
ATOM 5368 C CA . MET A 1 654 ? 18.966 15.227 7.558 1.00 82.81 654 MET A CA 1
ATOM 5369 C C . MET A 1 654 ? 20.144 15.484 6.608 1.00 82.81 654 MET A C 1
ATOM 5371 O O . MET A 1 654 ? 21.170 14.812 6.707 1.00 82.81 654 MET A O 1
ATOM 5375 N N . LYS A 1 655 ? 20.054 16.501 5.739 1.00 86.31 655 LYS A N 1
ATOM 5376 C CA . LYS A 1 655 ? 21.187 16.931 4.899 1.00 86.31 655 LYS A CA 1
ATOM 5377 C C . LYS A 1 655 ? 22.403 17.336 5.743 1.00 86.31 655 LYS A C 1
ATOM 5379 O O . LYS A 1 655 ? 23.509 16.882 5.465 1.00 86.31 655 LYS A O 1
ATOM 5384 N N . GLU A 1 656 ? 22.206 18.146 6.784 1.00 86.00 656 GLU A N 1
ATOM 5385 C CA . GLU A 1 656 ? 23.278 18.561 7.701 1.00 86.00 656 GLU A CA 1
ATOM 5386 C C . GLU A 1 656 ? 23.905 17.363 8.429 1.00 86.00 656 GLU A C 1
ATOM 5388 O O . GLU A 1 656 ? 25.130 17.277 8.516 1.00 86.00 656 GLU A O 1
ATOM 5393 N N . PHE A 1 657 ? 23.087 16.422 8.911 1.00 86.12 657 PHE A N 1
ATOM 5394 C CA . PHE A 1 657 ? 23.553 15.186 9.544 1.00 86.12 657 PHE A CA 1
ATOM 5395 C C . PHE A 1 657 ? 24.432 14.359 8.595 1.00 86.12 657 PHE A C 1
ATOM 5397 O O . PHE A 1 657 ? 25.550 13.985 8.952 1.00 86.12 657 PHE A O 1
ATOM 5404 N N . LEU A 1 658 ? 23.968 14.132 7.363 1.00 86.38 658 LEU A N 1
ATOM 5405 C CA . LEU A 1 658 ? 24.706 13.365 6.358 1.00 86.38 658 LEU A CA 1
ATOM 5406 C C . LEU A 1 658 ? 26.057 14.001 6.023 1.00 86.38 658 LEU A C 1
ATOM 5408 O O . LEU A 1 658 ? 27.025 13.271 5.822 1.00 86.38 658 LEU A O 1
ATOM 5412 N N . ILE A 1 659 ? 26.147 15.333 6.007 1.00 87.75 659 ILE A N 1
ATOM 5413 C CA . ILE A 1 659 ? 27.421 16.030 5.808 1.00 87.75 659 ILE A CA 1
ATOM 5414 C C . ILE A 1 659 ? 28.319 15.868 7.043 1.00 87.75 659 ILE A C 1
ATOM 5416 O O . ILE A 1 659 ? 29.460 15.424 6.917 1.00 87.75 659 ILE A O 1
ATOM 5420 N N . ARG A 1 660 ? 27.802 16.172 8.244 1.00 85.38 660 ARG A N 1
ATOM 5421 C CA . ARG A 1 660 ? 28.565 16.125 9.507 1.00 85.38 660 ARG A CA 1
ATOM 5422 C C . ARG A 1 660 ? 29.126 14.742 9.817 1.00 85.38 660 ARG A C 1
ATOM 5424 O O . ARG A 1 660 ? 30.278 14.655 10.225 1.00 85.38 660 ARG A O 1
ATOM 5431 N N . SER A 1 661 ? 28.365 13.682 9.543 1.00 84.56 661 SER A N 1
ATOM 5432 C CA . SER A 1 661 ? 28.796 12.288 9.744 1.00 84.56 661 SER A CA 1
ATOM 5433 C C . SER A 1 661 ? 30.061 11.903 8.960 1.00 84.56 661 SER A C 1
ATOM 5435 O O . SER A 1 661 ? 30.677 10.882 9.246 1.00 84.56 661 SER A O 1
ATOM 5437 N N . GLN A 1 662 ? 30.461 12.705 7.967 1.00 83.94 662 GLN A N 1
ATOM 5438 C CA . GLN A 1 662 ? 31.653 12.482 7.150 1.00 83.94 662 GLN A CA 1
ATOM 5439 C C . GLN A 1 662 ? 32.736 13.553 7.349 1.00 83.94 662 GLN A C 1
ATOM 5441 O O . GLN A 1 662 ? 33.829 13.411 6.804 1.00 83.94 662 GLN A O 1
ATOM 5446 N N . MET A 1 663 ? 32.486 14.605 8.137 1.00 80.31 663 MET A N 1
ATOM 5447 C CA . MET A 1 663 ? 33.408 15.743 8.268 1.00 80.31 663 MET A CA 1
ATOM 5448 C C . MET A 1 663 ? 34.725 15.404 8.963 1.00 80.31 663 MET A C 1
ATOM 5450 O O . MET A 1 663 ? 35.752 15.955 8.579 1.00 80.31 663 MET A O 1
ATOM 5454 N N . GLU A 1 664 ? 34.721 14.501 9.949 1.00 76.50 664 GLU A N 1
ATOM 5455 C CA . GLU A 1 664 ? 35.960 14.071 10.620 1.00 76.50 664 GLU A CA 1
ATOM 5456 C C . GLU A 1 664 ? 36.944 13.435 9.634 1.00 76.50 664 GLU A C 1
ATOM 5458 O O . GLU A 1 664 ? 38.154 13.615 9.738 1.00 76.50 664 GLU A O 1
ATOM 5463 N N . ARG A 1 665 ? 36.412 12.712 8.643 1.00 74.06 665 ARG A N 1
ATOM 5464 C CA . ARG A 1 665 ? 37.200 12.032 7.609 1.00 74.06 665 ARG A CA 1
ATOM 5465 C C . ARG A 1 665 ? 37.461 12.923 6.400 1.00 74.06 665 ARG A C 1
ATOM 5467 O O . ARG A 1 665 ? 38.470 12.754 5.724 1.00 74.06 665 ARG A O 1
ATOM 5474 N N . PHE A 1 666 ? 36.565 13.873 6.137 1.00 77.00 666 PHE A N 1
ATOM 5475 C CA . PHE A 1 666 ? 36.604 14.758 4.977 1.00 77.00 666 PHE A CA 1
ATOM 5476 C C . PHE A 1 666 ? 36.301 16.217 5.381 1.00 77.00 666 PHE A C 1
ATOM 5478 O O . PHE A 1 666 ? 35.183 16.705 5.191 1.00 77.00 666 PHE A O 1
ATOM 5485 N N . PRO A 1 667 ? 37.294 16.955 5.922 1.00 74.50 667 PRO A N 1
ATOM 5486 C CA . PRO A 1 667 ? 37.095 18.321 6.426 1.00 74.50 667 PRO A CA 1
ATOM 5487 C C . PRO A 1 667 ? 36.653 19.335 5.358 1.00 74.50 667 PRO A C 1
ATOM 5489 O O . PRO A 1 667 ? 36.013 20.341 5.666 1.00 74.50 667 PRO A O 1
ATOM 5492 N N . ASN A 1 668 ? 36.955 19.062 4.084 1.00 76.00 668 ASN A N 1
ATOM 5493 C CA . ASN A 1 668 ? 36.567 19.884 2.935 1.00 76.00 668 ASN A CA 1
ATOM 5494 C C . ASN A 1 668 ? 35.043 19.980 2.724 1.00 76.00 668 ASN A C 1
ATOM 5496 O O . ASN A 1 668 ? 34.580 20.879 2.023 1.00 76.00 668 ASN A O 1
ATOM 5500 N N . LEU A 1 669 ? 34.252 19.121 3.374 1.00 80.69 669 LEU A N 1
ATOM 5501 C CA . LEU A 1 669 ? 32.788 19.178 3.340 1.00 80.69 669 LEU A CA 1
ATOM 5502 C C . LEU A 1 669 ? 32.185 20.396 4.067 1.00 80.69 669 LEU A C 1
ATOM 5504 O O . LEU A 1 669 ? 30.985 20.650 3.948 1.00 80.69 669 LEU A O 1
ATOM 5508 N N . ILE A 1 670 ? 32.992 21.190 4.781 1.00 80.00 670 ILE A N 1
ATOM 5509 C CA . ILE A 1 670 ? 32.532 22.423 5.435 1.00 80.00 670 ILE A CA 1
ATOM 5510 C C . ILE A 1 670 ? 31.926 23.436 4.448 1.00 80.00 670 ILE A C 1
ATOM 5512 O O . ILE A 1 670 ? 30.988 24.155 4.795 1.00 80.00 670 ILE A O 1
ATOM 5516 N N . GLU A 1 671 ? 32.409 23.470 3.204 1.00 79.12 671 GLU A N 1
ATOM 5517 C CA . GLU A 1 671 ? 31.847 24.330 2.157 1.00 79.12 671 GLU A CA 1
ATOM 5518 C C . GLU A 1 671 ? 30.445 23.871 1.724 1.00 79.12 671 GLU A C 1
ATOM 5520 O O . GLU A 1 671 ? 29.583 24.704 1.442 1.00 79.12 671 GLU A O 1
ATOM 5525 N N . GLU A 1 672 ? 30.161 22.565 1.752 1.00 82.06 672 GLU A N 1
ATOM 5526 C CA . GLU A 1 672 ? 28.817 22.042 1.478 1.00 82.06 672 GLU A CA 1
ATOM 5527 C C . GLU A 1 672 ? 27.841 22.372 2.612 1.00 82.06 672 GLU A C 1
ATOM 5529 O O . GLU A 1 672 ? 26.699 22.743 2.340 1.00 82.06 672 GLU A O 1
ATOM 5534 N N . LEU A 1 673 ? 28.285 22.371 3.876 1.00 81.25 673 LEU A N 1
ATOM 5535 C CA . LEU A 1 673 ? 27.462 22.898 4.974 1.00 81.25 673 LEU A CA 1
ATOM 5536 C C . LEU A 1 673 ? 27.097 24.369 4.753 1.00 81.25 673 LEU A C 1
ATOM 5538 O O . LEU A 1 673 ? 25.931 24.735 4.893 1.00 81.25 673 LEU A O 1
ATOM 5542 N N . LYS A 1 674 ? 28.063 25.214 4.362 1.00 81.31 674 LYS A N 1
ATOM 5543 C CA . LYS A 1 674 ? 27.791 26.628 4.045 1.00 81.31 674 LYS A CA 1
ATOM 5544 C C . LYS A 1 674 ? 26.764 26.765 2.919 1.00 81.31 674 LYS A C 1
ATOM 5546 O O . LYS A 1 674 ? 25.914 27.651 2.971 1.00 81.31 674 LYS A O 1
ATOM 5551 N N . ARG A 1 675 ? 26.804 25.882 1.918 1.00 80.50 675 ARG A N 1
ATOM 5552 C CA . ARG A 1 675 ? 25.829 25.865 0.817 1.00 80.50 675 ARG A CA 1
ATOM 5553 C C . ARG A 1 675 ? 24.443 25.443 1.267 1.00 80.50 675 ARG A C 1
ATOM 5555 O O . ARG A 1 675 ? 23.490 26.117 0.894 1.00 80.50 675 ARG A O 1
ATOM 5562 N N . ILE A 1 676 ? 24.318 24.406 2.094 1.00 82.38 676 ILE A N 1
ATOM 5563 C CA . ILE A 1 676 ? 23.028 24.014 2.678 1.00 82.38 676 ILE A CA 1
ATOM 5564 C C . ILE A 1 676 ? 22.432 25.158 3.499 1.00 82.38 676 ILE A C 1
ATOM 5566 O O . ILE A 1 676 ? 21.249 25.456 3.356 1.00 82.38 676 ILE A O 1
ATOM 5570 N N . THR A 1 677 ? 23.254 25.870 4.269 1.00 80.56 677 THR A N 1
ATOM 5571 C CA . THR A 1 677 ? 22.845 27.085 4.984 1.00 80.56 677 THR A CA 1
ATOM 5572 C C . THR A 1 677 ? 22.299 28.164 4.036 1.00 80.56 677 THR A C 1
ATOM 5574 O O . THR A 1 677 ? 21.292 28.800 4.346 1.00 80.56 677 THR A O 1
ATOM 5577 N N . ILE A 1 678 ? 22.899 28.345 2.853 1.00 81.88 678 ILE A N 1
ATOM 5578 C CA . ILE A 1 678 ? 22.401 29.272 1.821 1.00 81.88 678 ILE A CA 1
ATOM 5579 C C . ILE A 1 678 ? 21.107 28.759 1.168 1.00 81.88 678 ILE A C 1
ATOM 5581 O O . ILE A 1 678 ? 20.164 29.532 1.035 1.00 81.88 678 ILE A O 1
ATOM 5585 N N . GLU A 1 679 ? 21.022 27.479 0.777 1.00 82.69 679 GLU A N 1
ATOM 5586 C CA . GLU A 1 679 ? 19.791 26.884 0.215 1.00 82.69 679 GLU A CA 1
ATOM 5587 C C . GLU A 1 679 ? 18.613 27.078 1.169 1.00 82.69 679 GLU A C 1
ATOM 5589 O O . GLU A 1 679 ? 17.522 27.490 0.771 1.00 82.69 679 GLU A O 1
ATOM 5594 N N . ARG A 1 680 ? 18.873 26.820 2.448 1.00 82.75 680 ARG A N 1
ATOM 5595 C CA . ARG A 1 680 ? 17.930 26.996 3.535 1.00 82.75 680 ARG A CA 1
ATOM 5596 C C . ARG A 1 680 ? 17.498 28.454 3.677 1.00 82.75 680 ARG A C 1
ATOM 5598 O O . ARG A 1 680 ? 16.300 28.715 3.720 1.00 82.75 680 ARG A O 1
ATOM 5605 N N . ARG A 1 681 ? 18.440 29.406 3.650 1.00 80.56 681 ARG A N 1
ATOM 5606 C CA . ARG A 1 681 ? 18.132 30.846 3.628 1.00 80.56 681 ARG A CA 1
ATOM 5607 C C . ARG A 1 681 ? 17.227 31.226 2.456 1.00 80.56 681 ARG A C 1
ATOM 5609 O O . ARG A 1 681 ? 16.212 31.869 2.681 1.00 80.56 681 ARG A O 1
ATOM 5616 N N . ASN A 1 682 ? 17.549 30.790 1.240 1.00 83.50 682 ASN A N 1
ATOM 5617 C CA . ASN A 1 682 ? 16.758 31.105 0.046 1.00 83.50 682 ASN A CA 1
ATOM 5618 C C . ASN A 1 682 ? 15.325 30.553 0.145 1.00 83.50 682 ASN A C 1
ATOM 5620 O O . ASN A 1 682 ? 14.364 31.214 -0.259 1.00 83.50 682 ASN A O 1
ATOM 5624 N N . TRP A 1 683 ? 15.158 29.343 0.694 1.00 84.88 683 TRP A N 1
ATOM 5625 C CA . TRP A 1 683 ? 13.827 28.788 0.953 1.00 84.88 683 TRP A CA 1
ATOM 5626 C C . TRP A 1 683 ? 13.058 29.648 1.964 1.00 84.88 683 TRP A C 1
ATOM 5628 O O . TRP A 1 683 ? 11.906 30.001 1.723 1.00 84.88 683 TRP A O 1
ATOM 5638 N N . TYR A 1 684 ? 13.711 30.065 3.050 1.00 78.44 684 TYR A N 1
ATOM 5639 C CA . TYR A 1 684 ? 13.092 30.937 4.046 1.00 78.44 684 TYR A CA 1
ATOM 5640 C C . TYR A 1 684 ? 12.742 32.323 3.507 1.00 78.44 684 TYR A C 1
ATOM 5642 O O . TYR A 1 684 ? 11.674 32.833 3.825 1.00 78.44 684 TYR A O 1
ATOM 5650 N N . GLU A 1 685 ? 13.586 32.925 2.672 1.00 79.62 685 GLU A N 1
ATOM 5651 C CA . GLU A 1 685 ? 13.305 34.214 2.031 1.00 79.62 685 GLU A CA 1
ATOM 5652 C C . GLU A 1 685 ? 12.121 34.115 1.057 1.00 79.62 685 GLU A C 1
ATOM 5654 O O . GLU A 1 685 ? 11.254 34.988 1.055 1.00 79.62 685 GLU A O 1
ATOM 5659 N N . SER A 1 686 ? 12.021 33.022 0.290 1.00 83.81 686 SER A N 1
ATOM 5660 C CA . SER A 1 686 ? 10.879 32.775 -0.610 1.00 83.81 686 SER A CA 1
ATOM 5661 C C . SER A 1 686 ? 9.570 32.444 0.120 1.00 83.81 686 SER A C 1
ATOM 5663 O O . SER A 1 686 ? 8.498 32.656 -0.441 1.00 83.81 686 SER A O 1
ATOM 5665 N N . HIS A 1 687 ? 9.640 31.997 1.379 1.00 82.25 687 HIS A N 1
ATOM 5666 C CA . HIS A 1 687 ? 8.486 31.636 2.216 1.00 82.25 687 HIS A CA 1
ATOM 5667 C C . HIS A 1 687 ? 8.424 32.473 3.505 1.00 82.25 687 HIS A C 1
ATOM 5669 O O . HIS A 1 687 ? 7.948 32.005 4.542 1.00 82.25 687 HIS A O 1
ATOM 5675 N N . LEU A 1 688 ? 8.898 33.726 3.451 1.00 76.62 688 LEU A N 1
ATOM 5676 C CA . LEU A 1 688 ? 9.197 34.551 4.628 1.00 76.62 688 LEU A CA 1
ATOM 5677 C C . LEU A 1 688 ? 8.040 34.651 5.626 1.00 76.62 688 LEU A C 1
ATOM 5679 O O . LEU A 1 688 ? 8.258 34.564 6.833 1.00 76.62 688 LEU A O 1
ATOM 5683 N N . HIS A 1 689 ? 6.813 34.827 5.136 1.00 75.38 689 HIS A N 1
ATOM 5684 C CA . HIS A 1 689 ? 5.634 34.939 5.993 1.00 75.38 689 HIS A CA 1
ATOM 5685 C C . HIS A 1 689 ? 5.350 33.635 6.758 1.00 75.38 689 HIS A C 1
ATOM 5687 O O . HIS A 1 689 ? 5.252 33.653 7.986 1.00 75.38 689 HIS A O 1
ATOM 5693 N N . GLY A 1 690 ? 5.295 32.499 6.051 1.00 75.69 690 GLY A N 1
ATOM 5694 C CA . GLY A 1 690 ? 5.083 31.183 6.661 1.00 75.69 690 GLY A CA 1
ATOM 5695 C C . GLY A 1 690 ? 6.220 30.789 7.606 1.00 75.69 690 GLY A C 1
ATOM 5696 O O . GLY A 1 690 ? 5.974 30.271 8.693 1.00 75.69 690 GLY A O 1
ATOM 5697 N N . TYR A 1 691 ? 7.463 31.120 7.249 1.00 78.12 691 TYR A N 1
ATOM 5698 C CA . TYR A 1 691 ? 8.622 30.887 8.105 1.00 78.12 691 TYR A CA 1
ATOM 5699 C C . TYR A 1 691 ? 8.591 31.717 9.395 1.00 78.12 691 TYR A C 1
ATOM 5701 O O . TYR A 1 691 ? 8.830 31.174 10.471 1.00 78.12 691 TYR A O 1
ATOM 5709 N N . LYS A 1 692 ? 8.277 33.018 9.325 1.00 76.88 692 LYS A N 1
ATOM 5710 C CA . LYS A 1 692 ? 8.175 33.876 10.518 1.00 76.88 692 LYS A CA 1
ATOM 5711 C C . LYS A 1 692 ? 7.100 33.374 11.482 1.00 76.88 692 LYS A C 1
ATOM 5713 O O . LYS A 1 692 ? 7.335 33.313 12.688 1.00 76.88 692 LYS A O 1
ATOM 5718 N N . LEU A 1 693 ? 5.946 32.964 10.950 1.00 78.38 693 LEU A N 1
ATOM 5719 C CA . LEU A 1 693 ? 4.899 32.318 11.740 1.00 78.38 693 LEU A CA 1
ATOM 5720 C C . LEU A 1 693 ? 5.426 31.037 12.404 1.00 78.38 693 LEU A C 1
ATOM 5722 O O . LEU A 1 693 ? 5.219 30.831 13.601 1.00 78.38 693 LEU A O 1
ATOM 5726 N N . PHE A 1 694 ? 6.171 30.223 11.652 1.00 81.62 694 PHE A N 1
ATOM 5727 C CA . PHE A 1 694 ? 6.760 28.985 12.151 1.00 81.62 694 PHE A CA 1
ATOM 5728 C C . PHE A 1 694 ? 7.773 29.209 13.284 1.00 81.62 694 PHE A C 1
ATOM 5730 O O . PHE A 1 694 ? 7.669 28.622 14.364 1.00 81.62 694 PHE A O 1
ATOM 5737 N N . ALA A 1 695 ? 8.707 30.129 13.083 1.00 79.25 695 ALA A N 1
ATOM 5738 C CA . ALA A 1 695 ? 9.700 30.540 14.066 1.00 79.25 695 ALA A CA 1
ATOM 5739 C C . ALA A 1 695 ? 9.064 31.048 15.378 1.00 79.25 695 ALA A C 1
ATOM 5741 O O . ALA A 1 695 ? 9.478 30.653 16.477 1.00 79.25 695 ALA A O 1
ATOM 5742 N N . ASN A 1 696 ? 8.013 31.864 15.267 1.00 79.31 696 ASN A N 1
ATOM 5743 C CA . ASN A 1 696 ? 7.286 32.399 16.417 1.00 79.31 696 ASN A CA 1
ATOM 5744 C C . ASN A 1 696 ? 6.535 31.309 17.189 1.00 79.31 696 ASN A C 1
ATOM 5746 O O . ASN A 1 696 ? 6.583 31.299 18.420 1.00 79.31 696 ASN A O 1
ATOM 5750 N N . ASN A 1 697 ? 5.889 30.370 16.491 1.00 81.31 697 ASN A N 1
ATOM 5751 C CA . ASN A 1 697 ? 5.191 29.238 17.107 1.00 81.31 697 ASN A CA 1
ATOM 5752 C C . ASN A 1 697 ? 6.142 28.365 17.934 1.00 81.31 697 ASN A C 1
ATOM 5754 O O . ASN A 1 697 ? 5.870 28.071 19.098 1.00 81.31 697 ASN A O 1
ATOM 5758 N N . VAL A 1 698 ? 7.290 27.999 17.353 1.00 83.62 698 VAL A N 1
ATOM 5759 C CA . VAL A 1 698 ? 8.327 27.175 18.003 1.00 83.62 698 VAL A CA 1
ATOM 5760 C C . VAL A 1 698 ? 8.850 27.849 19.264 1.00 83.62 698 VAL A C 1
ATOM 5762 O O . VAL A 1 698 ? 8.894 27.230 20.328 1.00 83.62 698 VAL A O 1
ATOM 5765 N N . THR A 1 699 ? 9.190 29.130 19.165 1.00 79.88 699 THR A N 1
ATOM 5766 C CA . THR A 1 699 ? 9.753 29.881 20.288 1.00 79.88 699 THR A CA 1
ATOM 5767 C C . THR A 1 699 ? 8.722 30.119 21.394 1.00 79.88 699 THR A C 1
ATOM 5769 O O . THR A 1 699 ? 9.011 29.894 22.570 1.00 79.88 699 THR A O 1
ATOM 5772 N N . SER A 1 700 ? 7.496 30.510 21.031 1.00 82.38 700 SER A N 1
ATOM 5773 C CA . SER A 1 700 ? 6.406 30.736 21.990 1.00 82.38 700 SER A CA 1
ATOM 5774 C C . SER A 1 700 ? 6.040 29.452 22.735 1.00 82.38 700 SER A C 1
ATOM 5776 O O . SER A 1 700 ? 5.833 29.472 23.950 1.00 82.38 700 SER A O 1
ATOM 5778 N N . PHE A 1 701 ? 6.010 28.319 22.026 1.00 84.25 701 PHE A N 1
ATOM 5779 C CA . PHE A 1 701 ? 5.776 27.012 22.631 1.00 84.25 701 PHE A CA 1
ATOM 5780 C C . PHE A 1 701 ? 6.903 26.617 23.593 1.00 84.25 701 PHE A C 1
ATOM 5782 O O . PHE A 1 701 ? 6.618 26.210 24.719 1.00 84.25 701 PHE A O 1
ATOM 5789 N N . PHE A 1 702 ? 8.170 26.796 23.201 1.00 84.25 702 PHE A N 1
ATOM 5790 C CA . PHE A 1 702 ? 9.311 26.514 24.078 1.00 84.25 702 PHE A CA 1
ATOM 5791 C C . PHE A 1 702 ? 9.269 27.341 25.361 1.00 84.25 702 PHE A C 1
ATOM 5793 O O . PHE A 1 702 ? 9.392 26.786 26.450 1.00 84.25 702 PHE A O 1
ATOM 5800 N N . LYS A 1 703 ? 9.011 28.649 25.244 1.00 82.62 703 LYS A N 1
ATOM 5801 C CA . LYS A 1 703 ? 8.881 29.554 26.392 1.00 82.62 703 LYS A CA 1
ATOM 5802 C C . LYS A 1 703 ? 7.771 29.114 27.340 1.00 82.62 703 LYS A C 1
ATOM 5804 O O . LYS A 1 703 ? 7.985 29.046 28.549 1.00 82.62 703 LYS A O 1
ATOM 5809 N N . LYS A 1 704 ? 6.602 28.765 26.797 1.00 84.38 704 LYS A N 1
ATOM 5810 C CA . LYS A 1 704 ? 5.479 28.250 27.587 1.00 84.38 704 LYS A CA 1
ATOM 5811 C C . LYS A 1 704 ? 5.857 26.972 28.336 1.00 84.38 704 LYS A C 1
ATOM 5813 O O . LYS A 1 704 ? 5.554 26.856 29.517 1.00 84.38 704 LYS A O 1
ATOM 5818 N N . GLU A 1 705 ? 6.515 26.024 27.671 1.00 84.38 705 GLU A N 1
ATOM 5819 C CA . GLU A 1 705 ? 6.946 24.771 28.298 1.00 84.38 705 GLU A CA 1
ATOM 5820 C C . GLU A 1 705 ? 8.035 24.981 29.353 1.00 84.38 705 GLU A C 1
ATOM 5822 O O . GLU A 1 705 ? 8.015 24.292 30.374 1.00 84.38 705 GLU A O 1
ATOM 5827 N N . TRP A 1 706 ? 8.952 25.925 29.139 1.00 83.31 706 TRP A N 1
ATOM 5828 C CA . TRP A 1 706 ? 10.004 26.283 30.092 1.00 83.31 706 TRP A CA 1
ATOM 5829 C C . TRP A 1 706 ? 9.446 26.854 31.400 1.00 83.31 706 TRP A C 1
ATOM 5831 O O . TRP A 1 706 ? 9.921 26.520 32.479 1.00 83.31 706 TRP A O 1
ATOM 5841 N N . GLN A 1 707 ? 8.395 27.672 31.312 1.00 83.56 707 GLN A N 1
ATOM 5842 C CA . GLN A 1 707 ? 7.751 28.304 32.469 1.00 83.56 707 GLN A CA 1
ATOM 5843 C C . GLN A 1 707 ? 6.923 27.337 33.332 1.00 83.56 707 GLN A C 1
ATOM 5845 O O . GLN A 1 707 ? 6.508 27.701 34.433 1.00 83.56 707 GLN A O 1
ATOM 5850 N N . LEU A 1 708 ? 6.648 26.118 32.854 1.00 84.44 708 LEU A N 1
ATOM 5851 C CA . LEU A 1 708 ? 5.931 25.117 33.644 1.00 84.44 708 LEU A CA 1
ATOM 5852 C C . LEU A 1 708 ? 6.838 24.525 34.741 1.00 84.44 708 LEU A C 1
ATOM 5854 O O . LEU A 1 708 ? 8.017 24.282 34.478 1.00 84.44 708 LEU A O 1
ATOM 5858 N N . PRO A 1 709 ? 6.298 24.207 35.935 1.00 81.38 709 PRO A N 1
ATOM 5859 C CA . PRO A 1 709 ? 7.078 23.631 37.030 1.00 81.38 709 PRO A CA 1
ATOM 5860 C C . PRO A 1 709 ? 7.822 22.352 36.624 1.00 81.38 709 PRO A C 1
ATOM 5862 O O . PRO A 1 709 ? 7.265 21.485 35.941 1.00 81.38 709 PRO A O 1
ATOM 5865 N N . ILE A 1 710 ? 9.067 22.212 37.085 1.00 80.00 710 ILE A N 1
ATOM 5866 C CA . ILE A 1 710 ? 9.860 20.992 36.897 1.00 80.00 710 ILE A CA 1
ATOM 5867 C C . ILE A 1 710 ? 9.307 19.902 37.839 1.00 80.00 710 ILE A C 1
ATOM 5869 O O . ILE A 1 710 ? 9.154 20.170 39.033 1.00 80.00 710 ILE A O 1
ATOM 5873 N N . PRO A 1 711 ? 8.983 18.691 37.339 1.00 79.75 711 PRO A N 1
ATOM 5874 C CA . PRO A 1 711 ? 8.536 17.579 38.181 1.00 79.75 711 PRO A CA 1
ATOM 5875 C C . PRO A 1 711 ? 9.575 17.190 39.245 1.00 79.75 711 PRO A C 1
ATOM 5877 O O . PRO A 1 711 ? 10.772 17.349 39.022 1.00 79.75 711 PRO A O 1
ATOM 5880 N N . ASP A 1 712 ? 9.134 16.626 40.374 1.00 74.94 712 ASP A N 1
ATOM 5881 C CA . ASP A 1 712 ? 10.043 16.060 41.383 1.00 74.94 712 ASP A CA 1
ATOM 5882 C C . ASP A 1 712 ? 10.889 14.925 40.765 1.00 74.94 712 ASP A C 1
ATOM 5884 O O . ASP A 1 712 ? 10.358 14.070 40.052 1.00 74.94 712 ASP A O 1
ATOM 5888 N N . LYS A 1 713 ? 12.195 14.888 41.066 1.00 70.56 713 LYS A N 1
ATOM 5889 C CA . LYS A 1 713 ? 13.129 13.829 40.644 1.00 70.56 713 LYS A CA 1
ATOM 5890 C C . LYS A 1 713 ? 12.678 12.439 41.113 1.00 70.56 713 LYS A C 1
ATOM 5892 O O . LYS A 1 713 ? 12.995 11.445 40.460 1.00 70.56 713 LYS A O 1
ATOM 5897 N N . ASN A 1 714 ? 11.913 12.365 42.204 1.00 70.69 714 ASN A N 1
ATOM 5898 C CA . ASN A 1 714 ? 11.309 11.119 42.684 1.00 70.69 714 ASN A CA 1
ATOM 5899 C C . ASN A 1 714 ? 10.324 10.504 41.666 1.00 70.69 714 ASN A C 1
ATOM 5901 O O . ASN A 1 714 ? 10.161 9.285 41.634 1.00 70.69 714 ASN A O 1
ATOM 5905 N N . ASP A 1 715 ? 9.724 11.311 40.781 1.00 72.62 715 ASP A N 1
ATOM 5906 C CA . ASP A 1 715 ? 8.975 10.856 39.602 1.00 72.62 715 ASP A CA 1
ATOM 5907 C C . ASP A 1 715 ? 9.917 10.797 38.382 1.00 72.62 715 ASP A C 1
ATOM 5909 O O . ASP A 1 715 ? 9.831 11.587 37.435 1.00 72.62 715 ASP A O 1
ATOM 5913 N N . ASN A 1 716 ? 10.866 9.852 38.441 1.00 72.75 716 ASN A N 1
ATOM 5914 C CA . ASN A 1 716 ? 11.997 9.723 37.512 1.00 72.75 716 ASN A CA 1
ATOM 5915 C C . ASN A 1 716 ? 11.571 9.729 36.026 1.00 72.75 716 ASN A C 1
ATOM 5917 O O . ASN A 1 716 ? 12.274 10.267 35.175 1.00 72.75 716 ASN A O 1
ATOM 5921 N N . ALA A 1 717 ? 10.392 9.181 35.706 1.00 75.62 717 ALA A N 1
ATOM 5922 C CA . ALA A 1 717 ? 9.861 9.169 34.344 1.00 75.62 717 ALA A CA 1
ATOM 5923 C C . ALA A 1 717 ? 9.462 10.575 33.861 1.00 75.62 717 ALA A C 1
ATOM 5925 O O . ALA A 1 717 ? 9.951 11.028 32.826 1.00 75.62 717 ALA A O 1
ATOM 5926 N N . LYS A 1 718 ? 8.629 11.300 34.624 1.00 77.94 718 LYS A N 1
ATOM 5927 C CA . LYS A 1 718 ? 8.178 12.648 34.232 1.00 77.94 718 LYS A CA 1
ATOM 5928 C C . LYS A 1 718 ? 9.312 13.665 34.239 1.00 77.94 718 LYS A C 1
ATOM 5930 O O . LYS A 1 718 ? 9.344 14.544 33.379 1.00 77.94 718 LYS A O 1
ATOM 5935 N N . PHE A 1 719 ? 10.232 13.549 35.195 1.00 80.69 719 PHE A N 1
ATOM 5936 C CA . PHE A 1 719 ? 11.416 14.400 35.256 1.00 80.69 719 PHE A CA 1
ATOM 5937 C C . PHE A 1 719 ? 12.290 14.216 34.007 1.00 80.69 719 PHE A C 1
ATOM 5939 O O . PHE A 1 719 ? 12.596 15.192 33.320 1.00 80.69 719 PHE A O 1
ATOM 5946 N N . LYS A 1 720 ? 12.606 12.964 33.646 1.00 79.62 720 LYS A N 1
ATOM 5947 C CA . LYS A 1 720 ? 13.397 12.643 32.450 1.00 79.62 720 LYS A CA 1
ATOM 5948 C C . LYS A 1 720 ? 12.722 13.106 31.157 1.00 79.62 720 LYS A C 1
ATOM 5950 O O . LYS A 1 720 ? 13.384 13.686 30.298 1.00 79.62 720 LYS A O 1
ATOM 5955 N N . ASP A 1 721 ? 11.410 12.919 31.029 1.00 77.25 721 ASP A N 1
ATOM 5956 C CA . ASP A 1 721 ? 10.649 13.410 29.874 1.00 77.25 721 ASP A CA 1
ATOM 5957 C C . ASP A 1 721 ? 10.691 14.941 29.759 1.00 77.25 721 ASP A C 1
ATOM 5959 O O . ASP A 1 721 ? 10.827 15.474 28.657 1.00 77.25 721 ASP A O 1
ATOM 5963 N N . LYS A 1 722 ? 10.641 15.672 30.882 1.00 82.88 722 LYS A N 1
ATOM 5964 C CA . LYS A 1 722 ? 10.763 17.137 30.874 1.00 82.88 722 LYS A CA 1
ATOM 5965 C C . LYS A 1 722 ? 12.164 17.596 30.451 1.00 82.88 722 LYS A C 1
ATOM 5967 O O . LYS A 1 722 ? 12.278 18.538 29.669 1.00 82.88 722 LYS A O 1
ATOM 5972 N N . MET A 1 723 ? 13.222 16.926 30.912 1.00 84.88 723 MET A N 1
ATOM 5973 C CA . MET A 1 723 ? 14.601 17.250 30.514 1.00 84.88 723 MET A CA 1
ATOM 5974 C C . MET A 1 723 ? 14.839 16.987 29.025 1.00 84.88 723 MET A C 1
ATOM 5976 O O . MET A 1 723 ? 15.399 17.827 28.317 1.00 84.88 723 MET A O 1
ATOM 5980 N N . ASN A 1 724 ? 14.358 15.849 28.525 1.00 80.38 724 ASN A N 1
ATOM 5981 C CA . ASN A 1 724 ? 14.419 15.521 27.105 1.00 80.38 724 ASN A CA 1
ATOM 5982 C C . ASN A 1 724 ? 13.618 16.513 26.250 1.00 80.38 724 ASN A C 1
ATOM 5984 O O . ASN A 1 724 ? 14.097 16.916 25.192 1.00 80.38 724 ASN A O 1
ATOM 5988 N N . LEU A 1 725 ? 12.449 16.959 26.727 1.00 83.44 725 LEU A N 1
ATOM 5989 C CA . LEU A 1 725 ? 11.666 18.015 26.084 1.00 83.44 725 LEU A CA 1
ATOM 5990 C C . LEU A 1 725 ? 12.459 19.316 25.949 1.00 83.44 725 LEU A C 1
ATOM 5992 O O . LEU A 1 725 ? 12.454 19.931 24.883 1.00 83.44 725 LEU A O 1
ATOM 5996 N N . PHE A 1 726 ? 13.158 19.736 27.003 1.00 85.75 726 PHE A N 1
ATOM 5997 C CA . PHE A 1 726 ? 13.980 20.940 26.940 1.00 85.75 726 PHE A CA 1
ATOM 5998 C C . PHE A 1 726 ? 15.130 20.798 25.943 1.00 85.75 726 PHE A C 1
ATOM 6000 O O . PHE A 1 726 ? 15.298 21.670 25.090 1.00 85.75 726 PHE A O 1
ATOM 6007 N N . LYS A 1 727 ? 15.854 19.671 25.967 1.00 84.75 727 LYS A N 1
ATOM 6008 C CA . LYS A 1 727 ? 16.906 19.364 24.981 1.00 84.75 727 LYS A CA 1
ATOM 6009 C C . LYS A 1 727 ? 16.362 19.399 23.548 1.00 84.75 727 LYS A C 1
ATOM 6011 O O . LYS A 1 727 ? 16.959 20.040 22.683 1.00 84.75 727 LYS A O 1
ATOM 6016 N N . ALA A 1 728 ? 15.210 18.773 23.303 1.00 81.75 728 ALA A N 1
ATOM 6017 C CA . ALA A 1 728 ? 14.557 18.770 21.997 1.00 81.75 728 ALA A CA 1
ATOM 6018 C C . ALA A 1 728 ? 14.124 20.178 21.559 1.00 81.75 728 ALA A C 1
ATOM 6020 O O . ALA A 1 728 ? 14.321 20.533 20.398 1.00 81.75 728 ALA A O 1
ATOM 6021 N N . GLY A 1 729 ? 13.591 20.999 22.468 1.00 84.50 729 GLY A N 1
ATOM 6022 C CA . GLY A 1 729 ? 13.194 22.381 22.188 1.00 84.50 729 GLY A CA 1
ATOM 6023 C C . GLY A 1 729 ? 14.367 23.264 21.762 1.00 84.50 729 GLY A C 1
ATOM 6024 O O . GLY A 1 729 ? 14.291 23.922 20.726 1.00 84.50 729 GLY A O 1
ATOM 6025 N N . ILE A 1 730 ? 15.492 23.190 22.480 1.00 84.44 730 ILE A N 1
ATOM 6026 C CA . ILE A 1 730 ? 16.727 23.918 22.137 1.00 84.44 730 ILE A CA 1
ATOM 6027 C C . ILE A 1 730 ? 17.253 23.475 20.770 1.00 84.44 730 ILE A C 1
ATOM 6029 O O . ILE A 1 730 ? 17.568 24.304 19.918 1.00 84.44 730 ILE A O 1
ATOM 6033 N N . GLN A 1 731 ? 17.320 22.161 20.528 1.00 82.62 731 GLN A N 1
ATOM 6034 C CA . GLN A 1 731 ? 17.746 21.613 19.237 1.00 82.62 731 GLN A CA 1
ATOM 6035 C C . GLN A 1 731 ? 16.819 22.035 18.094 1.00 82.62 731 GLN A C 1
ATOM 6037 O O . GLN A 1 731 ? 17.290 22.295 16.986 1.00 82.62 731 GLN A O 1
ATOM 6042 N N . SER A 1 732 ? 15.514 22.109 18.358 1.00 83.56 732 SER A N 1
ATOM 6043 C CA . SER A 1 732 ? 14.512 22.549 17.390 1.00 83.56 732 SER A CA 1
ATOM 6044 C C . SER A 1 732 ? 14.734 24.004 17.024 1.00 83.56 732 SER A C 1
ATOM 6046 O O . SER A 1 732 ? 14.899 24.301 15.848 1.00 83.56 732 SER A O 1
ATOM 6048 N N . ILE A 1 733 ? 14.829 24.894 18.013 1.00 80.69 733 ILE A N 1
ATOM 6049 C CA . ILE A 1 733 ? 15.084 26.324 17.805 1.00 80.69 733 ILE A CA 1
ATOM 6050 C C . ILE A 1 733 ? 16.417 26.538 17.082 1.00 80.69 733 ILE A C 1
ATOM 6052 O O . ILE A 1 733 ? 16.466 27.257 16.087 1.00 80.69 733 ILE A O 1
ATOM 6056 N N . ASN A 1 734 ? 17.484 25.859 17.503 1.00 79.94 734 ASN A N 1
ATOM 6057 C CA . ASN A 1 734 ? 18.767 25.934 16.808 1.00 79.94 734 ASN A CA 1
ATOM 6058 C C . ASN A 1 734 ? 18.655 25.484 15.366 1.00 79.94 734 ASN A C 1
ATOM 6060 O O . ASN A 1 734 ? 19.183 26.158 14.492 1.00 79.94 734 ASN A O 1
ATOM 6064 N N . SER A 1 735 ? 17.945 24.384 15.104 1.00 78.75 735 SER A N 1
ATOM 6065 C CA . SER A 1 735 ? 17.671 23.984 13.733 1.00 78.75 735 SER A CA 1
ATOM 6066 C C . SER A 1 735 ? 16.942 25.107 13.010 1.00 78.75 735 SER A C 1
ATOM 6068 O O . SER A 1 735 ? 17.437 25.532 11.979 1.00 78.75 735 SER A O 1
ATOM 6070 N N . VAL A 1 736 ? 15.843 25.640 13.552 1.00 78.12 736 VAL A N 1
ATOM 6071 C CA . VAL A 1 736 ? 15.069 26.713 12.919 1.00 78.12 736 VAL A CA 1
ATOM 6072 C C . VAL A 1 736 ? 15.961 27.890 12.528 1.00 78.12 736 VAL A C 1
ATOM 6074 O O . VAL A 1 736 ? 15.893 28.269 11.368 1.00 78.12 736 VAL A O 1
ATOM 6077 N N . PHE A 1 737 ? 16.831 28.394 13.415 1.00 76.50 737 PHE A N 1
ATOM 6078 C CA . PHE A 1 737 ? 17.546 29.672 13.247 1.00 76.50 737 PHE A CA 1
ATOM 6079 C C . PHE A 1 737 ? 19.035 29.597 12.845 1.00 76.50 737 PHE A C 1
ATOM 6081 O O . PHE A 1 737 ? 19.640 30.643 12.600 1.00 76.50 737 PHE A O 1
ATOM 6088 N N . SER A 1 738 ? 19.653 28.413 12.741 1.00 67.94 738 SER A N 1
ATOM 6089 C CA . SER A 1 738 ? 21.114 28.249 12.542 1.00 67.94 738 SER A CA 1
ATOM 6090 C C . SER A 1 738 ? 21.695 28.801 11.229 1.00 67.94 738 SER A C 1
ATOM 6092 O O . SER A 1 738 ? 22.910 28.785 11.046 1.00 67.94 738 SER A O 1
ATOM 6094 N N . PHE A 1 739 ? 20.867 29.278 10.299 1.00 66.69 739 PHE A N 1
ATOM 6095 C CA . PHE A 1 739 ? 21.256 29.611 8.922 1.00 66.69 739 PHE A CA 1
ATOM 6096 C C . PHE A 1 739 ? 21.536 31.110 8.670 1.00 66.69 739 PHE A C 1
ATOM 6098 O O . PHE A 1 739 ? 21.939 31.503 7.567 1.00 66.69 739 PHE A O 1
ATOM 6105 N N . ASN A 1 740 ? 21.315 31.976 9.661 1.00 56.59 740 ASN A N 1
ATOM 6106 C CA . ASN A 1 740 ? 21.577 33.411 9.543 1.00 56.59 740 ASN A CA 1
ATOM 6107 C C . ASN A 1 740 ? 23.080 33.698 9.790 1.00 56.59 740 ASN A C 1
ATOM 6109 O O . ASN A 1 740 ? 23.631 33.324 10.816 1.00 56.59 740 ASN A O 1
ATOM 6113 N N . ASN A 1 741 ? 23.773 34.371 8.860 1.00 47.72 741 ASN A N 1
ATOM 6114 C CA . ASN A 1 741 ? 25.220 34.684 8.969 1.00 47.72 741 ASN A CA 1
ATOM 6115 C C . ASN A 1 741 ? 25.515 35.925 9.842 1.00 47.72 741 ASN A C 1
ATOM 6117 O O . ASN A 1 741 ? 26.516 36.609 9.641 1.00 47.72 741 ASN A O 1
ATOM 6121 N N . ILE A 1 742 ? 24.625 36.253 10.774 1.00 55.44 742 ILE A N 1
ATOM 6122 C CA . ILE A 1 742 ? 24.786 37.385 11.693 1.00 55.44 742 ILE A CA 1
ATOM 6123 C C . ILE A 1 742 ? 25.517 36.867 12.950 1.00 55.44 742 ILE A C 1
ATOM 6125 O O . ILE A 1 742 ? 25.481 35.672 13.242 1.00 55.44 742 ILE A O 1
ATOM 6129 N N . SER A 1 743 ? 26.182 37.732 13.717 1.00 58.56 743 SER A N 1
ATOM 6130 C CA . SER A 1 743 ? 26.796 37.375 15.013 1.00 58.56 743 SER A CA 1
ATOM 6131 C C . SER A 1 743 ? 25.800 36.752 16.009 1.00 58.56 743 SER A C 1
ATOM 6133 O O . SER A 1 743 ? 26.181 35.942 16.853 1.00 58.56 743 SER A O 1
ATOM 6135 N N . LEU A 1 744 ? 24.510 37.079 15.884 1.00 60.84 744 LEU A N 1
ATOM 6136 C CA . LEU A 1 744 ? 23.447 36.621 16.778 1.00 60.84 744 LEU A CA 1
ATOM 6137 C C . LEU A 1 744 ? 23.199 35.098 16.752 1.00 60.84 744 LEU A C 1
ATOM 6139 O O . LEU A 1 744 ? 23.144 34.504 17.819 1.00 60.84 744 LEU A O 1
ATOM 6143 N N . PRO A 1 745 ? 23.082 34.418 15.599 1.00 66.94 745 PRO A N 1
ATOM 6144 C CA . PRO A 1 745 ? 23.014 32.953 15.535 1.00 66.94 745 PRO A CA 1
ATOM 6145 C C . PRO A 1 745 ? 24.198 32.210 16.162 1.00 66.94 745 PRO A C 1
ATOM 6147 O O . PRO A 1 745 ? 24.003 31.153 16.756 1.00 66.94 745 PRO A O 1
ATOM 6150 N N . GLN A 1 746 ? 25.418 32.754 16.092 1.00 69.94 746 GLN A N 1
ATOM 6151 C CA . GLN A 1 746 ? 26.563 32.176 16.811 1.00 69.94 746 GLN A CA 1
ATOM 6152 C C . GLN A 1 746 ? 26.400 32.337 18.325 1.00 69.94 746 GLN A C 1
ATOM 6154 O O . GLN A 1 746 ? 26.663 31.397 19.076 1.00 69.94 746 GLN A O 1
ATOM 6159 N N . HIS A 1 747 ? 25.899 33.494 18.766 1.00 75.50 747 HIS A N 1
ATOM 6160 C CA . HIS A 1 747 ? 25.542 33.718 20.162 1.00 75.50 747 HIS A CA 1
ATOM 6161 C C . HIS A 1 747 ? 24.415 32.771 20.614 1.00 75.50 747 HIS A C 1
ATOM 6163 O O . HIS A 1 747 ? 24.539 32.152 21.664 1.00 75.50 747 HIS A O 1
ATOM 6169 N N . LEU A 1 748 ? 23.395 32.542 19.777 1.00 76.50 748 LEU A N 1
ATOM 6170 C CA . LEU A 1 748 ? 22.298 31.602 20.029 1.00 76.50 748 LEU A CA 1
ATOM 6171 C C . LEU A 1 748 ? 22.806 30.168 20.216 1.00 76.50 748 LEU A C 1
ATOM 6173 O O . LEU A 1 748 ? 22.383 29.485 21.149 1.00 76.50 748 LEU A O 1
ATOM 6177 N N . ILE A 1 749 ? 23.723 29.710 19.358 1.00 77.38 749 ILE A N 1
ATOM 6178 C CA . ILE A 1 749 ? 24.342 28.382 19.466 1.00 77.38 749 ILE A CA 1
ATOM 6179 C C . ILE A 1 749 ? 25.164 28.279 20.758 1.00 77.38 749 ILE A C 1
ATOM 6181 O O . ILE A 1 749 ? 25.040 27.292 21.482 1.00 77.38 749 ILE A O 1
ATOM 6185 N N . ALA A 1 750 ? 25.960 29.301 21.084 1.00 81.25 750 ALA A N 1
ATOM 6186 C CA . ALA A 1 750 ? 26.765 29.319 22.303 1.00 81.25 750 ALA A CA 1
ATOM 6187 C C . ALA A 1 750 ? 25.892 29.278 23.570 1.00 81.25 750 ALA A C 1
ATOM 6189 O O . ALA A 1 750 ? 26.126 28.458 24.458 1.00 81.25 750 ALA A O 1
ATOM 6190 N N . THR A 1 751 ? 24.850 30.109 23.646 1.00 80.81 751 THR A N 1
ATOM 6191 C CA . THR A 1 751 ? 23.929 30.152 24.793 1.00 80.81 751 THR A CA 1
ATOM 6192 C C . THR A 1 751 ? 23.069 28.886 24.874 1.00 80.81 751 THR A C 1
ATOM 6194 O O . THR A 1 751 ? 22.816 28.382 25.967 1.00 80.81 751 THR A O 1
ATOM 6197 N N . SER A 1 752 ? 22.711 28.285 23.735 1.00 82.25 752 SER A N 1
ATOM 6198 C CA . SER A 1 752 ? 22.067 26.966 23.695 1.00 82.25 752 SER A CA 1
ATOM 6199 C C . SER A 1 752 ? 22.921 25.863 24.297 1.00 82.25 752 SER A C 1
ATOM 6201 O O . SER A 1 752 ? 22.397 25.020 25.020 1.00 82.25 752 SER A O 1
ATOM 6203 N N . GLN A 1 753 ? 24.222 25.847 23.987 1.00 84.50 753 GLN A N 1
ATOM 6204 C CA . GLN A 1 753 ? 25.130 24.835 24.515 1.00 84.50 753 GLN A CA 1
ATOM 6205 C C . GLN A 1 753 ? 25.237 24.958 26.037 1.00 84.50 753 GLN A C 1
ATOM 6207 O O . GLN A 1 753 ? 25.047 23.960 26.727 1.00 84.50 753 GLN A O 1
ATOM 6212 N N . LYS A 1 754 ? 25.383 26.187 26.562 1.00 85.31 754 LYS A N 1
ATOM 6213 C CA . LYS A 1 754 ? 25.324 26.448 28.012 1.00 85.31 754 LYS A CA 1
ATOM 6214 C C . LYS A 1 754 ? 24.035 25.889 28.633 1.00 85.31 754 LYS A C 1
ATOM 6216 O O . LYS A 1 754 ? 24.081 25.248 29.679 1.00 85.31 754 LYS A O 1
ATOM 6221 N N . LEU A 1 755 ? 22.886 26.098 27.981 1.00 83.31 755 LEU A N 1
ATOM 6222 C CA . LEU A 1 755 ? 21.592 25.613 28.470 1.00 83.31 755 LEU A CA 1
ATOM 6223 C C . LEU A 1 755 ? 21.519 24.073 28.476 1.00 83.31 755 LEU A C 1
ATOM 6225 O O . LEU A 1 755 ? 21.054 23.486 29.452 1.00 83.31 755 LEU A O 1
ATOM 6229 N N . ILE A 1 756 ? 22.009 23.408 27.422 1.00 84.75 756 ILE A N 1
ATOM 6230 C CA . ILE A 1 756 ? 22.080 21.936 27.331 1.00 84.75 756 ILE A CA 1
ATOM 6231 C C . ILE A 1 756 ? 22.988 21.358 28.422 1.00 84.75 756 ILE A C 1
ATOM 6233 O O . ILE A 1 756 ? 22.631 20.350 29.045 1.00 84.75 756 ILE A O 1
ATOM 6237 N N . ASP A 1 757 ? 24.131 21.992 28.675 1.00 84.44 757 ASP A N 1
ATOM 6238 C CA . ASP A 1 757 ? 25.079 21.571 29.706 1.00 84.44 757 ASP A CA 1
ATOM 6239 C C . ASP A 1 757 ? 24.434 21.685 31.096 1.00 84.44 757 ASP A C 1
ATOM 6241 O O . ASP A 1 757 ? 24.439 20.719 31.862 1.00 84.44 757 ASP A O 1
ATOM 6245 N N . CYS A 1 758 ? 23.755 22.803 31.386 1.00 82.62 758 CYS A N 1
ATOM 6246 C CA . CYS A 1 758 ? 22.985 22.974 32.621 1.00 82.62 758 CYS A CA 1
ATOM 6247 C C . CYS A 1 758 ? 21.879 21.920 32.781 1.00 82.62 758 CYS A C 1
ATOM 6249 O O . CYS A 1 758 ? 21.719 21.367 33.869 1.00 82.62 758 CYS A O 1
ATOM 6251 N N . ILE A 1 759 ? 21.129 21.600 31.721 1.00 83.31 759 ILE A N 1
ATOM 6252 C CA . ILE A 1 759 ? 20.097 20.549 31.770 1.00 83.31 759 ILE A CA 1
ATOM 6253 C C . ILE A 1 759 ? 20.730 19.184 32.067 1.00 83.31 759 ILE A C 1
ATOM 6255 O O . ILE A 1 759 ? 20.182 18.404 32.840 1.00 83.31 759 ILE A O 1
ATOM 6259 N N . THR A 1 760 ? 21.894 18.892 31.491 1.00 83.69 760 THR A N 1
ATOM 6260 C CA . THR A 1 760 ? 22.606 17.621 31.701 1.00 83.69 760 THR A CA 1
ATOM 6261 C C . THR A 1 760 ? 23.158 17.502 33.130 1.00 83.69 760 THR A C 1
ATOM 6263 O O . THR A 1 760 ? 23.103 16.429 33.741 1.00 83.69 760 THR A O 1
ATOM 6266 N N . ILE A 1 761 ? 23.617 18.612 33.715 1.00 81.38 761 ILE A N 1
ATOM 6267 C CA . ILE A 1 761 ? 24.005 18.685 35.131 1.00 81.38 761 ILE A CA 1
ATOM 6268 C C . ILE A 1 761 ? 22.779 18.514 36.036 1.00 81.38 761 ILE A C 1
ATOM 6270 O O . ILE A 1 761 ? 22.838 17.751 36.999 1.00 81.38 761 ILE A O 1
ATOM 6274 N N . LEU A 1 762 ? 21.651 19.161 35.726 1.00 80.44 762 LEU A N 1
ATOM 6275 C CA . LEU A 1 762 ? 20.405 18.998 36.481 1.00 80.44 762 LEU A CA 1
ATOM 6276 C C . LEU A 1 762 ? 19.909 17.542 36.433 1.00 80.44 762 LEU A C 1
ATOM 6278 O O . LEU A 1 762 ? 19.514 16.994 37.462 1.00 80.44 762 LEU A O 1
ATOM 6282 N N . GLU A 1 763 ? 19.981 16.895 35.267 1.00 80.12 763 GLU A N 1
ATOM 6283 C CA . GLU A 1 763 ? 19.581 15.496 35.074 1.00 80.12 763 GLU A CA 1
ATOM 6284 C C . GLU A 1 763 ? 20.422 14.530 35.929 1.00 80.12 763 GLU A C 1
ATOM 6286 O O . GLU A 1 763 ? 19.880 13.629 36.572 1.00 80.12 763 GLU A O 1
ATOM 6291 N N . SER A 1 764 ? 21.738 14.752 36.002 1.00 79.25 764 SER A N 1
ATOM 6292 C CA . SER A 1 764 ? 22.663 13.915 36.779 1.00 79.25 764 SER A CA 1
ATOM 6293 C C . SER A 1 764 ? 22.613 14.200 38.288 1.00 79.25 764 SER A C 1
ATOM 6295 O O . SER A 1 764 ? 22.482 13.276 39.096 1.00 79.25 764 SER A O 1
ATOM 6297 N N . THR A 1 765 ? 22.649 15.470 38.696 1.00 73.81 765 THR A N 1
ATOM 6298 C CA . THR A 1 765 ? 22.820 15.879 40.105 1.00 73.81 765 THR A CA 1
ATOM 6299 C C . THR A 1 765 ? 21.503 16.119 40.846 1.00 73.81 765 THR A C 1
ATOM 6301 O O . THR A 1 765 ? 21.420 15.880 42.047 1.00 73.81 765 THR A O 1
ATOM 6304 N N . GLY A 1 766 ? 20.428 16.509 40.151 1.00 64.75 766 GLY A N 1
ATOM 6305 C CA . GLY A 1 766 ? 19.146 16.887 40.762 1.00 64.75 766 GLY A CA 1
ATOM 6306 C C . GLY A 1 766 ? 19.148 18.225 41.513 1.00 64.75 766 GLY A C 1
ATOM 6307 O O . GLY A 1 766 ? 18.143 18.557 42.134 1.00 64.75 766 GLY A O 1
ATOM 6308 N N . GLN A 1 767 ? 20.246 18.985 41.484 1.00 65.31 767 GLN A N 1
ATOM 6309 C CA . GLN A 1 767 ? 20.318 20.305 42.110 1.00 65.31 767 GLN A CA 1
ATOM 6310 C C . GLN A 1 767 ? 19.792 21.380 41.156 1.00 65.31 767 GLN A C 1
ATOM 6312 O O . GLN A 1 767 ? 20.236 21.472 40.014 1.00 65.31 767 GLN A O 1
ATOM 6317 N N . SER A 1 768 ? 18.857 22.209 41.634 1.00 61.53 768 SER A N 1
ATOM 6318 C CA . SER A 1 768 ? 18.378 23.384 40.899 1.00 61.53 768 SER A CA 1
ATOM 6319 C C . SER A 1 768 ? 19.532 24.360 40.678 1.00 61.53 768 SER A C 1
ATOM 6321 O O . SER A 1 768 ? 20.092 24.891 41.635 1.00 61.53 768 SER A O 1
ATOM 6323 N N . ILE A 1 769 ? 19.868 24.620 39.418 1.00 61.06 769 ILE A N 1
ATOM 6324 C CA . ILE A 1 769 ? 20.930 25.553 39.045 1.00 61.06 769 ILE A CA 1
ATOM 6325 C C . ILE A 1 769 ? 20.307 26.952 38.963 1.00 61.06 769 ILE A C 1
ATOM 6327 O O . ILE A 1 769 ? 19.518 27.219 38.057 1.00 61.06 769 ILE A O 1
ATOM 6331 N N . VAL A 1 770 ? 20.649 27.843 39.903 1.00 60.44 770 VAL A N 1
ATOM 6332 C CA . VAL A 1 770 ? 20.197 29.256 39.922 1.00 60.44 770 VAL A CA 1
ATOM 6333 C C . VAL A 1 770 ? 20.499 29.957 38.587 1.00 60.44 770 VAL A C 1
ATOM 6335 O O . VAL A 1 770 ? 19.707 30.773 38.119 1.00 60.44 770 VAL A O 1
ATOM 6338 N N . ASP A 1 771 ? 21.575 29.551 37.914 1.00 66.38 771 ASP A N 1
ATOM 6339 C CA . ASP A 1 771 ? 22.004 30.101 36.627 1.00 66.38 771 ASP A CA 1
ATOM 6340 C C . ASP A 1 771 ? 21.144 29.665 35.430 1.00 66.38 771 ASP A C 1
ATOM 6342 O O . ASP A 1 771 ? 21.171 30.325 34.396 1.00 66.38 771 ASP A O 1
ATOM 6346 N N . MET A 1 772 ? 20.336 28.601 35.537 1.00 73.56 772 MET A N 1
ATOM 6347 C CA . MET A 1 772 ? 19.594 28.066 34.385 1.00 73.56 772 MET A CA 1
ATOM 6348 C C . MET A 1 772 ? 18.542 29.054 33.859 1.00 73.56 772 MET A C 1
ATOM 6350 O O . MET A 1 772 ? 18.405 29.226 32.649 1.00 73.56 772 MET A O 1
ATOM 6354 N N . ASN A 1 773 ? 17.833 29.745 34.758 1.00 78.69 773 ASN A N 1
ATOM 6355 C CA . ASN A 1 773 ? 16.871 30.779 34.370 1.00 78.69 773 ASN A CA 1
ATOM 6356 C C . ASN A 1 773 ? 17.566 32.024 33.804 1.00 78.69 773 ASN A C 1
ATOM 6358 O O . ASN A 1 773 ? 17.053 32.620 32.863 1.00 78.69 773 ASN A O 1
ATOM 6362 N N . ASN A 1 774 ? 18.745 32.383 34.319 1.00 79.81 774 ASN A N 1
ATOM 6363 C CA . ASN A 1 774 ? 19.527 33.507 33.799 1.00 79.81 774 ASN A CA 1
ATOM 6364 C C . ASN A 1 774 ? 20.042 33.219 32.378 1.00 79.81 774 ASN A C 1
ATOM 6366 O O . ASN A 1 774 ? 19.915 34.068 31.499 1.00 79.81 774 ASN A O 1
ATOM 6370 N N . ILE A 1 775 ? 20.540 32.003 32.124 1.00 79.81 775 ILE A N 1
ATOM 6371 C CA . ILE A 1 775 ? 20.975 31.556 30.789 1.00 79.81 775 ILE A CA 1
ATOM 6372 C C . ILE A 1 775 ? 19.777 31.462 29.832 1.00 79.81 775 ILE A C 1
ATOM 6374 O O . ILE A 1 775 ? 19.900 31.800 28.658 1.00 79.81 775 ILE A O 1
ATOM 6378 N N . PHE A 1 776 ? 18.601 31.047 30.315 1.00 80.50 776 PHE A N 1
ATOM 6379 C CA . PHE A 1 776 ? 17.381 31.063 29.506 1.00 80.50 776 PHE A CA 1
ATOM 6380 C C . PHE A 1 776 ? 16.922 32.487 29.156 1.00 80.50 776 PHE A C 1
ATOM 6382 O O . PHE A 1 776 ? 16.486 32.717 28.033 1.00 80.50 776 PHE A O 1
ATOM 6389 N N . LEU A 1 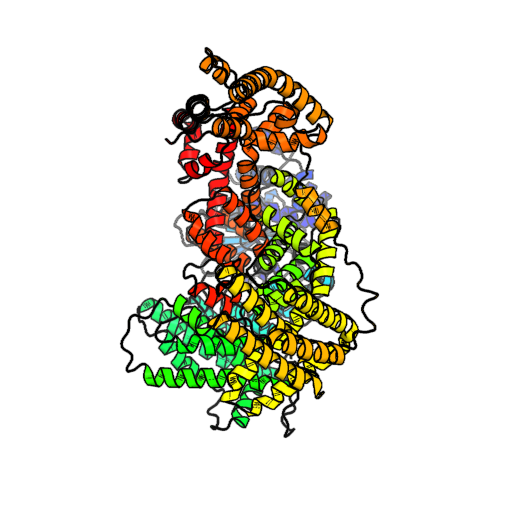777 ? 17.042 33.456 30.070 1.00 82.31 777 LEU A N 1
ATOM 6390 C CA . LEU A 1 777 ? 16.755 34.863 29.769 1.00 82.31 777 LEU A CA 1
ATOM 6391 C C . LEU A 1 777 ? 17.739 35.431 28.734 1.00 82.31 777 LEU A C 1
ATOM 6393 O O . LEU A 1 777 ? 17.305 36.093 27.795 1.00 82.31 777 LEU A O 1
ATOM 6397 N N . GLU A 1 778 ? 19.036 35.116 28.850 1.00 82.06 778 GLU A N 1
ATOM 6398 C CA . GLU A 1 778 ? 20.048 35.429 27.822 1.00 82.06 778 GLU A CA 1
ATOM 6399 C C . GLU A 1 778 ? 19.636 34.828 26.466 1.00 82.06 778 GLU A C 1
ATOM 6401 O O . GLU A 1 778 ? 19.623 35.516 25.447 1.00 82.06 778 GLU A O 1
ATOM 6406 N N . TYR A 1 779 ? 19.220 33.560 26.462 1.00 79.56 779 TYR A N 1
ATOM 6407 C CA . TYR A 1 779 ? 18.740 32.859 25.272 1.00 79.56 779 TYR A CA 1
ATOM 6408 C C . TYR A 1 779 ? 17.497 33.517 24.653 1.00 79.56 779 TYR A C 1
ATOM 6410 O O . TYR A 1 779 ? 17.415 33.676 23.434 1.00 79.56 779 TYR A O 1
ATOM 6418 N N . GLU A 1 780 ? 16.539 33.933 25.484 1.00 76.94 780 GLU A N 1
ATOM 6419 C CA . GLU A 1 780 ? 15.314 34.608 25.054 1.00 76.94 780 GLU A CA 1
ATOM 6420 C C . GLU A 1 780 ? 15.607 35.970 24.410 1.00 76.94 780 GLU A C 1
ATOM 6422 O O . GLU A 1 780 ? 15.025 36.291 23.374 1.00 76.94 780 GLU A O 1
ATOM 6427 N N . GLU A 1 781 ? 16.526 36.758 24.972 1.00 80.38 781 GLU A N 1
ATOM 6428 C CA . GLU A 1 781 ? 16.917 38.053 24.402 1.00 80.38 781 GLU A CA 1
ATOM 6429 C C . GLU A 1 781 ? 17.567 37.903 23.022 1.00 80.38 781 GLU A C 1
ATOM 6431 O O . GLU A 1 781 ? 17.219 38.631 22.089 1.00 80.38 781 GLU A O 1
ATOM 6436 N N . VAL A 1 782 ? 18.430 36.899 22.838 1.00 76.69 782 VAL A N 1
ATOM 6437 C CA . VAL A 1 782 ? 19.004 36.594 21.517 1.00 76.69 782 VAL A CA 1
ATOM 6438 C C . VAL A 1 782 ? 17.909 36.216 20.516 1.00 76.69 782 VAL A C 1
ATOM 6440 O O . VAL A 1 782 ? 17.924 36.673 19.371 1.00 76.69 782 VAL A O 1
ATOM 6443 N N . LEU A 1 783 ? 16.914 35.430 20.936 1.00 71.06 783 LEU A N 1
ATOM 6444 C CA . LEU A 1 783 ? 15.779 35.071 20.083 1.00 71.06 783 LEU A CA 1
ATOM 6445 C C . LEU A 1 783 ? 14.907 36.273 19.714 1.00 71.06 783 LEU A C 1
ATOM 6447 O O . LEU A 1 783 ? 14.475 36.371 18.561 1.00 71.06 783 LEU A O 1
ATOM 6451 N N . LYS A 1 784 ? 14.676 37.203 20.649 1.00 73.81 784 LYS A N 1
ATOM 6452 C CA . LYS A 1 784 ? 13.924 38.438 20.382 1.00 73.81 784 LYS A CA 1
ATOM 6453 C C . LYS A 1 784 ? 14.583 39.276 19.295 1.00 73.81 784 LYS A C 1
ATOM 6455 O O . LYS A 1 784 ? 13.901 39.720 18.371 1.00 73.81 784 LYS A O 1
ATOM 6460 N N . GLN A 1 785 ? 15.902 39.417 19.377 1.00 74.06 785 GLN A N 1
ATOM 6461 C CA . GLN A 1 785 ? 16.693 40.169 18.408 1.00 74.06 785 GLN A CA 1
ATOM 6462 C C . GLN A 1 785 ? 16.758 39.482 17.031 1.00 74.06 785 GLN A C 1
ATOM 6464 O O . GLN A 1 785 ? 16.796 40.162 16.011 1.00 74.06 785 GLN A O 1
ATOM 6469 N N . ILE A 1 786 ? 16.736 38.143 16.970 1.00 68.88 786 ILE A N 1
ATOM 6470 C CA . ILE A 1 786 ? 16.703 37.399 15.696 1.00 68.88 786 ILE A CA 1
ATOM 6471 C C . ILE A 1 786 ? 15.335 37.511 15.004 1.00 68.88 786 ILE A C 1
ATOM 6473 O O . ILE A 1 786 ? 15.271 37.545 13.774 1.00 68.88 786 ILE A O 1
ATOM 6477 N N . CYS A 1 787 ? 14.241 37.538 15.768 1.00 62.75 787 CYS A N 1
ATOM 6478 C CA . CYS A 1 787 ? 12.891 37.410 15.212 1.00 62.75 787 CYS A CA 1
ATOM 6479 C C . CYS A 1 787 ? 12.180 38.744 14.927 1.00 62.75 787 CYS A C 1
ATOM 6481 O O . CYS A 1 787 ? 11.158 38.706 14.244 1.00 62.75 787 CYS A O 1
ATOM 6483 N N . ASN A 1 788 ? 12.675 39.893 15.420 1.00 60.44 788 ASN A N 1
ATOM 6484 C CA . ASN A 1 788 ? 11.953 41.181 15.414 1.00 60.44 788 ASN A CA 1
ATOM 6485 C C . ASN A 1 788 ? 10.480 40.997 15.836 1.00 60.44 788 ASN A C 1
ATOM 6487 O O . ASN A 1 788 ? 9.553 41.164 15.043 1.00 60.44 788 ASN A O 1
ATOM 6491 N N . TYR A 1 789 ? 10.280 40.583 17.091 1.00 50.09 789 TYR A N 1
ATOM 6492 C CA . TYR A 1 789 ? 9.002 40.113 17.651 1.00 50.09 789 TYR A CA 1
ATOM 6493 C C . TYR A 1 789 ? 7.815 41.091 17.583 1.00 50.09 789 TYR A C 1
ATOM 6495 O O . TYR A 1 789 ? 6.683 40.670 17.824 1.00 50.09 789 TYR A O 1
ATOM 6503 N N . GLU A 1 790 ? 8.038 42.371 17.290 1.00 49.19 790 GLU A N 1
ATOM 6504 C CA . GLU A 1 790 ? 7.048 43.425 17.536 1.00 49.19 790 GLU A CA 1
ATOM 6505 C C . GLU A 1 790 ? 5.869 43.449 16.537 1.00 49.19 790 GLU A C 1
ATOM 6507 O O . GLU A 1 790 ? 4.803 43.938 16.896 1.00 49.19 790 GLU A O 1
ATOM 6512 N N . ASP A 1 791 ? 5.967 42.812 15.358 1.00 47.56 791 ASP A N 1
ATOM 6513 C CA . ASP A 1 791 ? 4.969 42.996 14.278 1.00 47.56 791 ASP A CA 1
ATOM 6514 C C . ASP A 1 791 ? 4.010 41.815 13.988 1.00 47.56 791 ASP A C 1
ATOM 6516 O O . ASP A 1 791 ? 3.135 41.937 13.132 1.00 47.56 791 ASP A O 1
ATOM 6520 N N . ILE A 1 792 ? 4.123 40.651 14.648 1.00 50.72 792 ILE A N 1
ATOM 6521 C CA . ILE A 1 792 ? 3.396 39.421 14.210 1.00 50.72 792 ILE A CA 1
ATOM 6522 C C . ILE A 1 792 ? 2.326 38.944 15.210 1.00 50.72 792 ILE A C 1
ATOM 6524 O O . ILE A 1 792 ? 1.521 38.063 14.910 1.00 50.72 792 ILE A O 1
ATOM 6528 N N . VAL A 1 793 ? 2.242 39.566 16.387 1.00 45.34 793 VAL A N 1
ATOM 6529 C CA . VAL A 1 793 ? 1.323 39.151 17.466 1.00 45.34 793 VAL A CA 1
ATOM 6530 C C . VAL A 1 793 ? -0.162 39.396 17.125 1.00 45.34 793 VAL A C 1
ATOM 6532 O O . VAL A 1 793 ? -1.039 38.804 17.748 1.00 45.34 793 VAL A O 1
ATOM 6535 N N . SER A 1 794 ? -0.485 40.197 16.105 1.00 43.28 794 SER A N 1
ATOM 6536 C CA . SER A 1 794 ? -1.861 40.648 15.835 1.00 43.28 794 SER A CA 1
ATOM 6537 C C . SER A 1 794 ? -2.647 39.854 14.781 1.00 43.28 794 SER A C 1
ATOM 6539 O O . SER A 1 794 ? -3.815 40.167 14.556 1.00 43.28 794 SER A O 1
ATOM 6541 N N . SER A 1 795 ? -2.070 38.839 14.125 1.00 44.25 795 SER A N 1
ATOM 6542 C CA . SER A 1 795 ? -2.746 38.181 12.991 1.00 44.25 795 SER A CA 1
ATOM 6543 C C . SER A 1 795 ? -2.442 36.693 12.820 1.00 44.25 795 SER A C 1
ATOM 6545 O O . SER A 1 795 ? -2.313 36.221 11.694 1.00 44.25 795 SER A O 1
ATOM 6547 N N . GLN A 1 796 ? -2.371 35.903 13.900 1.00 51.91 796 GLN A N 1
ATOM 6548 C CA . GLN A 1 796 ? -2.553 34.461 13.696 1.00 51.91 796 GLN A CA 1
ATOM 6549 C C . GLN A 1 796 ? -3.990 34.234 13.215 1.00 51.91 796 GLN A C 1
ATOM 6551 O O . GLN A 1 796 ? -4.918 34.511 13.982 1.00 51.91 796 GLN A O 1
ATOM 6556 N N . PRO A 1 797 ? -4.220 33.770 11.970 1.00 51.94 797 PRO A N 1
ATOM 6557 C CA . PRO A 1 797 ? -5.552 33.350 11.591 1.00 51.94 797 PRO A CA 1
ATOM 6558 C C . PRO A 1 797 ? -5.945 32.232 12.549 1.00 51.94 797 PRO A C 1
ATOM 6560 O O . PRO A 1 797 ? -5.206 31.264 12.736 1.00 51.94 797 PRO A O 1
ATOM 6563 N N . GLU A 1 798 ? -7.091 32.392 13.200 1.00 60.88 798 GLU A N 1
ATOM 6564 C CA . GLU A 1 798 ? -7.667 31.373 14.062 1.00 60.88 798 GLU A CA 1
ATOM 6565 C C . GLU A 1 798 ? -8.039 30.189 13.154 1.00 60.88 798 GLU A C 1
ATOM 6567 O O . GLU A 1 798 ? -9.137 30.135 12.601 1.00 60.88 798 GLU A O 1
ATOM 6572 N N . LEU A 1 799 ? -7.080 29.290 12.901 1.00 66.69 799 LEU A N 1
ATOM 6573 C CA . LEU A 1 799 ? -7.280 28.108 12.070 1.00 66.69 799 LEU A CA 1
ATOM 6574 C C . LEU A 1 799 ? -8.318 27.230 12.768 1.00 66.69 799 LEU A C 1
ATOM 6576 O O . LEU A 1 799 ? -8.037 26.524 13.740 1.00 66.69 799 LEU A O 1
ATOM 6580 N N . LYS A 1 800 ? -9.559 27.334 12.297 1.00 78.38 800 LYS A N 1
ATOM 6581 C CA . LYS A 1 800 ? -10.685 26.548 12.782 1.00 78.38 800 LYS A CA 1
ATOM 6582 C C . LYS A 1 800 ? -10.777 25.290 11.938 1.00 78.38 800 LYS A C 1
ATOM 6584 O O . LYS A 1 800 ? -10.843 25.364 10.718 1.00 78.38 800 LYS A O 1
ATOM 6589 N N . PHE A 1 801 ? -10.851 24.155 12.624 1.00 86.81 801 PHE A N 1
ATOM 6590 C CA . PHE A 1 801 ? -11.051 22.830 12.035 1.00 86.81 801 PHE A CA 1
ATOM 6591 C C . PHE A 1 801 ? -12.432 22.281 12.442 1.00 86.81 801 PHE A C 1
ATOM 6593 O O . PHE A 1 801 ? -12.521 21.349 13.252 1.00 86.81 801 PHE A O 1
ATOM 6600 N N . PRO A 1 802 ? -13.533 22.949 12.035 1.00 90.56 802 PRO A N 1
ATOM 6601 C CA . PRO A 1 802 ? -14.877 22.590 12.468 1.00 90.56 802 PRO A CA 1
ATOM 6602 C C . PRO A 1 802 ? -15.306 21.206 11.977 1.00 90.56 802 PRO A C 1
ATOM 6604 O O . PRO A 1 802 ? -16.026 20.533 12.709 1.00 90.56 802 PRO A O 1
ATOM 6607 N N . ASN A 1 803 ? -14.865 20.755 10.799 1.00 93.06 803 ASN A N 1
ATOM 6608 C CA . ASN A 1 803 ? -15.242 19.454 10.251 1.00 93.06 803 ASN A CA 1
ATOM 6609 C C . ASN A 1 803 ? -14.558 18.317 11.011 1.00 93.06 803 ASN A C 1
ATOM 6611 O O . ASN A 1 803 ? -15.227 17.345 11.346 1.00 93.06 803 ASN A O 1
ATOM 6615 N N . LEU A 1 804 ? -13.277 18.443 11.376 1.00 91.56 804 LEU A N 1
ATOM 6616 C CA . LEU A 1 804 ? -12.600 17.472 12.246 1.00 91.56 804 LEU A CA 1
ATOM 6617 C C . LEU A 1 804 ? -13.236 17.400 13.643 1.00 91.56 804 LEU A C 1
ATOM 6619 O O . LEU A 1 804 ? -13.446 16.306 14.172 1.00 91.56 804 LEU A O 1
ATOM 6623 N N . LYS A 1 805 ? -13.591 18.550 14.233 1.00 91.19 805 LYS A N 1
ATOM 6624 C CA . LYS A 1 805 ? -14.318 18.593 15.516 1.00 91.19 805 LYS A CA 1
ATOM 6625 C C . LYS A 1 805 ? -15.708 17.962 15.385 1.00 91.19 805 LYS A C 1
ATOM 6627 O O . LYS A 1 805 ? -16.098 17.149 16.218 1.00 91.19 805 LYS A O 1
ATOM 6632 N N . HIS A 1 806 ? -16.439 18.288 14.320 1.00 92.12 806 HIS A N 1
ATOM 6633 C CA . HIS A 1 806 ? -17.737 17.688 14.026 1.00 92.12 806 HIS A CA 1
ATOM 6634 C C . HIS A 1 806 ? -17.623 16.178 13.814 1.00 92.12 806 HIS A C 1
ATOM 6636 O O . HIS A 1 806 ? -18.458 15.439 14.317 1.00 92.12 806 HIS A O 1
ATOM 6642 N N . PHE A 1 807 ? -16.577 15.709 13.137 1.00 91.94 807 PHE A N 1
ATOM 6643 C CA . PHE A 1 807 ? -16.317 14.294 12.903 1.00 91.94 807 PHE A CA 1
ATOM 6644 C C . PHE A 1 807 ? -16.108 13.516 14.208 1.00 91.94 807 PHE A C 1
ATOM 6646 O O . PHE A 1 807 ? -16.703 12.451 14.376 1.00 91.94 807 PHE A O 1
ATOM 6653 N N . GLU A 1 808 ? -15.331 14.050 15.162 1.00 91.19 808 GLU A N 1
ATOM 6654 C CA . GLU A 1 808 ? -15.187 13.451 16.502 1.00 91.19 808 GLU A CA 1
ATOM 6655 C C . GLU A 1 808 ? -16.545 13.331 17.207 1.00 91.19 808 GLU A C 1
ATOM 6657 O O . GLU A 1 808 ? -16.917 12.243 17.663 1.00 91.19 808 GLU A O 1
ATOM 6662 N N . ILE A 1 809 ? -17.313 14.424 17.230 1.00 89.19 809 ILE A N 1
ATOM 6663 C CA . ILE A 1 809 ? -18.618 14.489 17.897 1.00 89.19 809 ILE A CA 1
ATOM 6664 C C . ILE A 1 809 ? -19.616 13.544 17.219 1.00 89.19 809 ILE A C 1
ATOM 6666 O O . ILE A 1 809 ? -20.256 12.737 17.891 1.00 89.19 809 ILE A O 1
ATOM 6670 N N . ALA A 1 810 ? -19.717 13.576 15.891 1.00 88.94 810 ALA A N 1
ATOM 6671 C CA . ALA A 1 810 ? -20.616 12.741 15.101 1.00 88.94 810 ALA A CA 1
ATOM 6672 C C . ALA A 1 810 ? -20.290 11.249 15.249 1.00 88.94 810 ALA A C 1
ATOM 6674 O O . ALA A 1 810 ? -21.197 10.417 15.262 1.00 88.94 810 ALA A O 1
ATOM 6675 N N . MET A 1 811 ? -19.013 10.894 15.422 1.00 88.94 811 MET A N 1
ATOM 6676 C CA . MET A 1 811 ? -18.612 9.521 15.718 1.00 88.94 811 MET A CA 1
ATOM 6677 C C . MET A 1 811 ? -19.055 9.087 17.121 1.00 88.94 811 MET A C 1
ATOM 6679 O O . MET A 1 811 ? -19.375 7.917 17.330 1.00 88.94 811 MET A O 1
ATOM 6683 N N . ARG A 1 812 ? -19.072 10.005 18.094 1.00 84.00 812 ARG A N 1
ATOM 6684 C CA . ARG A 1 812 ? -19.424 9.740 19.498 1.00 84.00 812 ARG A CA 1
ATOM 6685 C C . ARG A 1 812 ? -20.928 9.745 19.772 1.00 84.00 812 ARG A C 1
ATOM 6687 O O . ARG A 1 812 ? -21.386 8.936 20.575 1.00 84.00 812 ARG A O 1
ATOM 6694 N N . GLU A 1 813 ? -21.660 10.666 19.161 1.00 82.31 813 GLU A N 1
ATOM 6695 C CA . GLU A 1 813 ? -23.039 11.031 19.520 1.00 82.31 813 GLU A CA 1
ATOM 6696 C C . GLU A 1 813 ? -24.064 10.575 18.474 1.00 82.31 813 GLU A C 1
ATOM 6698 O O . GLU A 1 813 ? -25.208 11.028 18.461 1.00 82.31 813 GLU A O 1
ATOM 6703 N N . HIS A 1 814 ? -23.676 9.654 17.589 1.00 85.69 814 HIS A N 1
ATOM 6704 C CA . HIS A 1 814 ? -24.569 9.141 16.560 1.00 85.69 814 HIS A CA 1
ATOM 6705 C C . HIS A 1 814 ? -25.802 8.455 17.160 1.00 85.69 814 HIS A C 1
ATOM 6707 O O . HIS A 1 814 ? -25.712 7.409 17.810 1.00 85.69 814 HIS A O 1
ATOM 6713 N N . ASN A 1 815 ? -26.973 9.028 16.885 1.00 83.38 815 ASN A N 1
ATOM 6714 C CA . ASN A 1 815 ? -28.240 8.476 17.326 1.00 83.38 815 ASN A CA 1
ATOM 6715 C C . ASN A 1 815 ? -28.752 7.422 16.328 1.00 83.38 815 ASN A C 1
ATOM 6717 O O . ASN A 1 815 ? -29.064 7.728 15.180 1.00 83.38 815 ASN A O 1
ATOM 6721 N N . ILE A 1 816 ? -28.835 6.175 16.787 1.00 85.19 816 ILE A N 1
ATOM 6722 C CA . ILE A 1 816 ? -29.176 4.996 15.974 1.00 85.19 816 ILE A CA 1
ATOM 6723 C C . ILE A 1 816 ? -30.693 4.859 15.789 1.00 85.19 816 ILE A C 1
ATOM 6725 O O . ILE A 1 816 ? -31.173 4.377 14.759 1.00 85.19 816 ILE A O 1
ATOM 6729 N N . PHE A 1 817 ? -31.447 5.253 16.812 1.00 86.44 817 PHE A N 1
ATOM 6730 C CA . PHE A 1 817 ? -32.901 5.205 16.833 1.00 86.44 817 PHE A CA 1
ATOM 6731 C C . PHE A 1 817 ? -33.466 6.593 16.549 1.00 86.44 817 PHE A C 1
ATOM 6733 O O . PHE A 1 817 ? -32.942 7.597 17.030 1.00 86.44 817 PHE A O 1
ATOM 6740 N N . SER A 1 818 ? -34.558 6.669 15.789 1.00 86.69 818 SER A N 1
ATOM 6741 C CA . SER A 1 818 ? -35.271 7.940 15.641 1.00 86.69 818 SER A CA 1
ATOM 6742 C C . SER A 1 818 ? -35.845 8.398 16.987 1.00 86.69 818 SER A C 1
ATOM 6744 O O . SER A 1 818 ? -36.050 7.588 17.892 1.00 86.69 818 SER A O 1
ATOM 6746 N N . ASN A 1 819 ? -36.170 9.686 17.130 1.00 85.75 819 ASN A N 1
ATOM 6747 C CA . ASN A 1 819 ? -36.767 10.204 18.371 1.00 85.75 819 ASN A CA 1
ATOM 6748 C C . ASN A 1 819 ? -38.038 9.427 18.767 1.00 85.75 819 ASN A C 1
ATOM 6750 O O . ASN A 1 819 ? -38.220 9.076 19.930 1.00 85.75 819 ASN A O 1
ATOM 6754 N N . SER A 1 820 ? -38.869 9.050 17.789 1.00 87.25 820 SER A N 1
ATOM 6755 C CA . SER A 1 820 ? -40.050 8.216 18.033 1.00 87.25 820 SER A CA 1
ATOM 6756 C C . SER A 1 820 ? -39.703 6.793 18.484 1.00 87.25 820 SER A C 1
ATOM 6758 O O . SER A 1 820 ? -40.410 6.226 19.312 1.00 87.25 820 SER A O 1
ATOM 6760 N N . GLU A 1 821 ? -38.642 6.189 17.936 1.00 87.88 821 GLU A N 1
ATOM 6761 C CA . GLU A 1 821 ? -38.177 4.864 18.368 1.00 87.88 821 GLU A CA 1
ATOM 6762 C C . GLU A 1 821 ? -37.612 4.930 19.795 1.00 87.88 821 GLU A C 1
ATOM 6764 O O . GLU A 1 821 ? -37.948 4.076 20.612 1.00 87.88 821 GLU A O 1
ATOM 6769 N N . ASN A 1 822 ? -36.840 5.972 20.123 1.00 87.62 822 ASN A N 1
ATOM 6770 C CA . ASN A 1 822 ? -36.311 6.210 21.468 1.00 87.62 822 ASN A CA 1
ATOM 6771 C C . ASN A 1 822 ? -37.423 6.320 22.514 1.00 87.62 822 ASN A C 1
ATOM 6773 O O . ASN A 1 822 ? -37.353 5.641 23.537 1.00 87.62 822 ASN A O 1
ATOM 6777 N N . LEU A 1 823 ? -38.478 7.092 22.240 1.00 87.12 823 LEU A N 1
ATOM 6778 C CA . LEU A 1 823 ? -39.647 7.197 23.122 1.00 87.12 823 LEU A CA 1
ATOM 6779 C C . LEU A 1 823 ? -40.304 5.837 23.377 1.00 87.12 823 LEU A C 1
ATOM 6781 O O . LEU A 1 823 ? -40.585 5.475 24.519 1.00 87.12 823 LEU A O 1
ATOM 6785 N N . LYS A 1 824 ? -40.510 5.043 22.322 1.00 87.38 824 LYS A N 1
ATOM 6786 C CA . LYS A 1 824 ? -41.107 3.704 22.439 1.00 87.38 824 LYS A CA 1
ATOM 6787 C C . LYS A 1 824 ? -40.223 2.746 23.235 1.00 87.38 824 LYS A C 1
ATOM 6789 O O . LYS A 1 824 ? -40.727 2.002 24.074 1.00 87.38 824 LYS A O 1
ATOM 6794 N N . ILE A 1 825 ? -38.915 2.754 22.980 1.00 86.69 825 ILE A N 1
ATOM 6795 C CA . ILE A 1 825 ? -37.935 1.949 23.719 1.00 86.69 825 ILE A CA 1
ATOM 6796 C C . ILE A 1 825 ? -37.956 2.343 25.194 1.00 86.69 825 ILE A C 1
ATOM 6798 O O . ILE A 1 825 ? -38.074 1.472 26.056 1.00 86.69 825 ILE A O 1
ATOM 6802 N N . ARG A 1 826 ? -37.910 3.648 25.478 1.00 88.69 826 ARG A N 1
ATOM 6803 C CA . ARG A 1 826 ? -37.937 4.190 26.834 1.00 88.69 826 ARG A CA 1
ATOM 6804 C C . ARG A 1 826 ? -39.200 3.765 27.568 1.00 88.69 826 ARG A C 1
ATOM 6806 O O . ARG A 1 826 ? -39.081 3.213 28.654 1.00 88.69 826 ARG A O 1
ATOM 6813 N N . ASN A 1 827 ? -40.379 3.929 26.974 1.00 86.81 827 ASN A N 1
ATOM 6814 C CA . ASN A 1 827 ? -41.644 3.547 27.607 1.00 86.81 827 ASN A CA 1
ATOM 6815 C C . ASN A 1 827 ? -41.707 2.045 27.917 1.00 86.81 827 ASN A C 1
ATOM 6817 O O . ASN A 1 827 ? -42.035 1.665 29.040 1.00 86.81 827 ASN A O 1
ATOM 6821 N N . ASN A 1 828 ? -41.313 1.199 26.960 1.00 85.88 828 ASN A N 1
ATOM 6822 C CA . ASN A 1 828 ? -41.315 -0.253 27.143 1.00 85.88 828 ASN A CA 1
ATOM 6823 C C . ASN A 1 828 ? -40.319 -0.710 28.218 1.00 85.88 828 ASN A C 1
ATOM 6825 O O . ASN A 1 828 ? -40.665 -1.510 29.081 1.00 85.88 828 ASN A O 1
ATOM 6829 N N . ILE A 1 829 ? -39.079 -0.210 28.189 1.00 87.25 829 ILE A N 1
ATOM 6830 C CA . ILE A 1 829 ? -38.042 -0.623 29.146 1.00 87.25 829 ILE A CA 1
ATOM 6831 C C . ILE A 1 829 ? -38.339 -0.070 30.543 1.00 87.25 829 ILE A C 1
ATOM 6833 O O . ILE A 1 829 ? -38.143 -0.784 31.523 1.00 87.25 829 ILE A O 1
ATOM 6837 N N . SER A 1 830 ? -38.848 1.163 30.649 1.00 86.12 830 SER A N 1
ATOM 6838 C CA . SER A 1 830 ? -39.134 1.800 31.943 1.00 86.12 830 SER A CA 1
ATOM 6839 C C . SER A 1 830 ? -40.105 0.969 32.771 1.00 86.12 830 SER A C 1
ATOM 6841 O O . SER A 1 830 ? -39.813 0.675 33.926 1.00 86.12 830 SER A O 1
ATOM 6843 N N . GLN A 1 831 ? -41.213 0.524 32.169 1.00 83.88 831 GLN A N 1
ATOM 6844 C CA . GLN A 1 831 ? -42.211 -0.300 32.857 1.00 83.88 831 GLN A CA 1
ATOM 6845 C C . GLN A 1 831 ? -41.621 -1.613 33.383 1.00 83.88 831 GLN A C 1
ATOM 6847 O O . GLN A 1 831 ? -41.973 -2.059 34.471 1.00 83.88 831 GLN A O 1
ATOM 6852 N N . LEU A 1 832 ? -40.694 -2.212 32.635 1.00 85.25 832 LEU A N 1
ATOM 6853 C CA . LEU A 1 832 ? -40.103 -3.497 32.995 1.00 85.25 832 LEU A CA 1
ATOM 6854 C C . LEU A 1 832 ? -38.971 -3.377 34.036 1.00 85.25 832 LEU A C 1
ATOM 6856 O O . LEU A 1 832 ? -38.648 -4.368 34.687 1.00 85.25 832 LEU A O 1
ATOM 6860 N N . LEU A 1 833 ? -38.358 -2.197 34.203 1.00 88.44 833 LEU A N 1
ATOM 6861 C CA . LEU A 1 833 ? -37.255 -1.974 35.150 1.00 88.44 833 LEU A CA 1
ATOM 6862 C C . LEU A 1 833 ? -37.697 -1.505 36.544 1.00 88.44 833 LEU A C 1
ATOM 6864 O O . LEU A 1 833 ? -36.910 -1.642 37.482 1.00 88.44 833 LEU A O 1
ATOM 6868 N N . ILE A 1 834 ? -38.931 -1.002 36.698 1.00 88.62 834 ILE A N 1
ATOM 6869 C CA . ILE A 1 834 ? -39.473 -0.499 37.978 1.00 88.62 834 ILE A CA 1
ATOM 6870 C C . ILE A 1 834 ? -39.191 -1.453 39.156 1.00 88.62 834 ILE A C 1
ATOM 6872 O O . ILE A 1 834 ? -38.602 -0.991 40.136 1.00 88.62 834 ILE A O 1
ATOM 6876 N N . PRO A 1 835 ? -39.478 -2.771 39.073 1.00 88.75 835 PRO A N 1
ATOM 6877 C CA . PRO A 1 835 ? -39.256 -3.674 40.206 1.00 88.75 835 PRO A CA 1
ATOM 6878 C C . PRO A 1 835 ? -37.783 -3.766 40.625 1.00 88.75 835 PRO A C 1
ATOM 6880 O O . PRO A 1 835 ? -37.468 -3.839 41.812 1.00 88.75 835 PRO A O 1
ATOM 6883 N N . SER A 1 836 ? -36.861 -3.721 39.656 1.00 89.44 836 SER A N 1
ATOM 6884 C CA . SER A 1 836 ? -35.426 -3.747 39.946 1.00 89.44 836 SER A CA 1
ATOM 6885 C C . SER A 1 836 ? -34.955 -2.443 40.583 1.00 89.44 836 SER A C 1
ATOM 6887 O O . SER A 1 836 ? -34.072 -2.486 41.435 1.00 89.44 836 SER A O 1
ATOM 6889 N N . PHE A 1 837 ? -35.507 -1.296 40.178 1.00 90.56 837 PHE A N 1
ATOM 6890 C CA . PHE A 1 837 ? -35.157 0.002 40.757 1.00 90.56 837 PHE A CA 1
ATOM 6891 C C . PHE A 1 837 ? -35.622 0.108 42.207 1.00 90.56 837 PHE A C 1
ATOM 6893 O O . PHE A 1 837 ? -34.842 0.504 43.071 1.00 90.56 837 PHE A O 1
ATOM 6900 N N . GLU A 1 838 ? -36.858 -0.308 42.485 1.00 90.56 838 GLU A N 1
ATOM 6901 C CA . GLU A 1 838 ? -37.402 -0.350 43.844 1.00 90.56 838 GLU A CA 1
ATOM 6902 C C . GLU A 1 838 ? -36.578 -1.268 44.751 1.00 90.56 838 GLU A C 1
ATOM 6904 O O . GLU A 1 838 ? -36.248 -0.891 45.875 1.00 90.56 838 GLU A O 1
ATOM 6909 N N . ALA A 1 839 ? -36.190 -2.446 44.253 1.00 89.00 839 ALA A N 1
ATOM 6910 C CA . ALA A 1 839 ? -35.341 -3.375 44.987 1.00 89.00 839 ALA A CA 1
ATOM 6911 C C . ALA A 1 839 ? -33.949 -2.788 45.272 1.00 89.00 839 ALA A C 1
ATOM 6913 O O . ALA A 1 839 ? -33.497 -2.821 46.416 1.00 89.00 839 ALA A O 1
ATOM 6914 N N . THR A 1 840 ? -33.284 -2.196 44.272 1.00 90.06 840 THR A N 1
ATOM 6915 C CA . THR A 1 840 ? -31.985 -1.531 44.465 1.00 90.06 840 THR A CA 1
ATOM 6916 C C . THR A 1 840 ? -32.086 -0.401 45.485 1.00 90.06 840 THR A C 1
ATOM 6918 O O . THR A 1 840 ? -31.255 -0.331 46.388 1.00 90.06 840 THR A O 1
ATOM 6921 N N . LYS A 1 841 ? -33.113 0.451 45.388 1.00 90.69 841 LYS A N 1
ATOM 6922 C CA . LYS A 1 841 ? -33.298 1.591 46.291 1.00 90.69 841 LYS A CA 1
ATOM 6923 C C . LYS A 1 841 ? -33.533 1.142 47.736 1.00 90.69 841 LYS A C 1
ATOM 6925 O O . LYS A 1 841 ? -32.905 1.677 48.642 1.00 90.69 841 LYS A O 1
ATOM 6930 N N . LYS A 1 842 ? -34.342 0.095 47.943 1.00 89.88 842 LYS A N 1
ATOM 6931 C CA . LYS A 1 842 ? -34.539 -0.528 49.266 1.00 89.88 842 LYS A CA 1
ATOM 6932 C C . LYS A 1 842 ? -33.224 -1.027 49.870 1.00 89.88 842 LYS A C 1
ATOM 6934 O O . LYS A 1 842 ? -32.996 -0.852 51.064 1.00 89.88 842 LYS A O 1
ATOM 6939 N N . ILE A 1 843 ? -32.347 -1.627 49.059 1.00 89.19 843 ILE A N 1
ATOM 6940 C CA . ILE A 1 843 ? -31.021 -2.062 49.521 1.00 89.19 843 ILE A CA 1
ATOM 6941 C C . ILE A 1 843 ? -30.146 -0.838 49.847 1.00 89.19 843 ILE A C 1
ATOM 6943 O O . ILE A 1 843 ? -29.536 -0.809 50.911 1.00 89.19 843 ILE A O 1
ATOM 6947 N N . GLU A 1 844 ? -30.093 0.183 48.985 1.00 89.31 844 GLU A N 1
ATOM 6948 C CA . GLU A 1 844 ? -29.307 1.409 49.219 1.00 89.31 844 GLU A CA 1
ATOM 6949 C C . GLU A 1 844 ? -29.724 2.141 50.505 1.00 89.31 844 GLU A C 1
ATOM 6951 O O . GLU A 1 844 ? -28.865 2.547 51.294 1.00 89.31 844 GLU A O 1
ATOM 6956 N N . GLU A 1 845 ? -31.030 2.279 50.735 1.00 89.81 845 GLU A N 1
ATOM 6957 C CA . GLU A 1 845 ? -31.605 2.900 51.932 1.00 89.81 845 GLU A CA 1
ATOM 6958 C C . GLU A 1 845 ? -31.245 2.108 53.190 1.00 89.81 845 GLU A C 1
ATOM 6960 O O . GLU A 1 845 ? -30.780 2.688 54.170 1.00 89.81 845 GLU A O 1
ATOM 6965 N N . ALA A 1 846 ? -31.363 0.781 53.160 1.00 87.25 846 ALA A N 1
ATOM 6966 C CA . ALA A 1 846 ? -31.024 -0.045 54.310 1.00 87.25 846 ALA A CA 1
ATOM 6967 C C . ALA A 1 846 ? -29.528 -0.057 54.636 1.00 87.25 846 ALA A C 1
ATOM 6969 O O . ALA A 1 846 ? -29.160 0.007 55.808 1.00 87.25 846 ALA A O 1
ATOM 6970 N N . VAL A 1 847 ? -28.656 -0.074 53.621 1.00 88.69 847 VAL A N 1
ATOM 6971 C CA . VAL A 1 847 ? -27.200 0.016 53.824 1.00 88.69 847 VAL A CA 1
ATOM 6972 C C . VAL A 1 847 ? -26.821 1.378 54.411 1.00 88.69 847 VAL A C 1
ATOM 6974 O O . VAL A 1 847 ? -25.983 1.451 55.310 1.00 88.69 847 VAL A O 1
ATOM 6977 N N . THR A 1 848 ? -27.461 2.453 53.944 1.00 87.44 848 THR A N 1
ATOM 6978 C CA . THR A 1 848 ? -27.199 3.827 54.399 1.00 87.44 848 THR A CA 1
ATOM 6979 C C . THR A 1 848 ? -27.725 4.058 55.819 1.00 87.44 848 THR A C 1
ATOM 6981 O O . THR A 1 848 ? -27.029 4.640 56.650 1.00 87.44 848 THR A O 1
ATOM 6984 N N . ASN A 1 849 ? -28.908 3.526 56.131 1.00 87.00 849 ASN A N 1
ATOM 6985 C CA . ASN A 1 849 ? -29.546 3.628 57.444 1.00 87.00 849 ASN A CA 1
ATOM 6986 C C . ASN A 1 849 ? -29.068 2.552 58.438 1.00 87.00 849 ASN A C 1
ATOM 6988 O O . ASN A 1 849 ? -29.561 2.509 59.564 1.00 87.00 849 ASN A O 1
ATOM 6992 N N . LYS A 1 850 ? -28.124 1.681 58.042 1.00 82.38 850 LYS A N 1
ATOM 6993 C CA . LYS A 1 850 ? -27.628 0.533 58.829 1.00 82.38 850 LYS A CA 1
ATOM 6994 C C . LYS A 1 850 ? -28.752 -0.380 59.345 1.00 82.38 850 LYS A C 1
ATOM 6996 O O . LYS A 1 850 ? -28.673 -0.914 60.450 1.00 82.38 850 LYS A O 1
ATOM 7001 N N . GLN A 1 851 ? -29.804 -0.549 58.551 1.00 81.69 851 GLN A N 1
ATOM 7002 C CA . GLN A 1 851 ? -30.953 -1.387 58.884 1.00 81.69 851 GLN A CA 1
ATOM 7003 C C . GLN A 1 851 ? -30.716 -2.829 58.427 1.00 81.69 851 GLN A C 1
ATOM 7005 O O . GLN A 1 851 ? -30.165 -3.076 57.351 1.00 81.69 851 GLN A O 1
ATOM 7010 N N . SER A 1 852 ? -31.143 -3.799 59.239 1.00 79.12 852 SER A N 1
ATOM 7011 C CA . SER A 1 852 ? -31.170 -5.199 58.818 1.00 79.12 852 SER A CA 1
ATOM 7012 C C . SER A 1 852 ? -32.291 -5.415 57.799 1.00 79.12 852 SER A C 1
ATOM 7014 O O . SER A 1 852 ? -33.384 -4.868 57.929 1.00 79.12 852 SER A O 1
ATOM 7016 N N . LEU A 1 853 ? -32.016 -6.224 56.774 1.00 85.31 853 LEU A N 1
ATOM 7017 C CA . LEU A 1 853 ? -32.988 -6.610 55.753 1.00 85.31 853 LEU A CA 1
ATOM 7018 C C . LEU A 1 853 ? -33.215 -8.129 55.853 1.00 85.31 853 LEU A C 1
ATOM 7020 O O . LEU A 1 853 ? -32.398 -8.889 55.327 1.00 85.31 853 LEU A O 1
ATOM 7024 N N . PRO A 1 854 ? -34.271 -8.597 56.544 1.00 76.62 854 PRO A N 1
ATOM 7025 C CA . PRO A 1 854 ? -34.531 -10.029 56.719 1.00 76.62 854 PRO A CA 1
ATOM 7026 C C . PRO A 1 854 ? -34.707 -10.759 55.379 1.00 76.62 854 PRO A C 1
ATOM 7028 O O . PRO A 1 854 ? -34.185 -11.855 55.194 1.00 76.62 854 PRO A O 1
ATOM 7031 N N . ASP A 1 855 ? -35.330 -10.089 54.406 1.00 87.69 855 ASP A N 1
ATOM 7032 C CA . ASP A 1 855 ? -35.656 -10.645 53.087 1.00 87.69 855 ASP A CA 1
ATOM 7033 C C . ASP A 1 855 ? -34.619 -10.278 52.008 1.00 87.69 855 ASP A C 1
ATOM 7035 O O . ASP A 1 855 ? -34.939 -10.183 50.819 1.00 87.69 855 ASP A O 1
ATOM 7039 N N . LEU A 1 856 ? -33.357 -10.045 52.397 1.00 86.75 856 LEU A N 1
ATOM 7040 C CA . LEU A 1 856 ? -32.304 -9.578 51.484 1.00 86.75 856 LEU A CA 1
ATOM 7041 C C . LEU A 1 856 ? -32.147 -10.470 50.246 1.00 86.75 856 LEU A C 1
ATOM 7043 O O . LEU A 1 856 ? -31.967 -9.952 49.148 1.00 86.75 856 LEU A O 1
ATOM 7047 N N . ASP A 1 857 ? -32.238 -11.794 50.391 1.00 85.69 857 ASP A N 1
ATOM 7048 C CA . ASP A 1 857 ? -32.139 -12.720 49.255 1.00 85.69 857 ASP A CA 1
ATOM 7049 C C . ASP A 1 857 ? -33.300 -12.552 48.266 1.00 85.69 857 ASP A C 1
ATOM 7051 O O . ASP A 1 857 ? -33.092 -12.565 47.050 1.00 85.69 857 ASP A O 1
ATOM 7055 N N . GLN A 1 858 ? -34.519 -12.354 48.770 1.00 87.25 858 GLN A N 1
ATOM 7056 C CA . GLN A 1 858 ? -35.701 -12.151 47.937 1.00 87.25 858 GLN A CA 1
ATOM 7057 C C . GLN A 1 858 ? -35.635 -10.805 47.207 1.00 87.25 858 GLN A C 1
ATOM 7059 O O . GLN A 1 858 ? -35.922 -10.740 46.012 1.00 87.25 858 GLN A O 1
ATOM 7064 N N . ILE A 1 859 ? -35.181 -9.752 47.891 1.00 88.50 859 ILE A N 1
ATOM 7065 C CA . ILE A 1 859 ? -35.020 -8.413 47.311 1.00 88.50 859 ILE A CA 1
ATOM 7066 C C . ILE A 1 859 ? -33.866 -8.399 46.301 1.00 88.50 859 ILE A C 1
ATOM 7068 O O . ILE A 1 859 ? -34.018 -7.883 45.195 1.00 88.50 859 ILE A O 1
ATOM 7072 N N . LEU A 1 860 ? -32.743 -9.061 46.593 1.00 87.00 860 LEU A N 1
ATOM 7073 C CA . LEU A 1 860 ? -31.662 -9.250 45.622 1.00 87.00 860 LEU A CA 1
ATOM 7074 C C . LEU A 1 860 ? -32.148 -9.999 44.376 1.00 87.00 860 LEU A C 1
ATOM 7076 O O . LEU A 1 860 ? -31.712 -9.670 43.274 1.00 87.00 860 LEU A O 1
ATOM 7080 N N . ASN A 1 861 ? -33.063 -10.962 44.503 1.00 86.50 861 ASN A N 1
ATOM 7081 C CA . ASN A 1 861 ? -33.637 -11.665 43.352 1.00 86.50 861 ASN A CA 1
ATOM 7082 C C . ASN A 1 861 ? -34.535 -10.789 42.466 1.00 86.50 861 ASN A C 1
ATOM 7084 O O . ASN A 1 861 ? -34.683 -11.106 41.287 1.00 86.50 861 ASN A O 1
ATOM 7088 N N . GLN A 1 862 ? -35.086 -9.696 43.000 1.00 87.56 862 GLN A N 1
ATOM 7089 C CA . GLN A 1 862 ? -35.826 -8.693 42.226 1.00 87.56 862 GLN A CA 1
ATOM 7090 C C . GLN A 1 862 ? -34.895 -7.737 41.463 1.00 87.56 862 GLN A C 1
ATOM 7092 O O . GLN A 1 862 ? -35.322 -7.098 40.503 1.00 87.56 862 GLN A O 1
ATOM 7097 N N . THR A 1 863 ? -33.613 -7.661 41.839 1.00 86.94 863 THR A N 1
ATOM 7098 C CA . THR A 1 863 ? -32.616 -6.889 41.086 1.00 86.94 863 THR A CA 1
ATOM 7099 C C . THR A 1 863 ? -32.145 -7.638 39.838 1.00 86.94 863 THR A C 1
ATOM 7101 O O . THR A 1 863 ? -31.962 -8.858 39.846 1.00 86.94 863 THR A O 1
ATOM 7104 N N . LEU A 1 864 ? -31.829 -6.902 38.770 1.00 84.62 864 LEU A N 1
ATOM 7105 C CA . LEU A 1 864 ? -31.212 -7.454 37.554 1.00 84.62 864 LEU A CA 1
ATOM 7106 C C . LEU A 1 864 ? -29.701 -7.718 37.707 1.00 84.62 864 LEU A C 1
ATOM 7108 O O . LEU A 1 864 ? -28.912 -7.473 36.797 1.00 84.62 864 LEU A O 1
ATOM 7112 N N . LEU A 1 865 ? -29.268 -8.221 38.865 1.00 85.06 865 LEU A N 1
ATOM 7113 C CA . LEU A 1 865 ? -27.876 -8.575 39.138 1.00 85.06 865 LEU A CA 1
ATOM 7114 C C . LEU A 1 865 ? -27.583 -10.046 38.808 1.00 85.06 865 LEU A C 1
ATOM 7116 O O . LEU A 1 865 ? -28.410 -10.944 39.010 1.00 85.06 865 LEU A O 1
ATOM 7120 N N . SER A 1 866 ? -26.354 -10.332 38.367 1.00 81.44 866 SER A N 1
ATOM 7121 C CA . SER A 1 866 ? -25.905 -11.717 38.184 1.00 81.44 866 SER A CA 1
ATOM 7122 C C . SER A 1 866 ? -25.791 -12.444 39.531 1.00 81.44 866 SER A C 1
ATOM 7124 O O . SER A 1 866 ? -25.601 -11.818 40.575 1.00 81.44 866 SER A O 1
ATOM 7126 N N . ALA A 1 867 ? -25.887 -13.777 39.528 1.00 82.38 867 ALA A N 1
ATOM 7127 C CA . ALA A 1 867 ? -25.819 -14.579 40.755 1.00 82.38 867 ALA A CA 1
ATOM 7128 C C . ALA A 1 867 ? -24.515 -14.344 41.545 1.00 82.38 867 ALA A C 1
ATOM 7130 O O . ALA A 1 867 ? -24.541 -14.184 42.765 1.00 82.38 867 ALA A O 1
ATOM 7131 N N . ALA A 1 868 ? -23.379 -14.233 40.846 1.00 83.56 868 ALA A N 1
ATOM 7132 C CA . ALA A 1 868 ? -22.089 -13.919 41.459 1.00 83.56 868 ALA A CA 1
ATOM 7133 C C . ALA A 1 868 ? -22.089 -12.535 42.131 1.00 83.56 868 ALA A C 1
ATOM 7135 O O . ALA A 1 868 ? -21.588 -12.385 43.246 1.00 83.56 868 ALA A O 1
ATOM 7136 N N . LYS A 1 869 ? -22.695 -11.526 41.488 1.00 86.94 869 LYS A N 1
ATOM 7137 C CA . LYS A 1 869 ? -22.796 -10.169 42.046 1.00 86.94 869 LYS A CA 1
ATOM 7138 C C . LYS A 1 869 ? -23.774 -10.085 43.208 1.00 86.94 869 LYS A C 1
ATOM 7140 O O . LYS A 1 869 ? -23.441 -9.441 44.195 1.00 86.94 869 LYS A O 1
ATOM 7145 N N . ARG A 1 870 ? -24.901 -10.802 43.160 1.00 88.94 870 ARG A N 1
ATOM 7146 C CA . ARG A 1 870 ? -25.799 -10.956 44.317 1.00 88.94 870 ARG A CA 1
ATOM 7147 C C . ARG A 1 870 ? -25.058 -11.528 45.523 1.00 88.94 870 ARG A C 1
ATOM 7149 O O . ARG A 1 870 ? -25.142 -10.962 46.605 1.00 88.94 870 ARG A O 1
ATOM 7156 N N . LYS A 1 871 ? -24.257 -12.583 45.328 1.00 88.25 871 LYS A N 1
ATOM 7157 C CA . LYS A 1 871 ? -23.436 -13.180 46.396 1.00 88.25 871 LYS A CA 1
ATOM 7158 C C . LYS A 1 871 ? -22.395 -12.198 46.948 1.00 88.25 871 LYS A C 1
ATOM 7160 O O . LYS A 1 871 ? -22.199 -12.139 48.159 1.00 88.25 871 LYS A O 1
ATOM 7165 N N . GLN A 1 872 ? -21.753 -11.419 46.074 1.00 88.56 872 GLN A N 1
ATOM 7166 C CA . GLN A 1 872 ? -20.784 -10.395 46.472 1.00 88.56 872 GLN A CA 1
ATOM 7167 C C . GLN A 1 872 ? -21.446 -9.282 47.296 1.00 88.56 872 GLN A C 1
ATOM 7169 O O . GLN A 1 872 ? -20.962 -8.960 48.373 1.00 88.56 872 GLN A O 1
ATOM 7174 N N . ILE A 1 873 ? -22.579 -8.746 46.836 1.00 88.50 873 ILE A N 1
ATOM 7175 C CA . ILE A 1 873 ? -23.328 -7.706 47.554 1.00 88.50 873 ILE A CA 1
ATOM 7176 C C . ILE A 1 873 ? -23.850 -8.237 48.886 1.00 88.50 873 ILE A C 1
ATOM 7178 O O . ILE A 1 873 ? -23.679 -7.572 49.897 1.00 88.50 873 ILE A O 1
ATOM 7182 N N . LYS A 1 874 ? -24.391 -9.459 48.924 1.00 89.44 874 LYS A N 1
ATOM 7183 C CA . LYS A 1 874 ? -24.833 -10.104 50.167 1.00 89.44 874 LYS A CA 1
ATOM 7184 C C . LYS A 1 874 ? -23.712 -10.193 51.206 1.00 89.44 874 LYS A C 1
ATOM 7186 O O . LYS A 1 874 ? -23.952 -9.927 52.376 1.00 89.44 874 LYS A O 1
ATOM 7191 N N . LYS A 1 875 ? -22.494 -10.551 50.781 1.00 89.56 875 LYS A N 1
ATOM 7192 C CA . LYS A 1 875 ? -21.322 -10.612 51.666 1.00 89.56 875 LYS A CA 1
ATOM 7193 C C . LYS A 1 875 ? -20.987 -9.230 52.234 1.00 89.56 875 LYS A C 1
ATOM 7195 O O . LYS A 1 875 ? -20.818 -9.096 53.438 1.00 89.56 875 LYS A O 1
ATOM 7200 N N . GLU A 1 876 ? -20.921 -8.219 51.369 1.00 90.06 876 GLU A N 1
ATOM 7201 C CA . GLU A 1 876 ? -20.506 -6.859 51.735 1.00 90.06 876 GLU A CA 1
ATOM 7202 C C . GLU A 1 876 ? -21.590 -6.069 52.484 1.00 90.06 876 GLU A C 1
ATOM 7204 O O . GLU A 1 876 ? -21.259 -5.143 53.220 1.00 90.06 876 GLU A O 1
ATOM 7209 N N . PHE A 1 877 ? -22.867 -6.442 52.337 1.00 87.94 877 PHE A N 1
ATOM 7210 C CA . PHE A 1 877 ? -24.013 -5.763 52.951 1.00 87.94 877 PHE A CA 1
ATOM 7211 C C . PHE A 1 877 ? -23.857 -5.623 54.471 1.00 87.94 877 PHE A C 1
ATOM 7213 O O . PHE A 1 877 ? -24.112 -4.552 55.015 1.00 87.94 877 PHE A O 1
ATOM 7220 N N . SER A 1 878 ? -23.381 -6.674 55.143 1.00 81.31 878 SER A N 1
ATOM 7221 C CA . SER A 1 878 ? -23.166 -6.670 56.596 1.00 81.31 878 SER A CA 1
ATOM 7222 C C . SER A 1 878 ? -21.724 -6.351 57.004 1.00 81.31 878 SER A C 1
ATOM 7224 O O . SER A 1 878 ? -21.512 -5.857 58.107 1.00 81.31 878 SER A O 1
ATOM 7226 N N . SER A 1 879 ? -20.726 -6.628 56.152 1.00 85.31 879 SER A N 1
ATOM 7227 C CA . SER A 1 879 ? -19.306 -6.498 56.516 1.00 85.31 879 SER A CA 1
ATOM 7228 C C . SER A 1 879 ? -18.670 -5.154 56.150 1.00 85.31 879 SER A C 1
ATOM 7230 O O . SER A 1 879 ? -17.730 -4.734 56.819 1.00 85.31 879 SER A O 1
ATOM 7232 N N . ASN A 1 880 ? -19.125 -4.488 55.080 1.00 88.25 880 ASN A N 1
ATOM 7233 C CA . ASN A 1 880 ? -18.542 -3.233 54.591 1.00 88.25 880 ASN A CA 1
ATOM 7234 C C . ASN A 1 880 ? -19.582 -2.398 53.802 1.00 88.25 880 ASN A C 1
ATOM 7236 O O . ASN A 1 880 ? -19.602 -2.417 52.564 1.00 88.25 880 ASN A O 1
ATOM 7240 N N . PRO A 1 881 ? -20.439 -1.632 54.506 1.00 84.75 881 PRO A N 1
ATOM 7241 C CA . PRO A 1 881 ? -21.510 -0.833 53.901 1.00 84.75 881 PRO A CA 1
ATOM 7242 C C . PRO A 1 881 ? -21.049 0.138 52.789 1.00 84.75 881 PRO A C 1
ATOM 7244 O O . PRO A 1 881 ? -21.688 0.167 51.733 1.00 84.75 881 PRO A O 1
ATOM 7247 N N . PRO A 1 882 ? -19.925 0.881 52.928 1.00 86.88 882 PRO A N 1
ATOM 7248 C CA . PRO A 1 882 ? -19.418 1.742 51.853 1.00 86.88 882 PRO A CA 1
ATOM 7249 C C . PRO A 1 882 ? -19.070 0.981 50.568 1.00 86.88 882 PRO A C 1
ATOM 7251 O O . PRO A 1 882 ? -19.394 1.427 49.465 1.00 86.88 882 PRO A O 1
ATOM 7254 N N . ASN A 1 883 ? -18.434 -0.187 50.694 1.00 88.81 883 ASN A N 1
ATOM 7255 C CA . ASN A 1 883 ? -18.100 -1.016 49.540 1.00 88.81 883 ASN A CA 1
ATOM 7256 C C . ASN A 1 883 ? -19.362 -1.608 48.895 1.00 88.81 883 ASN A C 1
ATOM 7258 O O . ASN A 1 883 ? -19.475 -1.622 47.672 1.00 88.81 883 ASN A O 1
ATOM 7262 N N . CYS A 1 884 ? -20.347 -2.019 49.700 1.00 89.12 884 CYS A N 1
ATOM 7263 C CA . CYS A 1 884 ? -21.651 -2.476 49.217 1.00 89.12 884 CYS A CA 1
ATOM 7264 C C . CYS A 1 884 ? -22.349 -1.413 48.346 1.00 89.12 884 CYS A C 1
ATOM 7266 O O . CYS A 1 884 ? -22.748 -1.712 47.218 1.00 89.12 884 CYS A O 1
ATOM 7268 N N . LEU A 1 885 ? -22.410 -0.156 48.808 1.00 87.00 885 LEU A N 1
ATOM 7269 C CA . LEU A 1 885 ? -22.972 0.962 48.036 1.00 87.00 885 LEU A CA 1
ATOM 7270 C C . LEU A 1 885 ? -22.209 1.207 46.728 1.00 87.00 885 LEU A C 1
ATOM 7272 O O . LEU A 1 885 ? -22.824 1.408 45.680 1.00 87.00 885 LEU A O 1
ATOM 7276 N N . ASN A 1 886 ? -20.875 1.142 46.755 1.00 88.56 886 ASN A N 1
ATOM 7277 C CA . ASN A 1 886 ? -20.064 1.259 45.541 1.00 88.56 886 ASN A CA 1
ATOM 7278 C C . ASN A 1 886 ? -20.343 0.123 44.547 1.00 88.56 886 ASN A C 1
ATOM 7280 O O . ASN A 1 886 ? -20.438 0.368 43.343 1.00 88.56 886 ASN A O 1
ATOM 7284 N N . LEU A 1 887 ? -20.512 -1.113 45.024 1.00 87.31 887 LEU A N 1
ATOM 7285 C CA . LEU A 1 887 ? -20.867 -2.255 44.180 1.00 87.31 887 LEU A CA 1
ATOM 7286 C C . LEU A 1 887 ? -22.280 -2.103 43.589 1.00 87.31 887 LEU A C 1
ATOM 7288 O O . LEU A 1 887 ? -22.458 -2.354 42.397 1.00 87.31 887 LEU A O 1
ATOM 7292 N N . LEU A 1 888 ? -23.264 -1.651 44.375 1.00 85.69 888 LEU A N 1
ATOM 7293 C CA . LEU A 1 888 ? -24.637 -1.407 43.909 1.00 85.69 888 LEU A CA 1
ATOM 7294 C C . LEU A 1 888 ? -24.686 -0.347 42.809 1.00 85.69 888 LEU A C 1
ATOM 7296 O O . LEU A 1 888 ? -25.240 -0.619 41.742 1.00 85.69 888 LEU A O 1
ATOM 7300 N N . LYS A 1 889 ? -24.035 0.803 43.017 1.00 85.06 889 LYS A N 1
ATOM 7301 C CA . LYS A 1 889 ? -23.939 1.876 42.011 1.00 85.06 889 LYS A CA 1
ATOM 7302 C C . LYS A 1 889 ? -23.203 1.430 40.749 1.00 85.06 889 LYS A C 1
ATOM 7304 O O . LYS A 1 889 ? -23.530 1.855 39.644 1.00 85.06 889 LYS A O 1
ATOM 7309 N N . LYS A 1 890 ? -22.210 0.549 40.899 1.00 83.88 890 LYS A N 1
ATOM 7310 C CA . LYS A 1 890 ? -21.426 0.025 39.777 1.00 83.88 890 LYS A CA 1
ATOM 7311 C C . LYS A 1 890 ? -22.202 -0.981 38.923 1.00 83.88 890 LYS A C 1
ATOM 7313 O O . LYS A 1 890 ? -21.999 -1.014 37.713 1.00 83.88 890 LYS A O 1
ATOM 7318 N N . PHE A 1 891 ? -23.050 -1.817 39.526 1.00 82.88 891 PHE A N 1
ATOM 7319 C CA . PHE A 1 891 ? -23.675 -2.953 38.831 1.00 82.88 891 PHE A CA 1
ATOM 7320 C C . PHE A 1 891 ? -25.187 -2.828 38.613 1.00 82.88 891 PHE A C 1
ATOM 7322 O O . PHE A 1 891 ? -25.728 -3.559 37.784 1.00 82.88 891 PHE A O 1
ATOM 7329 N N . SER A 1 892 ? -25.871 -1.912 39.295 1.00 85.44 892 SER A N 1
ATOM 7330 C CA . SER A 1 892 ? -27.318 -1.696 39.174 1.00 85.44 892 SER A CA 1
ATOM 7331 C C . SER A 1 892 ? -27.662 -0.228 38.907 1.00 85.44 892 SER A C 1
ATOM 7333 O O . SER A 1 892 ? -26.766 0.612 38.811 1.00 85.44 892 SER A O 1
ATOM 7335 N N . TYR A 1 893 ? -28.949 0.054 38.728 1.00 87.50 893 TYR A N 1
ATOM 7336 C CA . TYR A 1 893 ? -29.500 1.400 38.609 1.00 87.50 893 TYR A CA 1
ATOM 7337 C C . TYR A 1 893 ? -30.650 1.535 39.612 1.00 87.50 893 TYR A C 1
ATOM 7339 O O . TYR A 1 893 ? -31.342 0.550 39.877 1.00 87.50 893 TYR A O 1
ATOM 7347 N N . SER A 1 894 ? -30.857 2.736 40.151 1.00 84.56 894 SER A N 1
ATOM 7348 C CA . SER A 1 894 ? -31.973 3.052 41.051 1.00 84.56 894 SER A CA 1
ATOM 7349 C C . SER A 1 894 ? -33.032 3.956 40.415 1.00 84.56 894 SER A C 1
ATOM 7351 O O . SER A 1 894 ? -34.113 4.108 40.980 1.00 84.56 894 SER A O 1
ATOM 7353 N N . THR A 1 895 ? -32.779 4.516 39.224 1.00 86.56 895 THR A N 1
ATOM 7354 C CA . THR A 1 895 ? -33.763 5.318 38.475 1.00 86.56 895 THR A CA 1
ATOM 7355 C C . THR A 1 895 ? -33.679 5.104 36.962 1.00 86.56 895 THR A C 1
ATOM 7357 O O . THR A 1 895 ? -32.675 4.624 36.428 1.00 86.56 895 THR A O 1
ATOM 7360 N N . ILE A 1 896 ? -34.730 5.526 36.246 1.00 85.88 896 ILE A N 1
ATOM 7361 C CA . ILE A 1 896 ? -34.755 5.467 34.780 1.00 85.88 896 ILE A CA 1
ATOM 7362 C C . ILE A 1 896 ? -33.749 6.418 34.133 1.00 85.88 896 ILE A C 1
ATOM 7364 O O . ILE A 1 896 ? -33.156 6.073 33.118 1.00 85.88 896 ILE A O 1
ATOM 7368 N N . GLU A 1 897 ? -33.512 7.590 34.723 1.00 85.62 897 GLU A N 1
ATOM 7369 C CA . GLU A 1 897 ? -32.503 8.533 34.233 1.00 85.62 897 GLU A CA 1
ATOM 7370 C C . GLU A 1 897 ? -31.089 7.992 34.423 1.00 85.62 897 GLU A C 1
ATOM 7372 O O . GLU A 1 897 ? -30.241 8.209 33.565 1.00 85.62 897 GLU A O 1
ATOM 7377 N N . GLN A 1 898 ? -30.834 7.214 35.477 1.00 84.81 898 GLN A N 1
ATOM 7378 C CA . GLN A 1 898 ? -29.560 6.508 35.607 1.00 84.81 898 GLN A CA 1
ATOM 7379 C C . GLN A 1 898 ? -29.407 5.391 34.565 1.00 84.81 898 GLN A C 1
ATOM 7381 O O . GLN A 1 898 ? -28.309 5.196 34.048 1.00 84.81 898 GLN A O 1
ATOM 7386 N N . ALA A 1 899 ? -30.483 4.661 34.252 1.00 84.50 899 ALA A N 1
ATOM 7387 C CA . ALA A 1 899 ? -30.438 3.529 33.324 1.00 84.50 899 ALA A CA 1
ATOM 7388 C C . ALA A 1 899 ? -30.417 3.946 31.843 1.00 84.50 899 ALA A C 1
ATOM 7390 O O . ALA A 1 899 ? -29.659 3.388 31.057 1.00 84.50 899 ALA A O 1
ATOM 7391 N N . LEU A 1 900 ? -31.249 4.917 31.454 1.00 85.50 900 LEU A N 1
ATOM 7392 C CA . LEU A 1 900 ? -31.478 5.335 30.065 1.00 85.50 900 LEU A CA 1
ATOM 7393 C C . LEU A 1 900 ? -31.119 6.804 29.792 1.00 85.50 900 LEU A C 1
ATOM 7395 O O . LEU A 1 900 ? -31.335 7.276 28.680 1.00 85.50 900 LEU A O 1
ATOM 7399 N N . GLY A 1 901 ? -30.584 7.545 30.765 1.00 85.56 901 GLY A N 1
ATOM 7400 C CA . GLY A 1 901 ? -30.259 8.963 30.588 1.00 85.56 901 GLY A CA 1
ATOM 7401 C C . GLY A 1 901 ? -31.495 9.837 30.354 1.00 85.56 901 GLY A C 1
ATOM 7402 O O . GLY A 1 901 ? -32.632 9.432 30.618 1.00 85.56 901 GLY A O 1
ATOM 7403 N N . LEU A 1 902 ? -31.273 11.041 29.826 1.00 81.31 902 LEU A N 1
ATOM 7404 C CA . LEU A 1 902 ? -32.328 11.891 29.263 1.00 81.31 902 LEU A CA 1
ATOM 7405 C C . LEU A 1 902 ? -32.849 11.300 27.941 1.00 81.31 902 LEU A C 1
ATOM 7407 O O . LEU A 1 902 ? -32.222 10.421 27.353 1.00 81.31 902 LEU A O 1
ATOM 7411 N N . GLU A 1 903 ? -33.999 11.768 27.456 1.00 75.31 903 GLU A N 1
ATOM 7412 C CA . GLU A 1 903 ? -34.672 11.188 26.282 1.00 75.31 903 GLU A CA 1
ATOM 7413 C C . GLU A 1 903 ? -33.765 11.110 25.038 1.00 75.31 903 GLU A C 1
ATOM 7415 O O . GLU A 1 903 ? -33.675 10.062 24.394 1.00 75.31 903 GLU A O 1
ATOM 7420 N N . ASN A 1 904 ? -33.007 12.173 24.766 1.00 74.25 904 ASN A N 1
ATOM 7421 C CA . ASN A 1 904 ? -32.031 12.259 23.675 1.00 74.25 904 ASN A CA 1
ATOM 7422 C C . ASN A 1 904 ? -30.775 11.385 23.876 1.00 74.25 904 ASN A C 1
ATOM 7424 O O . ASN A 1 904 ? -30.064 11.115 22.911 1.00 74.25 904 ASN A O 1
ATOM 7428 N N . ALA A 1 905 ? -30.510 10.915 25.097 1.00 78.50 905 ALA A N 1
ATOM 7429 C CA . ALA A 1 905 ? -29.381 10.048 25.433 1.00 78.50 905 ALA A CA 1
ATOM 7430 C C . ALA A 1 905 ? -29.749 8.551 25.465 1.00 78.50 905 ALA A C 1
ATOM 7432 O O . ALA A 1 905 ? -28.857 7.713 25.621 1.00 78.50 905 ALA A O 1
ATOM 7433 N N . THR A 1 906 ? -31.030 8.205 25.266 1.00 82.38 906 THR A N 1
ATOM 7434 C CA . THR A 1 906 ? -31.567 6.834 25.391 1.00 82.38 906 THR A CA 1
ATOM 7435 C C . THR A 1 906 ? -30.729 5.795 24.641 1.00 82.38 906 THR A C 1
ATOM 7437 O O . THR A 1 906 ? -30.362 4.774 25.217 1.00 82.38 906 THR A O 1
ATOM 7440 N N . THR A 1 907 ? -30.355 6.062 23.385 1.00 79.12 907 THR A N 1
ATOM 7441 C CA . THR A 1 907 ? -29.511 5.162 22.579 1.00 79.12 907 THR A CA 1
ATOM 7442 C C . THR A 1 907 ? -28.147 4.896 23.219 1.00 79.12 907 THR A C 1
ATOM 7444 O O . THR A 1 907 ? -27.696 3.752 23.271 1.00 79.12 907 THR A O 1
ATOM 7447 N N . VAL A 1 908 ? -27.474 5.946 23.697 1.00 77.88 908 VAL A N 1
ATOM 7448 C CA . VAL A 1 908 ? -26.126 5.848 24.274 1.00 77.88 908 VAL A CA 1
ATOM 7449 C C . VAL A 1 908 ? -26.172 5.051 25.574 1.00 77.88 908 VAL A C 1
ATOM 7451 O O . VAL A 1 908 ? -25.360 4.146 25.769 1.00 77.88 908 VAL A O 1
ATOM 7454 N N . SER A 1 909 ? -27.154 5.334 26.428 1.00 84.69 909 SER A N 1
ATOM 7455 C CA . SER A 1 909 ? -27.347 4.619 27.689 1.00 84.69 909 SER A CA 1
ATOM 7456 C C . SER A 1 909 ? -27.751 3.156 27.480 1.00 84.69 909 SER A C 1
ATOM 7458 O O . SER A 1 909 ? -27.288 2.280 28.206 1.00 84.69 909 SER A O 1
ATOM 7460 N N . LEU A 1 910 ? -28.522 2.849 26.432 1.00 84.94 910 LEU A N 1
ATOM 7461 C CA . LEU A 1 910 ? -28.860 1.472 26.064 1.00 84.94 910 LEU A CA 1
ATOM 7462 C C . LEU A 1 910 ? -27.614 0.642 25.698 1.00 84.94 910 LEU A C 1
ATOM 7464 O O . LEU A 1 910 ? -27.503 -0.520 26.089 1.00 84.94 910 LEU A O 1
ATOM 7468 N N . LEU A 1 911 ? -26.655 1.234 24.976 1.00 82.50 911 LEU A N 1
ATOM 7469 C CA . LEU A 1 911 ? -25.389 0.566 24.652 1.00 82.50 911 LEU A CA 1
ATOM 7470 C C . LEU A 1 911 ? -24.536 0.307 25.904 1.00 82.50 911 LEU A C 1
ATOM 7472 O O . LEU A 1 911 ? -23.878 -0.731 25.972 1.00 82.50 911 LEU A O 1
ATOM 7476 N N . ASP A 1 912 ? -24.570 1.200 26.901 1.00 82.38 912 ASP A N 1
ATOM 7477 C CA . ASP A 1 912 ? -23.935 0.969 28.208 1.00 82.38 912 ASP A CA 1
ATOM 7478 C C . ASP A 1 912 ? -24.612 -0.184 28.961 1.00 82.38 912 ASP A C 1
ATOM 7480 O O . ASP A 1 912 ? -23.933 -1.091 29.447 1.00 82.38 912 ASP A O 1
ATOM 7484 N N . MET A 1 913 ? -25.950 -0.235 28.965 1.00 85.44 913 MET A N 1
ATOM 7485 C CA . MET A 1 913 ? -26.705 -1.330 29.586 1.00 85.44 913 MET A CA 1
ATOM 7486 C C . MET A 1 913 ? -26.341 -2.706 29.011 1.00 85.44 913 MET A C 1
ATOM 7488 O O . MET A 1 913 ? -26.286 -3.682 29.761 1.00 85.44 913 MET A O 1
ATOM 7492 N N . PHE A 1 914 ? -26.041 -2.809 27.709 1.00 83.31 914 PHE A N 1
ATOM 7493 C CA . PHE A 1 914 ? -25.604 -4.068 27.089 1.00 83.31 914 PHE A CA 1
ATOM 7494 C C . PHE A 1 914 ? -24.267 -4.596 27.625 1.00 83.31 914 PHE A C 1
ATOM 7496 O O . PHE A 1 914 ? -23.975 -5.781 27.453 1.00 83.31 914 PHE A O 1
ATOM 7503 N N . THR A 1 915 ? -23.464 -3.759 28.287 1.00 78.88 915 THR A N 1
ATOM 7504 C CA . THR A 1 915 ? -22.202 -4.181 28.915 1.00 78.88 915 THR A CA 1
ATOM 7505 C C . THR A 1 915 ? -22.403 -4.828 30.289 1.00 78.88 915 THR A C 1
ATOM 7507 O O . THR A 1 915 ? -21.494 -5.487 30.791 1.00 78.88 915 THR A O 1
ATOM 7510 N N . ARG A 1 916 ? -23.591 -4.686 30.900 1.00 83.12 916 ARG A N 1
ATOM 7511 C CA . ARG A 1 916 ? -23.919 -5.259 32.213 1.00 83.12 916 ARG A CA 1
ATOM 7512 C C . ARG A 1 916 ? -24.682 -6.572 32.043 1.00 83.12 916 ARG A C 1
ATOM 7514 O O . ARG A 1 916 ? -25.836 -6.556 31.624 1.00 83.12 916 ARG A O 1
ATOM 7521 N N . ASP A 1 917 ? -24.078 -7.697 32.431 1.00 80.75 917 ASP A N 1
ATOM 7522 C CA . ASP A 1 917 ? -24.607 -9.053 32.180 1.00 80.75 917 ASP A CA 1
ATOM 7523 C C . ASP A 1 917 ? -26.097 -9.226 32.500 1.00 80.75 917 ASP A C 1
ATOM 7525 O O . ASP A 1 917 ? -26.855 -9.724 31.674 1.00 80.75 917 ASP A O 1
ATOM 7529 N N . GLY A 1 918 ? -26.545 -8.799 33.685 1.00 80.56 918 GLY A N 1
ATOM 7530 C CA . GLY A 1 918 ? -27.939 -8.998 34.087 1.00 80.56 918 GLY A CA 1
ATOM 7531 C C . GLY A 1 918 ? -28.939 -8.181 33.261 1.00 80.56 918 GLY A C 1
ATOM 7532 O O . GLY A 1 918 ? -29.991 -8.699 32.888 1.00 80.56 918 GLY A O 1
ATOM 7533 N N . TYR A 1 919 ? -28.576 -6.958 32.870 1.00 84.50 919 TYR A N 1
ATOM 7534 C CA . TYR A 1 919 ? -29.394 -6.114 31.993 1.00 84.50 919 TYR A CA 1
ATOM 7535 C C . TYR A 1 919 ? -29.352 -6.590 30.540 1.00 84.50 919 TYR A C 1
ATOM 7537 O O . TYR A 1 919 ? -30.385 -6.635 29.877 1.00 84.50 919 TYR A O 1
ATOM 7545 N N . LYS A 1 920 ? -28.184 -7.018 30.054 1.00 84.94 920 LYS A N 1
ATOM 7546 C CA . LYS A 1 920 ? -28.019 -7.638 28.734 1.00 84.94 920 LYS A CA 1
ATOM 7547 C C . LYS A 1 920 ? -28.930 -8.857 28.576 1.00 84.94 920 LYS A C 1
ATOM 7549 O O . LYS A 1 920 ? -29.643 -8.960 27.581 1.00 84.94 920 LYS A O 1
ATOM 7554 N N . MET A 1 921 ? -28.940 -9.752 29.567 1.00 82.38 921 MET A N 1
ATOM 7555 C CA . MET A 1 921 ? -29.787 -10.949 29.549 1.00 82.38 921 MET A CA 1
ATOM 7556 C C . MET A 1 921 ? -31.270 -10.622 29.613 1.00 82.38 921 MET A C 1
ATOM 7558 O O . MET A 1 921 ? -32.067 -11.224 28.896 1.00 82.38 921 MET A O 1
ATOM 7562 N N . PHE A 1 922 ? -31.637 -9.656 30.449 1.00 84.56 922 PHE A N 1
ATOM 7563 C CA . PHE A 1 922 ? -32.999 -9.157 30.519 1.00 84.56 922 PHE A CA 1
ATOM 7564 C C . PHE A 1 922 ? -33.468 -8.632 29.156 1.00 84.56 922 PHE A C 1
ATOM 7566 O O . PHE A 1 922 ? -34.454 -9.131 28.622 1.00 84.56 922 PHE A O 1
ATOM 7573 N N . LEU A 1 923 ? -32.705 -7.729 28.531 1.00 84.38 923 LEU A N 1
ATOM 7574 C CA . LEU A 1 923 ? -33.051 -7.148 27.229 1.00 84.38 923 LEU A CA 1
ATOM 7575 C C . LEU A 1 923 ? -33.100 -8.190 26.098 1.00 84.38 923 LEU A C 1
ATOM 7577 O O . LEU A 1 923 ? -33.914 -8.048 25.187 1.00 84.38 923 LEU A O 1
ATOM 7581 N N . LEU A 1 924 ? -32.285 -9.251 26.157 1.00 83.62 924 LEU A N 1
ATOM 7582 C CA . LEU A 1 924 ? -32.320 -10.353 25.183 1.00 83.62 924 LEU A CA 1
ATOM 7583 C C . LEU A 1 924 ? -33.652 -11.126 25.211 1.00 83.62 924 LEU A C 1
ATOM 7585 O O . LEU A 1 924 ? -34.143 -11.572 24.161 1.00 83.62 924 LEU A O 1
ATOM 7589 N N . ASN A 1 925 ? -34.207 -11.282 26.417 1.00 80.94 925 ASN A N 1
ATOM 7590 C CA . ASN A 1 925 ? -35.441 -12.014 26.696 1.00 80.94 925 ASN A CA 1
ATOM 7591 C C . ASN A 1 925 ? -36.695 -11.134 26.575 1.00 80.94 925 ASN A C 1
ATOM 7593 O O . ASN A 1 925 ? -37.794 -11.662 26.417 1.00 80.94 925 ASN A O 1
ATOM 7597 N N . THR A 1 926 ? -36.547 -9.808 26.584 1.00 81.38 926 THR A N 1
ATOM 7598 C CA . THR A 1 926 ? -37.660 -8.874 26.392 1.00 81.38 926 THR A CA 1
ATOM 7599 C C . THR A 1 926 ? -38.223 -8.949 24.968 1.00 81.38 926 THR A C 1
ATOM 7601 O O . THR A 1 926 ? -37.516 -8.804 23.963 1.00 81.38 926 THR A O 1
ATOM 7604 N N . SER A 1 927 ? -39.538 -9.142 24.863 1.00 76.19 927 SER A N 1
ATOM 7605 C CA . SER A 1 927 ? -40.281 -9.029 23.607 1.00 76.19 927 SER A CA 1
ATOM 7606 C C . SER A 1 927 ? -40.757 -7.592 23.398 1.00 76.19 927 SER A C 1
ATOM 7608 O O . SER A 1 927 ? -41.589 -7.099 24.156 1.00 76.19 927 SER A O 1
ATOM 7610 N N . PHE A 1 928 ? -40.272 -6.933 22.347 1.00 78.00 928 PHE A N 1
ATOM 7611 C CA . PHE A 1 928 ? -40.806 -5.641 21.915 1.00 78.00 928 PHE A CA 1
ATOM 7612 C C . PHE A 1 928 ? -41.980 -5.864 20.961 1.00 78.00 928 PHE A C 1
ATOM 7614 O O . PHE A 1 928 ? -41.924 -6.748 20.107 1.00 78.00 928 PHE A O 1
ATOM 7621 N N . GLN A 1 929 ? -43.027 -5.045 21.079 1.00 72.88 929 GLN A N 1
ATOM 7622 C CA . GLN A 1 929 ? -44.203 -5.130 20.202 1.00 72.88 929 GLN A CA 1
ATOM 7623 C C . GLN A 1 929 ? -43.844 -4.862 18.728 1.00 72.88 929 GLN A C 1
ATOM 7625 O O . GLN A 1 929 ? -44.372 -5.504 17.821 1.00 72.88 929 GLN A O 1
ATOM 7630 N N . GLU A 1 930 ? -42.888 -3.963 18.476 1.00 80.94 930 GLU A N 1
ATOM 7631 C CA . GLU A 1 930 ? -42.415 -3.635 17.130 1.00 80.94 930 GLU A CA 1
ATOM 7632 C C . GLU A 1 930 ? -41.200 -4.485 16.735 1.00 80.94 930 GLU A C 1
ATOM 7634 O O . GLU A 1 930 ? -40.062 -4.229 17.142 1.00 80.94 930 GLU A O 1
ATOM 7639 N N . LYS A 1 931 ? -41.431 -5.472 15.859 1.00 82.75 931 LYS A N 1
ATOM 7640 C CA . LYS A 1 931 ? -40.377 -6.340 15.299 1.00 82.75 931 LYS A CA 1
ATOM 7641 C C . LYS A 1 931 ? -39.170 -5.582 14.707 1.00 82.75 931 LYS A C 1
ATOM 7643 O O . LYS A 1 931 ? -38.049 -6.067 14.890 1.00 82.75 931 LYS A O 1
ATOM 7648 N N . PRO A 1 932 ? -39.323 -4.426 14.023 1.00 86.62 932 PRO A N 1
ATOM 7649 C CA . PRO A 1 932 ? -38.177 -3.665 13.519 1.00 86.62 932 PRO A CA 1
ATOM 7650 C C . PRO A 1 932 ? -37.246 -3.158 14.628 1.00 86.62 932 PRO A C 1
ATOM 7652 O O . PRO A 1 932 ? -36.030 -3.319 14.513 1.00 86.62 932 PRO A O 1
ATOM 7655 N N . ILE A 1 933 ? -37.801 -2.625 15.725 1.00 85.94 933 ILE A N 1
ATOM 7656 C CA . ILE A 1 933 ? -37.030 -2.154 16.889 1.00 85.94 933 ILE A CA 1
ATOM 7657 C C . ILE A 1 933 ? -36.306 -3.331 17.542 1.00 85.94 933 ILE A C 1
ATOM 7659 O O . ILE A 1 933 ? -35.102 -3.253 17.784 1.00 85.94 933 ILE A O 1
ATOM 7663 N N . GLN A 1 934 ? -37.004 -4.454 17.741 1.00 86.44 934 GLN A N 1
ATOM 7664 C CA . GLN A 1 934 ? -36.395 -5.665 18.293 1.00 86.44 934 GLN A CA 1
ATOM 7665 C C . GLN A 1 934 ? -35.217 -6.150 17.436 1.00 86.44 934 GLN A C 1
ATOM 7667 O O . GLN A 1 934 ? -34.158 -6.492 17.956 1.00 86.44 934 GLN A O 1
ATOM 7672 N N . THR A 1 935 ? -35.382 -6.144 16.112 1.00 86.75 935 THR A N 1
ATOM 7673 C CA . THR A 1 935 ? -34.332 -6.558 15.172 1.00 86.75 935 THR A CA 1
ATOM 7674 C C . THR A 1 935 ? -33.133 -5.611 15.227 1.00 86.75 935 THR A C 1
ATOM 7676 O O . THR A 1 935 ? -31.995 -6.081 15.246 1.00 86.75 935 THR A O 1
ATOM 7679 N N . LYS A 1 936 ? -33.363 -4.290 15.290 1.00 88.50 936 LYS A N 1
ATOM 7680 C CA . LYS A 1 936 ? -32.297 -3.293 15.480 1.00 88.50 936 LYS A CA 1
ATOM 7681 C C . LYS A 1 936 ? -31.555 -3.516 16.801 1.00 88.50 936 LYS A C 1
ATOM 7683 O O . LYS A 1 936 ? -30.331 -3.559 16.787 1.00 88.50 936 LYS A O 1
ATOM 7688 N N . MET A 1 937 ? -32.262 -3.732 17.913 1.00 86.75 937 MET A N 1
ATOM 7689 C CA . MET A 1 937 ? -31.634 -4.004 19.214 1.00 86.75 937 MET A CA 1
ATOM 7690 C C . MET A 1 937 ? -30.776 -5.267 19.191 1.00 86.75 937 MET A C 1
ATOM 7692 O O . MET A 1 937 ? -29.635 -5.227 19.638 1.00 86.75 937 MET A O 1
ATOM 7696 N N . LEU A 1 938 ? -31.273 -6.366 18.618 1.00 87.44 938 LEU A N 1
ATOM 7697 C CA . LEU A 1 938 ? -30.493 -7.601 18.500 1.00 87.44 938 LEU A CA 1
ATOM 7698 C C . LEU A 1 938 ? -29.236 -7.405 17.636 1.00 87.44 938 LEU A C 1
ATOM 7700 O O . LEU A 1 938 ? -28.160 -7.864 18.012 1.00 87.44 938 LEU A O 1
ATOM 7704 N N . LYS A 1 939 ? -29.338 -6.659 16.527 1.00 88.25 939 LYS A N 1
ATOM 7705 C CA . LYS A 1 939 ? -28.169 -6.281 15.715 1.00 88.25 939 LYS A CA 1
ATOM 7706 C C . LYS A 1 939 ? -27.176 -5.411 16.484 1.00 88.25 939 LYS A C 1
ATOM 7708 O O . LYS A 1 939 ? -25.979 -5.581 16.297 1.00 88.25 939 LYS A O 1
ATOM 7713 N N . LEU A 1 940 ? -27.646 -4.512 17.352 1.00 88.25 940 LEU A N 1
ATOM 7714 C CA . LEU A 1 940 ? -26.773 -3.712 18.216 1.00 88.25 940 LEU A CA 1
ATOM 7715 C C . LEU A 1 940 ? -26.076 -4.556 19.280 1.00 88.25 940 LEU A C 1
ATOM 7717 O O . LEU A 1 940 ? -24.881 -4.391 19.503 1.00 88.25 940 LEU A O 1
ATOM 7721 N N . MET A 1 941 ? -26.777 -5.515 19.883 1.00 87.69 941 MET A N 1
ATOM 7722 C CA . MET A 1 941 ? -26.154 -6.471 20.800 1.00 87.69 941 MET A CA 1
ATOM 7723 C C . MET A 1 941 ? -25.076 -7.300 20.089 1.00 87.69 941 MET A C 1
ATOM 7725 O O . MET A 1 941 ? -24.018 -7.533 20.667 1.00 87.69 941 MET A O 1
ATOM 7729 N N . ASN A 1 942 ? -25.308 -7.684 18.826 1.00 89.06 942 ASN A N 1
ATOM 7730 C CA . ASN A 1 942 ? -24.359 -8.420 17.983 1.00 89.06 942 ASN A CA 1
ATOM 7731 C C . ASN A 1 942 ? -23.401 -7.526 17.164 1.00 89.06 942 ASN A C 1
ATOM 7733 O O . ASN A 1 942 ? -22.675 -8.016 16.298 1.00 89.06 942 ASN A O 1
ATOM 7737 N N . GLN A 1 943 ? -23.372 -6.215 17.422 1.00 89.31 943 GLN A N 1
ATOM 7738 C CA . GLN A 1 943 ? -22.689 -5.230 16.576 1.00 89.31 943 GLN A CA 1
ATOM 7739 C C . GLN A 1 943 ? -21.204 -5.524 16.383 1.00 89.31 943 GLN A C 1
ATOM 7741 O O . GLN A 1 943 ? -20.664 -5.265 15.313 1.00 89.31 943 GLN A O 1
ATOM 7746 N N . LYS A 1 944 ? -20.545 -6.078 17.404 1.00 90.25 944 LYS A N 1
ATOM 7747 C CA . LYS A 1 944 ? -19.121 -6.417 17.352 1.00 90.25 944 LYS A CA 1
ATOM 7748 C C . LYS A 1 944 ? -18.824 -7.436 16.244 1.00 90.25 944 LYS A C 1
ATOM 7750 O O . LYS A 1 944 ? -17.839 -7.286 15.526 1.00 90.25 944 LYS A O 1
ATOM 7755 N N . VAL A 1 945 ? -19.697 -8.432 16.074 1.00 91.62 945 VAL A N 1
ATOM 7756 C CA . VAL A 1 945 ? -19.570 -9.466 15.035 1.00 91.62 945 VAL A CA 1
ATOM 7757 C C . VAL A 1 945 ? -20.000 -8.934 13.671 1.00 91.62 945 VAL A C 1
ATOM 7759 O O . VAL A 1 945 ? -19.313 -9.176 12.685 1.00 91.62 945 VAL A O 1
ATOM 7762 N N . GLU A 1 946 ? -21.086 -8.159 13.609 1.00 90.69 946 GLU A N 1
ATOM 7763 C CA . GLU A 1 946 ? -21.530 -7.509 12.364 1.00 90.69 946 GLU A CA 1
ATOM 7764 C C . GLU A 1 946 ? -20.450 -6.573 11.800 1.00 90.69 946 GLU A C 1
ATOM 7766 O O . GLU A 1 946 ? -20.170 -6.591 10.603 1.00 90.69 946 GLU A O 1
ATOM 7771 N N . PHE A 1 947 ? -19.797 -5.799 12.672 1.00 92.06 947 PHE A N 1
ATOM 7772 C CA . PHE A 1 947 ? -18.689 -4.927 12.304 1.00 92.06 947 PHE A CA 1
ATOM 7773 C C . PHE A 1 947 ? -17.497 -5.734 11.778 1.00 92.06 947 PHE A C 1
ATOM 7775 O O . PHE A 1 947 ? -16.962 -5.404 10.728 1.00 92.06 947 PHE A O 1
ATOM 7782 N N . LEU A 1 948 ? -17.132 -6.844 12.432 1.00 93.50 948 LEU A N 1
ATOM 7783 C CA . LEU A 1 948 ? -16.081 -7.738 11.933 1.00 93.50 948 LEU A CA 1
ATOM 7784 C C . LEU A 1 948 ? -16.404 -8.287 10.535 1.00 93.50 948 LEU A C 1
ATOM 7786 O O . LEU A 1 948 ? -15.545 -8.261 9.659 1.00 93.50 948 LEU A O 1
ATOM 7790 N N . ILE A 1 949 ? -17.634 -8.756 10.311 1.00 93.88 949 ILE A N 1
ATOM 7791 C CA . ILE A 1 949 ? -18.072 -9.280 9.007 1.00 93.88 949 ILE A CA 1
ATOM 7792 C C . ILE A 1 949 ? -17.972 -8.197 7.928 1.00 93.88 949 ILE A C 1
ATOM 7794 O O . ILE A 1 949 ? -17.470 -8.470 6.837 1.00 93.88 949 ILE A O 1
ATOM 7798 N N . ASP A 1 950 ? -18.418 -6.973 8.227 1.00 93.12 950 ASP A N 1
ATOM 7799 C CA . ASP A 1 950 ? -18.294 -5.840 7.308 1.00 93.12 950 ASP A CA 1
ATOM 7800 C C . ASP A 1 950 ? -16.829 -5.587 6.921 1.00 93.12 950 ASP A C 1
ATOM 7802 O O . ASP A 1 950 ? -16.507 -5.511 5.735 1.00 93.12 950 ASP A O 1
ATOM 7806 N N . ARG A 1 951 ? -15.918 -5.560 7.900 1.00 93.81 951 ARG A N 1
ATOM 7807 C CA . ARG A 1 951 ? -14.485 -5.354 7.649 1.00 93.81 951 ARG A CA 1
ATOM 7808 C C . ARG A 1 951 ? -13.856 -6.455 6.816 1.00 93.81 951 ARG A C 1
ATOM 7810 O O . ARG A 1 951 ? -13.172 -6.149 5.843 1.00 93.81 951 ARG A O 1
ATOM 7817 N N . ILE A 1 952 ? -14.142 -7.719 7.120 1.00 94.69 952 ILE A N 1
ATOM 7818 C CA . ILE A 1 952 ? -13.651 -8.861 6.334 1.00 94.69 952 ILE A CA 1
ATOM 7819 C C . ILE A 1 952 ? -14.141 -8.772 4.885 1.00 94.69 952 ILE A C 1
ATOM 7821 O O . ILE A 1 952 ? -13.367 -8.982 3.949 1.00 94.69 952 ILE A O 1
ATOM 7825 N N . LYS A 1 953 ? -15.407 -8.397 4.686 1.00 93.81 953 LYS A N 1
ATOM 7826 C CA . LYS A 1 953 ? -15.978 -8.198 3.353 1.00 93.81 953 LYS A CA 1
ATOM 7827 C C . LYS A 1 953 ? -15.285 -7.063 2.594 1.00 93.81 953 LYS A C 1
ATOM 7829 O O . LYS A 1 953 ? -15.061 -7.191 1.393 1.00 93.81 953 LYS A O 1
ATOM 7834 N N . GLN A 1 954 ? -14.933 -5.968 3.267 1.00 93.00 954 GLN A N 1
ATOM 7835 C CA . GLN A 1 954 ? -14.176 -4.876 2.649 1.00 93.00 954 GLN A CA 1
ATOM 7836 C C . GLN A 1 954 ? -12.739 -5.298 2.300 1.00 93.00 954 GLN A C 1
ATOM 7838 O O . GLN A 1 954 ? -12.286 -4.994 1.197 1.00 93.00 954 GLN A O 1
ATOM 7843 N N . ILE A 1 955 ? -12.064 -6.071 3.164 1.00 93.62 955 ILE A N 1
ATOM 7844 C CA . ILE A 1 955 ? -10.730 -6.633 2.877 1.00 93.62 955 ILE A CA 1
ATOM 7845 C C . ILE A 1 955 ? -10.798 -7.512 1.628 1.00 93.62 955 ILE A C 1
ATOM 7847 O O . ILE A 1 955 ? -10.025 -7.320 0.693 1.00 93.62 955 ILE A O 1
ATOM 7851 N N . LYS A 1 956 ? -11.779 -8.420 1.562 1.00 92.94 956 LYS A N 1
ATOM 7852 C CA . LYS A 1 956 ? -12.035 -9.247 0.378 1.00 92.94 956 LYS A CA 1
ATOM 7853 C C . LYS A 1 956 ? -12.275 -8.404 -0.872 1.00 92.94 956 LYS A C 1
ATOM 7855 O O . LYS A 1 956 ? -11.714 -8.707 -1.921 1.00 92.94 956 LYS A O 1
ATOM 7860 N N . ASN A 1 957 ? -13.066 -7.337 -0.765 1.00 90.06 957 ASN A N 1
ATOM 7861 C CA . ASN A 1 957 ? -13.358 -6.485 -1.910 1.00 90.06 957 ASN A CA 1
ATOM 7862 C C . ASN A 1 957 ? -12.091 -5.808 -2.460 1.00 90.06 957 ASN A C 1
ATOM 7864 O O . ASN A 1 957 ? -11.842 -5.886 -3.657 1.00 90.06 957 ASN A O 1
ATOM 7868 N N . ILE A 1 958 ? -11.277 -5.190 -1.598 1.00 88.44 958 ILE A N 1
ATOM 7869 C CA . ILE A 1 958 ? -10.060 -4.466 -2.007 1.00 88.44 958 ILE A CA 1
ATOM 7870 C C . ILE A 1 958 ? -8.977 -5.437 -2.506 1.00 88.44 958 ILE A C 1
ATOM 7872 O O . ILE A 1 958 ? -8.352 -5.213 -3.548 1.00 88.44 958 ILE A O 1
ATOM 7876 N N . LEU A 1 959 ? -8.763 -6.536 -1.776 1.00 86.19 959 LEU A N 1
ATOM 7877 C CA . LEU A 1 959 ? -7.669 -7.468 -2.036 1.00 86.19 959 LEU A CA 1
ATOM 7878 C C . LEU A 1 959 ? -7.969 -8.435 -3.191 1.00 86.19 959 LEU A C 1
ATOM 7880 O O . LEU A 1 959 ? -7.072 -8.732 -3.976 1.00 86.19 959 LEU A O 1
ATOM 7884 N N . ILE A 1 960 ? -9.219 -8.905 -3.307 1.00 85.88 960 ILE A N 1
ATOM 7885 C CA . ILE A 1 960 ? -9.646 -9.920 -4.285 1.00 85.88 960 ILE A CA 1
ATOM 7886 C C . ILE A 1 960 ? -10.576 -9.321 -5.342 1.00 85.88 960 ILE A C 1
ATOM 7888 O O . ILE A 1 960 ? -10.276 -9.415 -6.526 1.00 85.88 960 ILE A O 1
ATOM 7892 N N . ASP A 1 961 ? -11.713 -8.730 -4.961 1.00 82.06 961 ASP A N 1
ATOM 7893 C CA . ASP A 1 961 ? -12.797 -8.477 -5.929 1.00 82.06 961 ASP A CA 1
ATOM 7894 C C . ASP A 1 961 ? -12.543 -7.297 -6.885 1.00 82.06 961 ASP A C 1
ATOM 7896 O O . ASP A 1 961 ? -13.066 -7.294 -8.009 1.00 82.06 961 ASP A O 1
ATOM 7900 N N . GLU A 1 962 ? -11.763 -6.297 -6.459 1.00 76.75 962 GLU A N 1
ATOM 7901 C CA . GLU A 1 962 ? -11.353 -5.146 -7.274 1.00 76.75 962 GLU A CA 1
ATOM 7902 C C . GLU A 1 962 ? -10.406 -5.541 -8.411 1.00 76.75 962 GLU A C 1
ATOM 7904 O O . GLU A 1 962 ? -10.443 -4.918 -9.485 1.00 76.75 962 GLU A O 1
ATOM 7909 N N . ASP A 1 963 ? -9.624 -6.604 -8.205 1.00 73.94 963 ASP A N 1
ATOM 7910 C CA . ASP A 1 963 ? -8.755 -7.185 -9.214 1.00 73.94 963 ASP A CA 1
ATOM 7911 C C . ASP A 1 963 ? -9.352 -8.460 -9.819 1.00 73.94 963 ASP A C 1
ATOM 7913 O O . ASP A 1 963 ? -9.311 -9.547 -9.254 1.00 73.94 963 ASP A O 1
ATOM 7917 N N . GLU A 1 964 ? -9.920 -8.336 -11.020 1.00 66.69 964 GLU A N 1
ATOM 7918 C CA . GLU A 1 964 ? -10.605 -9.468 -11.657 1.00 66.69 964 GLU A CA 1
ATOM 7919 C C . GLU A 1 964 ? -9.691 -10.669 -11.940 1.00 66.69 964 GLU A C 1
ATOM 7921 O O . GLU A 1 964 ? -10.215 -11.776 -12.056 1.00 66.69 964 GLU A O 1
ATOM 7926 N N . GLU A 1 965 ? -8.376 -10.461 -12.076 1.00 67.19 965 GLU A N 1
ATOM 7927 C CA . GLU A 1 965 ? -7.409 -11.549 -12.240 1.00 67.19 965 GLU A CA 1
ATOM 7928 C C . GLU A 1 965 ? -7.271 -12.333 -10.936 1.00 67.19 965 GLU A C 1
ATOM 7930 O O . GLU A 1 965 ? -7.570 -13.526 -10.911 1.00 67.19 965 GLU A O 1
ATOM 7935 N N . THR A 1 966 ? -6.964 -11.652 -9.830 1.00 74.31 966 THR A N 1
ATOM 7936 C CA . THR A 1 966 ? -6.955 -12.244 -8.487 1.00 74.31 966 THR A CA 1
ATOM 7937 C C . THR A 1 966 ? -8.292 -12.913 -8.156 1.00 74.31 966 THR A C 1
ATOM 7939 O O . THR A 1 966 ? -8.307 -14.055 -7.688 1.00 74.31 966 THR A O 1
ATOM 7942 N N . ARG A 1 967 ? -9.431 -12.271 -8.456 1.00 77.88 967 ARG A N 1
ATOM 7943 C CA . ARG A 1 967 ? -10.769 -12.861 -8.269 1.00 77.88 967 ARG A CA 1
ATOM 7944 C C . ARG A 1 967 ? -10.958 -14.126 -9.100 1.00 77.88 967 ARG A C 1
ATOM 7946 O O . ARG A 1 967 ? -11.358 -15.152 -8.557 1.00 77.88 967 ARG A O 1
ATOM 7953 N N . GLY A 1 968 ? -10.657 -14.078 -10.397 1.00 66.56 968 GLY A N 1
ATOM 7954 C CA . GLY A 1 968 ? -10.781 -15.229 -11.292 1.00 66.56 968 GLY A CA 1
ATOM 7955 C C . GLY A 1 968 ? -9.883 -16.392 -10.864 1.00 66.56 968 GLY A C 1
ATOM 7956 O O . GLY A 1 968 ? -10.326 -17.540 -10.805 1.00 66.56 968 GLY A O 1
ATOM 7957 N N . LEU A 1 969 ? -8.637 -16.107 -10.489 1.00 70.56 969 LEU A N 1
ATOM 7958 C CA . LEU A 1 969 ? -7.717 -17.107 -9.958 1.00 70.56 969 LEU A CA 1
ATOM 7959 C C . LEU A 1 969 ? -8.216 -17.678 -8.624 1.00 70.56 969 LEU A C 1
ATOM 7961 O O . LEU A 1 969 ? -8.138 -18.885 -8.426 1.00 70.56 969 LEU A O 1
ATOM 7965 N N . THR A 1 970 ? -8.801 -16.865 -7.745 1.00 76.88 970 THR A N 1
ATOM 7966 C CA . THR A 1 970 ? -9.364 -17.336 -6.467 1.00 76.88 970 THR A CA 1
ATOM 7967 C C . THR A 1 970 ? -10.608 -18.211 -6.666 1.00 76.88 970 THR A C 1
ATOM 7969 O O . THR A 1 970 ? -10.780 -19.212 -5.974 1.00 76.88 970 THR A O 1
ATOM 7972 N N . GLU A 1 971 ? -11.471 -17.874 -7.629 1.00 73.38 971 GLU A N 1
ATOM 7973 C CA . GLU A 1 971 ? -12.700 -18.623 -7.925 1.00 73.38 971 GLU A CA 1
ATOM 7974 C C . GLU A 1 971 ? -12.431 -19.966 -8.627 1.00 73.38 971 GLU A C 1
ATOM 7976 O O . GLU A 1 971 ? -13.099 -20.967 -8.345 1.00 73.38 971 GLU A O 1
ATOM 7981 N N . TYR A 1 972 ? -11.466 -20.006 -9.554 1.00 64.44 972 TYR A N 1
ATOM 7982 C CA . TYR A 1 972 ? -11.252 -21.155 -10.448 1.00 64.44 972 TYR A CA 1
ATOM 7983 C C . TYR A 1 972 ? -9.919 -21.887 -10.233 1.00 64.44 972 TYR A C 1
ATOM 7985 O O . TYR A 1 972 ? -9.758 -23.013 -10.718 1.00 64.44 972 TYR A O 1
ATOM 7993 N N . GLY A 1 973 ? -8.963 -21.277 -9.534 1.00 63.25 973 GLY A N 1
ATOM 7994 C CA . GLY A 1 973 ? -7.640 -21.821 -9.250 1.00 63.25 973 GLY A CA 1
ATOM 7995 C C . GLY A 1 973 ? -7.666 -22.823 -8.104 1.00 63.25 973 GLY A C 1
ATOM 7996 O O . GLY A 1 973 ? -8.003 -22.490 -6.972 1.00 63.25 973 GLY A O 1
ATOM 7997 N N . ARG A 1 974 ? -7.317 -24.081 -8.394 1.00 65.75 974 ARG A N 1
ATOM 7998 C CA . ARG A 1 974 ? -7.336 -25.166 -7.395 1.00 65.75 974 ARG A CA 1
ATOM 7999 C C . ARG A 1 974 ? -5.962 -25.736 -7.049 1.00 65.75 974 ARG A C 1
ATOM 8001 O O . ARG A 1 974 ? -5.862 -26.395 -6.018 1.00 65.75 974 ARG A O 1
ATOM 8008 N N . SER A 1 975 ? -4.938 -25.507 -7.874 1.00 72.00 975 SER A N 1
ATOM 8009 C CA . SER A 1 975 ? -3.591 -26.030 -7.614 1.00 72.00 975 SER A CA 1
ATOM 8010 C C . SER A 1 975 ? -2.847 -25.179 -6.582 1.00 72.00 975 SER A C 1
ATOM 8012 O O . SER A 1 975 ? -3.153 -23.997 -6.407 1.00 72.00 975 SER A O 1
ATOM 8014 N N . GLU A 1 976 ? -1.882 -25.775 -5.884 1.00 70.06 976 GLU A N 1
ATOM 8015 C CA . GLU A 1 976 ? -1.081 -25.060 -4.882 1.00 70.06 976 GLU A CA 1
ATOM 8016 C C . GLU A 1 976 ? -0.197 -23.981 -5.517 1.00 70.06 976 GLU A C 1
ATOM 8018 O O . GLU A 1 976 ? -0.010 -22.920 -4.931 1.00 70.06 976 GLU A O 1
ATOM 8023 N N . GLU A 1 977 ? 0.273 -24.192 -6.745 1.00 65.94 977 GLU A N 1
ATOM 8024 C CA . GLU A 1 977 ? 1.041 -23.205 -7.511 1.00 65.94 977 GLU A CA 1
ATOM 8025 C C . GLU A 1 977 ? 0.196 -21.962 -7.800 1.00 65.94 977 GLU A C 1
ATOM 8027 O O . GLU A 1 977 ? 0.654 -20.841 -7.596 1.00 65.94 977 GLU A O 1
ATOM 8032 N N . VAL A 1 978 ? -1.069 -22.152 -8.194 1.00 67.25 978 VAL A N 1
ATOM 8033 C CA . VAL A 1 978 ? -1.997 -21.036 -8.415 1.00 67.25 978 VAL A CA 1
ATOM 8034 C C . VAL A 1 978 ? -2.292 -20.313 -7.101 1.00 67.25 978 VAL A C 1
ATOM 8036 O O . VAL A 1 978 ? -2.318 -19.088 -7.081 1.00 67.25 978 VAL A O 1
ATOM 8039 N N . LYS A 1 979 ? -2.452 -21.032 -5.982 1.00 72.38 979 LYS A N 1
ATOM 8040 C CA . LYS A 1 979 ? -2.649 -20.403 -4.663 1.00 72.38 979 LYS A CA 1
ATOM 8041 C C . LYS A 1 979 ? -1.439 -19.588 -4.207 1.00 72.38 979 LYS A C 1
ATOM 8043 O O . LYS A 1 979 ? -1.632 -18.527 -3.621 1.00 72.38 979 LYS A O 1
ATOM 8048 N N . LYS A 1 980 ? -0.216 -20.068 -4.455 1.00 71.00 980 LYS A N 1
ATOM 8049 C CA . LYS A 1 980 ? 1.022 -19.318 -4.188 1.00 71.00 980 LYS A CA 1
ATOM 8050 C C . LYS A 1 980 ? 1.077 -18.052 -5.041 1.00 71.00 980 LYS A C 1
ATOM 8052 O O . LYS A 1 980 ? 1.132 -16.957 -4.497 1.00 71.00 980 LYS A O 1
ATOM 8057 N N . HIS A 1 981 ? 0.865 -18.194 -6.347 1.00 71.56 981 HIS A N 1
ATOM 8058 C CA . HIS A 1 981 ? 0.838 -17.062 -7.268 1.00 71.56 981 HIS A CA 1
ATOM 8059 C C . HIS A 1 981 ? -0.216 -16.000 -6.897 1.00 71.56 981 HIS A C 1
ATOM 8061 O O . HIS A 1 981 ? 0.083 -14.811 -6.913 1.00 71.56 981 HIS A O 1
ATOM 8067 N N . ILE A 1 982 ? -1.421 -16.404 -6.471 1.00 73.75 982 ILE A N 1
ATOM 8068 C CA . ILE A 1 982 ? -2.448 -15.475 -5.963 1.00 73.75 982 ILE A CA 1
ATOM 8069 C C . ILE A 1 982 ? -1.930 -14.675 -4.761 1.00 73.75 982 ILE A C 1
ATOM 8071 O O . ILE A 1 982 ? -2.095 -13.457 -4.720 1.00 73.75 982 ILE A O 1
ATOM 8075 N N . LYS A 1 983 ? -1.303 -15.342 -3.782 1.00 77.69 983 LYS A N 1
ATOM 8076 C CA . LYS A 1 983 ? -0.738 -14.666 -2.603 1.00 77.69 983 LYS A CA 1
ATOM 8077 C C . LYS A 1 983 ? 0.347 -13.674 -3.000 1.00 77.69 983 LYS A C 1
ATOM 8079 O O . LYS A 1 983 ? 0.370 -12.568 -2.477 1.00 77.69 983 LYS A O 1
ATOM 8084 N N . PHE A 1 984 ? 1.197 -14.038 -3.952 1.00 72.56 984 PHE A N 1
ATOM 8085 C CA . PHE A 1 984 ? 2.219 -13.144 -4.474 1.00 72.56 984 PHE A CA 1
ATOM 8086 C C . PHE A 1 984 ? 1.635 -11.883 -5.114 1.00 72.56 984 PHE A C 1
ATOM 8088 O O . PHE A 1 984 ? 2.057 -10.784 -4.761 1.00 72.56 984 PHE A O 1
ATOM 8095 N N . LEU A 1 985 ? 0.623 -12.017 -5.980 1.00 72.06 985 LEU A N 1
ATOM 8096 C CA . LEU A 1 985 ? -0.063 -10.866 -6.581 1.00 72.06 985 LEU A CA 1
ATOM 8097 C C . LEU A 1 985 ? -0.664 -9.945 -5.506 1.00 72.06 985 LEU A C 1
ATOM 8099 O O . LEU A 1 985 ? -0.554 -8.723 -5.590 1.00 72.06 985 LEU A O 1
ATOM 8103 N N . MET A 1 986 ? -1.245 -10.526 -4.454 1.00 79.38 986 MET A N 1
ATOM 8104 C CA . MET A 1 986 ? -1.774 -9.784 -3.306 1.00 79.38 986 MET A CA 1
ATOM 8105 C C . MET A 1 986 ? -0.686 -9.032 -2.532 1.00 79.38 986 MET A C 1
ATOM 8107 O O . MET A 1 986 ? -0.861 -7.848 -2.240 1.00 79.38 986 MET A O 1
ATOM 8111 N N . CYS A 1 987 ? 0.440 -9.685 -2.232 1.00 71.62 987 CYS A N 1
ATOM 8112 C CA . CYS A 1 987 ? 1.576 -9.053 -1.560 1.00 71.62 987 CYS A CA 1
ATOM 8113 C C . CYS A 1 987 ? 2.159 -7.915 -2.403 1.00 71.62 987 CYS A C 1
ATOM 8115 O O . CYS A 1 987 ? 2.428 -6.838 -1.876 1.00 71.62 987 CYS A O 1
ATOM 8117 N N . GLN A 1 988 ? 2.289 -8.104 -3.718 1.00 68.00 988 GLN A N 1
ATOM 8118 C CA . GLN A 1 988 ? 2.765 -7.054 -4.615 1.00 68.00 988 GLN A CA 1
ATOM 8119 C C . GLN A 1 988 ? 1.855 -5.832 -4.611 1.00 68.00 988 GLN A C 1
ATOM 8121 O O . GLN A 1 988 ? 2.353 -4.713 -4.514 1.00 68.00 988 GLN A O 1
ATOM 8126 N N . ARG A 1 989 ? 0.534 -6.026 -4.678 1.00 72.75 989 ARG A N 1
ATOM 8127 C CA . ARG A 1 989 ? -0.415 -4.911 -4.581 1.00 72.75 989 ARG A CA 1
ATOM 8128 C C . ARG A 1 989 ? -0.286 -4.190 -3.243 1.00 72.75 989 ARG A C 1
ATOM 8130 O O . ARG A 1 989 ? -0.217 -2.972 -3.227 1.00 72.75 989 ARG A O 1
ATOM 8137 N N . TYR A 1 990 ? -0.178 -4.925 -2.139 1.00 74.69 990 TYR A N 1
ATOM 8138 C CA . TYR A 1 990 ? -0.007 -4.328 -0.814 1.00 74.69 990 TYR A CA 1
ATOM 8139 C C . TYR A 1 990 ? 1.291 -3.511 -0.675 1.00 74.69 990 TYR A C 1
ATOM 8141 O O . TYR A 1 990 ? 1.292 -2.484 -0.004 1.00 74.69 990 TYR A O 1
ATOM 8149 N N . VAL A 1 991 ? 2.395 -3.933 -1.297 1.00 62.91 991 VAL A N 1
ATOM 8150 C CA . VAL A 1 991 ? 3.670 -3.193 -1.229 1.00 62.91 991 VAL A CA 1
ATOM 8151 C C . VAL A 1 991 ? 3.693 -2.008 -2.200 1.00 62.91 991 VAL A C 1
ATOM 8153 O O . VAL A 1 991 ? 4.158 -0.931 -1.840 1.00 62.91 991 VAL A O 1
ATOM 8156 N N . MET A 1 992 ? 3.189 -2.189 -3.423 1.00 61.41 992 MET A N 1
ATOM 8157 C CA . MET A 1 992 ? 3.354 -1.220 -4.514 1.00 61.41 992 MET A CA 1
ATOM 8158 C C . MET A 1 992 ? 2.222 -0.182 -4.597 1.00 61.41 992 MET A C 1
ATOM 8160 O O . MET A 1 992 ? 2.443 0.928 -5.082 1.00 61.41 992 MET A O 1
ATOM 8164 N N . GLU A 1 993 ? 1.012 -0.515 -4.136 1.00 71.50 993 GLU A N 1
ATOM 8165 C CA . GLU A 1 993 ? -0.178 0.345 -4.209 1.00 71.50 993 GLU A CA 1
ATOM 8166 C C . GLU A 1 993 ? -0.467 0.947 -2.822 1.00 71.50 993 GLU A C 1
ATOM 8168 O O . GLU A 1 993 ? -1.082 0.323 -1.956 1.00 71.50 993 GLU A O 1
ATOM 8173 N N . MET A 1 994 ? 0.008 2.176 -2.588 1.00 72.62 994 MET A N 1
ATOM 8174 C CA . MET A 1 994 ? -0.070 2.826 -1.270 1.00 72.62 994 MET A CA 1
ATOM 8175 C C . MET A 1 994 ? -1.500 3.038 -0.763 1.00 72.62 994 MET A C 1
ATOM 8177 O O . MET A 1 994 ? -1.753 2.884 0.427 1.00 72.62 994 MET A O 1
ATOM 8181 N N . ASP A 1 995 ? -2.446 3.362 -1.640 1.00 72.69 995 ASP A N 1
ATOM 8182 C CA . ASP A 1 995 ? -3.865 3.458 -1.292 1.00 72.69 995 ASP A CA 1
ATOM 8183 C C . ASP A 1 995 ? -4.400 2.108 -0.793 1.00 72.69 995 ASP A C 1
ATOM 8185 O O . ASP A 1 995 ? -4.995 2.044 0.279 1.00 72.69 995 ASP A O 1
ATOM 8189 N N . VAL A 1 996 ? -4.105 1.012 -1.502 1.00 81.94 996 VAL A N 1
ATOM 8190 C CA . VAL A 1 996 ? -4.470 -0.352 -1.089 1.00 81.94 996 VAL A CA 1
ATOM 8191 C C . VAL A 1 996 ? -3.861 -0.693 0.268 1.00 81.94 996 VAL A C 1
ATOM 8193 O O . VAL A 1 996 ? -4.578 -1.181 1.144 1.00 81.94 996 VAL A O 1
ATOM 8196 N N . ARG A 1 997 ? -2.572 -0.397 0.472 1.00 80.56 997 ARG A N 1
ATOM 8197 C CA . ARG A 1 997 ? -1.880 -0.610 1.749 1.00 80.56 997 ARG A CA 1
ATOM 8198 C C . ARG A 1 997 ? -2.579 0.107 2.900 1.00 80.56 997 ARG A C 1
ATOM 8200 O O . ARG A 1 997 ? -2.960 -0.529 3.878 1.00 80.56 997 ARG A O 1
ATOM 8207 N N . ILE A 1 998 ? -2.783 1.419 2.767 1.00 80.25 998 ILE A N 1
ATOM 8208 C CA . ILE A 1 998 ? -3.344 2.266 3.827 1.00 80.25 998 ILE A CA 1
ATOM 8209 C C . ILE A 1 998 ? -4.771 1.816 4.183 1.00 80.25 998 ILE A C 1
ATOM 8211 O O . ILE A 1 998 ? -5.117 1.724 5.365 1.00 80.25 998 ILE A O 1
ATOM 8215 N N . SER A 1 999 ? -5.604 1.501 3.186 1.00 87.81 999 SER A N 1
ATOM 8216 C CA . SER A 1 999 ? -6.971 1.031 3.433 1.00 87.81 999 SER A CA 1
ATOM 8217 C C . SER A 1 999 ? -7.000 -0.344 4.105 1.00 87.81 999 SER A C 1
ATOM 8219 O O . SER A 1 999 ? -7.788 -0.562 5.028 1.00 87.81 999 SER A O 1
ATOM 8221 N N . LEU A 1 1000 ? -6.154 -1.279 3.659 1.00 86.94 1000 LEU A N 1
ATOM 8222 C CA . LEU A 1 1000 ? -6.073 -2.621 4.237 1.00 86.94 1000 LEU A CA 1
ATOM 8223 C C . LEU A 1 1000 ? -5.525 -2.598 5.666 1.00 86.94 1000 LEU A C 1
ATOM 8225 O O . LEU A 1 1000 ? -6.039 -3.340 6.503 1.00 86.94 1000 LEU A O 1
ATOM 8229 N N . ASP A 1 1001 ? -4.572 -1.712 5.970 1.00 81.25 1001 ASP A N 1
ATOM 8230 C CA . ASP A 1 1001 ? -4.090 -1.475 7.334 1.00 81.25 1001 ASP A CA 1
ATOM 8231 C C . ASP A 1 1001 ? -5.250 -1.096 8.260 1.00 81.25 1001 ASP A C 1
ATOM 8233 O O . ASP A 1 1001 ? -5.441 -1.723 9.303 1.00 81.25 1001 ASP A O 1
ATOM 8237 N N . GLN A 1 1002 ? -6.088 -0.127 7.867 1.00 87.94 1002 GLN A N 1
ATOM 8238 C CA . GLN A 1 1002 ? -7.246 0.275 8.675 1.00 87.94 1002 GLN A CA 1
ATOM 8239 C C . GLN A 1 1002 ? -8.196 -0.892 8.952 1.00 87.94 1002 GLN A C 1
ATOM 8241 O O . GLN A 1 1002 ? -8.646 -1.082 10.084 1.00 87.94 1002 GLN A O 1
ATOM 8246 N N . LEU A 1 1003 ? -8.525 -1.662 7.914 1.00 90.88 1003 LEU A N 1
ATOM 8247 C CA . LEU A 1 1003 ? -9.480 -2.762 8.015 1.00 90.88 1003 LEU A CA 1
ATOM 8248 C C . LEU A 1 1003 ? -8.935 -3.920 8.848 1.00 90.88 1003 LEU A C 1
ATOM 8250 O O . LEU A 1 1003 ? -9.667 -4.495 9.658 1.00 90.88 1003 LEU A O 1
ATOM 8254 N N . LEU A 1 1004 ? -7.664 -4.272 8.651 1.00 86.12 1004 LEU A N 1
ATOM 8255 C CA . LEU A 1 1004 ? -7.025 -5.330 9.412 1.00 86.12 1004 LEU A CA 1
ATOM 8256 C C . LEU A 1 1004 ? -6.933 -4.929 10.881 1.00 86.12 1004 LEU A C 1
ATOM 8258 O O . LEU A 1 1004 ? -7.356 -5.714 11.724 1.00 86.12 1004 LEU A O 1
ATOM 8262 N N . PHE A 1 1005 ? -6.496 -3.709 11.205 1.00 81.06 1005 PHE A N 1
ATOM 8263 C CA . PHE A 1 1005 ? -6.456 -3.254 12.597 1.00 81.06 1005 PHE A CA 1
ATOM 8264 C C . PHE A 1 1005 ? -7.835 -3.242 13.252 1.00 81.06 1005 PHE A C 1
ATOM 8266 O O . PHE A 1 1005 ? -7.958 -3.680 14.394 1.00 81.06 1005 PHE A O 1
ATOM 8273 N N . ASP A 1 1006 ? -8.894 -2.852 12.541 1.00 86.75 1006 ASP A N 1
ATOM 8274 C CA . ASP A 1 1006 ? -10.260 -2.993 13.055 1.00 86.75 1006 ASP A CA 1
ATOM 8275 C C . ASP A 1 1006 ? -10.597 -4.457 13.393 1.00 86.75 1006 ASP A C 1
ATOM 8277 O O . ASP A 1 1006 ? -11.120 -4.738 14.475 1.00 86.75 1006 ASP A O 1
ATOM 8281 N N . CYS A 1 1007 ? -10.280 -5.398 12.495 1.00 89.12 1007 CYS A N 1
ATOM 8282 C CA . CYS A 1 1007 ? -10.525 -6.828 12.709 1.00 89.12 1007 CYS A CA 1
ATOM 8283 C C . CYS A 1 1007 ? -9.740 -7.359 13.909 1.00 89.12 1007 CYS A C 1
ATOM 8285 O O . CYS A 1 1007 ? -10.294 -8.035 14.779 1.00 89.12 1007 CYS A O 1
ATOM 8287 N N . LEU A 1 1008 ? -8.448 -7.039 13.970 1.00 82.31 1008 LEU A N 1
ATOM 8288 C CA . LEU A 1 1008 ? -7.583 -7.448 15.063 1.00 82.31 1008 LEU A CA 1
ATOM 8289 C C . LEU A 1 1008 ? -8.121 -6.889 16.392 1.00 82.31 1008 LEU A C 1
ATOM 8291 O O . LEU A 1 1008 ? -8.118 -7.608 17.397 1.00 82.31 1008 LEU A O 1
ATOM 8295 N N . ASN A 1 1009 ? -8.598 -5.633 16.423 1.00 81.50 1009 ASN A N 1
ATOM 8296 C CA . ASN A 1 1009 ? -9.060 -4.944 17.646 1.00 81.50 1009 ASN A CA 1
ATOM 8297 C C . ASN A 1 1009 ? -10.311 -5.593 18.228 1.00 81.50 1009 ASN A C 1
ATOM 8299 O O . ASN A 1 1009 ? -10.543 -5.586 19.437 1.00 81.50 1009 ASN A O 1
ATOM 8303 N N . ILE A 1 1010 ? -11.120 -6.189 17.360 1.00 86.31 1010 ILE A N 1
ATOM 8304 C CA . ILE A 1 1010 ? -12.298 -6.955 17.746 1.00 86.31 1010 ILE A CA 1
ATOM 8305 C C . ILE A 1 1010 ? -11.899 -8.308 18.339 1.00 86.31 1010 ILE A C 1
ATOM 8307 O O . ILE A 1 1010 ? -12.462 -8.712 19.363 1.00 86.31 1010 ILE A O 1
ATOM 8311 N N . LEU A 1 1011 ? -10.970 -9.002 17.676 1.00 83.81 1011 LEU A N 1
ATOM 8312 C CA . LEU A 1 1011 ? -10.605 -10.383 17.978 1.00 83.81 1011 LEU A CA 1
ATOM 8313 C C . LEU A 1 1011 ? -9.755 -10.512 19.242 1.00 83.81 1011 LEU A C 1
ATOM 8315 O O . LEU A 1 1011 ? -9.978 -11.455 19.994 1.00 83.81 1011 LEU A O 1
ATOM 8319 N N . ASN A 1 1012 ? -8.825 -9.578 19.476 1.00 72.12 1012 ASN A N 1
ATOM 8320 C CA . ASN A 1 1012 ? -7.961 -9.519 20.663 1.00 72.12 1012 ASN A CA 1
ATOM 8321 C C . ASN A 1 1012 ? -7.401 -10.900 21.083 1.00 72.12 1012 ASN A C 1
ATOM 8323 O O . ASN A 1 1012 ? -7.596 -11.348 22.215 1.00 72.12 1012 ASN A O 1
ATOM 8327 N N . ARG A 1 1013 ? -6.797 -11.626 20.130 1.00 69.94 1013 ARG A N 1
ATOM 8328 C CA . ARG A 1 1013 ? -6.297 -12.993 20.339 1.00 69.94 1013 ARG A CA 1
ATOM 8329 C C . ARG A 1 1013 ? -4.802 -12.991 20.629 1.00 69.94 1013 ARG A C 1
ATOM 8331 O O . ARG A 1 1013 ? -4.061 -12.277 19.968 1.00 69.94 1013 ARG A O 1
ATOM 8338 N N . LYS A 1 1014 ? -4.364 -13.908 21.495 1.00 67.31 1014 LYS A N 1
ATOM 8339 C CA . LYS A 1 1014 ? -2.944 -14.076 21.842 1.00 67.31 1014 LYS A CA 1
ATOM 8340 C C . LYS A 1 1014 ? -2.048 -14.402 20.646 1.00 67.31 1014 LYS A C 1
ATOM 8342 O O . LYS A 1 1014 ? -0.935 -13.911 20.569 1.00 67.31 1014 LYS A O 1
ATOM 8347 N N . ASP A 1 1015 ? -2.530 -15.187 19.682 1.00 62.06 1015 ASP A N 1
ATOM 8348 C CA . ASP A 1 1015 ? -1.773 -15.495 18.456 1.00 62.06 1015 ASP A CA 1
ATOM 8349 C C . ASP A 1 1015 ? -1.668 -14.308 17.484 1.00 62.06 1015 ASP A C 1
ATOM 8351 O O . ASP A 1 1015 ? -1.005 -14.400 16.454 1.00 62.06 1015 ASP A O 1
ATOM 8355 N N . LEU A 1 1016 ? -2.348 -13.203 17.794 1.00 65.06 1016 LEU A N 1
ATOM 8356 C CA . LEU A 1 1016 ? -2.234 -11.931 17.097 1.00 65.06 1016 LEU A CA 1
ATOM 8357 C C . LEU A 1 1016 ? -1.410 -10.923 17.903 1.00 65.06 1016 LEU A C 1
ATOM 8359 O O . LEU A 1 1016 ? -1.095 -9.879 17.348 1.00 65.06 1016 LEU A O 1
ATOM 8363 N N . ASP A 1 1017 ? -1.029 -11.213 19.155 1.00 64.44 1017 ASP A N 1
ATOM 8364 C CA . ASP A 1 1017 ? -0.223 -10.309 19.989 1.00 64.44 1017 ASP A CA 1
ATOM 8365 C C . ASP A 1 1017 ? 1.144 -10.041 19.356 1.00 64.44 1017 ASP A C 1
ATOM 8367 O O . ASP A 1 1017 ? 1.657 -8.931 19.453 1.00 64.44 1017 ASP A O 1
ATOM 8371 N N . ASP A 1 1018 ? 1.718 -11.022 18.656 1.00 61.62 1018 ASP A N 1
ATOM 8372 C CA . ASP A 1 1018 ? 2.964 -10.833 17.915 1.00 61.62 1018 ASP A CA 1
ATOM 8373 C C . ASP A 1 1018 ? 2.758 -9.917 16.705 1.00 61.62 1018 ASP A C 1
ATOM 8375 O O . ASP A 1 1018 ? 3.520 -8.967 16.549 1.00 61.62 1018 ASP A O 1
ATOM 8379 N N . VAL A 1 1019 ? 1.689 -10.105 15.919 1.00 62.00 1019 VAL A N 1
ATOM 8380 C CA . VAL A 1 1019 ? 1.312 -9.186 14.826 1.00 62.00 1019 VAL A CA 1
ATOM 8381 C C . VAL A 1 1019 ? 1.064 -7.785 15.382 1.00 62.00 1019 VAL A C 1
ATOM 8383 O O . VAL A 1 1019 ? 1.585 -6.817 14.845 1.00 62.00 1019 VAL A O 1
ATOM 8386 N N . TYR A 1 1020 ? 0.359 -7.675 16.509 1.00 57.88 1020 TYR A N 1
ATOM 8387 C CA . TYR A 1 1020 ? 0.111 -6.427 17.220 1.00 57.88 1020 TYR A CA 1
ATOM 8388 C C . TYR A 1 1020 ? 1.352 -5.785 17.781 1.00 57.88 1020 TYR A C 1
ATOM 8390 O O . TYR A 1 1020 ? 1.432 -4.571 17.784 1.00 57.88 1020 TYR A O 1
ATOM 8398 N N . ARG A 1 1021 ? 2.310 -6.546 18.295 1.00 55.47 1021 ARG A N 1
ATOM 8399 C CA . ARG A 1 1021 ? 3.581 -6.008 18.763 1.00 55.47 1021 ARG A CA 1
ATOM 8400 C C . ARG A 1 1021 ? 4.388 -5.538 17.562 1.00 55.47 1021 ARG A C 1
ATOM 8402 O O . ARG A 1 1021 ? 4.910 -4.432 17.597 1.00 55.47 1021 ARG A O 1
ATOM 8409 N N . LYS A 1 1022 ? 4.422 -6.313 16.474 1.00 53.41 1022 LYS A N 1
ATOM 8410 C CA . LYS A 1 1022 ? 5.068 -5.950 15.203 1.00 53.41 1022 LYS A CA 1
ATOM 8411 C C . LYS A 1 1022 ? 4.471 -4.660 14.627 1.00 53.41 1022 LYS A C 1
ATOM 8413 O O . LYS A 1 1022 ? 5.228 -3.765 14.259 1.00 53.41 1022 LYS A O 1
ATOM 8418 N N . THR A 1 1023 ? 3.145 -4.506 14.652 1.00 51.84 1023 THR A N 1
ATOM 8419 C CA . THR A 1 1023 ? 2.439 -3.318 14.153 1.00 51.84 1023 THR A CA 1
ATOM 8420 C C . THR A 1 1023 ? 2.325 -2.189 15.175 1.00 51.84 1023 THR A C 1
ATOM 8422 O O . THR A 1 1023 ? 2.393 -1.044 14.799 1.00 51.84 1023 THR A O 1
ATOM 8425 N N . SER A 1 1024 ? 2.202 -2.426 16.476 1.00 42.84 1024 SER A N 1
ATOM 8426 C CA . SER A 1 1024 ? 2.163 -1.379 17.517 1.00 42.84 1024 SER A CA 1
ATOM 8427 C C . SER A 1 1024 ? 3.550 -0.818 17.796 1.00 42.84 1024 SER A C 1
ATOM 8429 O O . SER A 1 1024 ? 3.670 0.364 18.104 1.00 42.84 1024 SER A O 1
ATOM 8431 N N . ASN A 1 1025 ? 4.607 -1.613 17.614 1.00 40.62 1025 ASN A N 1
ATOM 8432 C CA . ASN A 1 1025 ? 5.955 -1.079 17.485 1.00 40.62 1025 ASN A CA 1
ATOM 8433 C C . ASN A 1 1025 ? 6.063 -0.179 16.238 1.00 40.62 1025 ASN A C 1
ATOM 8435 O O . ASN A 1 1025 ? 6.928 0.685 16.251 1.00 40.62 1025 ASN A O 1
ATOM 8439 N N . MET A 1 1026 ? 5.169 -0.302 15.230 1.00 40.25 1026 MET A N 1
ATOM 8440 C CA . MET A 1 1026 ? 5.043 0.689 14.140 1.00 40.25 1026 MET A CA 1
ATOM 8441 C C . MET A 1 1026 ? 4.471 2.062 14.588 1.00 40.25 1026 MET A C 1
ATOM 8443 O O . MET A 1 1026 ? 4.385 3.012 13.799 1.00 40.25 1026 MET A O 1
ATOM 8447 N N . PHE A 1 1027 ? 3.968 2.153 15.828 1.00 40.41 1027 PHE A N 1
ATOM 8448 C CA . PHE A 1 1027 ? 3.171 3.286 16.322 1.00 40.41 1027 PHE A CA 1
ATOM 8449 C C . PHE A 1 1027 ? 3.597 3.802 17.710 1.00 40.41 1027 PHE A C 1
ATOM 8451 O O . PHE A 1 1027 ? 3.001 4.761 18.190 1.00 40.41 1027 PHE A O 1
ATOM 8458 N N . ALA A 1 1028 ? 4.605 3.208 18.367 1.00 29.73 1028 ALA A N 1
ATOM 8459 C CA . ALA A 1 1028 ? 4.936 3.498 19.771 1.00 29.73 1028 ALA A CA 1
ATOM 8460 C C . ALA A 1 1028 ? 6.444 3.660 20.064 1.00 29.73 1028 ALA A C 1
ATOM 8462 O O . ALA A 1 1028 ? 6.974 3.056 20.992 1.00 29.73 1028 ALA A O 1
ATOM 8463 N N . GLY A 1 1029 ? 7.127 4.543 19.328 1.00 36.16 1029 GLY A N 1
ATOM 8464 C CA . GLY A 1 1029 ? 8.423 5.087 19.764 1.00 36.16 1029 GLY A CA 1
ATOM 8465 C C . GLY A 1 1029 ? 9.648 4.319 19.263 1.00 36.16 1029 GLY A C 1
ATOM 8466 O O . GLY A 1 1029 ? 10.345 3.658 20.022 1.00 36.16 1029 GLY A O 1
ATOM 8467 N N . VAL A 1 1030 ? 9.924 4.505 17.971 1.00 38.75 1030 VAL A N 1
ATOM 8468 C CA . VAL A 1 1030 ? 11.100 4.072 17.197 1.00 38.75 1030 VAL A CA 1
ATOM 8469 C C . VAL A 1 1030 ? 11.340 2.561 17.143 1.00 38.75 1030 VAL A C 1
ATOM 8471 O O . VAL A 1 1030 ? 12.269 2.007 17.733 1.00 38.75 1030 VAL A O 1
ATOM 8474 N N . ASN A 1 1031 ? 10.568 1.919 16.275 1.00 35.41 1031 ASN A N 1
ATOM 8475 C CA . ASN A 1 1031 ? 10.970 0.695 15.606 1.00 35.41 1031 ASN A CA 1
ATOM 8476 C C . ASN A 1 1031 ? 11.691 1.061 14.300 1.00 35.41 1031 ASN A C 1
ATOM 8478 O O . ASN A 1 1031 ? 11.193 1.876 13.524 1.00 35.41 1031 ASN A O 1
ATOM 8482 N N . LEU A 1 1032 ? 12.843 0.443 14.017 1.00 38.06 1032 LEU A N 1
ATOM 8483 C CA . LEU A 1 1032 ? 13.502 0.610 12.719 1.00 38.06 1032 LEU A CA 1
ATOM 8484 C C . LEU A 1 1032 ? 12.569 0.302 11.557 1.00 38.06 1032 LEU A C 1
ATOM 8486 O O . LEU A 1 1032 ? 12.679 0.873 10.495 1.00 38.06 1032 LEU A O 1
ATOM 8490 N N . ARG A 1 1033 ? 11.601 -0.575 11.740 1.00 36.53 1033 ARG A N 1
ATOM 8491 C CA . ARG A 1 1033 ? 10.648 -0.898 10.687 1.00 36.53 1033 ARG A CA 1
ATOM 8492 C C . ARG A 1 1033 ? 9.841 0.306 10.174 1.00 36.53 1033 ARG A C 1
ATOM 8494 O O . ARG A 1 1033 ? 9.512 0.360 8.991 1.00 36.53 1033 ARG A O 1
ATOM 8501 N N . ASP A 1 1034 ? 9.602 1.307 11.024 1.00 37.47 1034 ASP A N 1
ATOM 8502 C CA . ASP A 1 1034 ? 9.013 2.599 10.630 1.00 37.47 1034 ASP A CA 1
ATOM 8503 C C . ASP A 1 1034 ? 10.019 3.571 10.044 1.00 37.47 1034 ASP A C 1
ATOM 8505 O O . ASP A 1 1034 ? 9.655 4.373 9.188 1.00 37.47 1034 ASP A O 1
ATOM 8509 N N . ILE A 1 1035 ? 11.286 3.450 10.457 1.00 38.69 1035 ILE A N 1
ATOM 8510 C CA . ILE A 1 1035 ? 12.415 4.046 9.734 1.00 38.69 1035 ILE A CA 1
ATOM 8511 C C . ILE A 1 1035 ? 12.400 3.591 8.271 1.00 38.69 1035 ILE A C 1
ATOM 8513 O O . ILE A 1 1035 ? 12.880 4.283 7.377 1.00 38.69 1035 ILE A O 1
ATOM 8517 N N . LEU A 1 1036 ? 11.771 2.440 8.030 1.00 39.31 1036 LEU A N 1
ATOM 8518 C CA . LEU A 1 1036 ? 11.942 1.679 6.827 1.00 39.31 1036 LEU A CA 1
ATOM 8519 C C . LEU A 1 1036 ? 10.692 1.517 5.937 1.00 39.31 1036 LEU A C 1
ATOM 8521 O O . LEU A 1 1036 ? 10.706 0.773 4.962 1.00 39.31 1036 LEU A O 1
ATOM 8525 N N . SER A 1 1037 ? 9.617 2.249 6.248 1.00 38.72 1037 SER A N 1
ATOM 8526 C CA . SER A 1 1037 ? 8.327 2.246 5.531 1.00 38.72 1037 SER A CA 1
ATOM 8527 C C . SER A 1 1037 ? 8.163 3.436 4.566 1.00 38.72 1037 SER A C 1
ATOM 8529 O O . SER A 1 1037 ? 7.070 3.980 4.431 1.00 38.72 1037 SER A O 1
ATOM 8531 N N . HIS A 1 1038 ? 9.248 3.908 3.956 1.00 43.41 1038 HIS A N 1
ATOM 8532 C CA . HIS A 1 1038 ? 9.319 5.167 3.190 1.00 43.41 1038 HIS A CA 1
ATOM 8533 C C . HIS A 1 1038 ? 9.088 5.001 1.671 1.00 43.41 1038 HIS A C 1
ATOM 8535 O O . HIS A 1 1038 ? 9.277 5.956 0.919 1.00 43.41 1038 HIS A O 1
ATOM 8541 N N . GLY A 1 1039 ? 8.736 3.794 1.210 1.00 36.81 1039 GLY A N 1
ATOM 8542 C CA . GLY A 1 1039 ? 8.499 3.477 -0.202 1.00 36.81 1039 GLY A CA 1
ATOM 8543 C C . GLY A 1 1039 ? 9.755 3.216 -1.045 1.00 36.81 1039 GLY A C 1
ATOM 8544 O O . GLY A 1 1039 ? 9.656 3.126 -2.268 1.00 36.81 1039 GLY A O 1
ATOM 8545 N N . ASN A 1 1040 ? 10.942 3.097 -0.436 1.00 42.31 1040 ASN A N 1
ATOM 8546 C CA . ASN A 1 1040 ? 12.137 2.585 -1.118 1.00 42.31 1040 ASN A CA 1
ATOM 8547 C C . ASN A 1 1040 ? 12.434 1.125 -0.730 1.00 42.31 1040 ASN A C 1
ATOM 8549 O O . ASN A 1 1040 ? 12.454 0.707 0.427 1.00 42.31 1040 ASN A O 1
ATOM 8553 N N . ILE A 1 1041 ? 12.677 0.335 -1.764 1.00 43.62 1041 ILE A N 1
ATOM 8554 C CA . ILE A 1 1041 ? 12.714 -1.120 -1.687 1.00 43.62 1041 ILE A CA 1
ATOM 8555 C C . ILE A 1 1041 ? 13.852 -1.660 -0.812 1.00 43.62 1041 ILE A C 1
ATOM 8557 O O . ILE A 1 1041 ? 13.724 -2.727 -0.217 1.00 43.62 1041 ILE A O 1
ATOM 8561 N N . VAL A 1 1042 ? 14.969 -0.935 -0.707 1.00 41.19 1042 VAL A N 1
ATOM 8562 C CA . VAL A 1 1042 ? 16.136 -1.390 0.061 1.00 41.19 1042 VAL A CA 1
ATOM 8563 C C . VAL A 1 1042 ? 15.871 -1.297 1.543 1.00 41.19 1042 VAL A C 1
ATOM 8565 O O . VAL A 1 1042 ? 16.174 -2.182 2.330 1.00 41.19 1042 VAL A O 1
ATOM 8568 N N . ILE A 1 1043 ? 15.258 -0.195 1.911 1.00 45.22 1043 ILE A N 1
ATOM 8569 C CA . ILE A 1 1043 ? 14.955 0.095 3.283 1.00 45.22 1043 ILE A CA 1
ATOM 8570 C C . ILE A 1 1043 ? 13.773 -0.802 3.729 1.00 45.22 1043 ILE A C 1
ATOM 8572 O O . ILE A 1 1043 ? 13.872 -1.415 4.787 1.00 45.22 1043 ILE A O 1
ATOM 8576 N N . GLU A 1 1044 ? 12.765 -1.049 2.881 1.00 47.56 1044 GLU A N 1
ATOM 8577 C CA . GLU A 1 1044 ? 11.739 -2.080 3.137 1.00 47.56 1044 GLU A CA 1
ATOM 8578 C C . GLU A 1 1044 ? 12.347 -3.482 3.351 1.00 47.56 1044 GLU A C 1
ATOM 8580 O O . GLU A 1 1044 ? 11.873 -4.237 4.199 1.00 47.56 1044 GLU A O 1
ATOM 8585 N N . THR A 1 1045 ? 13.450 -3.789 2.656 1.00 44.78 1045 THR A N 1
ATOM 8586 C CA . THR A 1 1045 ? 14.222 -5.039 2.796 1.00 44.78 1045 THR A CA 1
ATOM 8587 C C . THR A 1 1045 ? 14.995 -5.123 4.121 1.00 44.78 1045 THR A C 1
ATOM 8589 O O . THR A 1 1045 ? 15.000 -6.161 4.777 1.00 44.78 1045 THR A O 1
ATOM 8592 N N . ILE A 1 1046 ? 15.567 -4.020 4.613 1.00 47.44 1046 ILE A N 1
ATOM 8593 C CA . ILE A 1 1046 ? 16.092 -3.961 5.993 1.00 47.44 1046 ILE A CA 1
ATOM 8594 C C . ILE A 1 1046 ? 14.952 -4.237 6.993 1.00 47.44 1046 ILE A C 1
ATOM 8596 O O . ILE A 1 1046 ? 15.142 -4.908 8.009 1.00 47.44 1046 ILE A O 1
ATOM 8600 N N . GLY A 1 1047 ? 13.739 -3.766 6.679 1.00 47.72 1047 GLY A N 1
ATOM 8601 C CA . GLY A 1 1047 ? 12.528 -3.983 7.467 1.00 47.72 1047 GLY A CA 1
ATOM 8602 C C . GLY A 1 1047 ? 12.126 -5.455 7.604 1.00 47.72 1047 GLY A C 1
ATOM 8603 O O . GLY A 1 1047 ? 11.546 -5.804 8.632 1.00 47.72 1047 GLY A O 1
ATOM 8604 N N . SER A 1 1048 ? 12.455 -6.303 6.622 1.00 44.12 1048 SER A N 1
ATOM 8605 C CA . SER A 1 1048 ? 12.288 -7.767 6.684 1.00 44.12 1048 SER A CA 1
ATOM 8606 C C . SER A 1 1048 ? 13.412 -8.499 7.423 1.00 44.12 1048 SER A C 1
ATOM 8608 O O . SER A 1 1048 ? 13.269 -9.673 7.723 1.00 44.12 1048 SER A O 1
ATOM 8610 N N . LEU A 1 1049 ? 14.526 -7.845 7.763 1.00 44.69 1049 LEU A N 1
ATOM 8611 C CA . LEU A 1 1049 ? 15.573 -8.456 8.600 1.00 44.69 1049 LEU A CA 1
ATOM 8612 C C . LEU A 1 1049 ? 15.390 -8.214 10.085 1.00 44.69 1049 LEU A C 1
ATOM 8614 O O . LEU A 1 1049 ? 15.760 -9.033 10.923 1.00 44.69 1049 LEU A O 1
ATOM 8618 N N . LEU A 1 1050 ? 14.843 -7.050 10.408 1.00 45.03 1050 LEU A N 1
ATOM 8619 C CA . LEU A 1 1050 ? 14.465 -6.689 11.769 1.00 45.03 1050 LEU A CA 1
ATOM 8620 C C . LEU A 1 1050 ? 13.211 -7.439 12.228 1.00 45.03 1050 LEU A C 1
ATOM 8622 O O . LEU A 1 1050 ? 12.931 -7.487 13.425 1.00 45.03 1050 LEU A O 1
ATOM 8626 N N . ASP A 1 1051 ? 12.469 -7.993 11.269 1.00 44.12 1051 ASP A N 1
ATOM 8627 C CA . ASP A 1 1051 ? 11.331 -8.881 11.453 1.00 44.12 1051 ASP A CA 1
ATOM 8628 C C . ASP A 1 1051 ? 11.399 -9.985 10.379 1.00 44.12 1051 ASP A C 1
ATOM 8630 O O . ASP A 1 1051 ? 10.905 -9.768 9.272 1.00 44.12 1051 ASP A O 1
ATOM 8634 N N . PRO A 1 1052 ? 12.072 -11.117 10.672 1.00 38.28 1052 PRO A N 1
ATOM 8635 C CA . PRO A 1 1052 ? 12.418 -12.165 9.701 1.00 38.28 1052 PRO A CA 1
ATOM 8636 C C . PRO A 1 1052 ? 11.208 -12.872 9.074 1.00 38.28 1052 PRO A C 1
ATOM 8638 O O . PRO A 1 1052 ? 11.361 -13.574 8.074 1.00 38.28 1052 PRO A O 1
ATOM 8641 N N . ASP A 1 1053 ? 10.011 -12.678 9.628 1.00 41.28 1053 ASP A N 1
ATOM 8642 C CA . ASP A 1 1053 ? 8.773 -13.092 8.986 1.00 41.28 1053 ASP A CA 1
ATOM 8643 C C . ASP A 1 1053 ? 8.297 -11.931 8.105 1.00 41.28 1053 ASP A C 1
ATOM 8645 O O . ASP A 1 1053 ? 7.886 -10.888 8.611 1.00 41.28 1053 ASP A O 1
ATOM 8649 N N . ASP A 1 1054 ? 8.377 -12.099 6.785 1.00 59.25 1054 ASP A N 1
ATOM 8650 C CA . ASP A 1 1054 ? 7.856 -11.190 5.756 1.00 59.25 1054 ASP A CA 1
ATOM 8651 C C . ASP A 1 1054 ? 6.462 -10.636 6.127 1.00 59.25 1054 ASP A C 1
ATOM 8653 O O . ASP A 1 1054 ? 5.436 -11.248 5.831 1.00 59.25 1054 ASP A O 1
ATOM 8657 N N . LEU A 1 1055 ? 6.414 -9.487 6.818 1.00 62.16 1055 LEU A N 1
ATOM 8658 C CA . LEU A 1 1055 ? 5.167 -8.946 7.366 1.00 62.16 1055 LEU A CA 1
ATOM 8659 C C . LEU A 1 1055 ? 4.133 -8.656 6.283 1.00 62.16 1055 LEU A C 1
ATOM 8661 O O . LEU A 1 1055 ? 2.977 -8.954 6.552 1.00 62.16 1055 LEU A O 1
ATOM 8665 N N . PRO A 1 1056 ? 4.453 -8.078 5.103 1.00 67.06 1056 PRO A N 1
ATOM 8666 C CA . PRO A 1 1056 ? 3.485 -8.032 4.012 1.00 67.06 1056 PRO A CA 1
ATOM 8667 C C . PRO A 1 1056 ? 2.808 -9.388 3.790 1.00 67.06 1056 PRO A C 1
ATOM 8669 O O . PRO A 1 1056 ? 1.582 -9.470 3.837 1.00 67.06 1056 PRO A O 1
ATOM 8672 N N . SER A 1 1057 ? 3.582 -10.468 3.664 1.00 68.81 1057 SER A N 1
ATOM 8673 C CA . SER A 1 1057 ? 3.020 -11.814 3.530 1.00 68.81 1057 SER A CA 1
ATOM 8674 C C . SER A 1 1057 ? 2.285 -12.301 4.778 1.00 68.81 1057 SER A C 1
ATOM 8676 O O . SER A 1 1057 ? 1.254 -12.957 4.641 1.00 68.81 1057 SER A O 1
ATOM 8678 N N . GLU A 1 1058 ? 2.746 -11.974 5.985 1.00 73.19 1058 GLU A N 1
ATOM 8679 C CA . GLU A 1 1058 ? 2.079 -12.332 7.241 1.00 73.19 1058 GLU A CA 1
ATOM 8680 C C . GLU A 1 1058 ? 0.718 -11.626 7.374 1.00 73.19 1058 GLU A C 1
ATOM 8682 O O . GLU A 1 1058 ? -0.291 -12.265 7.677 1.00 73.19 1058 GLU A O 1
ATOM 8687 N N . LEU A 1 1059 ? 0.648 -10.329 7.068 1.00 77.62 1059 LEU A N 1
ATOM 8688 C CA . LEU A 1 1059 ? -0.585 -9.542 7.071 1.00 77.62 1059 LEU A CA 1
ATOM 8689 C C . LEU A 1 1059 ? -1.549 -10.044 5.997 1.00 77.62 1059 LEU A C 1
ATOM 8691 O O . LEU A 1 1059 ? -2.716 -10.285 6.305 1.00 77.62 1059 LEU A O 1
ATOM 8695 N N . ILE A 1 1060 ? -1.070 -10.280 4.769 1.00 82.75 1060 ILE A N 1
ATOM 8696 C CA . ILE A 1 1060 ? -1.877 -10.885 3.699 1.00 82.75 1060 ILE A CA 1
ATOM 8697 C C . ILE A 1 1060 ? -2.372 -12.271 4.117 1.00 82.75 1060 ILE A C 1
ATOM 8699 O O . ILE A 1 1060 ? -3.543 -12.595 3.915 1.00 82.75 1060 ILE A O 1
ATOM 8703 N N . PHE A 1 1061 ? -1.533 -13.081 4.761 1.00 83.94 1061 PHE A N 1
ATOM 8704 C CA . PHE A 1 1061 ? -1.934 -14.381 5.281 1.00 83.94 1061 PHE A CA 1
ATOM 8705 C C . PHE A 1 1061 ? -3.055 -14.246 6.316 1.00 83.94 1061 PHE A C 1
ATOM 8707 O O . PHE A 1 1061 ? -4.079 -14.914 6.177 1.00 83.94 1061 PHE A O 1
ATOM 8714 N N . LYS A 1 1062 ? -2.930 -13.340 7.293 1.00 84.75 1062 LYS A N 1
ATOM 8715 C CA . LYS A 1 1062 ? -3.983 -13.081 8.289 1.00 84.75 1062 LYS A CA 1
ATOM 8716 C C . LYS A 1 1062 ? -5.275 -12.568 7.653 1.00 84.75 1062 LYS A C 1
ATOM 8718 O O . LYS A 1 1062 ? -6.353 -13.037 8.014 1.00 84.75 1062 LYS A O 1
ATOM 8723 N N . MET A 1 1063 ? -5.194 -11.670 6.673 1.00 89.06 1063 MET A N 1
ATOM 8724 C CA . MET A 1 1063 ? -6.359 -11.215 5.906 1.00 89.06 1063 MET A CA 1
ATOM 8725 C C . MET A 1 1063 ? -7.047 -12.381 5.182 1.00 89.06 1063 MET A C 1
ATOM 8727 O O . MET A 1 1063 ? -8.268 -12.513 5.245 1.00 89.06 1063 MET A O 1
ATOM 8731 N N . LEU A 1 1064 ? -6.280 -13.272 4.548 1.00 90.00 1064 LEU A N 1
ATOM 8732 C CA . LEU A 1 1064 ? -6.809 -14.461 3.875 1.00 90.00 1064 LEU A CA 1
ATOM 8733 C C . LEU A 1 1064 ? -7.423 -15.473 4.847 1.00 90.00 1064 LEU A C 1
ATOM 8735 O O . LEU A 1 1064 ? -8.440 -16.086 4.518 1.00 90.00 1064 LEU A O 1
ATOM 8739 N N . GLU A 1 1065 ? -6.850 -15.644 6.041 1.00 89.56 1065 GLU A N 1
ATOM 8740 C CA . GLU A 1 1065 ? -7.457 -16.451 7.104 1.00 89.56 1065 GLU A CA 1
ATOM 8741 C C . GLU A 1 1065 ? -8.831 -15.901 7.498 1.00 89.56 1065 GLU A C 1
ATOM 8743 O O . GLU A 1 1065 ? -9.799 -16.660 7.546 1.00 89.56 1065 GLU A O 1
ATOM 8748 N N . LEU A 1 1066 ? -8.937 -14.585 7.700 1.00 90.81 1066 LEU A N 1
ATOM 8749 C CA . LEU A 1 1066 ? -10.201 -13.924 8.022 1.00 90.81 1066 LEU A CA 1
ATOM 8750 C C . LEU A 1 1066 ? -11.232 -14.063 6.895 1.00 90.81 1066 LEU A C 1
ATOM 8752 O O . LEU A 1 1066 ? -12.386 -14.392 7.163 1.00 90.81 1066 LEU A O 1
ATOM 8756 N N . ILE A 1 1067 ? -10.822 -13.873 5.637 1.00 92.69 1067 ILE A N 1
ATOM 8757 C CA . ILE A 1 1067 ? -11.693 -14.059 4.465 1.00 92.69 1067 ILE A CA 1
ATOM 8758 C C . ILE A 1 1067 ? -12.200 -15.503 4.385 1.00 92.69 1067 ILE A C 1
ATOM 8760 O O . ILE A 1 1067 ? -13.379 -15.733 4.114 1.00 92.69 1067 ILE A O 1
ATOM 8764 N N . LYS A 1 1068 ? -11.333 -16.492 4.633 1.00 90.31 1068 LYS A N 1
ATOM 8765 C CA . LYS A 1 1068 ? -11.720 -17.910 4.635 1.00 90.31 1068 LYS A CA 1
ATOM 8766 C C . LYS A 1 1068 ? -12.765 -18.208 5.715 1.00 90.31 1068 LYS A C 1
ATOM 8768 O O . LYS A 1 1068 ? -13.681 -18.995 5.475 1.00 90.31 1068 LYS A O 1
ATOM 8773 N N . ASP A 1 1069 ? -12.642 -17.559 6.868 1.00 91.81 1069 ASP A N 1
ATOM 8774 C CA . ASP A 1 1069 ? -13.508 -17.776 8.026 1.00 91.81 1069 ASP A CA 1
ATOM 8775 C C . ASP A 1 1069 ? -14.793 -16.907 8.004 1.00 91.81 1069 ASP A C 1
ATOM 8777 O O . ASP A 1 1069 ? -15.686 -17.122 8.827 1.00 91.81 1069 ASP A O 1
ATOM 8781 N N . GLU A 1 1070 ? -14.952 -16.000 7.023 1.00 92.94 1070 GLU A N 1
ATOM 8782 C CA . GLU A 1 1070 ? -16.097 -15.077 6.850 1.00 92.94 1070 GLU A CA 1
ATOM 8783 C C . GLU A 1 1070 ? -17.455 -15.786 7.007 1.00 92.94 1070 GLU A C 1
ATOM 8785 O O . GLU A 1 1070 ? -18.320 -15.358 7.777 1.00 92.94 1070 GLU A O 1
ATOM 8790 N N . ASN A 1 1071 ? -17.640 -16.908 6.303 1.00 91.06 1071 ASN A N 1
ATOM 8791 C CA . ASN A 1 1071 ? -18.895 -17.662 6.320 1.00 91.06 1071 ASN A CA 1
ATOM 8792 C C . ASN A 1 1071 ? -19.191 -18.276 7.693 1.00 91.06 1071 ASN A C 1
ATOM 8794 O O . ASN A 1 1071 ? -20.348 -18.299 8.110 1.00 91.06 1071 ASN A O 1
ATOM 8798 N N . THR A 1 1072 ? -18.170 -18.759 8.402 1.00 92.12 1072 THR A N 1
ATOM 8799 C CA . THR A 1 1072 ? -18.327 -19.313 9.753 1.00 92.12 1072 THR A CA 1
ATOM 8800 C C . THR A 1 1072 ? -18.770 -18.225 10.722 1.00 92.12 1072 THR A C 1
ATOM 8802 O O . THR A 1 1072 ? -19.741 -18.418 11.452 1.00 92.12 1072 THR A O 1
ATOM 8805 N N . ILE A 1 1073 ? -18.121 -17.058 10.680 1.00 92.94 1073 ILE A N 1
ATOM 8806 C CA . ILE A 1 1073 ? -18.451 -15.906 11.532 1.00 92.94 1073 ILE A CA 1
ATOM 8807 C C . ILE A 1 1073 ? -19.889 -15.444 11.264 1.00 92.94 1073 ILE A C 1
ATOM 8809 O O . ILE A 1 1073 ? -20.679 -15.278 12.195 1.00 92.94 1073 ILE A O 1
ATOM 8813 N N . LYS A 1 1074 ? -20.270 -15.319 9.986 1.00 92.44 1074 LYS A N 1
ATOM 8814 C CA . LYS A 1 1074 ? -21.636 -14.959 9.582 1.00 92.44 1074 LYS A CA 1
ATOM 8815 C C . LYS A 1 1074 ? -22.675 -15.956 10.090 1.00 92.44 1074 LYS A C 1
ATOM 8817 O O . LYS A 1 1074 ? -23.738 -15.567 10.562 1.00 92.44 1074 LYS A O 1
ATOM 8822 N N . ARG A 1 1075 ? -22.372 -17.249 10.023 1.00 89.94 1075 ARG A N 1
ATOM 8823 C CA . ARG A 1 1075 ? -23.285 -18.301 10.476 1.00 89.94 1075 ARG A CA 1
ATOM 8824 C C . ARG A 1 1075 ? -23.405 -18.368 11.991 1.00 89.94 1075 ARG A C 1
ATOM 8826 O O . ARG A 1 1075 ? -24.505 -18.594 12.480 1.00 89.94 1075 ARG A O 1
ATOM 8833 N N . LEU A 1 1076 ? -22.322 -18.114 12.723 1.00 91.25 1076 LEU A N 1
ATOM 8834 C CA . LEU A 1 1076 ? -22.355 -17.945 14.176 1.00 91.25 1076 LEU A CA 1
ATOM 8835 C C . LEU A 1 1076 ? -23.247 -16.759 14.576 1.00 91.25 1076 LEU A C 1
ATOM 8837 O O . LEU A 1 1076 ? -24.085 -16.903 15.466 1.00 91.25 1076 LEU A O 1
ATOM 8841 N N . ALA A 1 1077 ? -23.136 -15.626 13.876 1.00 91.44 1077 ALA A N 1
ATOM 8842 C CA . ALA A 1 1077 ? -24.014 -14.472 14.072 1.00 91.44 1077 ALA A CA 1
ATOM 8843 C C . ALA A 1 1077 ? -25.492 -14.809 13.791 1.00 91.44 1077 ALA A C 1
ATOM 8845 O O . ALA A 1 1077 ? -26.358 -14.548 14.625 1.00 91.44 1077 ALA A O 1
ATOM 8846 N N . GLU A 1 1078 ? -25.790 -15.441 12.651 1.00 90.56 1078 GLU A N 1
ATOM 8847 C CA . GLU A 1 1078 ? -27.150 -15.870 12.288 1.00 90.56 1078 GLU A CA 1
ATOM 8848 C C . GLU A 1 1078 ? -27.734 -16.870 13.301 1.00 90.56 1078 GLU A C 1
ATOM 8850 O O . GLU A 1 1078 ? -28.904 -16.765 13.684 1.00 90.56 1078 GLU A O 1
ATOM 8855 N N . LEU A 1 1079 ? -26.919 -17.822 13.765 1.00 89.81 1079 LEU A N 1
ATOM 8856 C CA . LEU A 1 1079 ? -27.299 -18.798 14.782 1.00 89.81 1079 LEU A CA 1
ATOM 8857 C C . LEU A 1 1079 ? -27.642 -18.105 16.100 1.00 89.81 1079 LEU A C 1
ATOM 8859 O O . LEU A 1 1079 ? -28.697 -18.386 16.676 1.00 89.81 1079 LEU A O 1
ATOM 8863 N N . TRP A 1 1080 ? -26.796 -17.173 16.548 1.00 91.06 1080 TRP A N 1
ATOM 8864 C CA . TRP A 1 1080 ? -27.041 -16.408 17.765 1.00 91.06 1080 TRP A CA 1
ATOM 8865 C C . TRP A 1 1080 ? -28.325 -15.580 17.660 1.00 91.06 1080 TRP A C 1
ATOM 8867 O O . TRP A 1 1080 ? -29.174 -15.653 18.545 1.00 91.06 1080 TRP A O 1
ATOM 8877 N N . MET A 1 1081 ? -28.539 -14.887 16.539 1.00 87.69 1081 MET A N 1
ATOM 8878 C CA . MET A 1 1081 ? -29.759 -14.108 16.295 1.00 87.69 1081 MET A CA 1
ATOM 8879 C C . MET A 1 1081 ? -31.031 -14.972 16.334 1.00 87.69 1081 MET A C 1
ATOM 8881 O O . MET A 1 1081 ? -32.074 -14.513 16.803 1.00 87.69 1081 MET A O 1
ATOM 8885 N N . LYS A 1 1082 ? -30.960 -16.220 15.846 1.00 87.31 1082 LYS A N 1
ATOM 8886 C CA . LYS A 1 1082 ? -32.109 -17.135 15.751 1.00 87.31 1082 LYS A CA 1
ATOM 8887 C C . LYS A 1 1082 ? -32.402 -17.880 17.053 1.00 87.31 1082 LYS A C 1
ATOM 8889 O O . LYS A 1 1082 ? -33.566 -18.028 17.415 1.00 87.31 1082 LYS A O 1
ATOM 8894 N N . LYS A 1 1083 ? -31.369 -18.415 17.707 1.00 87.38 1083 LYS A N 1
ATOM 8895 C CA . LYS A 1 1083 ? -31.498 -19.312 18.869 1.00 87.38 1083 LYS A CA 1
ATOM 8896 C C . LYS A 1 1083 ? -31.249 -18.614 20.205 1.00 87.38 1083 LYS A C 1
ATOM 8898 O O . LYS A 1 1083 ? -31.673 -19.142 21.224 1.00 87.38 1083 LYS A O 1
ATOM 8903 N N . LYS A 1 1084 ? -30.600 -17.444 20.194 1.00 87.75 1084 LYS A N 1
ATOM 8904 C CA . LYS A 1 1084 ? -30.263 -16.625 21.370 1.00 87.75 1084 LYS A CA 1
ATOM 8905 C C . LYS A 1 1084 ? -29.631 -17.429 22.522 1.00 87.75 1084 LYS A C 1
ATOM 8907 O O . LYS A 1 1084 ? -30.115 -17.332 23.652 1.00 87.75 1084 LYS A O 1
ATOM 8912 N N . PRO A 1 1085 ? -28.576 -18.231 22.264 1.00 87.25 1085 PRO A N 1
ATOM 8913 C CA . PRO A 1 1085 ? -27.877 -18.919 23.341 1.00 87.25 1085 PRO A CA 1
ATOM 8914 C C . PRO A 1 1085 ? -27.368 -17.896 24.355 1.00 87.25 1085 PRO A C 1
ATOM 8916 O O . PRO A 1 1085 ? -26.898 -16.819 23.981 1.00 87.25 1085 PRO A O 1
ATOM 8919 N N . GLN A 1 1086 ? -27.501 -18.226 25.636 1.00 82.50 1086 GLN A N 1
ATOM 8920 C CA . GLN A 1 1086 ? -27.201 -17.306 26.730 1.00 82.50 1086 GLN A CA 1
ATOM 8921 C C . GLN A 1 1086 ? -25.783 -17.524 27.261 1.00 82.50 1086 GLN A C 1
ATOM 8923 O O . GLN A 1 1086 ? -25.106 -16.573 27.657 1.00 82.50 1086 GLN A O 1
ATOM 8928 N N . THR A 1 1087 ? -25.317 -18.771 27.235 1.00 82.94 1087 THR A N 1
ATOM 8929 C CA . THR A 1 1087 ? -23.986 -19.173 27.687 1.00 82.94 1087 THR A CA 1
ATOM 8930 C C . THR A 1 1087 ? -23.187 -19.849 26.575 1.00 82.94 1087 THR A C 1
ATOM 8932 O O . THR A 1 1087 ? -23.732 -20.312 25.570 1.00 82.94 1087 THR A O 1
ATOM 8935 N N . LYS A 1 1088 ? -21.867 -19.933 26.776 1.00 83.06 1088 LYS A N 1
ATOM 8936 C CA . LYS A 1 1088 ? -20.963 -20.691 25.900 1.00 83.06 1088 LYS A CA 1
ATOM 8937 C C . LYS A 1 1088 ? -21.363 -22.165 25.790 1.00 83.06 1088 LYS A C 1
ATOM 8939 O O . LYS A 1 1088 ? -21.344 -22.711 24.693 1.00 83.06 1088 LYS A O 1
ATOM 8944 N N . LYS A 1 1089 ? -21.795 -22.770 26.903 1.00 85.62 1089 LYS A N 1
ATOM 8945 C CA . LYS A 1 1089 ? -22.285 -24.151 26.934 1.00 85.62 1089 LYS A CA 1
ATOM 8946 C C . LYS A 1 1089 ? -23.534 -24.325 26.069 1.00 85.62 1089 LYS A C 1
ATOM 8948 O O . LYS A 1 1089 ? -23.543 -25.205 25.222 1.00 85.62 1089 LYS A O 1
ATOM 8953 N N . ASP A 1 1090 ? -24.522 -23.435 26.199 1.00 86.12 1090 ASP A N 1
ATOM 8954 C CA . ASP A 1 1090 ? -25.749 -23.510 25.388 1.00 86.12 1090 ASP A CA 1
ATOM 8955 C C . ASP A 1 1090 ? -25.435 -23.430 23.890 1.00 86.12 1090 ASP A C 1
ATOM 8957 O O . ASP A 1 1090 ? -26.014 -24.149 23.081 1.00 86.12 1090 ASP A O 1
ATOM 8961 N N . LEU A 1 1091 ? -24.506 -22.546 23.510 1.00 87.81 1091 LEU A N 1
ATOM 8962 C CA . LEU A 1 1091 ? -24.066 -22.420 22.124 1.00 87.81 1091 LEU A CA 1
ATOM 8963 C C . LEU A 1 1091 ? -23.414 -23.718 21.625 1.00 87.81 1091 LEU A C 1
ATOM 8965 O O . LEU A 1 1091 ? -23.672 -24.120 20.492 1.00 87.81 1091 LEU A O 1
ATOM 8969 N N . TYR A 1 1092 ? -22.588 -24.360 22.452 1.00 87.12 1092 TYR A N 1
ATOM 8970 C CA . TYR A 1 1092 ? -21.886 -25.595 22.095 1.00 87.12 1092 TYR A CA 1
ATOM 8971 C C . TYR A 1 1092 ? -22.871 -26.752 21.953 1.00 87.12 1092 TYR A C 1
ATOM 8973 O O . TYR A 1 1092 ? -22.873 -27.412 20.920 1.00 87.12 1092 TYR A O 1
ATOM 8981 N N . ASP A 1 1093 ? -23.792 -26.902 22.906 1.00 87.38 1093 ASP A N 1
ATOM 8982 C CA . ASP A 1 1093 ? -24.840 -27.922 22.866 1.00 87.38 1093 ASP A CA 1
ATOM 8983 C C . ASP A 1 1093 ? -25.714 -27.771 21.602 1.00 87.38 1093 ASP A C 1
ATOM 8985 O O . ASP A 1 1093 ? -26.020 -28.756 20.931 1.00 87.38 1093 ASP A O 1
ATOM 8989 N N . ILE A 1 1094 ? -26.062 -26.536 21.208 1.00 87.50 1094 ILE A N 1
ATOM 8990 C CA . ILE A 1 1094 ? -26.811 -26.268 19.965 1.00 87.50 1094 ILE A CA 1
ATOM 8991 C C . ILE A 1 1094 ? -26.010 -26.680 18.722 1.00 87.50 1094 ILE A C 1
ATOM 8993 O O . ILE A 1 1094 ? -26.578 -27.253 17.790 1.00 87.50 1094 ILE A O 1
ATOM 8997 N N . ILE A 1 1095 ? -24.712 -26.367 18.682 1.00 86.31 1095 ILE A N 1
ATOM 8998 C CA . ILE A 1 1095 ? -23.829 -26.714 17.557 1.00 86.31 1095 ILE A CA 1
ATOM 8999 C C . ILE A 1 1095 ? -23.584 -28.230 17.493 1.00 86.31 1095 ILE A C 1
ATOM 9001 O O . ILE A 1 1095 ? -23.447 -28.782 16.401 1.00 86.31 1095 ILE A O 1
ATOM 9005 N N . ASP A 1 1096 ? -23.549 -28.911 18.637 1.00 83.94 1096 ASP A N 1
ATOM 9006 C CA . ASP A 1 1096 ? -23.340 -30.355 18.738 1.00 83.94 1096 ASP A CA 1
ATOM 9007 C C . ASP A 1 1096 ? -24.573 -31.162 18.324 1.00 83.94 1096 ASP A C 1
ATOM 9009 O O . ASP A 1 1096 ? -24.432 -32.220 17.711 1.00 83.94 1096 ASP A O 1
ATOM 9013 N N . GLN A 1 1097 ? -25.773 -30.656 18.616 1.00 82.31 1097 GLN A N 1
ATOM 9014 C CA . GLN A 1 1097 ? -27.034 -31.347 18.339 1.00 82.31 1097 GLN A CA 1
ATOM 9015 C C . GLN A 1 1097 ? -27.538 -31.168 16.895 1.00 82.31 1097 GLN A C 1
ATOM 9017 O O . GLN A 1 1097 ? -28.257 -32.032 16.391 1.00 82.31 1097 GLN A O 1
ATOM 9022 N N . ASP A 1 1098 ? -27.186 -30.075 16.207 1.00 78.50 1098 ASP A N 1
ATOM 9023 C CA . ASP A 1 1098 ? -27.654 -29.803 14.841 1.00 78.50 1098 ASP A CA 1
ATOM 9024 C C . ASP A 1 1098 ? -26.599 -30.186 13.791 1.00 78.50 1098 ASP A C 1
ATOM 9026 O O . ASP A 1 1098 ? -25.638 -29.460 13.530 1.00 78.50 1098 ASP A O 1
ATOM 9030 N N . SER A 1 1099 ? -26.814 -31.323 13.122 1.00 70.44 1099 SER A N 1
ATOM 9031 C CA . SER A 1 1099 ? -25.945 -31.810 12.036 1.00 70.44 1099 SER A CA 1
ATOM 9032 C C . SER A 1 1099 ? -25.744 -30.802 10.889 1.00 70.44 1099 SER A C 1
ATOM 9034 O O . SER A 1 1099 ? -24.694 -30.821 10.234 1.00 70.44 1099 SER A O 1
ATOM 9036 N N . ASN A 1 1100 ? -26.677 -29.858 10.687 1.00 73.75 1100 ASN A N 1
ATOM 9037 C CA . ASN A 1 1100 ? -26.550 -28.796 9.683 1.00 73.75 1100 ASN A CA 1
ATOM 9038 C C . ASN A 1 1100 ? -25.516 -27.722 10.065 1.00 73.75 1100 ASN A C 1
ATOM 9040 O O . ASN A 1 1100 ? -25.143 -26.913 9.216 1.00 73.75 1100 ASN A O 1
ATOM 9044 N N . LEU A 1 1101 ? -25.040 -27.702 11.316 1.00 79.88 1101 LEU A N 1
ATOM 9045 C CA . LEU A 1 1101 ? -24.018 -26.778 11.821 1.00 79.88 1101 LEU A CA 1
ATOM 9046 C C . LEU A 1 1101 ? -22.604 -27.383 11.814 1.00 79.88 1101 LEU A C 1
ATOM 9048 O O . LEU A 1 1101 ? -21.648 -26.716 12.209 1.00 79.88 1101 LEU A O 1
ATOM 9052 N N . SER A 1 1102 ? -22.436 -28.607 11.301 1.00 74.00 1102 SER A N 1
ATOM 9053 C CA . SER A 1 1102 ? -21.142 -29.306 11.209 1.00 74.00 1102 SER A CA 1
ATOM 9054 C C . SER A 1 1102 ? -20.050 -28.516 10.470 1.00 74.00 1102 SER A C 1
ATOM 9056 O O . SER A 1 1102 ? -18.872 -28.633 10.805 1.00 74.00 1102 SER A O 1
ATOM 9058 N N . PHE A 1 1103 ? -20.412 -27.647 9.520 1.00 78.44 1103 PHE A N 1
ATOM 9059 C CA . PHE A 1 1103 ? -19.447 -26.792 8.818 1.00 78.44 1103 PHE A CA 1
ATOM 9060 C C . PHE A 1 1103 ? -18.801 -25.730 9.729 1.00 78.44 1103 PHE A C 1
ATOM 9062 O O . PHE A 1 1103 ? -17.672 -25.331 9.455 1.00 78.44 1103 PHE A O 1
ATOM 9069 N N . ILE A 1 1104 ? -19.474 -25.289 10.808 1.00 83.94 1104 ILE A N 1
ATOM 9070 C CA . ILE A 1 1104 ? -18.894 -24.360 11.796 1.00 83.94 1104 ILE A CA 1
ATOM 9071 C C . ILE A 1 1104 ? -17.689 -25.033 12.455 1.00 83.94 1104 ILE A C 1
ATOM 9073 O O . ILE A 1 1104 ? -16.613 -24.443 12.512 1.00 83.94 1104 ILE A O 1
ATOM 9077 N N . LYS A 1 1105 ? -17.839 -26.309 12.837 1.00 81.75 1105 LYS A N 1
ATOM 9078 C CA . LYS A 1 1105 ? -16.752 -27.130 13.394 1.00 81.75 1105 LYS A CA 1
ATOM 9079 C C . LYS A 1 1105 ? -15.617 -27.385 12.397 1.00 81.75 1105 LYS A C 1
ATOM 9081 O O . LYS A 1 1105 ? -14.493 -27.645 12.808 1.00 81.75 1105 LYS A O 1
ATOM 9086 N N . GLY A 1 1106 ? -15.889 -27.281 11.094 1.00 81.62 1106 GLY A N 1
ATOM 9087 C CA . GLY A 1 1106 ? -14.875 -27.370 10.040 1.00 81.62 1106 GLY A CA 1
ATOM 9088 C C . GLY A 1 1106 ? -13.888 -26.193 10.012 1.00 81.62 1106 GLY A C 1
ATOM 9089 O O . GLY A 1 1106 ? -12.829 -26.300 9.393 1.00 81.62 1106 GLY A O 1
ATOM 9090 N N . CYS A 1 1107 ? -14.196 -25.076 10.678 1.00 86.56 1107 CYS A N 1
ATOM 9091 C CA . CYS A 1 1107 ? -13.271 -23.962 10.871 1.00 86.56 1107 CYS A CA 1
ATOM 9092 C C . CYS A 1 1107 ? -12.523 -24.145 12.193 1.00 86.56 1107 CYS A C 1
ATOM 9094 O O . CYS A 1 1107 ? -13.114 -23.988 13.250 1.00 86.56 1107 CYS A O 1
ATOM 9096 N N . SER A 1 1108 ? -11.213 -24.398 12.168 1.00 85.19 1108 SER A N 1
ATOM 9097 C CA . SER A 1 1108 ? -10.416 -24.650 13.385 1.00 85.19 1108 SER A CA 1
ATOM 9098 C C . SER A 1 1108 ? -10.442 -23.520 14.427 1.00 85.19 1108 SER A C 1
ATOM 9100 O O . SER A 1 1108 ? -10.044 -23.730 15.568 1.00 85.19 1108 SER A O 1
ATOM 9102 N N . ARG A 1 1109 ? -10.905 -22.322 14.049 1.00 87.81 1109 ARG A N 1
ATOM 9103 C CA . ARG A 1 1109 ? -10.930 -21.107 14.877 1.00 87.81 1109 ARG A CA 1
ATOM 9104 C C . ARG A 1 1109 ? -12.333 -20.674 15.303 1.00 87.81 1109 ARG A C 1
ATOM 9106 O O . ARG A 1 1109 ? -12.479 -19.605 15.894 1.00 87.81 1109 ARG A O 1
ATOM 9113 N N . TRP A 1 1110 ? -13.369 -21.464 15.014 1.00 88.75 1110 TRP A N 1
ATOM 9114 C CA . TRP A 1 1110 ? -14.760 -21.080 15.286 1.00 88.75 1110 TRP A CA 1
ATOM 9115 C C . TRP A 1 1110 ? -15.003 -20.718 16.760 1.00 88.75 1110 TRP A C 1
ATOM 9117 O O . TRP A 1 1110 ? -15.733 -19.770 17.044 1.00 88.75 1110 TRP A O 1
ATOM 9127 N N . GLU A 1 1111 ? -14.337 -21.401 17.697 1.00 87.25 1111 GLU A N 1
ATOM 9128 C CA . GLU A 1 1111 ? -14.440 -21.118 19.132 1.00 87.25 1111 GLU A CA 1
ATOM 9129 C C . GLU A 1 1111 ? -13.893 -19.737 19.499 1.00 87.25 1111 GLU A C 1
ATOM 9131 O O . GLU A 1 1111 ? -14.475 -19.045 20.335 1.00 87.25 1111 GLU A O 1
ATOM 9136 N N . SER A 1 1112 ? -12.816 -19.295 18.843 1.00 83.88 1112 SER A N 1
ATOM 9137 C CA . SER A 1 1112 ? -12.268 -17.950 19.032 1.00 83.88 1112 SER A CA 1
ATOM 9138 C C . SER A 1 1112 ? -13.257 -16.877 18.567 1.00 83.88 1112 SER A C 1
ATOM 9140 O O . SER A 1 1112 ? -13.354 -15.819 19.185 1.00 83.88 1112 SER A O 1
ATOM 9142 N N . TYR A 1 1113 ? -14.040 -17.158 17.520 1.00 88.06 1113 TYR A N 1
ATOM 9143 C CA . TYR A 1 1113 ? -15.122 -16.280 17.061 1.00 88.06 1113 TYR A CA 1
ATOM 9144 C C . TYR A 1 1113 ? -16.393 -16.392 17.914 1.00 88.06 1113 TYR A C 1
ATOM 9146 O O . TYR A 1 1113 ? -17.196 -15.464 17.945 1.00 88.06 1113 TYR A O 1
ATOM 9154 N N . ALA A 1 1114 ? -16.595 -17.485 18.646 1.00 87.31 1114 ALA A N 1
ATOM 9155 C CA . ALA A 1 1114 ? -17.722 -17.598 19.567 1.00 87.31 1114 ALA A CA 1
ATOM 9156 C C . ALA A 1 1114 ? -17.582 -16.647 20.772 1.00 87.31 1114 ALA A C 1
ATOM 9158 O O . ALA A 1 1114 ? -18.587 -16.159 21.280 1.00 87.31 1114 ALA A O 1
ATOM 9159 N N . ILE A 1 1115 ? -16.351 -16.326 21.194 1.00 84.44 1115 ILE A N 1
ATOM 9160 C CA . ILE A 1 1115 ? -16.073 -15.442 22.345 1.00 84.44 1115 ILE A CA 1
ATOM 9161 C C . ILE A 1 1115 ? -16.529 -13.994 22.091 1.00 84.44 1115 ILE A C 1
ATOM 9163 O O . ILE A 1 1115 ? -16.873 -13.277 23.028 1.00 84.44 1115 ILE A O 1
ATOM 9167 N N . ILE A 1 1116 ? -16.566 -13.546 20.831 1.00 86.25 1116 ILE A N 1
ATOM 9168 C CA . ILE A 1 1116 ? -17.037 -12.194 20.483 1.00 86.25 1116 ILE A CA 1
ATOM 9169 C C . ILE A 1 1116 ? -18.568 -12.086 20.410 1.00 86.25 1116 ILE A C 1
ATOM 9171 O O . ILE A 1 1116 ? -19.079 -10.969 20.292 1.00 86.25 1116 ILE A O 1
ATOM 9175 N N . LEU A 1 1117 ? -19.299 -13.208 20.486 1.00 88.06 1117 LEU A N 1
ATOM 9176 C CA . LEU A 1 1117 ? -20.760 -13.199 20.520 1.00 88.06 1117 LEU A CA 1
ATOM 9177 C C . LEU A 1 1117 ? -21.288 -12.633 21.847 1.00 88.06 1117 LEU A C 1
ATOM 9179 O O . LEU A 1 1117 ? -20.597 -12.650 22.867 1.00 88.06 1117 LEU A O 1
ATOM 9183 N N . PRO A 1 1118 ? -22.551 -12.178 21.891 1.00 83.81 1118 PRO A N 1
ATOM 9184 C CA . PRO A 1 1118 ? -23.141 -11.576 23.081 1.00 83.81 1118 PRO A CA 1
ATOM 9185 C C . PRO A 1 1118 ? -23.581 -12.624 24.127 1.00 83.81 1118 PRO A C 1
ATOM 9187 O O . PRO A 1 1118 ? -24.693 -12.556 24.641 1.00 83.81 1118 PRO A O 1
ATOM 9190 N N . ILE A 1 1119 ? -22.703 -13.555 24.491 1.00 82.56 1119 ILE A N 1
ATOM 9191 C CA . ILE A 1 1119 ? -22.948 -14.645 25.451 1.00 82.56 1119 ILE A CA 1
ATOM 9192 C C . ILE A 1 1119 ? -22.218 -14.400 26.780 1.00 82.56 1119 ILE A C 1
ATOM 9194 O O . ILE A 1 1119 ? -21.290 -13.594 26.837 1.00 82.56 1119 ILE A O 1
ATOM 9198 N N . ILE A 1 1120 ? -22.655 -15.050 27.862 1.00 75.56 1120 ILE A N 1
ATOM 9199 C CA . ILE A 1 1120 ? -21.976 -14.999 29.166 1.00 75.56 1120 ILE A CA 1
ATOM 9200 C C . ILE A 1 1120 ? -20.888 -16.074 29.207 1.00 75.56 1120 ILE A C 1
ATOM 9202 O O . ILE A 1 1120 ? -21.175 -17.264 29.030 1.00 75.56 1120 ILE A O 1
ATOM 9206 N N . ASP A 1 1121 ? -19.656 -15.658 29.502 1.00 63.44 1121 ASP A N 1
ATOM 9207 C CA . ASP A 1 1121 ? -18.528 -16.562 29.714 1.00 63.44 1121 ASP A CA 1
ATOM 9208 C C . ASP A 1 1121 ? -18.549 -17.067 31.165 1.00 63.44 1121 ASP A C 1
ATOM 9210 O O . ASP A 1 1121 ? -18.078 -16.411 32.093 1.00 63.44 1121 ASP A O 1
ATOM 9214 N N . ARG A 1 1122 ? -19.187 -18.219 31.396 1.00 49.31 1122 ARG A N 1
ATOM 9215 C CA . ARG A 1 1122 ? -19.097 -18.935 32.677 1.00 49.31 1122 ARG A CA 1
ATOM 9216 C C . ARG A 1 1122 ? -17.942 -19.926 32.612 1.00 49.31 1122 ARG A C 1
ATOM 9218 O O . ARG A 1 1122 ? -18.164 -21.128 32.572 1.00 49.31 1122 ARG A O 1
ATOM 9225 N N . ASN A 1 1123 ? -16.724 -19.404 32.585 1.00 33.53 1123 ASN A N 1
ATOM 9226 C CA . ASN A 1 1123 ? -15.535 -20.162 32.947 1.00 33.53 1123 ASN A CA 1
ATOM 9227 C C . ASN A 1 1123 ? -15.019 -19.601 34.271 1.00 33.53 1123 ASN A C 1
ATOM 9229 O O . ASN A 1 1123 ? -14.210 -18.679 34.260 1.00 33.53 1123 ASN A O 1
ATOM 9233 N N . ILE A 1 1124 ? -15.587 -20.108 35.371 1.00 29.66 1124 ILE A N 1
ATOM 9234 C CA . ILE A 1 1124 ? -15.016 -20.350 36.712 1.00 29.66 1124 ILE A CA 1
ATOM 9235 C C . ILE A 1 1124 ? -16.049 -21.183 37.473 1.00 29.66 1124 ILE A C 1
ATOM 9237 O O . ILE A 1 1124 ? -17.225 -20.745 37.535 1.00 29.66 1124 ILE A O 1
#

Radius of gyration: 36.31 Å; chains: 1; bounding box: 89×85×114 Å